Protein AF-0000000077146590 (afdb_homodimer)

Nearest PDB structures (foldseek):
  4a82-assembly1_A  TM=8.303E-01  e=2.517E-61  Homo sapiens
  4q4a-assembly1_A  TM=9.094E-01  e=1.118E-42  Thermotoga maritima MSB8
  4q4j-assembly1_A  TM=8.987E-01  e=1.298E-42  Thermotoga maritima MSB8
  6v9z-assembly1_B  TM=9.160E-01  e=1.858E-40  Acetivibrio thermocellus ATCC 27405
  6qv0-assembly1_A  TM=8.362E-01  e=1.477E-41  Thermotoga maritima MSB8

Structure (mmCIF, N/CA/C/O backbone):
data_AF-0000000077146590-model_v1
#
loop_
_entity.id
_entity.type
_entity.pdbx_description
1 polymer 'Multidrug resistance ABC transporter ATP-binding and permease protein'
#
loop_
_atom_site.group_PDB
_atom_site.id
_atom_site.type_symbol
_atom_site.label_atom_id
_atom_site.label_alt_id
_atom_site.label_comp_id
_atom_site.label_asym_id
_atom_site.label_entity_id
_atom_site.label_seq_id
_atom_site.pdbx_PDB_ins_code
_atom_site.Cartn_x
_atom_site.Cartn_y
_atom_site.Cartn_z
_atom_site.occupancy
_atom_site.B_iso_or_equiv
_atom_site.auth_seq_id
_atom_site.auth_comp_id
_atom_site.auth_asym_id
_atom_site.auth_atom_id
_atom_site.pdbx_PDB_model_num
ATOM 1 N N . MET A 1 1 ? -17.828 12.453 -12.055 1 59.44 1 MET A N 1
ATOM 2 C CA . MET A 1 1 ? -19.016 13.078 -11.492 1 59.44 1 MET A CA 1
ATOM 3 C C . MET A 1 1 ? -20.062 12.031 -11.117 1 59.44 1 MET A C 1
ATOM 5 O O . MET A 1 1 ? -20.703 12.125 -10.07 1 59.44 1 MET A O 1
ATOM 9 N N . GLN A 1 2 ? -20.047 11.016 -11.898 1 72.81 2 GLN A N 1
ATOM 10 C CA . GLN A 1 2 ? -21.062 9.992 -11.625 1 72.81 2 GLN A CA 1
ATOM 11 C C . GLN A 1 2 ? -20.719 9.219 -10.359 1 72.81 2 GLN A C 1
ATOM 13 O O . GLN A 1 2 ? -21.609 8.867 -9.578 1 72.81 2 GLN A O 1
ATOM 18 N N . GLY A 1 3 ? -19.438 9.242 -10.055 1 78.38 3 GLY A N 1
ATOM 19 C CA . GLY A 1 3 ? -19 8.539 -8.859 1 78.38 3 GLY A CA 1
ATOM 20 C C . GLY A 1 3 ? -19.406 9.227 -7.57 1 78.38 3 GLY A C 1
ATOM 21 O O . GLY A 1 3 ? -19.797 8.562 -6.605 1 78.38 3 GLY A O 1
ATOM 22 N N . ILE A 1 4 ? -19.562 10.508 -7.66 1 85.44 4 ILE A N 1
ATOM 23 C CA . ILE A 1 4 ? -19.891 11.297 -6.48 1 85.44 4 ILE A CA 1
ATOM 24 C C . ILE A 1 4 ? -21.375 11.125 -6.148 1 85.44 4 ILE A C 1
ATOM 26 O O . ILE A 1 4 ? -21.734 10.93 -4.984 1 85.44 4 ILE A O 1
ATOM 30 N N . LYS A 1 5 ? -22.234 11.117 -7.133 1 85.31 5 LYS A N 1
ATOM 31 C CA . LYS A 1 5 ? -23.672 10.969 -6.926 1 85.31 5 LYS A CA 1
ATOM 32 C C . LYS A 1 5 ? -24 9.609 -6.324 1 85.31 5 LYS A C 1
ATOM 34 O O . LYS A 1 5 ? -24.859 9.508 -5.438 1 85.31 5 LYS A O 1
ATOM 39 N N . ARG A 1 6 ? -23.344 8.672 -6.738 1 86.81 6 ARG A N 1
ATOM 40 C CA . ARG A 1 6 ? -23.578 7.32 -6.234 1 86.81 6 ARG A CA 1
ATOM 41 C C . ARG A 1 6 ? -23.047 7.172 -4.809 1 86.81 6 ARG A C 1
ATOM 43 O O . ARG A 1 6 ? -23.672 6.492 -3.984 1 86.81 6 ARG A O 1
ATOM 50 N N . TYR A 1 7 ? -21.938 7.766 -4.656 1 90.25 7 TYR A N 1
ATOM 51 C CA . TYR A 1 7 ? -21.375 7.727 -3.309 1 90.25 7 TYR A CA 1
ATOM 52 C C . TYR A 1 7 ? -22.297 8.406 -2.311 1 90.25 7 TYR A C 1
ATOM 54 O O . TYR A 1 7 ? -22.438 7.945 -1.172 1 90.25 7 TYR A O 1
ATOM 62 N N . LEU A 1 8 ? -22.984 9.422 -2.713 1 90 8 LEU A N 1
ATOM 63 C CA . LEU A 1 8 ? -23.875 10.188 -1.851 1 90 8 LEU A CA 1
ATOM 64 C C . LEU A 1 8 ? -25.094 9.359 -1.466 1 90 8 LEU A C 1
ATOM 66 O O . LEU A 1 8 ? -25.766 9.656 -0.477 1 90 8 LEU A O 1
ATOM 70 N N . GLN A 1 9 ? -25.328 8.281 -2.191 1 89.12 9 GLN A N 1
ATOM 71 C CA . GLN A 1 9 ? -26.406 7.371 -1.816 1 89.12 9 GLN A CA 1
ATOM 72 C C . GLN A 1 9 ? -26.062 6.617 -0.535 1 89.12 9 GLN A C 1
ATOM 74 O O . GLN A 1 9 ? -26.953 6.285 0.25 1 89.12 9 GLN A O 1
ATOM 79 N N . PHE A 1 10 ? -24.812 6.379 -0.316 1 89.44 10 PHE A N 1
ATOM 80 C CA . PHE A 1 10 ? -24.344 5.703 0.895 1 89.44 10 PHE A CA 1
ATOM 81 C C . PHE A 1 10 ? -24.297 6.676 2.068 1 89.44 10 PHE A C 1
ATOM 83 O O . PHE A 1 10 ? -24.328 6.258 3.229 1 89.44 10 PHE A O 1
ATOM 90 N N . VAL A 1 11 ? -24.281 7.961 1.723 1 91.69 11 VAL A N 1
ATOM 91 C CA . VAL A 1 11 ? -24.203 9 2.746 1 91.69 11 VAL A CA 1
ATOM 92 C C . VAL A 1 11 ? -25.609 9.43 3.156 1 91.69 11 VAL A C 1
ATOM 94 O O . VAL A 1 11 ? -25.812 9.93 4.266 1 91.69 11 VAL A O 1
ATOM 97 N N . LYS A 1 12 ? -26.625 9.164 2.379 1 91 12 LYS A N 1
ATOM 98 C CA . LYS A 1 12 ? -27.984 9.664 2.527 1 91 12 LYS A CA 1
ATOM 99 C C . LYS A 1 12 ? -28.578 9.234 3.865 1 91 12 LYS A C 1
ATOM 101 O O . LYS A 1 12 ? -29.219 10.039 4.555 1 91 12 LYS A O 1
ATOM 106 N N . PRO A 1 13 ? -28.281 8.039 4.266 1 90.5 13 PRO A N 1
ATOM 107 C CA . PRO A 1 13 ? -28.875 7.637 5.547 1 90.5 13 PRO A CA 1
ATOM 108 C C . PRO A 1 13 ? -28.312 8.422 6.73 1 90.5 13 PRO A C 1
ATOM 110 O O . PRO A 1 13 ? -28.969 8.531 7.77 1 90.5 13 PRO A O 1
ATOM 113 N N . TYR A 1 14 ? -27.203 8.977 6.566 1 92.31 14 TYR A N 1
ATOM 114 C CA . TYR A 1 14 ? -26.547 9.672 7.66 1 92.31 14 TYR A CA 1
ATOM 115 C C . TYR A 1 14 ? -26.625 11.188 7.465 1 92.31 14 TYR A C 1
ATOM 117 O O . TYR A 1 14 ? -25.828 11.93 8.055 1 92.31 14 TYR A O 1
ATOM 125 N N . ARG A 1 15 ? -27.516 11.727 6.684 1 90.81 15 ARG A N 1
ATOM 126 C CA . ARG A 1 15 ? -27.609 13.141 6.344 1 90.81 15 ARG A CA 1
ATOM 127 C C . ARG A 1 15 ? -27.922 13.984 7.578 1 90.81 15 ARG A C 1
ATOM 129 O O . ARG A 1 15 ? -27.391 15.078 7.742 1 90.81 15 ARG A O 1
ATOM 136 N N . TRP A 1 16 ? -28.734 13.406 8.461 1 90.94 16 TRP A N 1
ATOM 137 C CA . TRP A 1 16 ? -29.109 14.156 9.656 1 90.94 16 TRP A CA 1
ATOM 138 C C . TRP A 1 16 ? -27.953 14.234 10.633 1 90.94 16 TRP A C 1
ATOM 140 O O . TRP A 1 16 ? -27.719 15.273 11.258 1 90.94 16 TRP A O 1
ATOM 150 N N . LEU A 1 17 ? -27.234 13.18 10.703 1 91.75 17 LEU A N 1
ATOM 151 C CA . LEU A 1 17 ? -26.062 13.188 11.57 1 91.75 17 LEU A CA 1
ATOM 152 C C . LEU A 1 17 ? -24.984 14.125 11.031 1 91.75 17 LEU A C 1
ATOM 154 O O . LEU A 1 17 ? -24.266 14.758 11.805 1 91.75 17 LEU A O 1
ATOM 158 N N . ILE A 1 18 ? -24.938 14.164 9.766 1 92.38 18 ILE A N 1
ATOM 159 C CA . ILE A 1 18 ? -23.984 15.078 9.141 1 92.38 18 ILE A CA 1
ATOM 160 C C . ILE A 1 18 ? -24.391 16.516 9.406 1 92.38 18 ILE A C 1
ATOM 162 O O . ILE A 1 18 ? -23.547 17.359 9.766 1 92.38 18 ILE A O 1
ATOM 166 N N . ALA A 1 19 ? -25.656 16.859 9.359 1 92.31 19 ALA A N 1
ATOM 167 C CA . ALA A 1 19 ? -26.172 18.203 9.617 1 92.31 19 ALA A CA 1
ATOM 168 C C . ALA A 1 19 ? -25.906 18.609 11.062 1 92.31 19 ALA A C 1
ATOM 170 O O . ALA A 1 19 ? -25.453 19.734 11.32 1 92.31 19 ALA A O 1
ATOM 171 N N . ILE A 1 20 ? -26.094 17.656 11.914 1 92.75 20 ILE A N 1
ATOM 172 C CA . ILE A 1 20 ? -25.844 17.938 13.328 1 92.75 20 ILE A CA 1
ATOM 173 C C . ILE A 1 20 ? -24.359 18.188 13.562 1 92.75 20 ILE A C 1
ATOM 175 O O . ILE A 1 20 ? -23.984 19.078 14.328 1 92.75 20 ILE A O 1
ATOM 179 N N . THR A 1 21 ? -23.578 17.406 12.906 1 92.25 21 THR A N 1
ATOM 180 C CA . THR A 1 21 ? -22.141 17.531 13.047 1 92.25 21 THR A CA 1
ATOM 181 C C . THR A 1 21 ? -21.672 18.875 12.492 1 92.25 21 THR A C 1
ATOM 183 O O . THR A 1 21 ? -20.766 19.5 13.055 1 92.25 21 THR A O 1
ATOM 186 N N . ILE A 1 22 ? -22.25 19.359 11.461 1 92.31 22 ILE A N 1
ATOM 187 C CA . ILE A 1 22 ? -21.891 20.641 10.875 1 92.31 22 ILE A CA 1
ATOM 188 C C . ILE A 1 22 ? -22.297 21.766 11.82 1 92.31 22 ILE A C 1
ATOM 190 O O . ILE A 1 22 ? -21.547 22.719 12.016 1 92.31 22 ILE A O 1
ATOM 194 N N . ILE A 1 23 ? -23.422 21.656 12.461 1 93.19 23 ILE A N 1
ATOM 195 C CA . ILE A 1 23 ? -23.891 22.672 13.391 1 93.19 23 ILE A CA 1
ATOM 196 C C . ILE A 1 23 ? -22.984 22.734 14.609 1 93.19 23 ILE A C 1
ATOM 198 O O . ILE A 1 23 ? -22.594 23.828 15.047 1 93.19 23 ILE A O 1
ATOM 202 N N . ILE A 1 24 ? -22.609 21.594 15.062 1 93.56 24 ILE A N 1
ATOM 203 C CA . ILE A 1 24 ? -21.672 21.547 16.188 1 93.56 24 ILE A CA 1
ATOM 204 C C . ILE A 1 24 ? -20.312 22.109 15.766 1 93.56 24 ILE A C 1
ATOM 206 O O . ILE A 1 24 ? -19.656 22.781 16.547 1 93.56 24 ILE A O 1
ATOM 210 N N . GLY A 1 25 ? -20 21.844 14.555 1 91.25 25 GLY A N 1
ATOM 211 C CA . GLY A 1 25 ? -18.75 22.359 14.031 1 91.25 25 GLY A CA 1
ATOM 212 C C . GLY A 1 25 ? -18.734 23.875 13.906 1 91.25 25 GLY A C 1
ATOM 213 O O . GLY A 1 25 ? -17.703 24.516 14.164 1 91.25 25 GLY A O 1
ATOM 214 N N . LEU A 1 26 ? -19.859 24.453 13.578 1 91.62 26 LEU A N 1
ATOM 215 C CA . LEU A 1 26 ? -19.953 25.906 13.484 1 91.62 26 LEU A CA 1
ATOM 216 C C . LEU A 1 26 ? -19.734 26.562 14.844 1 91.62 26 LEU A C 1
ATOM 218 O O . LEU A 1 26 ? -19.109 27.609 14.938 1 91.62 26 LEU A O 1
ATOM 222 N N . VAL A 1 27 ? -20.188 25.906 15.812 1 90.94 27 VAL A N 1
ATOM 223 C CA . VAL A 1 27 ? -19.984 26.406 17.172 1 90.94 27 VAL A CA 1
ATOM 224 C C . VAL A 1 27 ? -18.531 26.234 17.578 1 90.94 27 VAL A C 1
ATOM 226 O O . VAL A 1 27 ? -17.938 27.141 18.188 1 90.94 27 VAL A O 1
ATOM 229 N N . LYS A 1 28 ? -17.969 25.172 17.172 1 87.81 28 LYS A N 1
ATOM 230 C CA . LYS A 1 28 ? -16.578 24.891 17.5 1 87.81 28 LYS A CA 1
ATOM 231 C C . LYS A 1 28 ? -15.648 25.922 16.875 1 87.81 28 LYS A C 1
ATOM 233 O O . LYS A 1 28 ? -14.703 26.391 17.531 1 87.81 28 LYS A O 1
ATOM 238 N N . PHE A 1 29 ? -15.961 26.297 15.719 1 84.19 29 PHE A N 1
ATOM 239 C CA . PHE A 1 29 ? -15.078 27.219 15.016 1 84.19 29 PHE A CA 1
ATOM 240 C C . PHE A 1 29 ? -15.445 28.672 15.344 1 84.19 29 PHE A C 1
ATOM 242 O O . PHE A 1 29 ? -14.648 29.578 15.125 1 84.19 29 PHE A O 1
ATOM 249 N N . GLY A 1 30 ? -16.609 28.875 15.961 1 86.19 30 GLY A N 1
ATOM 250 C CA . GLY A 1 30 ? -17.031 30.203 16.359 1 86.19 30 GLY A CA 1
ATOM 251 C C . GLY A 1 30 ? -16.453 30.641 17.703 1 86.19 30 GLY A C 1
ATOM 252 O O . GLY A 1 30 ? -16.219 31.828 17.922 1 86.19 30 GLY A O 1
ATOM 253 N N . ILE A 1 31 ? -16.109 29.688 18.5 1 87.38 31 ILE A N 1
ATOM 254 C CA . ILE A 1 31 ? -15.672 29.969 19.875 1 87.38 31 ILE A CA 1
ATOM 255 C C . ILE A 1 31 ? -14.312 30.672 19.844 1 87.38 31 ILE A C 1
ATOM 257 O O . ILE A 1 31 ? -14.125 31.688 20.516 1 87.38 31 ILE A O 1
ATOM 261 N N . PRO A 1 32 ? -13.438 30.172 18.938 1 85.44 32 PRO A N 1
ATOM 262 C CA . PRO A 1 32 ? -12.125 30.828 18.938 1 85.44 32 PRO A CA 1
ATOM 263 C C . PRO A 1 32 ? -12.195 32.281 18.438 1 85.44 32 PRO A C 1
ATOM 265 O O . PRO A 1 32 ? -11.289 33.062 18.719 1 85.44 32 PRO A O 1
ATOM 268 N N . LEU A 1 33 ? -13.195 32.688 17.812 1 87.38 33 LEU A N 1
ATOM 269 C CA . LEU A 1 33 ? -13.359 34.031 17.312 1 87.38 33 LEU A CA 1
ATOM 270 C C . LEU A 1 33 ? -13.648 35 18.469 1 87.38 33 LEU A C 1
ATOM 272 O O . LEU A 1 33 ? -13.547 36.219 18.297 1 87.38 33 LEU A O 1
ATOM 276 N N . ILE A 1 34 ? -13.898 34.438 19.594 1 89.25 34 ILE A N 1
ATOM 277 C CA . ILE A 1 34 ? -14.195 35.25 20.766 1 89.25 34 ILE A CA 1
ATOM 278 C C . ILE A 1 34 ? -12.906 35.812 21.344 1 89.25 34 ILE A C 1
ATOM 280 O O . ILE A 1 34 ? -12.914 36.875 21.953 1 89.25 34 ILE A O 1
ATOM 284 N N . MET A 1 35 ? -11.812 35.188 20.969 1 89.19 35 MET A N 1
ATOM 285 C CA . MET A 1 35 ? -10.547 35.562 21.594 1 89.19 35 MET A CA 1
ATOM 286 C C . MET A 1 35 ? -10.117 36.969 21.156 1 89.19 35 MET A C 1
ATOM 288 O O . MET A 1 35 ? -9.836 37.844 22 1 89.19 35 MET A O 1
ATOM 292 N N . PRO A 1 36 ? -10.07 37.25 19.906 1 89.25 36 PRO A N 1
ATOM 293 C CA . PRO A 1 36 ? -9.711 38.594 19.516 1 89.25 36 PRO A CA 1
ATOM 294 C C . PRO A 1 36 ? -10.711 39.656 20 1 89.25 36 PRO A C 1
ATOM 296 O O . PRO A 1 36 ? -10.328 40.75 20.344 1 89.25 36 PRO A O 1
ATOM 299 N N . TRP A 1 37 ? -11.945 39.25 20.047 1 90.75 37 TRP A N 1
ATOM 300 C CA . TRP A 1 37 ? -12.977 40.156 20.547 1 90.75 37 TRP A CA 1
ATOM 301 C C . TRP A 1 37 ? -12.773 40.469 22.016 1 90.75 37 TRP A C 1
ATOM 303 O O . TRP A 1 37 ? -12.992 41.594 22.469 1 90.75 37 TRP A O 1
ATOM 313 N N . LEU A 1 38 ? -12.438 39.438 22.734 1 92.12 38 LEU A N 1
ATOM 314 C CA . LEU A 1 38 ? -12.148 39.594 24.172 1 92.12 38 LEU A CA 1
ATOM 315 C C . LEU A 1 38 ? -10.992 40.562 24.391 1 92.12 38 LEU A C 1
ATOM 317 O O . LEU A 1 38 ? -11.039 41.406 25.281 1 92.12 38 LEU A O 1
ATOM 321 N N . LEU A 1 39 ? -9.992 40.469 23.609 1 92.31 39 LEU A N 1
ATOM 322 C CA . LEU A 1 39 ? -8.844 41.344 23.734 1 92.31 39 LEU A CA 1
ATOM 323 C C . LEU A 1 39 ? -9.242 42.781 23.438 1 92.31 39 LEU A C 1
ATOM 325 O O . LEU A 1 39 ? -8.758 43.719 24.094 1 92.31 39 LEU A O 1
ATOM 329 N N . LYS A 1 40 ? -10.055 42.969 22.516 1 93.38 40 LYS A N 1
ATOM 330 C CA . LYS A 1 40 ? -10.555 44.312 22.203 1 93.38 40 LYS A CA 1
ATOM 331 C C . LYS A 1 40 ? -11.32 44.906 23.375 1 93.38 40 LYS A C 1
ATOM 333 O O . LYS A 1 40 ? -11.07 46.031 23.781 1 93.38 40 LYS A O 1
ATOM 338 N N . TYR A 1 41 ? -12.18 44.094 23.922 1 92.75 41 TYR A N 1
ATOM 339 C CA . TYR A 1 41 ? -12.992 44.531 25.047 1 92.75 41 TYR A CA 1
ATOM 340 C C . TYR A 1 41 ? -12.117 44.906 26.25 1 92.75 41 TYR A C 1
ATOM 342 O O . TYR A 1 41 ? -12.336 45.906 26.906 1 92.75 41 TYR A O 1
ATOM 350 N N . ILE A 1 42 ? -11.141 44.125 26.5 1 93.38 42 ILE A N 1
ATOM 351 C CA . ILE A 1 42 ? -10.273 44.344 27.656 1 93.38 42 ILE A CA 1
ATOM 352 C C . ILE A 1 42 ? -9.445 45.594 27.453 1 93.38 42 ILE A C 1
ATOM 354 O O . ILE A 1 42 ? -9.289 46.406 28.375 1 93.38 42 ILE A O 1
ATOM 358 N N . ILE A 1 43 ? -8.992 45.875 26.25 1 92.5 43 ILE A N 1
ATOM 359 C CA . ILE A 1 43 ? -8.125 47 25.969 1 92.5 43 ILE A CA 1
ATOM 360 C C . ILE A 1 43 ? -8.953 48.281 25.922 1 92.5 43 ILE A C 1
ATOM 362 O O . ILE A 1 43 ? -8.641 49.25 26.609 1 92.5 43 ILE A O 1
ATOM 366 N N . ASP A 1 44 ? -10.039 48.281 25.219 1 92.38 44 ASP A N 1
ATOM 367 C CA . ASP A 1 44 ? -10.805 49.5 24.969 1 92.38 44 ASP A CA 1
ATOM 368 C C . ASP A 1 44 ? -11.727 49.812 26.141 1 92.38 44 ASP A C 1
ATOM 370 O O . ASP A 1 44 ? -11.867 51 26.516 1 92.38 44 ASP A O 1
ATOM 374 N N . ASP A 1 45 ? -12.32 48.781 26.734 1 91.12 45 ASP A N 1
ATOM 375 C CA . ASP A 1 45 ? -13.398 49.062 27.688 1 91.12 45 ASP A CA 1
ATOM 376 C C . ASP A 1 45 ? -12.906 48.875 29.125 1 91.12 45 ASP A C 1
ATOM 378 O O . ASP A 1 45 ? -13.43 49.5 30.047 1 91.12 45 ASP A O 1
ATOM 382 N N . VAL A 1 46 ? -11.977 48.094 29.344 1 91.81 46 VAL A N 1
ATOM 383 C CA . VAL A 1 46 ? -11.547 47.812 30.719 1 91.81 46 VAL A CA 1
ATOM 384 C C . VAL A 1 46 ? -10.312 48.656 31.031 1 91.81 46 VAL A C 1
ATOM 386 O O . VAL A 1 46 ? -10.367 49.562 31.891 1 91.81 46 VAL A O 1
ATOM 389 N N . ILE A 1 47 ? -9.242 48.5 30.266 1 89 47 ILE A N 1
ATOM 390 C CA . ILE A 1 47 ? -7.977 49.156 30.562 1 89 47 ILE A CA 1
ATOM 391 C C . ILE A 1 47 ? -8.094 50.656 30.266 1 89 47 ILE A C 1
ATOM 393 O O . ILE A 1 47 ? -7.715 51.5 31.094 1 89 47 ILE A O 1
ATOM 397 N N . GLN A 1 48 ? -8.594 51 29.062 1 86 48 GLN A N 1
ATOM 398 C CA . GLN A 1 48 ? -8.688 52.406 28.656 1 86 48 GLN A CA 1
ATOM 399 C C . GLN A 1 48 ? -10.031 53 29.078 1 86 48 GLN A C 1
ATOM 401 O O . GLN A 1 48 ? -10.352 54.125 28.719 1 86 48 GLN A O 1
ATOM 406 N N . GLY A 1 49 ? -10.773 52.25 29.812 1 82.88 49 GLY A N 1
ATOM 407 C CA . GLY A 1 49 ? -12.078 52.75 30.234 1 82.88 49 GLY A CA 1
ATOM 408 C C . GLY A 1 49 ? -11.992 53.75 31.375 1 82.88 49 GLY A C 1
ATOM 409 O O . GLY A 1 49 ? -10.922 53.938 31.969 1 82.88 49 GLY A O 1
ATOM 410 N N . ALA A 1 50 ? -13 54.625 31.75 1 83.69 50 ALA A N 1
ATOM 411 C CA . ALA A 1 50 ? -13.047 55.75 32.688 1 83.69 50 ALA A CA 1
ATOM 412 C C . ALA A 1 50 ? -13.305 55.25 34.094 1 83.69 50 ALA A C 1
ATOM 414 O O . ALA A 1 50 ? -13.219 56.031 35.062 1 83.69 50 ALA A O 1
ATOM 415 N N . GLY A 1 51 ? -13.273 53.938 34.344 1 80.88 51 GLY A N 1
ATOM 416 C CA . GLY A 1 51 ? -13.672 53.5 35.656 1 80.88 51 GLY A CA 1
ATOM 417 C C . GLY A 1 51 ? -12.523 53.469 36.656 1 80.88 51 GLY A C 1
ATOM 418 O O . GLY A 1 51 ? -11.375 53.688 36.281 1 80.88 51 GLY A O 1
ATOM 419 N N . SER A 1 52 ? -12.891 53.312 37.969 1 88.5 52 SER A N 1
ATOM 420 C CA . SER A 1 52 ? -11.898 53.188 39.031 1 88.5 52 SER A CA 1
ATOM 421 C C . SER A 1 52 ? -11.102 51.906 38.906 1 88.5 52 SER A C 1
ATOM 423 O O . SER A 1 52 ? -11.461 51.031 38.125 1 88.5 52 SER A O 1
ATOM 425 N N . LEU A 1 53 ? -9.992 51.844 39.562 1 89.25 53 LEU A N 1
ATOM 426 C CA . LEU A 1 53 ? -9.141 50.656 39.562 1 89.25 53 LEU A CA 1
ATOM 427 C C . LEU A 1 53 ? -9.922 49.438 39.969 1 89.25 53 LEU A C 1
ATOM 429 O O . LEU A 1 53 ? -9.734 48.344 39.438 1 89.25 53 LEU A O 1
ATOM 433 N N . GLN A 1 54 ? -10.742 49.625 41.031 1 89.88 54 GLN A N 1
ATOM 434 C CA . GLN A 1 54 ? -11.539 48.5 41.531 1 89.88 54 GLN A CA 1
ATOM 435 C C . GLN A 1 54 ? -12.578 48.062 40.5 1 89.88 54 GLN A C 1
ATOM 437 O O . GLN A 1 54 ? -12.828 46.875 40.344 1 89.88 54 GLN A O 1
ATOM 442 N N . ASP A 1 55 ? -13.164 49 39.812 1 90.69 55 ASP A N 1
ATOM 443 C CA . ASP A 1 55 ? -14.148 48.688 38.781 1 90.69 55 ASP A CA 1
ATOM 444 C C . ASP A 1 55 ? -13.508 48 37.594 1 90.69 55 ASP A C 1
ATOM 446 O O . ASP A 1 55 ? -14.086 47.031 37.031 1 90.69 55 ASP A O 1
ATOM 450 N N . LYS A 1 56 ? -12.375 48.438 37.25 1 92.5 56 LYS A N 1
ATOM 451 C CA . LYS A 1 56 ? -11.641 47.812 36.125 1 92.5 56 LYS A CA 1
ATOM 452 C C . LYS A 1 56 ? -11.258 46.375 36.469 1 92.5 56 LYS A C 1
ATOM 454 O O . LYS A 1 56 ? -11.367 45.5 35.594 1 92.5 56 LYS A O 1
ATOM 459 N N . THR A 1 57 ? -10.859 46.188 37.719 1 92.31 57 THR A N 1
ATOM 460 C CA . THR A 1 57 ? -10.445 44.875 38.094 1 92.31 57 THR A CA 1
ATOM 461 C C . THR A 1 57 ? -11.641 43.906 38.156 1 92.31 57 THR A C 1
ATOM 463 O O . THR A 1 57 ? -11.539 42.75 37.781 1 92.31 57 THR A O 1
ATOM 466 N N . SER A 1 58 ? -12.711 44.406 38.625 1 92.25 58 SER A N 1
ATOM 467 C CA . SER A 1 58 ? -13.914 43.594 38.688 1 92.25 58 SER A CA 1
ATOM 468 C C . SER A 1 58 ? -14.43 43.25 37.312 1 92.25 58 SER A C 1
ATOM 470 O O . SER A 1 58 ? -14.875 42.125 37.062 1 92.25 58 SER A O 1
ATOM 472 N N . GLN A 1 59 ? -14.375 44.125 36.344 1 92.5 59 GLN A N 1
ATOM 473 C CA . GLN A 1 59 ? -14.781 43.906 34.969 1 92.5 59 GLN A CA 1
ATOM 474 C C . GLN A 1 59 ? -13.859 42.906 34.281 1 92.5 59 GLN A C 1
ATOM 476 O O . GLN A 1 59 ? -14.312 42.062 33.5 1 92.5 59 GLN A O 1
ATOM 481 N N . LEU A 1 60 ? -12.633 43.062 34.625 1 93.62 60 LEU A N 1
ATOM 482 C CA . LEU A 1 60 ? -11.648 42.156 34.062 1 93.62 60 LEU A CA 1
ATOM 483 C C . LEU A 1 60 ? -11.898 40.719 34.531 1 93.62 60 LEU A C 1
ATOM 485 O O . LEU A 1 60 ? -11.914 39.781 33.75 1 93.62 60 LEU A O 1
ATOM 489 N N . ILE A 1 61 ? -12.133 40.562 35.781 1 94.12 61 ILE A N 1
ATOM 490 C CA . ILE A 1 61 ? -12.336 39.219 36.375 1 94.12 61 ILE A CA 1
ATOM 491 C C . ILE A 1 61 ? -13.609 38.625 35.812 1 94.12 61 ILE A C 1
ATOM 493 O O . ILE A 1 61 ? -13.656 37.406 35.531 1 94.12 61 ILE A O 1
ATOM 497 N N . THR A 1 62 ? -14.586 39.438 35.625 1 93.94 62 THR A N 1
ATOM 498 C CA . THR A 1 62 ? -15.836 38.938 35.062 1 93.94 62 THR A CA 1
ATOM 499 C C . THR A 1 62 ? -15.656 38.5 33.625 1 93.94 62 THR A C 1
ATOM 501 O O . THR A 1 62 ? -16.141 37.469 33.219 1 93.94 62 THR A O 1
ATOM 504 N N . ALA A 1 63 ? -14.984 39.312 32.844 1 93.94 63 ALA A N 1
ATOM 505 C CA . ALA A 1 63 ? -14.758 39 31.438 1 93.94 63 ALA A CA 1
ATOM 506 C C . ALA A 1 63 ? -13.922 37.719 31.297 1 93.94 63 ALA A C 1
ATOM 508 O O . ALA A 1 63 ? -14.25 36.844 30.5 1 93.94 63 ALA A O 1
ATOM 509 N N . ILE A 1 64 ? -12.852 37.625 32 1 93.81 64 ILE A N 1
ATOM 510 C CA . ILE A 1 64 ? -11.969 36.469 31.953 1 93.81 64 ILE A CA 1
ATOM 511 C C . ILE A 1 64 ? -12.695 35.219 32.5 1 93.81 64 ILE A C 1
ATOM 513 O O . ILE A 1 64 ? -12.508 34.125 32 1 93.81 64 ILE A O 1
ATOM 517 N N . GLY A 1 65 ? -13.453 35.469 33.594 1 93.88 65 GLY A N 1
ATOM 518 C CA . GLY A 1 65 ? -14.234 34.375 34.156 1 93.88 65 GLY A CA 1
ATOM 519 C C . GLY A 1 65 ? -15.211 33.781 33.156 1 93.88 65 GLY A C 1
ATOM 520 O O . GLY A 1 65 ? -15.328 32.562 33.031 1 93.88 65 GLY A O 1
ATOM 521 N N . ILE A 1 66 ? -15.867 34.594 32.375 1 94.5 66 ILE A N 1
ATOM 522 C CA . ILE A 1 66 ? -16.812 34.156 31.359 1 94.5 66 ILE A CA 1
ATOM 523 C C . ILE A 1 66 ? -16.062 33.438 30.234 1 94.5 66 ILE A C 1
ATOM 525 O O . ILE A 1 66 ? -16.5 32.375 29.766 1 94.5 66 ILE A O 1
ATOM 529 N N . ALA A 1 67 ? -14.977 34.062 29.828 1 93.94 67 ALA A N 1
ATOM 530 C CA . ALA A 1 67 ? -14.18 33.438 28.766 1 93.94 67 ALA A CA 1
ATOM 531 C C . ALA A 1 67 ? -13.648 32.094 29.203 1 93.94 67 ALA A C 1
ATOM 533 O O . ALA A 1 67 ? -13.656 31.125 28.422 1 93.94 67 ALA A O 1
ATOM 534 N N . PHE A 1 68 ? -13.195 32 30.391 1 92.88 68 PHE A N 1
ATOM 535 C CA . PHE A 1 68 ? -12.68 30.734 30.938 1 92.88 68 PHE A CA 1
ATOM 536 C C . PHE A 1 68 ? -13.773 29.672 30.953 1 92.88 68 PHE A C 1
ATOM 538 O O . PHE A 1 68 ? -13.516 28.5 30.672 1 92.88 68 PHE A O 1
ATOM 545 N N . PHE A 1 69 ? -14.938 30.078 31.297 1 93.44 69 PHE A N 1
ATOM 546 C CA . PHE A 1 69 ? -16.062 29.141 31.328 1 93.44 69 PHE A CA 1
ATOM 547 C C . PHE A 1 69 ? -16.375 28.641 29.922 1 93.44 69 PHE A C 1
ATOM 549 O O . PHE A 1 69 ? -16.594 27.438 29.719 1 93.44 69 PHE A O 1
ATOM 556 N N . ILE A 1 70 ? -16.328 29.484 28.969 1 93.81 70 ILE A N 1
ATOM 557 C CA . ILE A 1 70 ? -16.656 29.109 27.594 1 93.81 70 ILE A CA 1
ATOM 558 C C . ILE A 1 70 ? -15.57 28.188 27.047 1 93.81 70 ILE A C 1
ATOM 560 O O . ILE A 1 70 ? -15.883 27.125 26.484 1 93.81 70 ILE A O 1
ATOM 564 N N . PHE A 1 71 ? -14.344 28.516 27.297 1 91.5 71 PHE A N 1
ATOM 565 C CA . PHE A 1 71 ? -13.242 27.781 26.672 1 91.5 71 PHE A CA 1
ATOM 566 C C . PHE A 1 71 ? -12.922 26.516 27.469 1 91.5 71 PHE A C 1
ATOM 568 O O . PHE A 1 71 ? -12.469 25.516 26.906 1 91.5 71 PHE A O 1
ATOM 575 N N . ALA A 1 72 ? -13.141 26.469 28.734 1 90.19 72 ALA A N 1
ATOM 576 C CA . ALA A 1 72 ? -12.758 25.344 29.578 1 90.19 72 ALA A CA 1
ATOM 577 C C . ALA A 1 72 ? -13.922 24.359 29.734 1 90.19 72 ALA A C 1
ATOM 579 O O . ALA A 1 72 ? -13.719 23.156 29.906 1 90.19 72 ALA A O 1
ATOM 580 N N . VAL A 1 73 ? -15.148 24.844 29.672 1 92.06 73 VAL A N 1
ATOM 581 C CA . VAL A 1 73 ? -16.297 24 30 1 92.06 73 VAL A CA 1
ATOM 582 C C . VAL A 1 73 ? -17.109 23.734 28.734 1 92.06 73 VAL A C 1
ATOM 584 O O . VAL A 1 73 ? -17.453 22.594 28.438 1 92.06 73 VAL A O 1
ATOM 587 N N . LEU A 1 74 ? -17.359 24.734 27.969 1 92.38 74 LEU A N 1
ATOM 588 C CA . LEU A 1 74 ? -18.266 24.594 26.828 1 92.38 74 LEU A CA 1
ATOM 589 C C . LEU A 1 74 ? -17.531 24.047 25.625 1 92.38 74 LEU A C 1
ATOM 591 O O . LEU A 1 74 ? -18.078 23.234 24.859 1 92.38 74 LEU A O 1
ATOM 595 N N . ARG A 1 75 ? -16.344 24.422 25.422 1 91.25 75 ARG A N 1
ATOM 596 C CA . ARG A 1 75 ? -15.617 24.094 24.203 1 91.25 75 ARG A CA 1
ATOM 597 C C . ARG A 1 75 ? -15.227 22.609 24.188 1 91.25 75 ARG A C 1
ATOM 599 O O . ARG A 1 75 ? -15.352 21.953 23.156 1 91.25 75 ARG A O 1
ATOM 606 N N . PRO A 1 76 ? -14.789 22.031 25.328 1 91.94 76 PRO A N 1
ATOM 607 C CA . PRO A 1 76 ? -14.297 20.656 25.266 1 91.94 76 PRO A CA 1
ATOM 608 C C . PRO A 1 76 ? -15.367 19.672 24.812 1 91.94 76 PRO A C 1
ATOM 610 O O . PRO A 1 76 ? -15.141 18.875 23.891 1 91.94 76 PRO A O 1
ATOM 613 N N . PRO A 1 77 ? -16.547 19.703 25.344 1 93.44 77 PRO A N 1
ATOM 614 C CA . PRO A 1 77 ? -17.562 18.766 24.844 1 93.44 77 PRO A CA 1
ATOM 615 C C . PRO A 1 77 ? -17.938 19 23.391 1 93.44 77 PRO A C 1
ATOM 617 O O . PRO A 1 77 ? -18.219 18.047 22.656 1 93.44 77 PRO A O 1
ATOM 620 N N . ILE A 1 78 ? -17.984 20.172 22.984 1 93.75 78 ILE A N 1
ATOM 621 C CA . ILE A 1 78 ? -18.312 20.5 21.594 1 93.75 78 ILE A CA 1
ATOM 622 C C . ILE A 1 78 ? -17.234 19.938 20.672 1 93.75 78 ILE A C 1
ATOM 624 O O . ILE A 1 78 ? -17.547 19.359 19.625 1 93.75 78 ILE A O 1
ATOM 628 N N . GLU A 1 79 ? -16.047 20.125 21.078 1 91.12 79 GLU A N 1
ATOM 629 C CA . GLU A 1 79 ? -14.93 19.594 20.297 1 91.12 79 GLU A CA 1
ATOM 630 C C . GLU A 1 79 ? -14.977 18.062 20.234 1 91.12 79 GLU A C 1
ATOM 632 O O . GLU A 1 79 ? -14.75 17.469 19.188 1 91.12 79 GLU A O 1
ATOM 637 N N . TYR A 1 80 ? -15.266 17.484 21.328 1 92.88 80 TYR A N 1
ATOM 638 C CA . TYR A 1 80 ? -15.352 16.031 21.406 1 92.88 80 TYR A CA 1
ATOM 639 C C . TYR A 1 80 ? -16.438 15.492 20.484 1 92.88 80 TYR A C 1
ATOM 641 O O . TYR A 1 80 ? -16.188 14.617 19.656 1 92.88 80 TYR A O 1
ATOM 649 N N . TYR A 1 81 ? -17.578 16.031 20.672 1 93.88 81 TYR A N 1
ATOM 650 C CA . TYR A 1 81 ? -18.719 15.5 19.922 1 93.88 81 TYR A CA 1
ATOM 651 C C . TYR A 1 81 ? -18.562 15.766 18.438 1 93.88 81 TYR A C 1
ATOM 653 O O . TYR A 1 81 ? -18.969 14.945 17.594 1 93.88 81 TYR A O 1
ATOM 661 N N . ARG A 1 82 ? -18.016 16.812 18.141 1 91.06 82 ARG A N 1
ATOM 662 C CA . ARG A 1 82 ? -17.781 17.094 16.719 1 91.06 82 ARG A CA 1
ATOM 663 C C . ARG A 1 82 ? -16.812 16.094 16.109 1 91.06 82 ARG A C 1
ATOM 665 O O . ARG A 1 82 ? -17.078 15.555 15.031 1 91.06 82 ARG A O 1
ATOM 672 N N . GLN A 1 83 ? -15.75 15.883 16.781 1 90.06 83 GLN A N 1
ATOM 673 C CA . GLN A 1 83 ? -14.742 14.953 16.266 1 90.06 83 GLN A CA 1
ATOM 674 C C . GLN A 1 83 ? -15.273 13.523 16.25 1 90.06 83 GLN A C 1
ATOM 676 O O . GLN A 1 83 ? -15.078 12.805 15.258 1 90.06 83 GLN A O 1
ATOM 681 N N . TYR A 1 84 ? -15.969 13.188 17.266 1 92.31 84 TYR A N 1
ATOM 682 C CA . TYR A 1 84 ? -16.484 11.828 17.375 1 92.31 84 TYR A CA 1
ATOM 683 C C . TYR A 1 84 ? -17.531 11.555 16.297 1 92.31 84 TYR A C 1
ATOM 685 O O . TYR A 1 84 ? -17.453 10.539 15.594 1 92.31 84 TYR A O 1
ATOM 693 N N . PHE A 1 85 ? -18.406 12.438 16.219 1 93.38 85 PHE A N 1
ATOM 694 C CA . PHE A 1 85 ? -19.469 12.219 15.242 1 93.38 85 PHE A CA 1
ATOM 695 C C . PHE A 1 85 ? -18.922 12.219 13.82 1 93.38 85 PHE A C 1
ATOM 697 O O . PHE A 1 85 ? -19.359 11.438 12.977 1 93.38 85 PHE A O 1
ATOM 704 N N . ALA A 1 86 ? -18.016 13.062 13.562 1 91.75 86 ALA A N 1
ATOM 705 C CA . ALA A 1 86 ? -17.422 13.109 12.227 1 91.75 86 ALA A CA 1
ATOM 706 C C . ALA A 1 86 ? -16.766 11.781 11.875 1 91.75 86 ALA A C 1
ATOM 708 O O . ALA A 1 86 ? -17.016 11.227 10.797 1 91.75 86 ALA A O 1
ATOM 709 N N . GLN A 1 87 ? -16.031 11.281 12.766 1 91.94 87 GLN A N 1
ATOM 710 C CA . GLN A 1 87 ? -15.297 10.047 12.508 1 91.94 87 GLN A CA 1
ATOM 711 C C . GLN A 1 87 ? -16.234 8.836 12.531 1 91.94 87 GLN A C 1
ATOM 713 O O . GLN A 1 87 ? -16.016 7.871 11.797 1 91.94 87 GLN A O 1
ATOM 718 N N . ARG A 1 88 ? -17.172 8.906 13.414 1 92.88 88 ARG A N 1
ATOM 719 C CA . ARG A 1 88 ? -18.156 7.824 13.469 1 92.88 88 ARG A CA 1
ATOM 720 C C . ARG A 1 88 ? -18.891 7.68 12.141 1 92.88 88 ARG A C 1
ATOM 722 O O . ARG A 1 88 ? -19.047 6.57 11.633 1 92.88 88 ARG A O 1
ATOM 729 N N . ILE A 1 89 ? -19.281 8.781 11.641 1 94 89 ILE A N 1
ATOM 730 C CA . ILE A 1 89 ? -20 8.773 10.367 1 94 89 ILE A CA 1
ATOM 731 C C . ILE A 1 89 ? -19.094 8.203 9.281 1 94 89 ILE A C 1
ATOM 733 O O . ILE A 1 89 ? -19.516 7.332 8.508 1 94 89 ILE A O 1
ATOM 737 N N . ALA A 1 90 ? -17.875 8.672 9.234 1 93.69 90 ALA A N 1
ATOM 738 C CA . ALA A 1 90 ? -16.938 8.227 8.211 1 93.69 90 ALA A CA 1
ATOM 739 C C . ALA A 1 90 ? -16.703 6.723 8.305 1 93.69 90 ALA A C 1
ATOM 741 O O . ALA A 1 90 ? -16.734 6.02 7.297 1 93.69 90 ALA A O 1
ATOM 742 N N . ASN A 1 91 ? -16.547 6.25 9.523 1 94.06 91 ASN A N 1
ATOM 743 C CA . ASN A 1 91 ? -16.25 4.836 9.719 1 94.06 91 ASN A CA 1
ATOM 744 C C . ASN A 1 91 ? -17.469 3.965 9.398 1 94.06 91 ASN A C 1
ATOM 746 O O . ASN A 1 91 ? -17.312 2.857 8.875 1 94.06 91 ASN A O 1
ATOM 750 N N . THR A 1 92 ? -18.609 4.387 9.719 1 94.12 92 THR A N 1
ATOM 751 C CA . THR A 1 92 ? -19.812 3.615 9.453 1 94.12 92 THR A CA 1
ATOM 752 C C . THR A 1 92 ? -20.094 3.541 7.953 1 94.12 92 THR A C 1
ATOM 754 O O . THR A 1 92 ? -20.547 2.516 7.453 1 94.12 92 THR A O 1
ATOM 757 N N . ILE A 1 93 ? -19.875 4.613 7.32 1 93.38 93 ILE A N 1
ATOM 758 C CA . ILE A 1 93 ? -20.047 4.613 5.871 1 93.38 93 ILE A CA 1
ATOM 759 C C . ILE A 1 93 ? -19.078 3.619 5.238 1 93.38 93 ILE A C 1
ATOM 761 O O . ILE A 1 93 ? -19.438 2.896 4.305 1 93.38 93 ILE A O 1
ATOM 765 N N . LEU A 1 94 ? -17.828 3.633 5.73 1 93.69 94 LEU A N 1
ATOM 766 C CA . LEU A 1 94 ? -16.844 2.68 5.238 1 93.69 94 LEU A CA 1
ATOM 767 C C . LEU A 1 94 ? -17.312 1.246 5.453 1 93.69 94 LEU A C 1
ATOM 769 O O . LEU A 1 94 ? -17.109 0.385 4.598 1 93.69 94 LEU A O 1
ATOM 773 N N . TYR A 1 95 ? -17.891 1.039 6.582 1 93.62 95 TYR A N 1
ATOM 774 C CA . TYR A 1 95 ? -18.438 -0.271 6.914 1 93.62 95 TYR A CA 1
ATOM 775 C C . TYR A 1 95 ? -19.5 -0.691 5.902 1 93.62 95 TYR A C 1
ATOM 777 O O . TYR A 1 95 ? -19.453 -1.811 5.387 1 93.62 95 TYR A O 1
ATOM 785 N N . ASP A 1 96 ? -20.359 0.183 5.637 1 93.44 96 ASP A N 1
ATOM 786 C CA . ASP A 1 96 ? -21.453 -0.1 4.707 1 93.44 96 ASP A CA 1
ATOM 787 C C . ASP A 1 96 ? -20.922 -0.327 3.293 1 93.44 96 ASP A C 1
ATOM 789 O O . ASP A 1 96 ? -21.406 -1.213 2.58 1 93.44 96 ASP A O 1
ATOM 793 N N . LEU A 1 97 ? -20 0.452 2.957 1 93.75 97 LEU A N 1
ATOM 794 C CA . LEU A 1 97 ? -19.422 0.341 1.62 1 93.75 97 LEU A CA 1
ATOM 795 C C . LEU A 1 97 ? -18.703 -0.994 1.443 1 93.75 97 LEU A C 1
ATOM 797 O O . LEU A 1 97 ? -18.875 -1.662 0.42 1 93.75 97 LEU A O 1
ATOM 801 N N . ARG A 1 98 ? -17.938 -1.331 2.391 1 93.62 98 ARG A N 1
ATOM 802 C CA . ARG A 1 98 ? -17.203 -2.59 2.312 1 93.62 98 ARG A CA 1
ATOM 803 C C . ARG A 1 98 ? -18.172 -3.779 2.293 1 93.62 98 ARG A C 1
ATOM 805 O O . ARG A 1 98 ? -17.953 -4.746 1.56 1 93.62 98 ARG A O 1
ATOM 812 N N . LYS A 1 99 ? -19.156 -3.695 3.102 1 92.81 99 LYS A N 1
ATOM 813 C CA . LYS A 1 99 ? -20.172 -4.742 3.113 1 92.81 99 LYS A CA 1
ATOM 814 C C . LYS A 1 99 ? -20.828 -4.887 1.741 1 92.81 99 LYS A C 1
ATOM 816 O O . LYS A 1 99 ? -20.984 -6.004 1.241 1 92.81 99 LYS A O 1
ATOM 821 N N . HIS A 1 100 ? -21.125 -3.801 1.168 1 93.06 100 HIS A N 1
ATOM 822 C CA . HIS A 1 100 ? -21.766 -3.801 -0.145 1 93.06 100 HIS A CA 1
ATOM 823 C C . HIS A 1 100 ? -20.812 -4.328 -1.217 1 93.06 100 HIS A C 1
ATOM 825 O O . HIS A 1 100 ? -21.234 -5.086 -2.1 1 93.06 100 HIS A O 1
ATOM 831 N N . ILE A 1 101 ? -19.562 -3.902 -1.146 1 93.94 101 ILE A N 1
ATOM 832 C CA . ILE A 1 101 ? -18.578 -4.32 -2.137 1 93.94 101 ILE A CA 1
ATOM 833 C C . ILE A 1 101 ? -18.344 -5.828 -2.029 1 93.94 101 ILE A C 1
ATOM 835 O O . ILE A 1 101 ? -18.281 -6.523 -3.045 1 93.94 101 ILE A O 1
ATOM 839 N N . PHE A 1 102 ? -18.25 -6.281 -0.847 1 92.31 102 PHE A N 1
ATOM 840 C CA . PHE A 1 102 ? -18.031 -7.711 -0.665 1 92.31 102 PHE A CA 1
ATOM 841 C C . PHE A 1 102 ? -19.219 -8.516 -1.189 1 92.31 102 PHE A C 1
ATOM 843 O O . PHE A 1 102 ? -19.031 -9.562 -1.812 1 92.31 102 PHE A O 1
ATOM 850 N N . GLY A 1 103 ? -20.391 -8.055 -0.92 1 90.81 103 GLY A N 1
ATOM 851 C CA . GLY A 1 103 ? -21.578 -8.688 -1.481 1 90.81 103 GLY A CA 1
ATOM 852 C C . GLY A 1 103 ? -21.578 -8.711 -2.998 1 90.81 103 GLY A C 1
ATOM 853 O O . GLY A 1 103 ? -21.969 -9.711 -3.609 1 90.81 103 GLY A O 1
ATOM 854 N N . HIS A 1 104 ? -21.125 -7.621 -3.508 1 91.5 104 HIS A N 1
ATOM 855 C CA . HIS A 1 104 ? -21.031 -7.52 -4.961 1 91.5 104 HIS A CA 1
ATOM 856 C C . HIS A 1 104 ? -19.969 -8.477 -5.508 1 91.5 104 HIS A C 1
ATOM 858 O O . HIS A 1 104 ? -20.203 -9.133 -6.531 1 91.5 104 HIS A O 1
ATOM 864 N N . LEU A 1 105 ? -18.859 -8.594 -4.852 1 91 105 LEU A N 1
ATOM 865 C CA . LEU A 1 105 ? -17.766 -9.469 -5.27 1 91 105 LEU A CA 1
ATOM 866 C C . LEU A 1 105 ? -18.219 -10.93 -5.281 1 91 105 LEU A C 1
ATOM 868 O O . LEU A 1 105 ? -17.797 -11.703 -6.145 1 91 105 LEU A O 1
ATOM 872 N N . GLN A 1 106 ? -19.062 -11.227 -4.391 1 87.69 106 GLN A N 1
ATOM 873 C CA . GLN A 1 106 ? -19.531 -12.602 -4.293 1 87.69 106 GLN A CA 1
ATOM 874 C C . GLN A 1 106 ? -20.453 -12.953 -5.469 1 87.69 106 GLN A C 1
ATOM 876 O O . GLN A 1 106 ? -20.641 -14.133 -5.785 1 87.69 106 GLN A O 1
ATOM 881 N N . LYS A 1 107 ? -20.938 -11.977 -6.121 1 87.12 107 LYS A N 1
ATOM 882 C CA . LYS A 1 107 ? -21.891 -12.211 -7.199 1 87.12 107 LYS A CA 1
ATOM 883 C C . LYS A 1 107 ? -21.219 -12.141 -8.562 1 87.12 107 LYS A C 1
ATOM 885 O O . LYS A 1 107 ? -21.828 -12.469 -9.586 1 87.12 107 LYS A O 1
ATOM 890 N N . LEU A 1 108 ? -19.984 -11.773 -8.531 1 87.81 108 LEU A N 1
ATOM 891 C CA . LEU A 1 108 ? -19.266 -11.656 -9.797 1 87.81 108 LEU A CA 1
ATOM 892 C C . LEU A 1 108 ? -18.875 -13.039 -10.328 1 87.81 108 LEU A C 1
ATOM 894 O O . LEU A 1 108 ? -18.75 -13.992 -9.555 1 87.81 108 LEU A O 1
ATOM 898 N N . SER A 1 109 ? -18.688 -13.094 -11.602 1 84.94 109 SER A N 1
ATOM 899 C CA . SER A 1 109 ? -18.344 -14.352 -12.258 1 84.94 109 SER A CA 1
ATOM 900 C C . SER A 1 109 ? -16.891 -14.727 -12.016 1 84.94 109 SER A C 1
ATOM 902 O O . SER A 1 109 ? -16.078 -13.867 -11.68 1 84.94 109 SER A O 1
ATOM 904 N N . LEU A 1 110 ? -16.688 -15.969 -12.125 1 81.5 110 LEU A N 1
ATOM 905 C CA . LEU A 1 110 ? -15.328 -16.453 -11.984 1 81.5 110 LEU A CA 1
ATOM 906 C C . LEU A 1 110 ? -14.438 -15.898 -13.094 1 81.5 110 LEU A C 1
ATOM 908 O O . LEU A 1 110 ? -13.219 -15.789 -12.914 1 81.5 110 LEU A O 1
ATOM 912 N N . ARG A 1 111 ? -15.062 -15.57 -14.156 1 77.44 111 ARG A N 1
ATOM 913 C CA . ARG A 1 111 ? -14.344 -14.938 -15.258 1 77.44 111 ARG A CA 1
ATOM 914 C C . ARG A 1 111 ? -13.656 -13.656 -14.797 1 77.44 111 ARG A C 1
ATOM 916 O O . ARG A 1 111 ? -12.531 -13.375 -15.211 1 77.44 111 ARG A O 1
ATOM 923 N N . TYR A 1 112 ? -14.336 -12.984 -14 1 81.06 112 TYR A N 1
ATOM 924 C CA . TYR A 1 112 ? -13.781 -11.734 -13.492 1 81.06 112 TYR A CA 1
ATOM 925 C C . TYR A 1 112 ? -12.508 -11.992 -12.695 1 81.06 112 TYR A C 1
ATOM 927 O O . TYR A 1 112 ? -11.508 -11.281 -12.859 1 81.06 112 TYR A O 1
ATOM 935 N N . TYR A 1 113 ? -12.547 -12.969 -11.867 1 78.62 113 TYR A N 1
ATOM 936 C CA . TYR A 1 113 ? -11.43 -13.258 -10.977 1 78.62 113 TYR A CA 1
ATOM 937 C C . TYR A 1 113 ? -10.242 -13.812 -11.758 1 78.62 113 TYR A C 1
ATOM 939 O O . TYR A 1 113 ? -9.094 -13.672 -11.336 1 78.62 113 TYR A O 1
ATOM 947 N N . SER A 1 114 ? -10.562 -14.477 -12.805 1 72.12 114 SER A N 1
ATOM 948 C CA . SER A 1 114 ? -9.492 -14.992 -13.664 1 72.12 114 SER A CA 1
ATOM 949 C C . SER A 1 114 ? -8.805 -13.867 -14.43 1 72.12 114 SER A C 1
ATOM 951 O O . SER A 1 114 ? -7.637 -13.984 -14.797 1 72.12 114 SER A O 1
ATOM 953 N N . ASN A 1 115 ? -9.516 -12.766 -14.594 1 69.5 115 ASN A N 1
ATOM 954 C CA . ASN A 1 115 ? -9.008 -11.664 -15.406 1 69.5 115 ASN A CA 1
ATOM 955 C C . ASN A 1 115 ? -8.43 -10.547 -14.547 1 69.5 115 ASN A C 1
ATOM 957 O O . ASN A 1 115 ? -7.785 -9.633 -15.062 1 69.5 115 ASN A O 1
ATOM 961 N N . THR A 1 116 ? -8.766 -10.617 -13.328 1 74.88 116 THR A N 1
ATOM 962 C CA . THR A 1 116 ? -8.336 -9.539 -12.453 1 74.88 116 THR A CA 1
ATOM 963 C C . THR A 1 116 ? -7.387 -10.055 -11.375 1 74.88 116 THR A C 1
ATOM 965 O O . THR A 1 116 ? -7.637 -11.094 -10.773 1 74.88 116 THR A O 1
ATOM 968 N N . LYS A 1 117 ? -6.363 -9.312 -11.164 1 73.12 117 LYS A N 1
ATOM 969 C CA . LYS A 1 117 ? -5.414 -9.68 -10.117 1 73.12 117 LYS A CA 1
ATOM 970 C C . LYS A 1 117 ? -6.031 -9.523 -8.734 1 73.12 117 LYS A C 1
ATOM 972 O O . LYS A 1 117 ? -6.75 -8.555 -8.477 1 73.12 117 LYS A O 1
ATOM 977 N N . THR A 1 118 ? -5.734 -10.523 -7.891 1 77.5 118 THR A N 1
ATOM 978 C CA . THR A 1 118 ? -6.277 -10.531 -6.539 1 77.5 118 THR A CA 1
ATOM 979 C C . THR A 1 118 ? -5.863 -9.273 -5.777 1 77.5 118 THR A C 1
ATOM 981 O O . THR A 1 118 ? -6.676 -8.672 -5.07 1 77.5 118 THR A O 1
ATOM 984 N N . GLY A 1 119 ? -4.648 -8.836 -5.988 1 72.75 119 GLY A N 1
ATOM 985 C CA . GLY A 1 119 ? -4.148 -7.648 -5.312 1 72.75 119 GLY A CA 1
ATOM 986 C C . GLY A 1 119 ? -4.926 -6.391 -5.668 1 72.75 119 GLY A C 1
ATOM 987 O O . GLY A 1 119 ? -5.133 -5.523 -4.816 1 72.75 119 GLY A O 1
ATOM 988 N N . GLU A 1 120 ? -5.309 -6.332 -6.883 1 79.31 120 GLU A N 1
ATOM 989 C CA . GLU A 1 120 ? -6.07 -5.168 -7.336 1 79.31 120 GLU A CA 1
ATOM 990 C C . GLU A 1 120 ? -7.438 -5.109 -6.66 1 79.31 120 GLU A C 1
ATOM 992 O O . GLU A 1 120 ? -7.898 -4.035 -6.27 1 79.31 120 GLU A O 1
ATOM 997 N N . ILE A 1 121 ? -8.023 -6.234 -6.535 1 87.56 121 ILE A N 1
ATOM 998 C CA . ILE A 1 121 ? -9.336 -6.301 -5.895 1 87.56 121 ILE A CA 1
ATOM 999 C C . ILE A 1 121 ? -9.211 -5.891 -4.426 1 87.56 121 ILE A C 1
ATOM 1001 O O . ILE A 1 121 ? -10.016 -5.094 -3.932 1 87.56 121 ILE A O 1
ATOM 1005 N N . ILE A 1 122 ? -8.242 -6.383 -3.869 1 85.56 122 ILE A N 1
ATOM 1006 C CA . ILE A 1 122 ? -8.023 -6.086 -2.457 1 85.56 122 ILE A CA 1
ATOM 1007 C C . ILE A 1 122 ? -7.734 -4.598 -2.281 1 85.56 122 ILE A C 1
ATOM 1009 O O . ILE A 1 122 ? -8.25 -3.965 -1.354 1 85.56 122 ILE A O 1
ATOM 1013 N N . SER A 1 123 ? -6.875 -4.02 -3.145 1 81.31 123 SER A N 1
ATOM 1014 C CA . SER A 1 123 ? -6.547 -2.6 -3.078 1 81.31 123 SER A CA 1
ATOM 1015 C C . SER A 1 123 ? -7.801 -1.738 -3.209 1 81.31 123 SER A C 1
ATOM 1017 O O . SER A 1 123 ? -7.934 -0.719 -2.527 1 81.31 123 SER A O 1
ATOM 1019 N N . ARG A 1 124 ? -8.719 -2.109 -3.971 1 86.94 124 ARG A N 1
ATOM 1020 C CA . ARG A 1 124 ? -9.953 -1.361 -4.164 1 86.94 124 ARG A CA 1
ATOM 1021 C C . ARG A 1 124 ? -10.836 -1.438 -2.922 1 86.94 124 ARG A C 1
ATOM 1023 O O . ARG A 1 124 ? -11.422 -0.436 -2.506 1 86.94 124 ARG A O 1
ATOM 1030 N N . VAL A 1 125 ? -10.828 -2.611 -2.326 1 90.62 125 VAL A N 1
ATOM 1031 C CA . VAL A 1 125 ? -11.742 -2.852 -1.218 1 90.62 125 VAL A CA 1
ATOM 1032 C C . VAL A 1 125 ? -11.188 -2.229 0.061 1 90.62 125 VAL A C 1
ATOM 1034 O O . VAL A 1 125 ? -11.945 -1.76 0.912 1 90.62 125 VAL A O 1
ATOM 1037 N N . ILE A 1 126 ? -9.922 -2.18 0.158 1 89 126 ILE A N 1
ATOM 1038 C CA . ILE A 1 126 ? -9.32 -1.745 1.416 1 89 126 ILE A CA 1
ATOM 1039 C C . ILE A 1 126 ? -8.812 -0.312 1.277 1 89 126 ILE A C 1
ATOM 1041 O O . ILE A 1 126 ? -9.344 0.605 1.912 1 89 126 ILE A O 1
ATOM 1045 N N . HIS A 1 127 ? -7.918 -0.081 0.321 1 82.88 127 HIS A N 1
ATOM 1046 C CA . HIS A 1 127 ? -7.223 1.197 0.235 1 82.88 127 HIS A CA 1
ATOM 1047 C C . HIS A 1 127 ? -8.117 2.273 -0.367 1 82.88 127 HIS A C 1
ATOM 1049 O O . HIS A 1 127 ? -8.234 3.373 0.182 1 82.88 127 HIS A O 1
ATOM 1055 N N . ASP A 1 128 ? -8.664 1.993 -1.474 1 88.06 128 ASP A N 1
ATOM 1056 C CA . ASP A 1 128 ? -9.484 2.99 -2.15 1 88.06 128 ASP A CA 1
ATOM 1057 C C . ASP A 1 128 ? -10.711 3.348 -1.315 1 88.06 128 ASP A C 1
ATOM 1059 O O . ASP A 1 128 ? -11.094 4.516 -1.236 1 88.06 128 ASP A O 1
ATOM 1063 N N . VAL A 1 129 ? -11.25 2.297 -0.719 1 91.56 129 VAL A N 1
ATOM 1064 C CA . VAL A 1 129 ? -12.414 2.549 0.127 1 91.56 129 VAL A CA 1
ATOM 1065 C C . VAL A 1 129 ? -12.008 3.428 1.309 1 91.56 129 VAL A C 1
ATOM 1067 O O . VAL A 1 129 ? -12.75 4.34 1.689 1 91.56 129 VAL A O 1
ATOM 1070 N N . GLU A 1 130 ? -10.867 3.193 1.817 1 90.88 130 GLU A N 1
ATOM 1071 C CA . GLU A 1 130 ? -10.375 4.008 2.924 1 90.88 130 GLU A CA 1
ATOM 1072 C C . GLU A 1 130 ? -10.156 5.453 2.49 1 90.88 130 GLU A C 1
ATOM 1074 O O . GLU A 1 130 ? -10.445 6.383 3.248 1 90.88 130 GLU A O 1
ATOM 1079 N N . GLN A 1 131 ? -9.734 5.641 1.335 1 87.94 131 GLN A N 1
ATOM 1080 C CA . GLN A 1 131 ? -9.461 6.977 0.817 1 87.94 131 GLN A CA 1
ATOM 1081 C C . GLN A 1 131 ? -10.75 7.766 0.625 1 87.94 131 GLN A C 1
ATOM 1083 O O . GLN A 1 131 ? -10.75 9 0.708 1 87.94 131 GLN A O 1
ATOM 1088 N N . THR A 1 132 ? -11.828 7.074 0.437 1 90.5 132 THR A N 1
ATOM 1089 C CA . THR A 1 132 ? -13.102 7.762 0.259 1 90.5 132 THR A CA 1
ATOM 1090 C C . THR A 1 132 ? -13.547 8.422 1.559 1 90.5 132 THR A C 1
ATOM 1092 O O . THR A 1 132 ? -14.383 9.328 1.546 1 90.5 132 THR A O 1
ATOM 1095 N N . LYS A 1 133 ? -12.938 7.969 2.611 1 90.88 133 LYS A N 1
ATOM 1096 C CA . LYS A 1 133 ? -13.211 8.586 3.908 1 90.88 133 LYS A CA 1
ATOM 1097 C C . LYS A 1 133 ? -12.875 10.07 3.891 1 90.88 133 LYS A C 1
ATOM 1099 O O . LYS A 1 133 ? -13.562 10.875 4.52 1 90.88 133 LYS A O 1
ATOM 1104 N N . ASP A 1 134 ? -11.93 10.43 3.189 1 90.12 134 ASP A N 1
ATOM 1105 C CA . ASP A 1 134 ? -11.477 11.812 3.107 1 90.12 134 ASP A CA 1
ATOM 1106 C C . ASP A 1 134 ? -12.523 12.695 2.441 1 90.12 134 ASP A C 1
ATOM 1108 O O . ASP A 1 134 ? -12.633 13.883 2.758 1 90.12 134 ASP A O 1
ATOM 1112 N N . PHE A 1 135 ? -13.312 12.078 1.617 1 89.44 135 PHE A N 1
ATOM 1113 C CA . PHE A 1 135 ? -14.391 12.844 1.005 1 89.44 135 PHE A CA 1
ATOM 1114 C C . PHE A 1 135 ? -15.445 13.219 2.041 1 89.44 135 PHE A C 1
ATOM 1116 O O . PHE A 1 135 ? -15.961 14.336 2.033 1 89.44 135 PHE A O 1
ATOM 1123 N N . VAL A 1 136 ? -15.672 12.328 2.896 1 89.69 136 VAL A N 1
ATOM 1124 C CA . VAL A 1 136 ? -16.688 12.57 3.918 1 89.69 136 VAL A CA 1
ATOM 1125 C C . VAL A 1 136 ? -16.172 13.609 4.914 1 89.69 136 VAL A C 1
ATOM 1127 O O . VAL A 1 136 ? -16.859 14.594 5.191 1 89.69 136 VAL A O 1
ATOM 1130 N N . ILE A 1 137 ? -14.984 13.445 5.348 1 90.5 137 ILE A N 1
ATOM 1131 C CA . ILE A 1 137 ? -14.43 14.289 6.398 1 90.5 137 ILE A CA 1
ATOM 1132 C C . ILE A 1 137 ? -14.062 15.656 5.82 1 90.5 137 ILE A C 1
ATOM 1134 O O . ILE A 1 137 ? -14.484 16.688 6.344 1 90.5 137 ILE A O 1
ATOM 1138 N N . THR A 1 138 ? -13.375 15.68 4.754 1 88.94 138 THR A N 1
ATOM 1139 C CA . THR A 1 138 ? -12.883 16.938 4.184 1 88.94 138 THR A CA 1
ATOM 1140 C C . THR A 1 138 ? -13.93 17.562 3.266 1 88.94 138 THR A C 1
ATOM 1142 O O . THR A 1 138 ? -14.273 18.734 3.42 1 88.94 138 THR A O 1
ATOM 1145 N N . GLY A 1 139 ? -14.516 16.812 2.396 1 84.56 139 GLY A N 1
ATOM 1146 C CA . GLY A 1 139 ? -15.406 17.328 1.366 1 84.56 139 GLY A CA 1
ATOM 1147 C C . GLY A 1 139 ? -16.781 17.688 1.891 1 84.56 139 GLY A C 1
ATOM 1148 O O . GLY A 1 139 ? -17.328 18.734 1.562 1 84.56 139 GLY A O 1
ATOM 1149 N N . LEU A 1 140 ? -17.25 16.891 2.756 1 86 140 LEU A N 1
ATOM 1150 C CA . LEU A 1 140 ? -18.625 17.094 3.189 1 86 140 LEU A CA 1
ATOM 1151 C C . LEU A 1 140 ? -18.672 17.891 4.492 1 86 140 LEU A C 1
ATOM 1153 O O . LEU A 1 140 ? -19.703 18.5 4.812 1 86 140 LEU A O 1
ATOM 1157 N N . MET A 1 141 ? -17.547 17.906 5.133 1 88.94 141 MET A N 1
ATOM 1158 C CA . MET A 1 141 ? -17.641 18.547 6.445 1 88.94 141 MET A CA 1
ATOM 1159 C C . MET A 1 141 ? -16.656 19.703 6.57 1 88.94 141 MET A C 1
ATOM 1161 O O . MET A 1 141 ? -17.062 20.859 6.707 1 88.94 141 MET A O 1
ATOM 1165 N N . ASN A 1 142 ? -15.32 19.484 6.402 1 89.5 142 ASN A N 1
ATOM 1166 C CA . ASN A 1 142 ? -14.305 20.469 6.723 1 89.5 142 ASN A CA 1
ATOM 1167 C C . ASN A 1 142 ? -14.352 21.656 5.762 1 89.5 142 ASN A C 1
ATOM 1169 O O . ASN A 1 142 ? -14.18 22.812 6.176 1 89.5 142 ASN A O 1
ATOM 1173 N N . VAL A 1 143 ? -14.648 21.438 4.531 1 89.62 143 VAL A N 1
ATOM 1174 C CA . VAL A 1 143 ? -14.68 22.516 3.537 1 89.62 143 VAL A CA 1
ATOM 1175 C C . VAL A 1 143 ? -15.789 23.5 3.873 1 89.62 143 VAL A C 1
ATOM 1177 O O . VAL A 1 143 ? -15.594 24.719 3.807 1 89.62 143 VAL A O 1
ATOM 1180 N N . TRP A 1 144 ? -16.828 23.047 4.32 1 87.88 144 TRP A N 1
ATOM 1181 C CA . TRP A 1 144 ? -17.969 23.891 4.652 1 87.88 144 TRP A CA 1
ATOM 1182 C C . TRP A 1 144 ? -17.719 24.672 5.941 1 87.88 144 TRP A C 1
ATOM 1184 O O . TRP A 1 144 ? -18.109 25.828 6.051 1 87.88 144 TRP A O 1
ATOM 1194 N N . LEU A 1 145 ? -17.125 24.031 6.785 1 90.06 145 LEU A N 1
ATOM 1195 C CA . LEU A 1 145 ? -16.812 24.688 8.047 1 90.06 145 LEU A CA 1
ATOM 1196 C C . LEU A 1 145 ? -15.773 25.797 7.844 1 90.06 145 LEU A C 1
ATOM 1198 O O . LEU A 1 145 ? -15.898 26.875 8.406 1 90.06 145 LEU A O 1
ATOM 1202 N N . ASP A 1 146 ? -14.789 25.469 7.082 1 90.5 146 ASP A N 1
ATOM 1203 C CA . ASP A 1 146 ? -13.758 26.469 6.793 1 90.5 146 ASP A CA 1
ATOM 1204 C C . ASP A 1 146 ? -14.344 27.656 6.035 1 90.5 146 ASP A C 1
ATOM 1206 O O . ASP A 1 146 ? -14.023 28.812 6.332 1 90.5 146 ASP A O 1
ATOM 1210 N N . THR A 1 147 ? -15.242 27.438 5.109 1 90.38 147 THR A N 1
ATOM 1211 C CA . THR A 1 147 ? -15.906 28.5 4.367 1 90.38 147 THR A CA 1
ATOM 1212 C C . THR A 1 147 ? -16.781 29.328 5.293 1 90.38 147 THR A C 1
ATOM 1214 O O . THR A 1 147 ? -16.797 30.562 5.215 1 90.38 147 THR A O 1
ATOM 1217 N N . ALA A 1 148 ? -17.422 28.656 6.148 1 91 148 ALA A N 1
ATOM 1218 C CA . ALA A 1 148 ? -18.266 29.344 7.109 1 91 148 ALA A CA 1
ATOM 1219 C C . ALA A 1 148 ? -17.438 30.188 8.062 1 91 148 ALA A C 1
ATOM 1221 O O . ALA A 1 148 ? -17.828 31.312 8.414 1 91 148 ALA A O 1
ATOM 1222 N N . THR A 1 149 ? -16.344 29.641 8.492 1 89.19 149 THR A N 1
ATOM 1223 C CA . THR A 1 149 ? -15.461 30.359 9.398 1 89.19 149 THR A CA 1
ATOM 1224 C C . THR A 1 149 ? -14.953 31.641 8.75 1 89.19 149 THR A C 1
ATOM 1226 O O . THR A 1 149 ? -14.898 32.688 9.398 1 89.19 149 THR A O 1
ATOM 1229 N N . ILE A 1 150 ? -14.562 31.562 7.535 1 90 150 ILE A N 1
ATOM 1230 C CA . ILE A 1 150 ? -14.102 32.719 6.797 1 90 150 ILE A CA 1
ATOM 1231 C C . ILE A 1 150 ? -15.227 33.75 6.691 1 90 150 ILE A C 1
ATOM 1233 O O . ILE A 1 150 ? -15.016 34.938 6.945 1 90 150 ILE A O 1
ATOM 1237 N N . ALA A 1 151 ? -16.422 33.312 6.414 1 92.06 151 ALA A N 1
ATOM 1238 C CA . ALA A 1 151 ? -17.578 34.219 6.289 1 92.06 151 ALA A CA 1
ATOM 1239 C C . ALA A 1 151 ? -17.891 34.906 7.617 1 92.06 151 ALA A C 1
ATOM 1241 O O . ALA A 1 151 ? -18.109 36.094 7.656 1 92.06 151 ALA A O 1
ATOM 1242 N N . ILE A 1 152 ? -17.828 34.125 8.672 1 91.12 152 ILE A N 1
ATOM 1243 C CA . ILE A 1 152 ? -18.125 34.688 9.992 1 91.12 152 ILE A CA 1
ATOM 1244 C C . ILE A 1 152 ? -17.047 35.688 10.375 1 91.12 152 ILE A C 1
ATOM 1246 O O . ILE A 1 152 ? -17.359 36.781 10.891 1 91.12 152 ILE A O 1
ATOM 1250 N N . ALA A 1 153 ? -15.812 35.344 10.125 1 91.25 153 ALA A N 1
ATOM 1251 C CA . ALA A 1 153 ? -14.711 36.25 10.43 1 91.25 153 ALA A CA 1
ATOM 1252 C C . ALA A 1 153 ? -14.859 37.562 9.648 1 91.25 153 ALA A C 1
ATOM 1254 O O . ALA A 1 153 ? -14.672 38.625 10.211 1 91.25 153 ALA A O 1
ATOM 1255 N N . ILE A 1 154 ? -15.266 37.5 8.43 1 92.56 154 ILE A N 1
ATOM 1256 C CA . ILE A 1 154 ? -15.445 38.656 7.586 1 92.56 154 ILE A CA 1
ATOM 1257 C C . ILE A 1 154 ? -16.609 39.5 8.109 1 92.56 154 ILE A C 1
ATOM 1259 O O . ILE A 1 154 ? -16.5 40.719 8.195 1 92.56 154 ILE A O 1
ATOM 1263 N N . ILE A 1 155 ? -17.656 38.875 8.508 1 93.62 155 ILE A N 1
ATOM 1264 C CA . ILE A 1 155 ? -18.844 39.562 9.023 1 93.62 155 ILE A CA 1
ATOM 1265 C C . ILE A 1 155 ? -18.484 40.281 10.32 1 93.62 155 ILE A C 1
ATOM 1267 O O . ILE A 1 155 ? -18.844 41.469 10.508 1 93.62 155 ILE A O 1
ATOM 1271 N N . VAL A 1 156 ? -17.75 39.625 11.164 1 92.12 156 VAL A N 1
ATOM 1272 C CA . VAL A 1 156 ? -17.344 40.25 12.43 1 92.12 156 VAL A CA 1
ATOM 1273 C C . VAL A 1 156 ? -16.406 41.406 12.172 1 92.12 156 VAL A C 1
ATOM 1275 O O . VAL A 1 156 ? -16.516 42.469 12.812 1 92.12 156 VAL A O 1
ATOM 1278 N N . MET A 1 157 ? -15.531 41.281 11.25 1 92.88 157 MET A N 1
ATOM 1279 C CA . MET A 1 157 ? -14.578 42.312 10.93 1 92.88 157 MET A CA 1
ATOM 1280 C C . MET A 1 157 ? -15.289 43.531 10.312 1 92.88 157 MET A C 1
ATOM 1282 O O . MET A 1 157 ? -14.969 44.688 10.633 1 92.88 157 MET A O 1
ATOM 1286 N N . PHE A 1 158 ? -16.297 43.312 9.516 1 94.44 158 PHE A N 1
ATOM 1287 C CA . PHE A 1 158 ? -17.078 44.406 8.922 1 94.44 158 PHE A CA 1
ATOM 1288 C C . PHE A 1 158 ? -17.859 45.156 9.984 1 94.44 158 PHE A C 1
ATOM 1290 O O . PHE A 1 158 ? -18.078 46.344 9.867 1 94.44 158 PHE A O 1
ATOM 1297 N N . SER A 1 159 ? -18.297 44.406 10.977 1 93.19 159 SER A N 1
ATOM 1298 C CA . SER A 1 159 ? -19.062 45.031 12.047 1 93.19 159 SER A CA 1
ATOM 1299 C C . SER A 1 159 ? -18.188 45.938 12.906 1 93.19 159 SER A C 1
ATOM 1301 O O . SER A 1 159 ? -18.672 46.844 13.57 1 93.19 159 SER A O 1
ATOM 1303 N N . MET A 1 160 ? -16.938 45.688 12.906 1 91.12 160 MET A N 1
ATOM 1304 C CA . MET A 1 160 ? -16.016 46.469 13.703 1 91.12 160 MET A CA 1
ATOM 1305 C C . MET A 1 160 ? -15.539 47.688 12.93 1 91.12 160 MET A C 1
ATOM 1307 O O . MET A 1 160 ? -15.648 48.812 13.422 1 91.12 160 MET A O 1
ATOM 1311 N N . ASN A 1 161 ? -14.984 47.5 11.703 1 94.44 161 ASN A N 1
ATOM 1312 C CA . ASN A 1 161 ? -14.523 48.594 10.867 1 94.44 161 ASN A CA 1
ATOM 1313 C C . ASN A 1 161 ? -14.523 48.219 9.391 1 94.44 161 ASN A C 1
ATOM 1315 O O . ASN A 1 161 ? -13.797 47.312 8.984 1 94.44 161 ASN A O 1
ATOM 1319 N N . ILE A 1 162 ? -15.148 48.844 8.578 1 93.75 162 ILE A N 1
ATOM 1320 C CA . ILE A 1 162 ? -15.352 48.531 7.164 1 93.75 162 ILE A CA 1
ATOM 1321 C C . ILE A 1 162 ? -14.078 48.812 6.383 1 93.75 162 ILE A C 1
ATOM 1323 O O . ILE A 1 162 ? -13.641 48 5.574 1 93.75 162 ILE A O 1
ATOM 1327 N N . LYS A 1 163 ? -13.438 50 6.652 1 92.94 163 LYS A N 1
ATOM 1328 C CA . LYS A 1 163 ? -12.242 50.375 5.918 1 92.94 163 LYS A CA 1
ATOM 1329 C C . LYS A 1 163 ? -11.109 49.406 6.145 1 92.94 163 LYS A C 1
ATOM 1331 O O . LYS A 1 163 ? -10.453 48.969 5.191 1 92.94 163 LYS A O 1
ATOM 1336 N N . LEU A 1 164 ? -10.961 49 7.383 1 93.44 164 LEU A N 1
ATOM 1337 C CA . LEU A 1 164 ? -9.883 48.062 7.727 1 93.44 164 LEU A CA 1
ATOM 1338 C C . LEU A 1 164 ? -10.172 46.688 7.168 1 93.44 164 LEU A C 1
ATOM 1340 O O . LEU A 1 164 ? -9.242 45.938 6.852 1 93.44 164 LEU A O 1
ATOM 1344 N N . THR A 1 165 ? -11.406 46.312 7.102 1 94.56 165 THR A N 1
ATOM 1345 C CA . THR A 1 165 ? -11.773 45.031 6.566 1 94.56 165 THR A CA 1
ATOM 1346 C C . THR A 1 165 ? -11.438 44.906 5.082 1 94.56 165 THR A C 1
ATOM 1348 O O . THR A 1 165 ? -10.969 43.875 4.613 1 94.56 165 THR A O 1
ATOM 1351 N N . PHE A 1 166 ? -11.633 45.938 4.355 1 93.81 166 PHE A N 1
ATOM 1352 C CA . PHE A 1 166 ? -11.281 45.938 2.939 1 93.81 166 PHE A CA 1
ATOM 1353 C C . PHE A 1 166 ? -9.773 45.781 2.756 1 93.81 166 PHE A C 1
ATOM 1355 O O . PHE A 1 166 ? -9.32 45.125 1.819 1 93.81 166 PHE A O 1
ATOM 1362 N N . VAL A 1 167 ? -9 46.375 3.65 1 91.62 167 VAL A N 1
ATOM 1363 C CA . VAL A 1 167 ? -7.547 46.25 3.59 1 91.62 167 VAL A CA 1
ATOM 1364 C C . VAL A 1 167 ? -7.145 44.812 3.846 1 91.62 167 VAL A C 1
ATOM 1366 O O . VAL A 1 167 ? -6.254 44.281 3.178 1 91.62 167 VAL A O 1
ATOM 1369 N N . ALA A 1 168 ? -7.82 44.219 4.812 1 91.06 168 ALA A N 1
ATOM 1370 C CA . ALA A 1 168 ? -7.539 42.812 5.137 1 91.06 168 ALA A CA 1
ATOM 1371 C C . ALA A 1 168 ? -7.898 41.906 3.973 1 91.06 168 ALA A C 1
ATOM 1373 O O . ALA A 1 168 ? -7.223 40.875 3.736 1 91.06 168 ALA A O 1
ATOM 1374 N N . LEU A 1 169 ? -8.906 42.219 3.178 1 91.31 169 LEU A N 1
ATOM 1375 C CA . LEU A 1 169 ? -9.414 41.375 2.102 1 91.31 169 LEU A CA 1
ATOM 1376 C C . LEU A 1 169 ? -8.609 41.594 0.823 1 91.31 169 LEU A C 1
ATOM 1378 O O . LEU A 1 169 ? -8.672 40.781 -0.096 1 91.31 169 LEU A O 1
ATOM 1382 N N . LEU A 1 170 ? -7.82 42.562 0.766 1 89.06 170 LEU A N 1
ATOM 1383 C CA . LEU A 1 170 ? -7.043 42.906 -0.424 1 89.06 170 LEU A CA 1
ATOM 1384 C C . LEU A 1 170 ? -6.047 41.781 -0.743 1 89.06 170 LEU A C 1
ATOM 1386 O O . LEU A 1 170 ? -5.711 41.562 -1.908 1 89.06 170 LEU A O 1
ATOM 1390 N N . ILE A 1 171 ? -5.629 41.094 0.231 1 85.5 171 ILE A N 1
ATOM 1391 C CA . ILE A 1 171 ? -4.609 40.062 0.048 1 85.5 171 ILE A CA 1
ATOM 1392 C C . ILE A 1 171 ? -5.258 38.781 -0.457 1 85.5 171 ILE A C 1
ATOM 1394 O O . ILE A 1 171 ? -4.59 37.906 -1.037 1 85.5 171 ILE A O 1
ATOM 1398 N N . LEU A 1 172 ? -6.559 38.656 -0.306 1 85 172 LEU A N 1
ATOM 1399 C CA . LEU A 1 172 ? -7.254 37.406 -0.598 1 85 172 LEU A CA 1
ATOM 1400 C C . LEU A 1 172 ? -7.223 37.094 -2.092 1 85 172 LEU A C 1
ATOM 1402 O O . LEU A 1 172 ? -6.879 36 -2.494 1 85 172 LEU A O 1
ATOM 1406 N N . PRO A 1 173 ? -7.539 38.062 -2.998 1 86.25 173 PRO A N 1
ATOM 1407 C CA . PRO A 1 173 ? -7.457 37.75 -4.43 1 86.25 173 PRO A CA 1
ATOM 1408 C C . PRO A 1 173 ? -6.047 37.406 -4.887 1 86.25 173 PRO A C 1
ATOM 1410 O O . PRO A 1 173 ? -5.875 36.531 -5.754 1 86.25 173 PRO A O 1
ATOM 1413 N N . ILE A 1 174 ? -5.02 38 -4.32 1 87.75 174 ILE A N 1
ATOM 1414 C CA . ILE A 1 174 ? -3.635 37.688 -4.66 1 87.75 174 ILE A CA 1
ATOM 1415 C C . ILE A 1 174 ? -3.295 36.25 -4.207 1 87.75 174 ILE A C 1
ATOM 1417 O O . ILE A 1 174 ? -2.619 35.531 -4.926 1 87.75 174 ILE A O 1
ATOM 1421 N N . TYR A 1 175 ? -3.857 35.969 -3.104 1 85.88 175 TYR A N 1
ATOM 1422 C CA . TYR A 1 175 ? -3.656 34.625 -2.562 1 85.88 175 TYR A CA 1
ATOM 1423 C C . TYR A 1 175 ? -4.285 33.562 -3.469 1 85.88 175 TYR A C 1
ATOM 1425 O O . TYR A 1 175 ? -3.652 32.562 -3.783 1 85.88 175 TYR A O 1
ATOM 1433 N N . VAL A 1 176 ? -5.438 33.812 -4.008 1 83.56 176 VAL A N 1
ATOM 1434 C CA . VAL A 1 176 ? -6.172 32.875 -4.836 1 83.56 176 VAL A CA 1
ATOM 1435 C C . VAL A 1 176 ? -5.449 32.688 -6.164 1 83.56 176 VAL A C 1
ATOM 1437 O O . VAL A 1 176 ? -5.324 31.547 -6.652 1 83.56 176 VAL A O 1
ATOM 1440 N N . ILE A 1 177 ? -4.957 33.688 -6.688 1 87.38 177 ILE A N 1
ATOM 1441 C CA . ILE A 1 177 ? -4.246 33.625 -7.961 1 87.38 177 ILE A CA 1
ATOM 1442 C C . ILE A 1 177 ? -2.932 32.875 -7.785 1 87.38 177 ILE A C 1
ATOM 1444 O O . ILE A 1 177 ? -2.57 32.062 -8.625 1 87.38 177 ILE A O 1
ATOM 1448 N N . ALA A 1 178 ? -2.25 33.188 -6.664 1 86.88 178 ALA A N 1
ATOM 1449 C CA . ALA A 1 178 ? -0.988 32.5 -6.387 1 86.88 178 ALA A CA 1
ATOM 1450 C C . ALA A 1 178 ? -1.204 31 -6.188 1 86.88 178 ALA A C 1
ATOM 1452 O O . ALA A 1 178 ? -0.453 30.188 -6.719 1 86.88 178 ALA A O 1
ATOM 1453 N N . VAL A 1 179 ? -2.207 30.719 -5.504 1 83.06 179 VAL A N 1
ATOM 1454 C CA . VAL A 1 179 ? -2.508 29.312 -5.215 1 83.06 179 VAL A CA 1
ATOM 1455 C C . VAL A 1 179 ? -2.857 28.594 -6.512 1 83.06 179 VAL A C 1
ATOM 1457 O O . VAL A 1 179 ? -2.377 27.484 -6.758 1 83.06 179 VAL A O 1
ATOM 1460 N N . LYS A 1 180 ? -3.67 29.203 -7.34 1 83.5 180 LYS A N 1
ATOM 1461 C CA . LYS A 1 180 ? -4.074 28.562 -8.594 1 83.5 180 LYS A CA 1
ATOM 1462 C C . LYS A 1 180 ? -2.875 28.328 -9.5 1 83.5 180 LYS A C 1
ATOM 1464 O O . LYS A 1 180 ? -2.764 27.266 -10.117 1 83.5 180 LYS A O 1
ATOM 1469 N N . TYR A 1 181 ? -2 29.219 -9.492 1 87.44 181 TYR A N 1
ATOM 1470 C CA . TYR A 1 181 ? -0.837 29.125 -10.367 1 87.44 181 TYR A CA 1
ATOM 1471 C C . TYR A 1 181 ? 0.157 28.094 -9.836 1 87.44 181 TYR A C 1
ATOM 1473 O O . TYR A 1 181 ? 0.566 27.188 -10.57 1 87.44 181 TYR A O 1
ATOM 1481 N N . PHE A 1 182 ? 0.576 28.188 -8.664 1 87.19 182 PHE A N 1
ATOM 1482 C CA . PHE A 1 182 ? 1.631 27.344 -8.109 1 87.19 182 PHE A CA 1
ATOM 1483 C C . PHE A 1 182 ? 1.124 25.922 -7.871 1 87.19 182 PHE A C 1
ATOM 1485 O O . PHE A 1 182 ? 1.827 24.953 -8.156 1 87.19 182 PHE A O 1
ATOM 1492 N N . PHE A 1 183 ? -0.068 25.844 -7.5 1 80.38 183 PHE A N 1
ATOM 1493 C CA . PHE A 1 183 ? -0.579 24.516 -7.191 1 80.38 183 PHE A CA 1
ATOM 1494 C C . PHE A 1 183 ? -0.964 23.781 -8.469 1 80.38 183 PHE A C 1
ATOM 1496 O O . PHE A 1 183 ? -0.91 22.547 -8.516 1 80.38 183 PHE A O 1
ATOM 1503 N N . GLY A 1 184 ? -1.375 24.469 -9.484 1 81.75 184 GLY A N 1
ATOM 1504 C CA . GLY A 1 184 ? -1.633 23.828 -10.766 1 81.75 184 GLY A CA 1
ATOM 1505 C C . GLY A 1 184 ? -0.419 23.125 -11.336 1 81.75 184 GLY A C 1
ATOM 1506 O O . GLY A 1 184 ? -0.504 21.953 -11.734 1 81.75 184 GLY A O 1
ATOM 1507 N N . ARG A 1 185 ? 0.669 23.688 -11.289 1 86.62 185 ARG A N 1
ATOM 1508 C CA . ARG A 1 185 ? 1.908 23.094 -11.781 1 86.62 185 ARG A CA 1
ATOM 1509 C C . ARG A 1 185 ? 2.402 22 -10.836 1 86.62 185 ARG A C 1
ATOM 1511 O O . ARG A 1 185 ? 2.982 21 -11.281 1 86.62 185 ARG A O 1
ATOM 1518 N N . LEU A 1 186 ? 2.164 22.25 -9.625 1 85.88 186 LEU A N 1
ATOM 1519 C CA . LEU A 1 186 ? 2.57 21.25 -8.641 1 85.88 186 LEU A CA 1
ATOM 1520 C C . LEU A 1 186 ? 1.824 19.938 -8.859 1 85.88 186 LEU A C 1
ATOM 1522 O O . LEU A 1 186 ? 2.402 18.859 -8.711 1 85.88 186 LEU A O 1
ATOM 1526 N N . ARG A 1 187 ? 0.647 20.078 -9.273 1 81.06 187 ARG A N 1
ATOM 1527 C CA . ARG A 1 187 ? -0.16 18.891 -9.539 1 81.06 187 ARG A CA 1
ATOM 1528 C C . ARG A 1 187 ? 0.421 18.078 -10.695 1 81.06 187 ARG A C 1
ATOM 1530 O O . ARG A 1 187 ? 0.482 16.859 -10.633 1 81.06 187 ARG A O 1
ATOM 1537 N N . LYS A 1 188 ? 0.808 18.688 -11.648 1 85.56 188 LYS A N 1
ATOM 1538 C CA . LYS A 1 188 ? 1.418 18.016 -12.797 1 85.56 188 LYS A CA 1
ATOM 1539 C C . LYS A 1 188 ? 2.729 17.344 -12.406 1 85.56 188 LYS A C 1
ATOM 1541 O O . LYS A 1 188 ? 2.98 16.203 -12.789 1 85.56 188 LYS A O 1
ATOM 1546 N N . LEU A 1 189 ? 3.496 18.031 -11.641 1 90 189 LEU A N 1
ATOM 1547 C CA . LEU A 1 189 ? 4.789 17.5 -11.227 1 90 189 LEU A CA 1
ATOM 1548 C C . LEU A 1 189 ? 4.613 16.328 -10.258 1 90 189 LEU A C 1
ATOM 1550 O O . LEU A 1 189 ? 5.43 15.406 -10.242 1 90 189 LEU A O 1
ATOM 1554 N N . THR A 1 190 ? 3.564 16.391 -9.508 1 85.31 190 THR A N 1
ATOM 1555 C CA . THR A 1 190 ? 3.246 15.281 -8.625 1 85.31 190 THR A CA 1
ATOM 1556 C C . THR A 1 190 ? 2.922 14.023 -9.438 1 85.31 190 THR A C 1
ATOM 1558 O O . THR A 1 190 ? 3.373 12.93 -9.102 1 85.31 190 THR A O 1
ATOM 1561 N N . LYS A 1 191 ? 2.188 14.227 -10.469 1 83.06 191 LYS A N 1
ATOM 1562 C CA . LYS A 1 191 ? 1.843 13.109 -11.344 1 83.06 191 LYS A CA 1
ATOM 1563 C C . LYS A 1 191 ? 3.09 12.516 -11.992 1 83.06 191 LYS A C 1
ATOM 1565 O O . LYS A 1 191 ? 3.227 11.297 -12.086 1 83.06 191 LYS A O 1
ATOM 1570 N N . GLU A 1 192 ? 3.949 13.344 -12.375 1 90.06 192 GLU A N 1
ATOM 1571 C CA . GLU A 1 192 ? 5.188 12.891 -13 1 90.06 192 GLU A CA 1
ATOM 1572 C C . GLU A 1 192 ? 6.055 12.117 -12.008 1 90.06 192 GLU A C 1
ATOM 1574 O O . GLU A 1 192 ? 6.652 11.094 -12.367 1 90.06 192 GLU A O 1
ATOM 1579 N N . ARG A 1 193 ? 6.137 12.656 -10.867 1 90.12 193 ARG A N 1
ATOM 1580 C CA . ARG A 1 193 ? 6.895 11.977 -9.82 1 90.12 193 ARG A CA 1
ATOM 1581 C C . ARG A 1 193 ? 6.289 10.617 -9.5 1 90.12 193 ARG A C 1
ATOM 1583 O O . ARG A 1 193 ? 7.008 9.625 -9.383 1 90.12 193 ARG A O 1
ATOM 1590 N N . SER A 1 194 ? 5.012 10.531 -9.406 1 85.12 194 SER A N 1
ATOM 1591 C CA . SER A 1 194 ? 4.312 9.289 -9.094 1 85.12 194 SER A CA 1
ATOM 1592 C C . SER A 1 194 ? 4.488 8.266 -10.211 1 85.12 194 SER A C 1
ATOM 1594 O O . SER A 1 194 ? 4.625 7.07 -9.945 1 85.12 194 SER A O 1
ATOM 1596 N N . GLN A 1 195 ? 4.508 8.734 -11.391 1 84.44 195 GLN A N 1
ATOM 1597 C CA . GLN A 1 195 ? 4.719 7.848 -12.531 1 84.44 195 GLN A CA 1
ATOM 1598 C C . GLN A 1 195 ? 6.133 7.27 -12.523 1 84.44 195 GLN A C 1
ATOM 1600 O O . GLN A 1 195 ? 6.328 6.09 -12.82 1 84.44 195 GLN A O 1
ATOM 1605 N N . ALA A 1 196 ? 7.07 8.102 -12.227 1 90.88 196 ALA A N 1
ATOM 1606 C CA . ALA A 1 196 ? 8.445 7.625 -12.141 1 90.88 196 ALA A CA 1
ATOM 1607 C C . ALA A 1 196 ? 8.594 6.582 -11.031 1 90.88 196 ALA A C 1
ATOM 1609 O O . ALA A 1 196 ? 9.328 5.605 -11.188 1 90.88 196 ALA A O 1
ATOM 1610 N N . LEU A 1 197 ? 7.926 6.801 -9.984 1 88.44 197 LEU A N 1
ATOM 1611 C CA . LEU A 1 197 ? 7.934 5.832 -8.898 1 88.44 197 LEU A CA 1
ATOM 1612 C C . LEU A 1 197 ? 7.301 4.516 -9.336 1 88.44 197 LEU A C 1
ATOM 1614 O O . LEU A 1 197 ? 7.824 3.439 -9.039 1 88.44 197 LEU A O 1
ATOM 1618 N N . ALA A 1 198 ? 6.254 4.613 -10.031 1 80.56 198 ALA A N 1
ATOM 1619 C CA . ALA A 1 198 ? 5.559 3.428 -10.523 1 80.56 198 ALA A CA 1
ATOM 1620 C C . ALA A 1 198 ? 6.441 2.627 -11.477 1 80.56 198 ALA A C 1
ATOM 1622 O O . ALA A 1 198 ? 6.469 1.396 -11.422 1 80.56 198 ALA A O 1
ATOM 1623 N N . THR A 1 199 ? 7.078 3.314 -12.281 1 86.75 199 THR A N 1
ATOM 1624 C CA . THR A 1 199 ? 7.984 2.666 -13.219 1 86.75 199 THR A CA 1
ATOM 1625 C C . THR A 1 199 ? 9.094 1.931 -12.484 1 86.75 199 THR A C 1
ATOM 1627 O O . THR A 1 199 ? 9.438 0.796 -12.828 1 86.75 199 THR A O 1
ATOM 1630 N N . MET A 1 200 ? 9.633 2.592 -11.539 1 90.5 200 MET A N 1
ATOM 1631 C CA . MET A 1 200 ? 10.68 1.965 -10.734 1 90.5 200 MET A CA 1
ATOM 1632 C C . MET A 1 200 ? 10.141 0.755 -9.984 1 90.5 200 MET A C 1
ATOM 1634 O O . MET A 1 200 ? 10.805 -0.282 -9.914 1 90.5 200 MET A O 1
ATOM 1638 N N . GLN A 1 201 ? 9.008 0.908 -9.445 1 87.06 201 GLN A N 1
ATOM 1639 C CA . GLN A 1 201 ? 8.367 -0.185 -8.719 1 87.06 201 GLN A CA 1
ATOM 1640 C C . GLN A 1 201 ? 8.086 -1.368 -9.641 1 87.06 201 GLN A C 1
ATOM 1642 O O . GLN A 1 201 ? 8.297 -2.521 -9.258 1 87.06 201 GLN A O 1
ATOM 1647 N N . GLY A 1 202 ? 7.578 -1.077 -10.797 1 84.06 202 GLY A N 1
ATOM 1648 C CA . GLY A 1 202 ? 7.348 -2.125 -11.781 1 84.06 202 GLY A CA 1
ATOM 1649 C C . GLY A 1 202 ? 8.617 -2.854 -12.18 1 84.06 202 GLY A C 1
ATOM 1650 O O . GLY A 1 202 ? 8.625 -4.082 -12.289 1 84.06 202 GLY A O 1
ATOM 1651 N N . TYR A 1 203 ? 9.641 -2.096 -12.367 1 88.38 203 TYR A N 1
ATOM 1652 C CA . TYR A 1 203 ? 10.93 -2.682 -12.711 1 88.38 203 TYR A CA 1
ATOM 1653 C C . TYR A 1 203 ? 11.422 -3.6 -11.602 1 88.38 203 TYR A C 1
ATOM 1655 O O . TYR A 1 203 ? 11.867 -4.723 -11.867 1 88.38 203 TYR A O 1
ATOM 1663 N N . LEU A 1 204 ? 11.359 -3.115 -10.414 1 88.62 204 LEU A N 1
ATOM 1664 C CA . LEU A 1 204 ? 11.812 -3.898 -9.266 1 88.62 204 LEU A CA 1
ATOM 1665 C C . LEU A 1 204 ? 11 -5.184 -9.141 1 88.62 204 LEU A C 1
ATOM 1667 O O . LEU A 1 204 ? 11.562 -6.25 -8.875 1 88.62 204 LEU A O 1
ATOM 1671 N N . HIS A 1 205 ? 9.766 -5.066 -9.312 1 84.69 205 HIS A N 1
ATOM 1672 C CA . HIS A 1 205 ? 8.875 -6.219 -9.211 1 84.69 205 HIS A CA 1
ATOM 1673 C C . HIS A 1 205 ? 9.25 -7.289 -10.227 1 84.69 205 HIS A C 1
ATOM 1675 O O . HIS A 1 205 ? 9.375 -8.469 -9.883 1 84.69 205 HIS A O 1
ATOM 1681 N N . GLU A 1 206 ? 9.461 -6.91 -11.359 1 85.19 206 GLU A N 1
ATOM 1682 C CA . GLU A 1 206 ? 9.805 -7.84 -12.43 1 85.19 206 GLU A CA 1
ATOM 1683 C C . GLU A 1 206 ? 11.172 -8.477 -12.195 1 85.19 206 GLU A C 1
ATOM 1685 O O . GLU A 1 206 ? 11.352 -9.672 -12.422 1 85.19 206 GLU A O 1
ATOM 1690 N N . ARG A 1 207 ? 12.055 -7.652 -11.812 1 88.31 207 ARG A N 1
ATOM 1691 C CA . ARG A 1 207 ? 13.422 -8.148 -11.672 1 88.31 207 ARG A CA 1
ATOM 1692 C C . ARG A 1 207 ? 13.547 -9.062 -10.453 1 88.31 207 ARG A C 1
ATOM 1694 O O . ARG A 1 207 ? 14.336 -10.008 -10.461 1 88.31 207 ARG A O 1
ATOM 1701 N N . ILE A 1 208 ? 12.797 -8.82 -9.523 1 86.94 208 ILE A N 1
ATOM 1702 C CA . ILE A 1 208 ? 12.805 -9.695 -8.352 1 86.94 208 ILE A CA 1
ATOM 1703 C C . ILE A 1 208 ? 12.164 -11.031 -8.703 1 86.94 208 ILE A C 1
ATOM 1705 O O . ILE A 1 208 ? 12.656 -12.086 -8.297 1 86.94 208 ILE A O 1
ATOM 1709 N N . GLN A 1 209 ? 11.148 -10.984 -9.469 1 82.06 209 GLN A N 1
ATOM 1710 C CA . GLN A 1 209 ? 10.508 -12.219 -9.93 1 82.06 209 GLN A CA 1
ATOM 1711 C C . GLN A 1 209 ? 11.438 -13.008 -10.844 1 82.06 209 GLN A C 1
ATOM 1713 O O . GLN A 1 209 ? 11.391 -14.234 -10.875 1 82.06 209 GLN A O 1
ATOM 1718 N N . GLY A 1 210 ? 12.219 -12.266 -11.578 1 85.88 210 GLY A N 1
ATOM 1719 C CA . GLY A 1 210 ? 13.141 -12.891 -12.508 1 85.88 210 GLY A CA 1
ATOM 1720 C C . GLY A 1 210 ? 14.547 -13.008 -11.969 1 85.88 210 GLY A C 1
ATOM 1721 O O . GLY A 1 210 ? 15.508 -13.086 -12.742 1 85.88 210 GLY A O 1
ATOM 1722 N N . MET A 1 211 ? 14.695 -13.039 -10.703 1 87.31 211 MET A N 1
ATOM 1723 C CA . MET A 1 211 ? 16.031 -13.047 -10.102 1 87.31 211 MET A CA 1
ATOM 1724 C C . MET A 1 211 ? 16.812 -14.289 -10.531 1 87.31 211 MET A C 1
ATOM 1726 O O . MET A 1 211 ? 18.031 -14.219 -10.719 1 87.31 211 MET A O 1
ATOM 1730 N N . GLN A 1 212 ? 16.094 -15.391 -10.68 1 84.69 212 GLN A N 1
ATOM 1731 C CA . GLN A 1 212 ? 16.75 -16.625 -11.109 1 84.69 212 GLN A CA 1
ATOM 1732 C C . GLN A 1 212 ? 17.359 -16.453 -12.5 1 84.69 212 GLN A C 1
ATOM 1734 O O . GLN A 1 212 ? 18.453 -16.969 -12.758 1 84.69 212 GLN A O 1
ATOM 1739 N N . VAL A 1 213 ? 16.688 -15.766 -13.328 1 87.75 213 VAL A N 1
ATOM 1740 C CA . VAL A 1 213 ? 17.203 -15.516 -14.672 1 87.75 213 VAL A CA 1
ATOM 1741 C C . VAL A 1 213 ? 18.438 -14.617 -14.594 1 87.75 213 VAL A C 1
ATOM 1743 O O . VAL A 1 213 ? 19.453 -14.883 -15.242 1 87.75 213 VAL A O 1
ATOM 1746 N N . THR A 1 214 ? 18.375 -13.586 -13.828 1 89.69 214 THR A N 1
ATOM 1747 C CA . THR A 1 214 ? 19.484 -12.648 -13.695 1 89.69 214 THR A CA 1
ATOM 1748 C C . THR A 1 214 ? 20.719 -13.359 -13.164 1 89.69 214 THR A C 1
ATOM 1750 O O . THR A 1 214 ? 21.828 -13.125 -13.648 1 89.69 214 THR A O 1
ATOM 1753 N N . ARG A 1 215 ? 20.516 -14.242 -12.305 1 87.06 215 ARG A N 1
ATOM 1754 C CA . ARG A 1 215 ? 21.625 -14.969 -11.711 1 87.06 215 ARG A CA 1
ATOM 1755 C C . ARG A 1 215 ? 22.188 -16 -12.68 1 87.06 215 ARG A C 1
ATOM 1757 O O . ARG A 1 215 ? 23.406 -16.219 -12.734 1 87.06 215 ARG A O 1
ATOM 1764 N N . SER A 1 216 ? 21.281 -16.625 -13.344 1 87.5 216 SER A N 1
ATOM 1765 C CA . SER A 1 216 ? 21.703 -17.656 -14.273 1 87.5 216 SER A CA 1
ATOM 1766 C C . SER A 1 216 ? 22.562 -17.078 -15.398 1 87.5 216 SER A C 1
ATOM 1768 O O . SER A 1 216 ? 23.422 -17.766 -15.945 1 87.5 216 SER A O 1
ATOM 1770 N N . PHE A 1 217 ? 22.391 -15.812 -15.633 1 89.19 217 PHE A N 1
ATOM 1771 C CA . PHE A 1 217 ? 23.156 -15.18 -16.703 1 89.19 217 PHE A CA 1
ATOM 1772 C C . PHE A 1 217 ? 24.234 -14.273 -16.141 1 89.19 217 PHE A C 1
ATOM 1774 O O . PHE A 1 217 ? 24.938 -13.586 -16.891 1 89.19 217 PHE A O 1
ATOM 1781 N N . ALA A 1 218 ? 24.391 -14.195 -14.883 1 87.12 218 ALA A N 1
ATOM 1782 C CA . ALA A 1 218 ? 25.406 -13.414 -14.195 1 87.12 218 ALA A CA 1
ATOM 1783 C C . ALA A 1 218 ? 25.344 -11.953 -14.609 1 87.12 218 ALA A C 1
ATOM 1785 O O . ALA A 1 218 ? 26.375 -11.367 -14.992 1 87.12 218 ALA A O 1
ATOM 1786 N N . LEU A 1 219 ? 24.172 -11.414 -14.578 1 89.44 219 LEU A N 1
ATOM 1787 C CA . LEU A 1 219 ? 23.984 -10.055 -15.055 1 89.44 219 LEU A CA 1
ATOM 1788 C C . LEU A 1 219 ? 23.688 -9.102 -13.898 1 89.44 219 LEU A C 1
ATOM 1790 O O . LEU A 1 219 ? 22.969 -8.109 -14.062 1 89.44 219 LEU A O 1
ATOM 1794 N N . GLU A 1 220 ? 24.219 -9.367 -12.781 1 88.69 220 GLU A N 1
ATOM 1795 C CA . GLU A 1 220 ? 23.953 -8.555 -11.594 1 88.69 220 GLU A CA 1
ATOM 1796 C C . GLU A 1 220 ? 24.438 -7.125 -11.789 1 88.69 220 GLU A C 1
ATOM 1798 O O . GLU A 1 220 ? 23.75 -6.168 -11.438 1 88.69 220 GLU A O 1
ATOM 1803 N N . GLU A 1 221 ? 25.578 -6.934 -12.391 1 88.62 221 GLU A N 1
ATOM 1804 C CA . GLU A 1 221 ? 26.141 -5.602 -12.602 1 88.62 221 GLU A CA 1
ATOM 1805 C C . GLU A 1 221 ? 25.312 -4.812 -13.617 1 88.62 221 GLU A C 1
ATOM 1807 O O . GLU A 1 221 ? 25.062 -3.619 -13.43 1 88.62 221 GLU A O 1
ATOM 1812 N N . TYR A 1 222 ? 24.969 -5.539 -14.602 1 89.81 222 TYR A N 1
ATOM 1813 C CA . TYR A 1 222 ? 24.125 -4.898 -15.609 1 89.81 222 TYR A CA 1
ATOM 1814 C C . TYR A 1 222 ? 22.812 -4.434 -15 1 89.81 222 TYR A C 1
ATOM 1816 O O . TYR A 1 222 ? 22.375 -3.301 -15.227 1 89.81 222 TYR A O 1
ATOM 1824 N N . GLU A 1 223 ? 22.219 -5.277 -14.266 1 91.19 223 GLU A N 1
ATOM 1825 C CA . GLU A 1 223 ? 20.938 -4.957 -13.641 1 91.19 223 GLU A CA 1
ATOM 1826 C C . GLU A 1 223 ? 21.094 -3.844 -12.609 1 91.19 223 GLU A C 1
ATOM 1828 O O . GLU A 1 223 ? 20.188 -3.031 -12.422 1 91.19 223 GLU A O 1
ATOM 1833 N N . GLY A 1 224 ? 22.234 -3.844 -11.977 1 91.88 224 GLY A N 1
ATOM 1834 C CA . GLY A 1 224 ? 22.516 -2.76 -11.055 1 91.88 224 GLY A CA 1
ATOM 1835 C C . GLY A 1 224 ? 22.531 -1.396 -11.711 1 91.88 224 GLY A C 1
ATOM 1836 O O . GLY A 1 224 ? 21.953 -0.439 -11.188 1 91.88 224 GLY A O 1
ATOM 1837 N N . LYS A 1 225 ? 23.094 -1.33 -12.859 1 92.56 225 LYS A N 1
ATOM 1838 C CA . LYS A 1 225 ? 23.172 -0.077 -13.602 1 92.56 225 LYS A CA 1
ATOM 1839 C C . LYS A 1 225 ? 21.812 0.326 -14.148 1 92.56 225 LYS A C 1
ATOM 1841 O O . LYS A 1 225 ? 21.469 1.511 -14.172 1 92.56 225 LYS A O 1
ATOM 1846 N N . GLN A 1 226 ? 21.062 -0.664 -14.555 1 91.69 226 GLN A N 1
ATOM 1847 C CA . GLN A 1 226 ? 19.734 -0.379 -15.062 1 91.69 226 GLN A CA 1
ATOM 1848 C C . GLN A 1 226 ? 18.812 0.153 -13.961 1 91.69 226 GLN A C 1
ATOM 1850 O O . GLN A 1 226 ? 18.031 1.071 -14.195 1 91.69 226 GLN A O 1
ATOM 1855 N N . PHE A 1 227 ? 18.953 -0.404 -12.859 1 92.94 227 PHE A N 1
ATOM 1856 C CA . PHE A 1 227 ? 18.156 0.069 -11.734 1 92.94 227 PHE A CA 1
ATOM 1857 C C . PHE A 1 227 ? 18.578 1.479 -11.328 1 92.94 227 PHE A C 1
ATOM 1859 O O . PHE A 1 227 ? 17.719 2.309 -10.984 1 92.94 227 PHE A O 1
ATOM 1866 N N . GLU A 1 228 ? 19.844 1.663 -11.359 1 93.88 228 GLU A N 1
ATOM 1867 C CA . GLU A 1 228 ? 20.359 2.98 -11.008 1 93.88 228 GLU A CA 1
ATOM 1868 C C . GLU A 1 228 ? 19.812 4.059 -11.938 1 93.88 228 GLU A C 1
ATOM 1870 O O . GLU A 1 228 ? 19.531 5.18 -11.508 1 93.88 228 GLU A O 1
ATOM 1875 N N . LYS A 1 229 ? 19.688 3.695 -13.133 1 94.12 229 LYS A N 1
ATOM 1876 C CA . LYS A 1 229 ? 19.141 4.641 -14.094 1 94.12 229 LYS A CA 1
ATOM 1877 C C . LYS A 1 229 ? 17.703 5.004 -13.75 1 94.12 229 LYS A C 1
ATOM 1879 O O . LYS A 1 229 ? 17.328 6.18 -13.781 1 94.12 229 LYS A O 1
ATOM 1884 N N . ARG A 1 230 ? 16.922 4.043 -13.422 1 92.75 230 ARG A N 1
ATOM 1885 C CA . ARG A 1 230 ? 15.523 4.281 -13.062 1 92.75 230 ARG A CA 1
ATOM 1886 C C . ARG A 1 230 ? 15.414 5.012 -11.727 1 92.75 230 ARG A C 1
ATOM 1888 O O . ARG A 1 230 ? 14.57 5.895 -11.562 1 92.75 230 ARG A O 1
ATOM 1895 N N . ASN A 1 231 ? 16.266 4.602 -10.852 1 94.25 231 ASN A N 1
ATOM 1896 C CA . ASN A 1 231 ? 16.328 5.277 -9.562 1 94.25 231 ASN A CA 1
ATOM 1897 C C . ASN A 1 231 ? 16.734 6.742 -9.711 1 94.25 231 ASN A C 1
ATOM 1899 O O . ASN A 1 231 ? 16.234 7.605 -9 1 94.25 231 ASN A O 1
ATOM 1903 N N . ASN A 1 232 ? 17.641 7.004 -10.641 1 95.25 232 ASN A N 1
ATOM 1904 C CA . ASN A 1 232 ? 18.062 8.375 -10.922 1 95.25 232 ASN A CA 1
ATOM 1905 C C . ASN A 1 232 ? 16.953 9.188 -11.57 1 95.25 232 ASN A C 1
ATOM 1907 O O . ASN A 1 232 ? 16.812 10.383 -11.305 1 95.25 232 ASN A O 1
ATOM 1911 N N . GLU A 1 233 ? 16.266 8.594 -12.398 1 95 233 GLU A N 1
ATOM 1912 C CA . GLU A 1 233 ? 15.125 9.266 -13.008 1 95 233 GLU A CA 1
ATOM 1913 C C . GLU A 1 233 ? 14.094 9.664 -11.953 1 95 233 GLU A C 1
ATOM 1915 O O . GLU A 1 233 ? 13.547 10.773 -12 1 95 233 GLU A O 1
ATOM 1920 N N . PHE A 1 234 ? 13.797 8.805 -11.07 1 92.81 234 PHE A N 1
ATOM 1921 C CA . PHE A 1 234 ? 12.891 9.125 -9.977 1 92.81 234 PHE A CA 1
ATOM 1922 C C . PHE A 1 234 ? 13.43 10.281 -9.133 1 92.81 234 PHE A C 1
ATOM 1924 O O . PHE A 1 234 ? 12.688 11.188 -8.773 1 92.81 234 PHE A O 1
ATOM 1931 N N . LEU A 1 235 ? 14.742 10.227 -8.859 1 94.5 235 LEU A N 1
ATOM 1932 C CA . LEU A 1 235 ? 15.352 11.289 -8.07 1 94.5 235 LEU A CA 1
ATOM 1933 C C . LEU A 1 235 ? 15.219 12.633 -8.773 1 94.5 235 LEU A C 1
ATOM 1935 O O . LEU A 1 235 ? 14.891 13.641 -8.133 1 94.5 235 LEU A O 1
ATOM 1939 N N . THR A 1 236 ? 15.445 12.641 -10.016 1 95.62 236 THR A N 1
ATOM 1940 C CA . THR A 1 236 ? 15.375 13.883 -10.781 1 95.62 236 THR A CA 1
ATOM 1941 C C . THR A 1 236 ? 13.961 14.453 -10.742 1 95.62 236 THR A C 1
ATOM 1943 O O . THR A 1 236 ? 13.773 15.656 -10.523 1 95.62 236 THR A O 1
ATOM 1946 N N . LYS A 1 237 ? 12.984 13.602 -10.945 1 94.31 237 LYS A N 1
ATOM 1947 C CA . LYS A 1 237 ? 11.586 14.039 -10.883 1 94.31 237 LYS A CA 1
ATOM 1948 C C . LYS A 1 237 ? 11.211 14.461 -9.461 1 94.31 237 LYS A C 1
ATOM 1950 O O . LYS A 1 237 ? 10.461 15.422 -9.273 1 94.31 237 LYS A O 1
ATOM 1955 N N . ALA A 1 238 ? 11.734 13.75 -8.5 1 93.06 238 ALA A N 1
ATOM 1956 C CA . ALA A 1 238 ? 11.477 14.078 -7.098 1 93.06 238 ALA A CA 1
ATOM 1957 C C . ALA A 1 238 ? 12.07 15.43 -6.73 1 93.06 238 ALA A C 1
ATOM 1959 O O . ALA A 1 238 ? 11.445 16.219 -6.012 1 93.06 238 ALA A O 1
ATOM 1960 N N . LEU A 1 239 ? 13.25 15.766 -7.223 1 94.81 239 LEU A N 1
ATOM 1961 C CA . LEU A 1 239 ? 13.914 17.031 -6.914 1 94.81 239 LEU A CA 1
ATOM 1962 C C . LEU A 1 239 ? 13.211 18.188 -7.613 1 94.81 239 LEU A C 1
ATOM 1964 O O . LEU A 1 239 ? 13.102 19.297 -7.055 1 94.81 239 LEU A O 1
ATOM 1968 N N . THR A 1 240 ? 12.727 17.953 -8.789 1 94.75 240 THR A N 1
ATOM 1969 C CA . THR A 1 240 ? 11.953 18.984 -9.477 1 94.75 240 THR A CA 1
ATOM 1970 C C . THR A 1 240 ? 10.656 19.266 -8.734 1 94.75 240 THR A C 1
ATOM 1972 O O . THR A 1 240 ? 10.266 20.422 -8.57 1 94.75 240 THR A O 1
ATOM 1975 N N . HIS A 1 241 ? 10.039 18.188 -8.32 1 92.06 241 HIS A N 1
ATOM 1976 C CA . HIS A 1 241 ? 8.836 18.297 -7.508 1 92.06 241 HIS A CA 1
ATOM 1977 C C . HIS A 1 241 ? 9.117 19.047 -6.207 1 92.06 241 HIS A C 1
ATOM 1979 O O . HIS A 1 241 ? 8.336 19.906 -5.793 1 92.06 241 HIS A O 1
ATOM 1985 N N . THR A 1 242 ? 10.266 18.766 -5.637 1 91.56 242 THR A N 1
ATOM 1986 C CA . THR A 1 242 ? 10.68 19.375 -4.379 1 91.56 242 THR A CA 1
ATOM 1987 C C . THR A 1 242 ? 10.938 20.859 -4.562 1 91.56 242 THR A C 1
ATOM 1989 O O . THR A 1 242 ? 10.555 21.672 -3.719 1 91.56 242 THR A O 1
ATOM 1992 N N . SER A 1 243 ? 11.516 21.234 -5.602 1 93.75 243 SER A N 1
ATOM 1993 C CA . SER A 1 243 ? 11.805 22.641 -5.887 1 93.75 243 SER A CA 1
ATOM 1994 C C . SER A 1 243 ? 10.516 23.453 -6.047 1 93.75 243 SER A C 1
ATOM 1996 O O . SER A 1 243 ? 10.383 24.547 -5.496 1 93.75 243 SER A O 1
ATOM 1998 N N . TRP A 1 244 ? 9.609 22.859 -6.684 1 90.62 244 TRP A N 1
ATOM 1999 C CA . TRP A 1 244 ? 8.344 23.562 -6.906 1 90.62 244 TRP A CA 1
ATOM 2000 C C . TRP A 1 244 ? 7.496 23.578 -5.637 1 90.62 244 TRP A C 1
ATOM 2002 O O . TRP A 1 244 ? 6.766 24.531 -5.383 1 90.62 244 TRP A O 1
ATOM 2012 N N . THR A 1 245 ? 7.582 22.547 -4.883 1 88.69 245 THR A N 1
ATOM 2013 C CA . THR A 1 245 ? 6.922 22.531 -3.582 1 88.69 245 THR A CA 1
ATOM 2014 C C . THR A 1 245 ? 7.453 23.656 -2.695 1 88.69 245 THR A C 1
ATOM 2016 O O . THR A 1 245 ? 6.68 24.375 -2.057 1 88.69 245 THR A O 1
ATOM 2019 N N . ALA A 1 246 ? 8.758 23.797 -2.725 1 90.81 246 ALA A N 1
ATOM 2020 C CA . ALA A 1 246 ? 9.391 24.844 -1.938 1 90.81 246 ALA A CA 1
ATOM 2021 C C . ALA A 1 246 ? 8.953 26.234 -2.414 1 90.81 246 ALA A C 1
ATOM 2023 O O . ALA A 1 246 ? 8.672 27.109 -1.603 1 90.81 246 ALA A O 1
ATOM 2024 N N . ARG A 1 247 ? 8.805 26.391 -3.674 1 90.94 247 ARG A N 1
ATOM 2025 C CA . ARG A 1 247 ? 8.352 27.656 -4.238 1 90.94 247 ARG A CA 1
ATOM 2026 C C . ARG A 1 247 ? 6.902 27.938 -3.857 1 90.94 247 ARG A C 1
ATOM 2028 O O . ARG A 1 247 ? 6.551 29.078 -3.531 1 90.94 247 ARG A O 1
ATOM 2035 N N . THR A 1 248 ? 6.141 26.984 -3.939 1 86.94 248 THR A N 1
ATOM 2036 C CA . THR A 1 248 ? 4.723 27.125 -3.631 1 86.94 248 THR A CA 1
ATOM 2037 C C . THR A 1 248 ? 4.523 27.516 -2.166 1 86.94 248 THR A C 1
ATOM 2039 O O . THR A 1 248 ? 3.799 28.469 -1.86 1 86.94 248 THR A O 1
ATOM 2042 N N . PHE A 1 249 ? 5.219 26.844 -1.279 1 82.31 249 PHE A N 1
ATOM 2043 C CA . PHE A 1 249 ? 5.082 27.125 0.146 1 82.31 249 PHE A CA 1
ATOM 2044 C C . PHE A 1 249 ? 5.652 28.484 0.49 1 82.31 249 PHE A C 1
ATOM 2046 O O . PHE A 1 249 ? 5.09 29.219 1.313 1 82.31 249 PHE A O 1
ATOM 2053 N N . SER A 1 250 ? 6.727 28.781 -0.149 1 88.12 250 SER A N 1
ATOM 2054 C CA . SER A 1 250 ? 7.328 30.094 0.059 1 88.12 250 SER A CA 1
ATOM 2055 C C . SER A 1 250 ? 6.383 31.203 -0.377 1 88.12 250 SER A C 1
ATOM 2057 O O . SER A 1 250 ? 6.191 32.188 0.348 1 88.12 250 SER A O 1
ATOM 2059 N N . ALA A 1 251 ? 5.746 31.016 -1.478 1 87.31 251 ALA A N 1
ATOM 2060 C CA . ALA A 1 251 ? 4.836 32.031 -2.002 1 87.31 251 ALA A CA 1
ATOM 2061 C C . ALA A 1 251 ? 3.596 32.156 -1.123 1 87.31 251 ALA A C 1
ATOM 2063 O O . ALA A 1 251 ? 3.186 33.25 -0.774 1 87.31 251 ALA A O 1
ATOM 2064 N N . VAL A 1 252 ? 3.068 31.094 -0.75 1 83.31 252 VAL A N 1
ATOM 2065 C CA . VAL A 1 252 ? 1.84 31.078 0.037 1 83.31 252 VAL A CA 1
ATOM 2066 C C . VAL A 1 252 ? 2.107 31.656 1.425 1 83.31 252 VAL A C 1
ATOM 2068 O O . VAL A 1 252 ? 1.345 32.5 1.915 1 83.31 252 VAL A O 1
ATOM 2071 N N . ASN A 1 253 ? 3.215 31.266 2.062 1 84.06 253 ASN A N 1
ATOM 2072 C CA . ASN A 1 253 ? 3.543 31.75 3.402 1 84.06 253 ASN A CA 1
ATOM 2073 C C . ASN A 1 253 ? 3.867 33.25 3.4 1 84.06 253 ASN A C 1
ATOM 2075 O O . ASN A 1 253 ? 3.531 33.969 4.348 1 84.06 253 ASN A O 1
ATOM 2079 N N . THR A 1 254 ? 4.477 33.688 2.316 1 87.12 254 THR A N 1
ATOM 2080 C CA . THR A 1 254 ? 4.801 35.094 2.207 1 87.12 254 THR A CA 1
ATOM 2081 C C . THR A 1 254 ? 3.527 35.938 2.133 1 87.12 254 THR A C 1
ATOM 2083 O O . THR A 1 254 ? 3.416 36.969 2.809 1 87.12 254 THR A O 1
ATOM 2086 N N . LEU A 1 255 ? 2.625 35.469 1.408 1 85.75 255 LEU A N 1
ATOM 2087 C CA . LEU A 1 255 ? 1.38 36.219 1.249 1 85.75 255 LEU A CA 1
ATOM 2088 C C . LEU A 1 255 ? 0.59 36.219 2.553 1 85.75 255 LEU A C 1
ATOM 2090 O O . LEU A 1 255 ? -0.029 37.25 2.891 1 85.75 255 LEU A O 1
ATOM 2094 N N . THR A 1 256 ? 0.672 35.188 3.301 1 81.69 256 THR A N 1
ATOM 2095 C CA . THR A 1 256 ? -0.081 35.125 4.547 1 81.69 256 THR A CA 1
ATOM 2096 C C . THR A 1 256 ? 0.6 35.938 5.641 1 81.69 256 THR A C 1
ATOM 2098 O O . THR A 1 256 ? -0.043 36.344 6.613 1 81.69 256 THR A O 1
ATOM 2101 N N . ASP A 1 257 ? 1.856 36.156 5.496 1 84.75 257 ASP A N 1
ATOM 2102 C CA . ASP A 1 257 ? 2.57 36.969 6.465 1 84.75 257 ASP A CA 1
ATOM 2103 C C . ASP A 1 257 ? 2.43 38.469 6.129 1 84.75 257 ASP A C 1
ATOM 2105 O O . ASP A 1 257 ? 2.463 39.312 7.02 1 84.75 257 ASP A O 1
ATOM 2109 N N . LEU A 1 258 ? 2.238 38.781 4.895 1 88.5 258 LEU A N 1
ATOM 2110 C CA . LEU A 1 258 ? 2.143 40.156 4.465 1 88.5 258 LEU A CA 1
ATOM 2111 C C . LEU A 1 258 ? 0.771 40.75 4.797 1 88.5 258 LEU A C 1
ATOM 2113 O O . LEU A 1 258 ? 0.643 41.938 5.051 1 88.5 258 LEU A O 1
ATOM 2117 N N . GLY A 1 259 ? -0.199 39.938 4.848 1 87.44 259 GLY A N 1
ATOM 2118 C CA . GLY A 1 259 ? -1.541 40.375 5.18 1 87.44 259 GLY A CA 1
ATOM 2119 C C . GLY A 1 259 ? -1.621 41.062 6.523 1 87.44 259 GLY A C 1
ATOM 2120 O O . GLY A 1 259 ? -1.984 42.25 6.598 1 87.44 259 GLY A O 1
ATOM 2121 N N . PRO A 1 260 ? -1.184 40.375 7.551 1 88.31 260 PRO A N 1
ATOM 2122 C CA . PRO A 1 260 ? -1.212 41 8.883 1 88.31 260 PRO A CA 1
ATOM 2123 C C . PRO A 1 260 ? -0.374 42.25 8.953 1 88.31 260 PRO A C 1
ATOM 2125 O O . PRO A 1 260 ? -0.742 43.219 9.656 1 88.31 260 PRO A O 1
ATOM 2128 N N . LEU A 1 261 ? 0.705 42.312 8.234 1 90.69 261 LEU A N 1
ATOM 2129 C CA . LEU A 1 261 ? 1.557 43.5 8.258 1 90.69 261 LEU A CA 1
ATOM 2130 C C . LEU A 1 261 ? 0.832 44.688 7.656 1 90.69 261 LEU A C 1
ATOM 2132 O O . LEU A 1 261 ? 0.95 45.812 8.164 1 90.69 261 LEU A O 1
ATOM 2136 N N . LEU A 1 262 ? 0.161 44.469 6.625 1 92 262 LEU A N 1
ATOM 2137 C CA . LEU A 1 262 ? -0.613 45.531 5.992 1 92 262 LEU A CA 1
ATOM 2138 C C . LEU A 1 262 ? -1.71 46.031 6.926 1 92 262 LEU A C 1
ATOM 2140 O O . LEU A 1 262 ? -1.932 47.25 7.039 1 92 262 LEU A O 1
ATOM 2144 N N . VAL A 1 263 ? -2.324 45.125 7.574 1 92 263 VAL A N 1
ATOM 2145 C CA . VAL A 1 263 ? -3.41 45.5 8.484 1 92 263 VAL A CA 1
ATOM 2146 C C . VAL A 1 263 ? -2.854 46.25 9.688 1 92 263 VAL A C 1
ATOM 2148 O O . VAL A 1 263 ? -3.436 47.25 10.125 1 92 263 VAL A O 1
ATOM 2151 N N . ILE A 1 264 ? -1.755 45.781 10.203 1 92.44 264 ILE A N 1
ATOM 2152 C CA . ILE A 1 264 ? -1.123 46.438 11.344 1 92.44 264 ILE A CA 1
ATOM 2153 C C . ILE A 1 264 ? -0.724 47.875 10.969 1 92.44 264 ILE A C 1
ATOM 2155 O O . ILE A 1 264 ? -0.984 48.812 11.719 1 92.44 264 ILE A O 1
ATOM 2159 N N . GLY A 1 265 ? -0.098 48.031 9.805 1 93.25 265 GLY A N 1
ATOM 2160 C CA . GLY A 1 265 ? 0.32 49.344 9.352 1 93.25 265 GLY A CA 1
ATOM 2161 C C . GLY A 1 265 ? -0.836 50.312 9.188 1 93.25 265 GLY A C 1
ATOM 2162 O O . GLY A 1 265 ? -0.8 51.438 9.719 1 93.25 265 GLY A O 1
ATOM 2163 N N . PHE A 1 266 ? -1.821 49.906 8.578 1 93.88 266 PHE A N 1
ATOM 2164 C CA . PHE A 1 266 ? -2.975 50.75 8.328 1 93.88 266 PHE A CA 1
ATOM 2165 C C . PHE A 1 266 ? -3.746 51 9.617 1 93.88 266 PHE A C 1
ATOM 2167 O O . PHE A 1 266 ? -4.211 52.125 9.852 1 93.88 266 PHE A O 1
ATOM 2174 N N . ALA A 1 267 ? -3.934 50 10.367 1 94.69 267 ALA A N 1
ATOM 2175 C CA . ALA A 1 267 ? -4.664 50.156 11.625 1 94.69 267 ALA A CA 1
ATOM 2176 C C . ALA A 1 267 ? -3.928 51.094 12.578 1 94.69 267 ALA A C 1
ATOM 2178 O O . ALA A 1 267 ? -4.547 51.938 13.227 1 94.69 267 ALA A O 1
ATOM 2179 N N . ALA A 1 268 ? -2.658 50.938 12.672 1 94.81 268 ALA A N 1
ATOM 2180 C CA . ALA A 1 268 ? -1.862 51.812 13.539 1 94.81 268 ALA A CA 1
ATOM 2181 C C . ALA A 1 268 ? -1.942 53.25 13.094 1 94.81 268 ALA A C 1
ATOM 2183 O O . ALA A 1 268 ? -2.006 54.156 13.922 1 94.81 268 ALA A O 1
ATOM 2184 N N . TYR A 1 269 ? -1.914 53.438 11.844 1 93.81 269 TYR A N 1
ATOM 2185 C CA . TYR A 1 269 ? -2.039 54.781 11.297 1 93.81 269 TYR A CA 1
ATOM 2186 C C . TYR A 1 269 ? -3.377 55.406 11.688 1 93.81 269 TYR A C 1
ATOM 2188 O O . TYR A 1 269 ? -3.434 56.562 12.086 1 93.81 269 TYR A O 1
ATOM 2196 N N . GLU A 1 270 ? -4.391 54.688 11.617 1 93.69 270 GLU A N 1
ATOM 2197 C CA . GLU A 1 270 ? -5.727 55.188 11.961 1 93.69 270 GLU A CA 1
ATOM 2198 C C . GLU A 1 270 ? -5.859 55.406 13.461 1 93.69 270 GLU A C 1
ATOM 2200 O O . GLU A 1 270 ? -6.59 56.312 13.891 1 93.69 270 GLU A O 1
ATOM 2205 N N . VAL A 1 271 ? -5.207 54.625 14.211 1 92.94 271 VAL A N 1
ATOM 2206 C CA . VAL A 1 271 ? -5.234 54.812 15.656 1 92.94 271 VAL A CA 1
ATOM 2207 C C . VAL A 1 271 ? -4.508 56.125 16.031 1 92.94 271 VAL A C 1
ATOM 2209 O O . VAL A 1 271 ? -4.965 56.875 16.891 1 92.94 271 VAL A O 1
ATOM 2212 N N . ILE A 1 272 ? -3.359 56.375 15.422 1 92.06 272 ILE A N 1
ATOM 2213 C CA . ILE A 1 272 ? -2.578 57.562 15.672 1 92.06 272 ILE A CA 1
ATOM 2214 C C . ILE A 1 272 ? -3.404 58.812 15.32 1 92.06 272 ILE A C 1
ATOM 2216 O O . ILE A 1 272 ? -3.344 59.812 16.016 1 92.06 272 ILE A O 1
ATOM 2220 N N . GLN A 1 273 ? -4.207 58.688 14.258 1 91 273 GLN A N 1
ATOM 2221 C CA . GLN A 1 273 ? -5.039 59.812 13.82 1 91 273 GLN A CA 1
ATOM 2222 C C . GLN A 1 273 ? -6.312 59.906 14.656 1 91 273 GLN A C 1
ATOM 2224 O O . GLN A 1 273 ? -7.094 60.844 14.508 1 91 273 GLN A O 1
ATOM 2229 N N . GLY A 1 274 ? -6.629 58.969 15.469 1 88.75 274 GLY A N 1
ATOM 2230 C CA . GLY A 1 274 ? -7.762 59 16.375 1 88.75 274 GLY A CA 1
ATOM 2231 C C . GLY A 1 274 ? -9.039 58.469 15.766 1 88.75 274 GLY A C 1
ATOM 2232 O O . GLY A 1 274 ? -10.125 58.688 16.297 1 88.75 274 GLY A O 1
ATOM 2233 N N . GLN A 1 275 ? -8.914 57.75 14.719 1 91.06 275 GLN A N 1
ATOM 2234 C CA . GLN A 1 275 ? -10.102 57.281 14.016 1 91.06 275 GLN A CA 1
ATOM 2235 C C . GLN A 1 275 ? -10.422 55.844 14.383 1 91.06 275 GLN A C 1
ATOM 2237 O O . GLN A 1 275 ? -11.508 55.344 14.07 1 91.06 275 GLN A O 1
ATOM 2242 N N . LEU A 1 276 ? -9.461 55.188 15.031 1 93.12 276 LEU A N 1
ATOM 2243 C CA . LEU A 1 276 ? -9.609 53.781 15.406 1 93.12 276 LEU A CA 1
ATOM 2244 C C . LEU A 1 276 ? -9.117 53.531 16.828 1 93.12 276 LEU A C 1
ATOM 2246 O O . LEU A 1 276 ? -8.195 54.219 17.297 1 93.12 276 LEU A O 1
ATOM 2250 N N . THR A 1 277 ? -9.789 52.656 17.453 1 93.12 277 THR A N 1
ATOM 2251 C CA . THR A 1 277 ? -9.352 52.344 18.812 1 93.12 277 THR A CA 1
ATOM 2252 C C . THR A 1 277 ? -8.227 51.312 18.797 1 93.12 277 THR A C 1
ATOM 2254 O O . THR A 1 277 ? -8.086 50.562 17.844 1 93.12 277 THR A O 1
ATOM 2257 N N . LEU A 1 278 ? -7.453 51.312 19.844 1 92.56 278 LEU A N 1
ATOM 2258 C CA . LEU A 1 278 ? -6.34 50.406 19.984 1 92.56 278 LEU A CA 1
ATOM 2259 C C . LEU A 1 278 ? -6.848 48.969 20.047 1 92.56 278 LEU A C 1
ATOM 2261 O O . LEU A 1 278 ? -6.234 48.031 19.484 1 92.56 278 LEU A O 1
ATOM 2265 N N . GLY A 1 279 ? -7.898 48.75 20.734 1 92.5 279 GLY A N 1
ATOM 2266 C CA . GLY A 1 279 ? -8.484 47.438 20.844 1 92.5 279 GLY A CA 1
ATOM 2267 C C . GLY A 1 279 ? -8.922 46.875 19.5 1 92.5 279 GLY A C 1
ATOM 2268 O O . GLY A 1 279 ? -8.75 45.688 19.234 1 92.5 279 GLY A O 1
ATOM 2269 N N . THR A 1 280 ? -9.453 47.75 18.672 1 93.81 280 THR A N 1
ATOM 2270 C CA . THR A 1 280 ? -9.875 47.312 17.344 1 93.81 280 THR A CA 1
ATOM 2271 C C . THR A 1 280 ? -8.672 46.906 16.5 1 93.81 280 THR A C 1
ATOM 2273 O O . THR A 1 280 ? -8.742 45.938 15.75 1 93.81 280 THR A O 1
ATOM 2276 N N . MET A 1 281 ? -7.637 47.594 16.641 1 92.88 281 MET A N 1
ATOM 2277 C CA . MET A 1 281 ? -6.422 47.25 15.898 1 92.88 281 MET A CA 1
ATOM 2278 C C . MET A 1 281 ? -5.922 45.875 16.297 1 92.88 281 MET A C 1
ATOM 2280 O O . MET A 1 281 ? -5.652 45.031 15.438 1 92.88 281 MET A O 1
ATOM 2284 N N . VAL A 1 282 ? -5.875 45.594 17.594 1 92.12 282 VAL A N 1
ATOM 2285 C CA . VAL A 1 282 ? -5.355 44.344 18.094 1 92.12 282 VAL A CA 1
ATOM 2286 C C . VAL A 1 282 ? -6.297 43.188 17.703 1 92.12 282 VAL A C 1
ATOM 2288 O O . VAL A 1 282 ? -5.848 42.094 17.344 1 92.12 282 VAL A O 1
ATOM 2291 N N . ALA A 1 283 ? -7.527 43.469 17.766 1 92.88 283 ALA A N 1
ATOM 2292 C CA . ALA A 1 283 ? -8.508 42.469 17.391 1 92.88 283 ALA A CA 1
ATOM 2293 C C . ALA A 1 283 ? -8.367 42.094 15.914 1 92.88 283 ALA A C 1
ATOM 2295 O O . ALA A 1 283 ? -8.484 40.906 15.555 1 92.88 283 ALA A O 1
ATOM 2296 N N . PHE A 1 284 ? -8.164 43.062 15.047 1 92.56 284 PHE A N 1
ATOM 2297 C CA . PHE A 1 284 ? -8.031 42.781 13.617 1 92.56 284 PHE A CA 1
ATOM 2298 C C . PHE A 1 284 ? -6.812 41.906 13.336 1 92.56 284 PHE A C 1
ATOM 2300 O O . PHE A 1 284 ? -6.852 41.062 12.461 1 92.56 284 PHE A O 1
ATOM 2307 N N . VAL A 1 285 ? -5.785 42.094 14.062 1 88.69 285 VAL A N 1
ATOM 2308 C CA . VAL A 1 285 ? -4.594 41.281 13.891 1 88.69 285 VAL A CA 1
ATOM 2309 C C . VAL A 1 285 ? -4.906 39.844 14.25 1 88.69 285 VAL A C 1
ATOM 2311 O O . VAL A 1 285 ? -4.477 38.906 13.562 1 88.69 285 VAL A O 1
ATOM 2314 N N . GLY A 1 286 ? -5.633 39.656 15.289 1 87.5 286 GLY A N 1
ATOM 2315 C CA . GLY A 1 286 ? -6.039 38.312 15.688 1 87.5 286 GLY A CA 1
ATOM 2316 C C . GLY A 1 286 ? -6.965 37.656 14.688 1 87.5 286 GLY A C 1
ATOM 2317 O O . GLY A 1 286 ? -6.871 36.438 14.445 1 87.5 286 GLY A O 1
ATOM 2318 N N . TYR A 1 287 ? -7.816 38.406 14.117 1 90.81 287 TYR A N 1
ATOM 2319 C CA . TYR A 1 287 ? -8.789 37.875 13.172 1 90.81 287 TYR A CA 1
ATOM 2320 C C . TYR A 1 287 ? -8.117 37.5 11.852 1 90.81 287 TYR A C 1
ATOM 2322 O O . TYR A 1 287 ? -8.664 36.719 11.07 1 90.81 287 TYR A O 1
ATOM 2330 N N . MET A 1 288 ? -6.965 38.062 11.602 1 87.62 288 MET A N 1
ATOM 2331 C CA . MET A 1 288 ? -6.246 37.688 10.383 1 87.62 288 MET A CA 1
ATOM 2332 C C . MET A 1 288 ? -5.922 36.219 10.359 1 87.62 288 MET A C 1
ATOM 2334 O O . MET A 1 288 ? -6.031 35.562 9.32 1 87.62 288 MET A O 1
ATOM 2338 N N . ASP A 1 289 ? -5.582 35.688 11.492 1 83.75 289 ASP A N 1
ATOM 2339 C CA . ASP A 1 289 ? -5.305 34.281 11.578 1 83.75 289 ASP A CA 1
ATOM 2340 C C . ASP A 1 289 ? -6.562 33.438 11.297 1 83.75 289 ASP A C 1
ATOM 2342 O O . ASP A 1 289 ? -6.484 32.375 10.711 1 83.75 289 ASP A O 1
ATOM 2346 N N . SER A 1 290 ? -7.684 33.938 11.75 1 86.69 290 SER A N 1
ATOM 2347 C CA . SER A 1 290 ? -8.961 33.25 11.539 1 86.69 290 SER A CA 1
ATOM 2348 C C . SER A 1 290 ? -9.375 33.281 10.078 1 86.69 290 SER A C 1
ATOM 2350 O O . SER A 1 290 ? -10.242 32.531 9.648 1 86.69 290 SER A O 1
ATOM 2352 N N . LEU A 1 291 ? -8.742 34.125 9.352 1 86.38 291 LEU A N 1
ATOM 2353 C CA . LEU A 1 291 ? -9.023 34.219 7.926 1 86.38 291 LEU A CA 1
ATOM 2354 C C . LEU A 1 291 ? -8.055 33.344 7.125 1 86.38 291 LEU A C 1
ATOM 2356 O O . LEU A 1 291 ? -8.469 32.594 6.234 1 86.38 291 LEU A O 1
ATOM 2360 N N . TYR A 1 292 ? -6.863 33.375 7.527 1 82.62 292 TYR A N 1
ATOM 2361 C CA . TYR A 1 292 ? -5.836 32.781 6.695 1 82.62 292 TYR A CA 1
ATOM 2362 C C . TYR A 1 292 ? -5.754 31.266 6.949 1 82.62 292 TYR A C 1
ATOM 2364 O O . TYR A 1 292 ? -5.527 30.484 6.023 1 82.62 292 TYR A O 1
ATOM 2372 N N . SER A 1 293 ? -5.887 30.859 8.172 1 83.75 293 SER A N 1
ATOM 2373 C CA . SER A 1 293 ? -5.75 29.438 8.492 1 83.75 293 SER A CA 1
ATOM 2374 C C . SER A 1 293 ? -6.766 28.609 7.727 1 83.75 293 SER A C 1
ATOM 2376 O O . SER A 1 293 ? -6.402 27.625 7.059 1 83.75 293 SER A O 1
ATOM 2378 N N . PRO A 1 294 ? -8.094 28.953 7.738 1 86 294 PRO A N 1
ATOM 2379 C CA . PRO A 1 294 ? -9.07 28.203 6.941 1 86 294 PRO A CA 1
ATOM 2380 C C . PRO A 1 294 ? -8.789 28.281 5.445 1 86 294 PRO A C 1
ATOM 2382 O O . PRO A 1 294 ? -9.047 27.312 4.719 1 86 294 PRO A O 1
ATOM 2385 N N . LEU A 1 295 ? -8.25 29.359 5.047 1 82.81 295 LEU A N 1
ATOM 2386 C CA . LEU A 1 295 ? -7.926 29.5 3.631 1 82.81 295 LEU A CA 1
ATOM 2387 C C . LEU A 1 295 ? -6.832 28.516 3.227 1 82.81 295 LEU A C 1
ATOM 2389 O O . LEU A 1 295 ? -6.891 27.922 2.145 1 82.81 295 LEU A O 1
ATOM 2393 N N . ARG A 1 296 ? -5.887 28.453 4.102 1 79.19 296 ARG A N 1
ATOM 2394 C CA . ARG A 1 296 ? -4.816 27.5 3.85 1 79.19 296 ARG A CA 1
ATOM 2395 C C . ARG A 1 296 ? -5.355 26.078 3.799 1 79.19 296 ARG A C 1
ATOM 2397 O O . ARG A 1 296 ? -4.961 25.281 2.938 1 79.19 296 ARG A O 1
ATOM 2404 N N . ARG A 1 297 ? -6.219 25.75 4.648 1 82.44 297 ARG A N 1
ATOM 2405 C CA . ARG A 1 297 ? -6.805 24.406 4.699 1 82.44 297 ARG A CA 1
ATOM 2406 C C . ARG A 1 297 ? -7.625 24.125 3.447 1 82.44 297 ARG A C 1
ATOM 2408 O O . ARG A 1 297 ? -7.609 23 2.932 1 82.44 297 ARG A O 1
ATOM 2415 N N . LEU A 1 298 ? -8.32 25.125 2.969 1 82.62 298 LEU A N 1
ATOM 2416 C CA . LEU A 1 298 ? -9.133 24.969 1.766 1 82.62 298 LEU A CA 1
ATOM 2417 C C . LEU A 1 298 ? -8.258 24.641 0.56 1 82.62 298 LEU A C 1
ATOM 2419 O O . LEU A 1 298 ? -8.641 23.828 -0.283 1 82.62 298 LEU A O 1
ATOM 2423 N N . VAL A 1 299 ? -7.148 25.25 0.545 1 75.5 299 VAL A N 1
ATOM 2424 C CA . VAL A 1 299 ? -6.223 25 -0.555 1 75.5 299 VAL A CA 1
ATOM 2425 C C . VAL A 1 299 ? -5.719 23.562 -0.489 1 75.5 299 VAL A C 1
ATOM 2427 O O . VAL A 1 299 ? -5.668 22.859 -1.507 1 75.5 299 VAL A O 1
ATOM 2430 N N . ASN A 1 300 ? -5.375 23.078 0.655 1 75.62 300 ASN A N 1
ATOM 2431 C CA . ASN A 1 300 ? -4.871 21.719 0.844 1 75.62 300 ASN A CA 1
ATOM 2432 C C . ASN A 1 300 ? -5.957 20.672 0.597 1 75.62 300 ASN A C 1
ATOM 2434 O O . ASN A 1 300 ? -5.66 19.547 0.196 1 75.62 300 ASN A O 1
ATOM 2438 N N . SER A 1 301 ? -7.18 21.031 0.897 1 84.19 301 SER A N 1
ATOM 2439 C CA . SER A 1 301 ? -8.297 20.125 0.711 1 84.19 301 SER A CA 1
ATOM 2440 C C . SER A 1 301 ? -8.453 19.734 -0.754 1 84.19 301 SER A C 1
ATOM 2442 O O . SER A 1 301 ? -8.906 18.625 -1.062 1 84.19 301 SER A O 1
ATOM 2444 N N . SER A 1 302 ? -8.07 20.578 -1.651 1 77.75 302 SER A N 1
ATOM 2445 C CA . SER A 1 302 ? -8.227 20.312 -3.078 1 77.75 302 SER A CA 1
ATOM 2446 C C . SER A 1 302 ? -7.449 19.062 -3.496 1 77.75 302 SER A C 1
ATOM 2448 O O . SER A 1 302 ? -7.961 18.234 -4.242 1 77.75 302 SER A O 1
ATOM 2450 N N . THR A 1 303 ? -6.301 18.922 -3.035 1 71.44 303 THR A N 1
ATOM 2451 C CA . THR A 1 303 ? -5.477 17.766 -3.373 1 71.44 303 THR A CA 1
ATOM 2452 C C . THR A 1 303 ? -6.062 16.484 -2.771 1 71.44 303 THR A C 1
ATOM 2454 O O . THR A 1 303 ? -6.16 15.469 -3.449 1 71.44 303 THR A O 1
ATOM 2457 N N . THR A 1 304 ? -6.465 16.594 -1.547 1 81.12 304 THR A N 1
ATOM 2458 C CA . THR A 1 304 ? -7.055 15.461 -0.854 1 81.12 304 THR A CA 1
ATOM 2459 C C . THR A 1 304 ? -8.336 15.008 -1.554 1 81.12 304 THR A C 1
ATOM 2461 O O . THR A 1 304 ? -8.562 13.805 -1.726 1 81.12 304 THR A O 1
ATOM 2464 N N . LEU A 1 305 ? -9.086 15.93 -2.014 1 84.56 305 LEU A N 1
ATOM 2465 C CA . LEU A 1 305 ? -10.359 15.602 -2.646 1 84.56 305 LEU A CA 1
ATOM 2466 C C . LEU A 1 305 ? -10.141 14.984 -4.023 1 84.56 305 LEU A C 1
ATOM 2468 O O . LEU A 1 305 ? -10.852 14.055 -4.41 1 84.56 305 LEU A O 1
ATOM 2472 N N . THR A 1 306 ? -9.211 15.492 -4.73 1 78.62 306 THR A N 1
ATOM 2473 C CA . THR A 1 306 ? -8.922 14.922 -6.043 1 78.62 306 THR A CA 1
ATOM 2474 C C . THR A 1 306 ? -8.531 13.453 -5.918 1 78.62 306 THR A C 1
ATOM 2476 O O . THR A 1 306 ? -8.977 12.617 -6.703 1 78.62 306 THR A O 1
ATOM 2479 N N . GLN A 1 307 ? -7.703 13.203 -4.922 1 78.31 307 GLN A N 1
ATOM 2480 C CA . GLN A 1 307 ? -7.297 11.82 -4.695 1 78.31 307 GLN A CA 1
ATOM 2481 C C . GLN A 1 307 ? -8.492 10.953 -4.293 1 78.31 307 GLN A C 1
ATOM 2483 O O . GLN A 1 307 ? -8.609 9.812 -4.73 1 78.31 307 GLN A O 1
ATOM 2488 N N . SER A 1 308 ? -9.367 11.469 -3.438 1 87.12 308 SER A N 1
ATOM 2489 C CA . SER A 1 308 ? -10.555 10.742 -3 1 87.12 308 SER A CA 1
ATOM 2490 C C . SER A 1 308 ? -11.492 10.461 -4.168 1 87.12 308 SER A C 1
ATOM 2492 O O . SER A 1 308 ? -12.102 9.391 -4.238 1 87.12 308 SER A O 1
ATOM 2494 N N . PHE A 1 309 ? -11.578 11.391 -5.086 1 86.5 309 PHE A N 1
ATOM 2495 C CA . PHE A 1 309 ? -12.43 11.211 -6.254 1 86.5 309 PHE A CA 1
ATOM 2496 C C . PHE A 1 309 ? -11.891 10.102 -7.152 1 86.5 309 PHE A C 1
ATOM 2498 O O . PHE A 1 309 ? -12.664 9.289 -7.676 1 86.5 309 PHE A O 1
ATOM 2505 N N . ALA A 1 310 ? -10.633 10.086 -7.301 1 81.25 310 ALA A N 1
ATOM 2506 C CA . ALA A 1 310 ? -10.016 9.031 -8.102 1 81.25 310 ALA A CA 1
ATOM 2507 C C . ALA A 1 310 ? -10.281 7.66 -7.496 1 81.25 310 ALA A C 1
ATOM 2509 O O . ALA A 1 310 ? -10.602 6.707 -8.211 1 81.25 310 ALA A O 1
ATOM 2510 N N . SER A 1 311 ? -10.109 7.59 -6.227 1 86.62 311 SER A N 1
ATOM 2511 C CA . SER A 1 311 ? -10.375 6.332 -5.531 1 86.62 311 SER A CA 1
ATOM 2512 C C . SER A 1 311 ? -11.844 5.938 -5.637 1 86.62 311 SER A C 1
ATOM 2514 O O . SER A 1 311 ? -12.164 4.758 -5.801 1 86.62 311 SER A O 1
ATOM 2516 N N . MET A 1 312 ? -12.695 6.922 -5.57 1 89.69 312 MET A N 1
ATOM 2517 C CA . MET A 1 312 ? -14.125 6.664 -5.699 1 89.69 312 MET A CA 1
ATOM 2518 C C . MET A 1 312 ? -14.453 6.105 -7.082 1 89.69 312 MET A C 1
ATOM 2520 O O . MET A 1 312 ? -15.258 5.18 -7.211 1 89.69 312 MET A O 1
ATOM 2524 N N . ASP A 1 313 ? -13.844 6.641 -7.988 1 87.5 313 ASP A N 1
ATOM 2525 C CA . ASP A 1 313 ? -14.07 6.176 -9.352 1 87.5 313 ASP A CA 1
ATOM 2526 C C . ASP A 1 313 ? -13.656 4.715 -9.508 1 87.5 313 ASP A C 1
ATOM 2528 O O . ASP A 1 313 ? -14.352 3.934 -10.164 1 87.5 313 ASP A O 1
ATOM 2532 N N . ARG A 1 314 ? -12.586 4.414 -8.898 1 85.38 314 ARG A N 1
ATOM 2533 C CA . ARG A 1 314 ? -12.117 3.035 -8.977 1 85.38 314 ARG A CA 1
ATOM 2534 C C . ARG A 1 314 ? -13.047 2.09 -8.234 1 85.38 314 ARG A C 1
ATOM 2536 O O . ARG A 1 314 ? -13.312 0.977 -8.695 1 85.38 314 ARG A O 1
ATOM 2543 N N . VAL A 1 315 ? -13.453 2.482 -7.148 1 90.94 315 VAL A N 1
ATOM 2544 C CA . VAL A 1 315 ? -14.383 1.672 -6.363 1 90.94 315 VAL A CA 1
ATOM 2545 C C . VAL A 1 315 ? -15.664 1.439 -7.156 1 90.94 315 VAL A C 1
ATOM 2547 O O . VAL A 1 315 ? -16.172 0.315 -7.223 1 90.94 315 VAL A O 1
ATOM 2550 N N . PHE A 1 316 ? -16.172 2.41 -7.809 1 91.12 316 PHE A N 1
ATOM 2551 C CA . PHE A 1 316 ? -17.438 2.277 -8.516 1 91.12 316 PHE A CA 1
ATOM 2552 C C . PHE A 1 316 ? -17.234 1.572 -9.852 1 91.12 316 PHE A C 1
ATOM 2554 O O . PHE A 1 316 ? -18.172 0.948 -10.375 1 91.12 316 PHE A O 1
ATOM 2561 N N . GLU A 1 317 ? -16.031 1.68 -10.359 1 88.94 317 GLU A N 1
ATOM 2562 C CA . GLU A 1 317 ? -15.719 0.834 -11.508 1 88.94 317 GLU A CA 1
ATOM 2563 C C . GLU A 1 317 ? -15.875 -0.644 -11.164 1 88.94 317 GLU A C 1
ATOM 2565 O O . GLU A 1 317 ? -16.391 -1.422 -11.969 1 88.94 317 GLU A O 1
ATOM 2570 N N . LEU A 1 318 ? -15.438 -0.944 -10.023 1 90.19 318 LEU A N 1
ATOM 2571 C CA . LEU A 1 318 ? -15.602 -2.312 -9.539 1 90.19 318 LEU A CA 1
ATOM 2572 C C . LEU A 1 318 ? -17.078 -2.645 -9.336 1 90.19 318 LEU A C 1
ATOM 2574 O O . LEU A 1 318 ? -17.531 -3.723 -9.719 1 90.19 318 LEU A O 1
ATOM 2578 N N . LEU A 1 319 ? -17.859 -1.763 -8.812 1 91.94 319 LEU A N 1
ATOM 2579 C CA . LEU A 1 319 ? -19.266 -1.987 -8.516 1 91.94 319 LEU A CA 1
ATOM 2580 C C . LEU A 1 319 ? -20.094 -1.999 -9.789 1 91.94 319 LEU A C 1
ATOM 2582 O O . LEU A 1 319 ? -21.219 -2.533 -9.805 1 91.94 319 LEU A O 1
ATOM 2586 N N . ASP A 1 320 ? -19.5 -1.441 -10.797 1 90.31 320 ASP A N 1
ATOM 2587 C CA . ASP A 1 320 ? -20.234 -1.377 -12.062 1 90.31 320 ASP A CA 1
ATOM 2588 C C . ASP A 1 320 ? -20.016 -2.643 -12.891 1 90.31 320 ASP A C 1
ATOM 2590 O O . ASP A 1 320 ? -20.688 -2.857 -13.898 1 90.31 320 ASP A O 1
ATOM 2594 N N . GLU A 1 321 ? -19.062 -3.414 -12.414 1 88.12 321 GLU A N 1
ATOM 2595 C CA . GLU A 1 321 ? -18.891 -4.691 -13.109 1 88.12 321 GLU A CA 1
ATOM 2596 C C . GLU A 1 321 ? -20.188 -5.488 -13.109 1 88.12 321 GLU A C 1
ATOM 2598 O O . GLU A 1 321 ? -20.812 -5.676 -12.062 1 88.12 321 GLU A O 1
ATOM 2603 N N . LYS A 1 322 ? -20.594 -5.895 -14.273 1 85.75 322 LYS A N 1
ATOM 2604 C CA . LYS A 1 322 ? -21.875 -6.578 -14.43 1 85.75 322 LYS A CA 1
ATOM 2605 C C . LYS A 1 322 ? -21.766 -8.055 -14.055 1 85.75 322 LYS A C 1
ATOM 2607 O O . LYS A 1 322 ? -20.672 -8.625 -14.102 1 85.75 322 LYS A O 1
ATOM 2612 N N . TYR A 1 323 ? -22.922 -8.484 -13.68 1 85.75 323 TYR A N 1
ATOM 2613 C CA . TYR A 1 323 ? -23.031 -9.906 -13.398 1 85.75 323 TYR A CA 1
ATOM 2614 C C . TYR A 1 323 ? -23.219 -10.703 -14.68 1 85.75 323 TYR A C 1
ATOM 2616 O O . TYR A 1 323 ? -24.141 -10.445 -15.453 1 85.75 323 TYR A O 1
ATOM 2624 N N . ASP A 1 324 ? -22.312 -11.594 -14.883 1 80.19 324 ASP A N 1
ATOM 2625 C CA . ASP A 1 324 ? -22.406 -12.406 -16.094 1 80.19 324 ASP A CA 1
ATOM 2626 C C . ASP A 1 324 ? -23.547 -13.422 -15.969 1 80.19 324 ASP A C 1
ATOM 2628 O O . ASP A 1 324 ? -24.234 -13.711 -16.938 1 80.19 324 ASP A O 1
ATOM 2632 N N . ILE A 1 325 ? -23.734 -13.898 -14.797 1 84.88 325 ILE A N 1
ATOM 2633 C CA . ILE A 1 325 ? -24.703 -14.969 -14.562 1 84.88 325 ILE A CA 1
ATOM 2634 C C . ILE A 1 325 ? -25.734 -14.523 -13.531 1 84.88 325 ILE A C 1
ATOM 2636 O O . ILE A 1 325 ? -25.375 -14.195 -12.398 1 84.88 325 ILE A O 1
ATOM 2640 N N . VAL A 1 326 ? -27 -14.484 -13.992 1 87.31 326 VAL A N 1
ATOM 2641 C CA . VAL A 1 326 ? -28.094 -14.078 -13.109 1 87.31 326 VAL A CA 1
ATOM 2642 C C . VAL A 1 326 ? -29.234 -15.078 -13.203 1 87.31 326 VAL A C 1
ATOM 2644 O O . VAL A 1 326 ? -29.438 -15.695 -14.25 1 87.31 326 VAL A O 1
ATOM 2647 N N . ASN A 1 327 ? -29.828 -15.219 -12.102 1 89 327 ASN A N 1
ATOM 2648 C CA . ASN A 1 327 ? -31 -16.094 -12.078 1 89 327 ASN A CA 1
ATOM 2649 C C . ASN A 1 327 ? -32.156 -15.523 -12.906 1 89 327 ASN A C 1
ATOM 2651 O O . ASN A 1 327 ? -32.375 -14.312 -12.906 1 89 327 ASN A O 1
ATOM 2655 N N . VAL A 1 328 ? -32.812 -16.375 -13.656 1 89.19 328 VAL A N 1
ATOM 2656 C CA . VAL A 1 328 ? -34.031 -15.977 -14.328 1 89.19 328 VAL A CA 1
ATOM 2657 C C . VAL A 1 328 ? -35.156 -15.875 -13.312 1 89.19 328 VAL A C 1
ATOM 2659 O O . VAL A 1 328 ? -35.094 -16.469 -12.242 1 89.19 328 VAL A O 1
ATOM 2662 N N . PRO A 1 329 ? -36.094 -14.969 -13.773 1 89.44 329 PRO A N 1
ATOM 2663 C CA . PRO A 1 329 ? -37.25 -14.914 -12.867 1 89.44 329 PRO A CA 1
ATOM 2664 C C . PRO A 1 329 ? -37.938 -16.266 -12.703 1 89.44 329 PRO A C 1
ATOM 2666 O O . PRO A 1 329 ? -38.094 -17 -13.68 1 89.44 329 PRO A O 1
ATOM 2669 N N . ASN A 1 330 ? -38.219 -16.719 -11.625 1 90.81 330 ASN A N 1
ATOM 2670 C CA . ASN A 1 330 ? -38.875 -17.984 -11.305 1 90.81 330 ASN A CA 1
ATOM 2671 C C . ASN A 1 330 ? -37.969 -19.172 -11.609 1 90.81 330 ASN A C 1
ATOM 2673 O O . ASN A 1 330 ? -38.375 -20.125 -12.258 1 90.81 330 ASN A O 1
ATOM 2677 N N . ALA A 1 331 ? -36.781 -19.078 -11.234 1 92.31 331 ALA A N 1
ATOM 2678 C CA . ALA A 1 331 ? -35.812 -20.141 -11.438 1 92.31 331 ALA A CA 1
ATOM 2679 C C . ALA A 1 331 ? -36.25 -21.438 -10.742 1 92.31 331 ALA A C 1
ATOM 2681 O O . ALA A 1 331 ? -36.844 -21.391 -9.664 1 92.31 331 ALA A O 1
ATOM 2682 N N . VAL A 1 332 ? -35.938 -22.516 -11.32 1 94.19 332 VAL A N 1
ATOM 2683 C CA . VAL A 1 332 ? -36.344 -23.828 -10.844 1 94.19 332 VAL A CA 1
ATOM 2684 C C . VAL A 1 332 ? -35.469 -24.234 -9.664 1 94.19 332 VAL A C 1
ATOM 2686 O O . VAL A 1 332 ? -34.25 -24.016 -9.672 1 94.19 332 VAL A O 1
ATOM 2689 N N . GLN A 1 333 ? -36.094 -24.703 -8.609 1 94.06 333 GLN A N 1
ATOM 2690 C CA . GLN A 1 333 ? -35.406 -25.266 -7.457 1 94.06 333 GLN A CA 1
ATOM 2691 C C . GLN A 1 333 ? -35.75 -26.734 -7.27 1 94.06 333 GLN A C 1
ATOM 2693 O O . GLN A 1 333 ? -36.906 -27.141 -7.461 1 94.06 333 GLN A O 1
ATOM 2698 N N . THR A 1 334 ? -34.844 -27.438 -7.086 1 92.12 334 THR A N 1
ATOM 2699 C CA . THR A 1 334 ? -35.062 -28.859 -6.902 1 92.12 334 THR A CA 1
ATOM 2700 C C . THR A 1 334 ? -34.5 -29.344 -5.57 1 92.12 334 THR A C 1
ATOM 2702 O O . THR A 1 334 ? -33.594 -28.719 -5.02 1 92.12 334 THR A O 1
ATOM 2705 N N . LYS A 1 335 ? -35.062 -30.359 -4.996 1 90.69 335 LYS A N 1
ATOM 2706 C CA . LYS A 1 335 ? -34.594 -30.906 -3.732 1 90.69 335 LYS A CA 1
ATOM 2707 C C . LYS A 1 335 ? -33.469 -31.906 -3.965 1 90.69 335 LYS A C 1
ATOM 2709 O O . LYS A 1 335 ? -32.594 -32.062 -3.121 1 90.69 335 LYS A O 1
ATOM 2714 N N . LYS A 1 336 ? -33.594 -32.594 -5.098 1 90.12 336 LYS A N 1
ATOM 2715 C CA . LYS A 1 336 ? -32.562 -33.594 -5.449 1 90.12 336 LYS A CA 1
ATOM 2716 C C . LYS A 1 336 ? -32.406 -33.688 -6.961 1 90.12 336 LYS A C 1
ATOM 2718 O O . LYS A 1 336 ? -33.375 -33.5 -7.711 1 90.12 336 LYS A O 1
ATOM 2723 N N . LEU A 1 337 ? -31.219 -33.969 -7.371 1 93.06 337 LEU A N 1
ATOM 2724 C CA . LEU A 1 337 ? -30.953 -34.219 -8.781 1 93.06 337 LEU A CA 1
ATOM 2725 C C . LEU A 1 337 ? -30.781 -35.688 -9.055 1 93.06 337 LEU A C 1
ATOM 2727 O O . LEU A 1 337 ? -30.172 -36.406 -8.258 1 93.06 337 LEU A O 1
ATOM 2731 N N . ASN A 1 338 ? -31.344 -36.156 -10.133 1 92.5 338 ASN A N 1
ATOM 2732 C CA . ASN A 1 338 ? -31.141 -37.531 -10.562 1 92.5 338 ASN A CA 1
ATOM 2733 C C . ASN A 1 338 ? -29.734 -37.719 -11.125 1 92.5 338 ASN A C 1
ATOM 2735 O O . ASN A 1 338 ? -29.156 -38.812 -10.977 1 92.5 338 ASN A O 1
ATOM 2739 N N . GLY A 1 339 ? -29.234 -36.719 -11.727 1 94.12 339 GLY A N 1
ATOM 2740 C CA . GLY A 1 339 ? -27.844 -36.781 -12.156 1 94.12 339 GLY A CA 1
ATOM 2741 C C . GLY A 1 339 ? -27.688 -36.969 -13.648 1 94.12 339 GLY A C 1
ATOM 2742 O O . GLY A 1 339 ? -26.594 -37.344 -14.125 1 94.12 339 GLY A O 1
ATOM 2743 N N . GLU A 1 340 ? -28.734 -36.875 -14.445 1 96.12 340 GLU A N 1
ATOM 2744 C CA . GLU A 1 340 ? -28.625 -36.906 -15.898 1 96.12 340 GLU A CA 1
ATOM 2745 C C . GLU A 1 340 ? -28.047 -35.625 -16.453 1 96.12 340 GLU A C 1
ATOM 2747 O O . GLU A 1 340 ? -28.516 -34.531 -16.109 1 96.12 340 GLU A O 1
ATOM 2752 N N . ILE A 1 341 ? -27.031 -35.688 -17.25 1 97.12 341 ILE A N 1
ATOM 2753 C CA . ILE A 1 341 ? -26.406 -34.531 -17.844 1 97.12 341 ILE A CA 1
ATOM 2754 C C . ILE A 1 341 ? -26.359 -34.688 -19.359 1 97.12 341 ILE A C 1
ATOM 2756 O O . ILE A 1 341 ? -25.875 -35.688 -19.875 1 97.12 341 ILE A O 1
ATOM 2760 N N . VAL A 1 342 ? -26.828 -33.656 -20.062 1 97.19 342 VAL A N 1
ATOM 2761 C CA . VAL A 1 342 ? -26.859 -33.719 -21.531 1 97.19 342 VAL A CA 1
ATOM 2762 C C . VAL A 1 342 ? -26.234 -32.438 -22.094 1 97.19 342 VAL A C 1
ATOM 2764 O O . VAL A 1 342 ? -26.656 -31.344 -21.766 1 97.19 342 VAL A O 1
ATOM 2767 N N . PHE A 1 343 ? -25.219 -32.625 -22.812 1 96.88 343 PHE A N 1
ATOM 2768 C CA . PHE A 1 343 ? -24.672 -31.547 -23.625 1 96.88 343 PHE A CA 1
ATOM 2769 C C . PHE A 1 343 ? -25.234 -31.609 -25.047 1 96.88 343 PHE A C 1
ATOM 2771 O O . PHE A 1 343 ? -25.047 -32.594 -25.75 1 96.88 343 PHE A O 1
ATOM 2778 N N . ASP A 1 344 ? -25.922 -30.547 -25.422 1 96.56 344 ASP A N 1
ATOM 2779 C CA . ASP A 1 344 ? -26.547 -30.516 -26.734 1 96.56 344 ASP A CA 1
ATOM 2780 C C . ASP A 1 344 ? -25.891 -29.469 -27.625 1 96.56 344 ASP A C 1
ATOM 2782 O O . ASP A 1 344 ? -26.25 -28.281 -27.578 1 96.56 344 ASP A O 1
ATOM 2786 N N . ASN A 1 345 ? -24.953 -29.906 -28.562 1 95.88 345 ASN A N 1
ATOM 2787 C CA . ASN A 1 345 ? -24.25 -29.062 -29.516 1 95.88 345 ASN A CA 1
ATOM 2788 C C . ASN A 1 345 ? -23.641 -27.828 -28.844 1 95.88 345 ASN A C 1
ATOM 2790 O O . ASN A 1 345 ? -23.906 -26.703 -29.25 1 95.88 345 ASN A O 1
ATOM 2794 N N . VAL A 1 346 ? -22.891 -28.109 -27.891 1 95.75 346 VAL A N 1
ATOM 2795 C CA . VAL A 1 346 ? -22.375 -27.047 -27.016 1 95.75 346 VAL A CA 1
ATOM 2796 C C . VAL A 1 346 ? -21.078 -26.484 -27.609 1 95.75 346 VAL A C 1
ATOM 2798 O O . VAL A 1 346 ? -20.172 -27.219 -27.953 1 95.75 346 VAL A O 1
ATOM 2801 N N . SER A 1 347 ? -21.016 -25.172 -27.781 1 95.81 347 SER A N 1
ATOM 2802 C CA . SER A 1 347 ? -19.812 -24.391 -28.078 1 95.81 347 SER A CA 1
ATOM 2803 C C . SER A 1 347 ? -19.516 -23.375 -26.984 1 95.81 347 SER A C 1
ATOM 2805 O O . SER A 1 347 ? -20.438 -22.844 -26.359 1 95.81 347 SER A O 1
ATOM 2807 N N . PHE A 1 348 ? -18.25 -23.188 -26.688 1 93.25 348 PHE A N 1
ATOM 2808 C CA . PHE A 1 348 ? -17.922 -22.344 -25.547 1 93.25 348 PHE A CA 1
ATOM 2809 C C . PHE A 1 348 ? -16.625 -21.578 -25.797 1 93.25 348 PHE A C 1
ATOM 2811 O O . PHE A 1 348 ? -15.664 -22.125 -26.344 1 93.25 348 PHE A O 1
ATOM 2818 N N . ARG A 1 349 ? -16.641 -20.391 -25.484 1 89.56 349 ARG A N 1
ATOM 2819 C CA . ARG A 1 349 ? -15.477 -19.516 -25.438 1 89.56 349 ARG A CA 1
ATOM 2820 C C . ARG A 1 349 ? -15.477 -18.672 -24.156 1 89.56 349 ARG A C 1
ATOM 2822 O O . ARG A 1 349 ? -16.547 -18.266 -23.688 1 89.56 349 ARG A O 1
ATOM 2829 N N . TYR A 1 350 ? -14.398 -18.5 -23.547 1 79.44 350 TYR A N 1
ATOM 2830 C CA . TYR A 1 350 ? -14.312 -17.75 -22.297 1 79.44 350 TYR A CA 1
ATOM 2831 C C . TYR A 1 350 ? -14.688 -16.281 -22.516 1 79.44 350 TYR A C 1
ATOM 2833 O O . TYR A 1 350 ? -15.453 -15.719 -21.734 1 79.44 350 TYR A O 1
ATOM 2841 N N . ASN A 1 351 ? -14.039 -15.711 -23.484 1 78.25 351 ASN A N 1
ATOM 2842 C CA . ASN A 1 351 ? -14.344 -14.328 -23.844 1 78.25 351 ASN A CA 1
ATOM 2843 C C . ASN A 1 351 ? -14.734 -14.203 -25.312 1 78.25 351 ASN A C 1
ATOM 2845 O O . ASN A 1 351 ? -14.367 -15.047 -26.125 1 78.25 351 ASN A O 1
ATOM 2849 N N . VAL A 1 352 ? -15.445 -13.156 -25.562 1 75.94 352 VAL A N 1
ATOM 2850 C CA . VAL A 1 352 ? -15.984 -12.961 -26.906 1 75.94 352 VAL A CA 1
ATOM 2851 C C . VAL A 1 352 ? -14.836 -12.812 -27.906 1 75.94 352 VAL A C 1
ATOM 2853 O O . VAL A 1 352 ? -14.93 -13.281 -29.047 1 75.94 352 VAL A O 1
ATOM 2856 N N . ASP A 1 353 ? -13.75 -12.289 -27.391 1 69.88 353 ASP A N 1
ATOM 2857 C CA . ASP A 1 353 ? -12.641 -11.992 -28.297 1 69.88 353 ASP A CA 1
ATOM 2858 C C . ASP A 1 353 ? -11.625 -13.133 -28.312 1 69.88 353 ASP A C 1
ATOM 2860 O O . ASP A 1 353 ? -10.617 -13.062 -29.016 1 69.88 353 ASP A O 1
ATOM 2864 N N . GLU A 1 354 ? -11.984 -14.227 -27.625 1 74.19 354 GLU A N 1
ATOM 2865 C CA . GLU A 1 354 ? -11.047 -15.344 -27.547 1 74.19 354 GLU A CA 1
ATOM 2866 C C . GLU A 1 354 ? -11.5 -16.5 -28.422 1 74.19 354 GLU A C 1
ATOM 2868 O O . GLU A 1 354 ? -12.625 -16.5 -28.922 1 74.19 354 GLU A O 1
ATOM 2873 N N . LYS A 1 355 ? -10.562 -17.359 -28.656 1 77.88 355 LYS A N 1
ATOM 2874 C CA . LYS A 1 355 ? -10.852 -18.547 -29.469 1 77.88 355 LYS A CA 1
ATOM 2875 C C . LYS A 1 355 ? -11.828 -19.469 -28.75 1 77.88 355 LYS A C 1
ATOM 2877 O O . LYS A 1 355 ? -11.828 -19.547 -27.531 1 77.88 355 LYS A O 1
ATOM 2882 N N . GLU A 1 356 ? -12.562 -20.094 -29.594 1 87.69 356 GLU A N 1
ATOM 2883 C CA . GLU A 1 356 ? -13.492 -21.078 -29.078 1 87.69 356 GLU A CA 1
ATOM 2884 C C . GLU A 1 356 ? -12.758 -22.312 -28.531 1 87.69 356 GLU A C 1
ATOM 2886 O O . GLU A 1 356 ? -11.828 -22.812 -29.172 1 87.69 356 GLU A O 1
ATOM 2891 N N . ILE A 1 357 ? -13.102 -22.688 -27.375 1 86.69 357 ILE A N 1
ATOM 2892 C CA . ILE A 1 357 ? -12.43 -23.797 -26.719 1 86.69 357 ILE A CA 1
ATOM 2893 C C . ILE A 1 357 ? -13.172 -25.109 -27.016 1 86.69 357 ILE A C 1
ATOM 2895 O O . ILE A 1 357 ? -12.547 -26.156 -27.219 1 86.69 357 ILE A O 1
ATOM 2899 N N . LEU A 1 358 ? -14.492 -25.062 -26.938 1 92.69 358 LEU A N 1
ATOM 2900 C CA . LEU A 1 358 ? -15.336 -26.219 -27.266 1 92.69 358 LEU A CA 1
ATOM 2901 C C . LEU A 1 358 ? -16.109 -25.953 -28.562 1 92.69 358 LEU A C 1
ATOM 2903 O O . LEU A 1 358 ? -16.594 -24.844 -28.797 1 92.69 358 LEU A O 1
ATOM 2907 N N . HIS A 1 359 ? -16.188 -27.047 -29.359 1 94.25 359 HIS A N 1
ATOM 2908 C CA . HIS A 1 359 ? -16.812 -26.906 -30.672 1 94.25 359 HIS A CA 1
ATOM 2909 C C . HIS A 1 359 ? -17.953 -27.922 -30.844 1 94.25 359 HIS A C 1
ATOM 2911 O O . HIS A 1 359 ? -17.703 -29.094 -31.141 1 94.25 359 HIS A O 1
ATOM 2917 N N . ASN A 1 360 ? -19.125 -27.422 -30.859 1 93.31 360 ASN A N 1
ATOM 2918 C CA . ASN A 1 360 ? -20.344 -28.188 -31.156 1 93.31 360 ASN A CA 1
ATOM 2919 C C . ASN A 1 360 ? -20.281 -29.578 -30.547 1 93.31 360 ASN A C 1
ATOM 2921 O O . ASN A 1 360 ? -20.469 -30.578 -31.25 1 93.31 360 ASN A O 1
ATOM 2925 N N . LEU A 1 361 ? -20.078 -29.609 -29.297 1 93.62 361 LEU A N 1
ATOM 2926 C CA . LEU A 1 361 ? -19.891 -30.875 -28.578 1 93.62 361 LEU A CA 1
ATOM 2927 C C . LEU A 1 361 ? -21.219 -31.391 -28.031 1 93.62 361 LEU A C 1
ATOM 2929 O O . LEU A 1 361 ? -21.984 -30.625 -27.438 1 93.62 361 LEU A O 1
ATOM 2933 N N . SER A 1 362 ? -21.516 -32.688 -28.328 1 94.56 362 SER A N 1
ATOM 2934 C CA . SER A 1 362 ? -22.703 -33.344 -27.781 1 94.56 362 SER A CA 1
ATOM 2935 C C . SER A 1 362 ? -22.344 -34.594 -27.016 1 94.56 362 SER A C 1
ATOM 2937 O O . SER A 1 362 ? -21.547 -35.406 -27.484 1 94.56 362 SER A O 1
ATOM 2939 N N . LEU A 1 363 ? -22.891 -34.625 -25.797 1 93.94 363 LEU A N 1
ATOM 2940 C CA . LEU A 1 363 ? -22.625 -35.781 -24.922 1 93.94 363 LEU A CA 1
ATOM 2941 C C . LEU A 1 363 ? -23.75 -35.969 -23.922 1 93.94 363 LEU A C 1
ATOM 2943 O O . LEU A 1 363 ? -24.375 -35.031 -23.469 1 93.94 363 LEU A O 1
ATOM 2947 N N . THR A 1 364 ? -24.031 -37.312 -23.641 1 94.56 364 THR A N 1
ATOM 2948 C CA . THR A 1 364 ? -25.062 -37.625 -22.656 1 94.56 364 THR A CA 1
ATOM 2949 C C . THR A 1 364 ? -24.484 -38.531 -21.562 1 94.56 364 THR A C 1
ATOM 2951 O O . THR A 1 364 ? -23.828 -39.531 -21.875 1 94.56 364 THR A O 1
ATOM 2954 N N . MET A 1 365 ? -24.734 -38.156 -20.375 1 94.69 365 MET A N 1
ATOM 2955 C CA . MET A 1 365 ? -24.391 -38.969 -19.219 1 94.69 365 MET A CA 1
ATOM 2956 C C . MET A 1 365 ? -25.641 -39.406 -18.469 1 94.69 365 MET A C 1
ATOM 2958 O O . MET A 1 365 ? -26.469 -38.594 -18.078 1 94.69 365 MET A O 1
ATOM 2962 N N . GLN A 1 366 ? -25.672 -40.719 -18.25 1 94.44 366 GLN A N 1
ATOM 2963 C CA . GLN A 1 366 ? -26.828 -41.281 -17.531 1 94.44 366 GLN A CA 1
ATOM 2964 C C . GLN A 1 366 ? -26.641 -41.188 -16.031 1 94.44 366 GLN A C 1
ATOM 2966 O O . GLN A 1 366 ? -25.516 -41.062 -15.539 1 94.44 366 GLN A O 1
ATOM 2971 N N . PRO A 1 367 ? -27.812 -41.219 -15.297 1 95.06 367 PRO A N 1
ATOM 2972 C CA . PRO A 1 367 ? -27.719 -41.156 -13.836 1 95.06 367 PRO A CA 1
ATOM 2973 C C . PRO A 1 367 ? -26.859 -42.281 -13.266 1 95.06 367 PRO A C 1
ATOM 2975 O O . PRO A 1 367 ? -27.047 -43.438 -13.617 1 95.06 367 PRO A O 1
ATOM 2978 N N . GLY A 1 368 ? -25.891 -41.906 -12.422 1 92.38 368 GLY A N 1
ATOM 2979 C CA . GLY A 1 368 ? -25.047 -42.875 -11.75 1 92.38 368 GLY A CA 1
ATOM 2980 C C . GLY A 1 368 ? -23.844 -43.312 -12.578 1 92.38 368 GLY A C 1
ATOM 2981 O O . GLY A 1 368 ? -23 -44.062 -12.109 1 92.38 368 GLY A O 1
ATOM 2982 N N . GLU A 1 369 ? -23.766 -42.781 -13.781 1 92.88 369 GLU A N 1
ATOM 2983 C CA . GLU A 1 369 ? -22.688 -43.156 -14.68 1 92.88 369 GLU A CA 1
ATOM 2984 C C . GLU A 1 369 ? -21.391 -42.438 -14.312 1 92.88 369 GLU A C 1
ATOM 2986 O O . GLU A 1 369 ? -21.406 -41.281 -13.914 1 92.88 369 GLU A O 1
ATOM 2991 N N . LYS A 1 370 ? -20.328 -43.188 -14.367 1 92.75 370 LYS A N 1
ATOM 2992 C CA . LYS A 1 370 ? -19 -42.594 -14.172 1 92.75 370 LYS A CA 1
ATOM 2993 C C . LYS A 1 370 ? -18.281 -42.375 -15.508 1 92.75 370 LYS A C 1
ATOM 2995 O O . LYS A 1 370 ? -17.953 -43.344 -16.203 1 92.75 370 LYS A O 1
ATOM 3000 N N . VAL A 1 371 ? -18.078 -41.125 -15.852 1 90.94 371 VAL A N 1
ATOM 3001 C CA . VAL A 1 371 ? -17.5 -40.75 -17.141 1 90.94 371 VAL A CA 1
ATOM 3002 C C . VAL A 1 371 ? -16.125 -40.125 -16.938 1 90.94 371 VAL A C 1
ATOM 3004 O O . VAL A 1 371 ? -15.977 -39.219 -16.109 1 90.94 371 VAL A O 1
ATOM 3007 N N . ALA A 1 372 ? -15.133 -40.562 -17.656 1 88.69 372 ALA A N 1
ATOM 3008 C CA . ALA A 1 372 ? -13.797 -39.969 -17.609 1 88.69 372 ALA A CA 1
ATOM 3009 C C . ALA A 1 372 ? -13.508 -39.156 -18.859 1 88.69 372 ALA A C 1
ATOM 3011 O O . ALA A 1 372 ? -13.734 -39.625 -19.984 1 88.69 372 ALA A O 1
ATOM 3012 N N . LEU A 1 373 ? -13.156 -37.969 -18.609 1 87.62 373 LEU A N 1
ATOM 3013 C CA . LEU A 1 373 ? -12.688 -37.094 -19.703 1 87.62 373 LEU A CA 1
ATOM 3014 C C . LEU A 1 373 ? -11.172 -37.125 -19.797 1 87.62 373 LEU A C 1
ATOM 3016 O O . LEU A 1 373 ? -10.469 -36.75 -18.859 1 87.62 373 LEU A O 1
ATOM 3020 N N . VAL A 1 374 ? -10.711 -37.594 -20.953 1 80.06 374 VAL A N 1
ATOM 3021 C CA . VAL A 1 374 ? -9.266 -37.719 -21.156 1 80.06 374 VAL A CA 1
ATOM 3022 C C . VAL A 1 374 ? -8.852 -36.906 -22.391 1 80.06 374 VAL A C 1
ATOM 3024 O O . VAL A 1 374 ? -9.625 -36.781 -23.328 1 80.06 374 VAL A O 1
ATOM 3027 N N . GLY A 1 375 ? -7.773 -36.344 -22.312 1 72.62 375 GLY A N 1
ATOM 3028 C CA . GLY A 1 375 ? -7.242 -35.531 -23.422 1 72.62 375 GLY A CA 1
ATOM 3029 C C . GLY A 1 375 ? -6.066 -34.656 -23 1 72.62 375 GLY A C 1
ATOM 3030 O O . GLY A 1 375 ? -5.699 -34.625 -21.828 1 72.62 375 GLY A O 1
ATOM 3031 N N . ALA A 1 376 ? -5.562 -34.031 -23.984 1 63.69 376 ALA A N 1
ATOM 3032 C CA . ALA A 1 376 ? -4.402 -33.188 -23.75 1 63.69 376 ALA A CA 1
ATOM 3033 C C . ALA A 1 376 ? -4.797 -31.953 -22.938 1 63.69 376 ALA A C 1
ATOM 3035 O O . ALA A 1 376 ? -5.973 -31.594 -22.875 1 63.69 376 ALA A O 1
ATOM 3036 N N . SER A 1 377 ? -3.838 -31.406 -22.172 1 65.19 377 SER A N 1
ATOM 3037 C CA . SER A 1 377 ? -4.082 -30.156 -21.469 1 65.19 377 SER A CA 1
ATOM 3038 C C . SER A 1 377 ? -4.543 -29.047 -22.406 1 65.19 377 SER A C 1
ATOM 3040 O O . SER A 1 377 ? -4.02 -28.922 -23.516 1 65.19 377 SER A O 1
ATOM 3042 N N . GLY A 1 378 ? -5.543 -28.359 -22.047 1 66.62 378 GLY A N 1
ATOM 3043 C CA . GLY A 1 378 ? -6.086 -27.297 -22.875 1 66.62 378 GLY A CA 1
ATOM 3044 C C . GLY A 1 378 ? -7.129 -27.781 -23.859 1 66.62 378 GLY A C 1
ATOM 3045 O O . GLY A 1 378 ? -7.625 -27 -24.672 1 66.62 378 GLY A O 1
ATOM 3046 N N . GLY A 1 379 ? -7.371 -29.047 -23.75 1 70.56 379 GLY A N 1
ATOM 3047 C CA . GLY A 1 379 ? -8.32 -29.609 -24.703 1 70.56 379 GLY A CA 1
ATOM 3048 C C . GLY A 1 379 ? -9.758 -29.234 -24.406 1 70.56 379 GLY A C 1
ATOM 3049 O O . GLY A 1 379 ? -10.656 -29.5 -25.203 1 70.56 379 GLY A O 1
ATOM 3050 N N . GLY A 1 380 ? -9.984 -28.609 -23.281 1 81.62 380 GLY A N 1
ATOM 3051 C CA . GLY A 1 380 ? -11.336 -28.156 -22.984 1 81.62 380 GLY A CA 1
ATOM 3052 C C . GLY A 1 380 ? -12.023 -28.969 -21.922 1 81.62 380 GLY A C 1
ATOM 3053 O O . GLY A 1 380 ? -13.203 -28.766 -21.625 1 81.62 380 GLY A O 1
ATOM 3054 N N . LYS A 1 381 ? -11.359 -29.922 -21.344 1 85.44 381 LYS A N 1
ATOM 3055 C CA . LYS A 1 381 ? -11.945 -30.828 -20.359 1 85.44 381 LYS A CA 1
ATOM 3056 C C . LYS A 1 381 ? -12.508 -30.062 -19.172 1 85.44 381 LYS A C 1
ATOM 3058 O O . LYS A 1 381 ? -13.68 -30.219 -18.812 1 85.44 381 LYS A O 1
ATOM 3063 N N . SER A 1 382 ? -11.656 -29.156 -18.609 1 84.75 382 SER A N 1
ATOM 3064 C CA . SER A 1 382 ? -12.078 -28.391 -17.438 1 84.75 382 SER A CA 1
ATOM 3065 C C . SER A 1 382 ? -13.18 -27.406 -17.812 1 84.75 382 SER A C 1
ATOM 3067 O O . SER A 1 382 ? -14.086 -27.141 -17.016 1 84.75 382 SER A O 1
ATOM 3069 N N . SER A 1 383 ? -13.133 -26.859 -18.969 1 88.25 383 SER A N 1
ATOM 3070 C CA . SER A 1 383 ? -14.172 -25.953 -19.438 1 88.25 383 SER A CA 1
ATOM 3071 C C . SER A 1 383 ? -15.523 -26.641 -19.531 1 88.25 383 SER A C 1
ATOM 3073 O O . SER A 1 383 ? -16.547 -26.078 -19.141 1 88.25 383 SER A O 1
ATOM 3075 N N . LEU A 1 384 ? -15.414 -27.859 -20.031 1 91.5 384 LEU A N 1
ATOM 3076 C CA . LEU A 1 384 ? -16.641 -28.625 -20.156 1 91.5 384 LEU A CA 1
ATOM 3077 C C . LEU A 1 384 ? -17.25 -28.906 -18.797 1 91.5 384 LEU A C 1
ATOM 3079 O O . LEU A 1 384 ? -18.469 -28.734 -18.594 1 91.5 384 LEU A O 1
ATOM 3083 N N . ALA A 1 385 ? -16.469 -29.266 -17.891 1 90.69 385 ALA A N 1
ATOM 3084 C CA . ALA A 1 385 ? -16.938 -29.578 -16.531 1 90.69 385 ALA A CA 1
ATOM 3085 C C . ALA A 1 385 ? -17.5 -28.344 -15.844 1 90.69 385 ALA A C 1
ATOM 3087 O O . ALA A 1 385 ? -18.422 -28.438 -15.031 1 90.69 385 ALA A O 1
ATOM 3088 N N . SER A 1 386 ? -17.016 -27.188 -16.125 1 91 386 SER A N 1
ATOM 3089 C CA . SER A 1 386 ? -17.406 -25.953 -15.445 1 91 386 SER A CA 1
ATOM 3090 C C . SER A 1 386 ? -18.766 -25.469 -15.922 1 91 386 SER A C 1
ATOM 3092 O O . SER A 1 386 ? -19.375 -24.609 -15.281 1 91 386 SER A O 1
ATOM 3094 N N . LEU A 1 387 ? -19.234 -26.016 -17.016 1 93.69 387 LEU A N 1
ATOM 3095 C CA . LEU A 1 387 ? -20.516 -25.609 -17.562 1 93.69 387 LEU A CA 1
ATOM 3096 C C . LEU A 1 387 ? -21.672 -26.266 -16.812 1 93.69 387 LEU A C 1
ATOM 3098 O O . LEU A 1 387 ? -22.797 -25.766 -16.828 1 93.69 387 LEU A O 1
ATOM 3102 N N . ILE A 1 388 ? -21.375 -27.375 -16.172 1 94.62 388 ILE A N 1
ATOM 3103 C CA . ILE A 1 388 ? -22.406 -28.141 -15.477 1 94.62 388 ILE A CA 1
ATOM 3104 C C . ILE A 1 388 ? -22.922 -27.344 -14.289 1 94.62 388 ILE A C 1
ATOM 3106 O O . ILE A 1 388 ? -24.125 -27.094 -14.164 1 94.62 388 ILE A O 1
ATOM 3110 N N . PRO A 1 389 ? -22.031 -26.844 -13.414 1 93.81 389 PRO A N 1
ATOM 3111 C CA . PRO A 1 389 ? -22.5 -25.969 -12.336 1 93.81 389 PRO A CA 1
ATOM 3112 C C . PRO A 1 389 ? -22.781 -24.547 -12.805 1 93.81 389 PRO A C 1
ATOM 3114 O O . PRO A 1 389 ? -23.031 -23.672 -11.984 1 93.81 389 PRO A O 1
ATOM 3117 N N . ARG A 1 390 ? -22.672 -24.281 -14.031 1 93.25 390 ARG A N 1
ATOM 3118 C CA . ARG A 1 390 ? -22.922 -23 -14.68 1 93.25 390 ARG A CA 1
ATOM 3119 C C . ARG A 1 390 ? -22 -21.922 -14.133 1 93.25 390 ARG A C 1
ATOM 3121 O O . ARG A 1 390 ? -22.469 -20.844 -13.734 1 93.25 390 ARG A O 1
ATOM 3128 N N . PHE A 1 391 ? -20.828 -22.234 -14 1 89.38 391 PHE A N 1
ATOM 3129 C CA . PHE A 1 391 ? -19.844 -21.203 -13.719 1 89.38 391 PHE A CA 1
ATOM 3130 C C . PHE A 1 391 ? -19.688 -20.25 -14.898 1 89.38 391 PHE A C 1
ATOM 3132 O O . PHE A 1 391 ? -19.312 -19.094 -14.719 1 89.38 391 PHE A O 1
ATOM 3139 N N . TYR A 1 392 ? -19.984 -20.844 -16.047 1 88.88 392 TYR A N 1
ATOM 3140 C CA . TYR A 1 392 ? -20.031 -20.109 -17.312 1 88.88 392 TYR A CA 1
ATOM 3141 C C . TYR A 1 392 ? -21.266 -20.469 -18.109 1 88.88 392 TYR A C 1
ATOM 3143 O O . TYR A 1 392 ? -21.797 -21.578 -17.969 1 88.88 392 TYR A O 1
ATOM 3151 N N . ASP A 1 393 ? -21.625 -19.531 -18.891 1 91 393 ASP A N 1
ATOM 3152 C CA . ASP A 1 393 ? -22.688 -19.844 -19.828 1 91 393 ASP A CA 1
ATOM 3153 C C . ASP A 1 393 ? -22.141 -20.25 -21.188 1 91 393 ASP A C 1
ATOM 3155 O O . ASP A 1 393 ? -21.078 -19.766 -21.609 1 91 393 ASP A O 1
ATOM 3159 N N . VAL A 1 394 ? -22.812 -21.141 -21.75 1 93.62 394 VAL A N 1
ATOM 3160 C CA . VAL A 1 394 ? -22.391 -21.656 -23.062 1 93.62 394 VAL A CA 1
ATOM 3161 C C . VAL A 1 394 ? -22.547 -20.547 -24.109 1 93.62 394 VAL A C 1
ATOM 3163 O O . VAL A 1 394 ? -23.391 -19.656 -23.969 1 93.62 394 VAL A O 1
ATOM 3166 N N . SER A 1 395 ? -21.719 -20.547 -25.125 1 92.94 395 SER A N 1
ATOM 3167 C CA . SER A 1 395 ? -21.828 -19.625 -26.25 1 92.94 395 SER A CA 1
ATOM 3168 C C . SER A 1 395 ? -22.922 -20.031 -27.203 1 92.94 395 SER A C 1
ATOM 3170 O O . SER A 1 395 ? -23.688 -19.188 -27.703 1 92.94 395 SER A O 1
ATOM 3172 N N . GLU A 1 396 ? -22.953 -21.234 -27.562 1 94.75 396 GLU A N 1
ATOM 3173 C CA . GLU A 1 396 ? -23.984 -21.859 -28.375 1 94.75 396 GLU A CA 1
ATOM 3174 C C . GLU A 1 396 ? -24.359 -23.234 -27.844 1 94.75 396 GLU A C 1
ATOM 3176 O O . GLU A 1 396 ? -23.547 -23.891 -27.172 1 94.75 396 GLU A O 1
ATOM 3181 N N . GLY A 1 397 ? -25.625 -23.562 -28.031 1 95.94 397 GLY A N 1
ATOM 3182 C CA . GLY A 1 397 ? -26.094 -24.844 -27.531 1 95.94 397 GLY A CA 1
ATOM 3183 C C . GLY A 1 397 ? -26.688 -24.766 -26.141 1 95.94 397 GLY A C 1
ATOM 3184 O O . GLY A 1 397 ? -27.109 -23.688 -25.719 1 95.94 397 GLY A O 1
ATOM 3185 N N . THR A 1 398 ? -26.875 -25.984 -25.547 1 96.75 398 THR A N 1
ATOM 3186 C CA . THR A 1 398 ? -27.516 -26 -24.234 1 96.75 398 THR A CA 1
ATOM 3187 C C . THR A 1 398 ? -27 -27.172 -23.391 1 96.75 398 THR A C 1
ATOM 3189 O O . THR A 1 398 ? -26.672 -28.219 -23.938 1 96.75 398 THR A O 1
ATOM 3192 N N . VAL A 1 399 ? -26.875 -26.922 -22.156 1 96.88 399 VAL A N 1
ATOM 3193 C CA . VAL A 1 399 ? -26.547 -27.969 -21.188 1 96.88 399 VAL A CA 1
ATOM 3194 C C . VAL A 1 399 ? -27.766 -28.266 -20.312 1 96.88 399 VAL A C 1
ATOM 3196 O O . VAL A 1 399 ? -28.328 -27.344 -19.703 1 96.88 399 VAL A O 1
ATOM 3199 N N . TYR A 1 400 ? -28.125 -29.547 -20.312 1 97.06 400 TYR A N 1
ATOM 3200 C CA . TYR A 1 400 ? -29.266 -29.953 -19.516 1 97.06 400 TYR A CA 1
ATOM 3201 C C . TYR A 1 400 ? -28.828 -30.812 -18.328 1 97.06 400 TYR A C 1
ATOM 3203 O O . TYR A 1 400 ? -27.938 -31.656 -18.469 1 97.06 400 TYR A O 1
ATOM 3211 N N . VAL A 1 401 ? -29.5 -30.547 -17.234 1 96.44 401 VAL A N 1
ATOM 3212 C CA . VAL A 1 401 ? -29.391 -31.422 -16.078 1 96.44 401 VAL A CA 1
ATOM 3213 C C . VAL A 1 401 ? -30.781 -31.922 -15.68 1 96.44 401 VAL A C 1
ATOM 3215 O O . VAL A 1 401 ? -31.656 -31.125 -15.328 1 96.44 401 VAL A O 1
ATOM 3218 N N . ASP A 1 402 ? -30.984 -33.156 -15.766 1 96.31 402 ASP A N 1
ATOM 3219 C CA . ASP A 1 402 ? -32.281 -33.812 -15.516 1 96.31 402 ASP A CA 1
ATOM 3220 C C . ASP A 1 402 ? -33.375 -33.188 -16.391 1 96.31 402 ASP A C 1
ATOM 3222 O O . ASP A 1 402 ? -34.438 -32.844 -15.898 1 96.31 402 ASP A O 1
ATOM 3226 N N . GLY A 1 403 ? -33 -32.906 -17.578 1 94.44 403 GLY A N 1
ATOM 3227 C CA . GLY A 1 403 ? -33.969 -32.469 -18.578 1 94.44 403 GLY A CA 1
ATOM 3228 C C . GLY A 1 403 ? -34.219 -30.984 -18.562 1 94.44 403 GLY A C 1
ATOM 3229 O O . GLY A 1 403 ? -34.938 -30.453 -19.422 1 94.44 403 GLY A O 1
ATOM 3230 N N . ILE A 1 404 ? -33.656 -30.297 -17.656 1 95.75 404 ILE A N 1
ATOM 3231 C CA . ILE A 1 404 ? -33.875 -28.859 -17.547 1 95.75 404 ILE A CA 1
ATOM 3232 C C . ILE A 1 404 ? -32.594 -28.125 -17.891 1 95.75 404 ILE A C 1
ATOM 3234 O O . ILE A 1 404 ? -31.516 -28.5 -17.453 1 95.75 404 ILE A O 1
ATOM 3238 N N . ASP A 1 405 ? -32.781 -27.047 -18.625 1 96 405 ASP A N 1
ATOM 3239 C CA . ASP A 1 405 ? -31.656 -26.188 -18.969 1 96 405 ASP A CA 1
ATOM 3240 C C . ASP A 1 405 ? -31.016 -25.594 -17.719 1 96 405 ASP A C 1
ATOM 3242 O O . ASP A 1 405 ? -31.703 -25.078 -16.844 1 96 405 ASP A O 1
ATOM 3246 N N . VAL A 1 406 ? -29.734 -25.656 -17.672 1 95.19 406 VAL A N 1
ATOM 3247 C CA . VAL A 1 406 ? -29.016 -25.172 -16.5 1 95.19 406 VAL A CA 1
ATOM 3248 C C . VAL A 1 406 ? -29.297 -23.688 -16.297 1 95.19 406 VAL A C 1
ATOM 3250 O O . VAL A 1 406 ? -29.125 -23.156 -15.188 1 95.19 406 VAL A O 1
ATOM 3253 N N . ARG A 1 407 ? -29.719 -22.875 -17.297 1 94 407 ARG A N 1
ATOM 3254 C CA . ARG A 1 407 ? -29.984 -21.453 -17.234 1 94 407 ARG A CA 1
ATOM 3255 C C . ARG A 1 407 ? -31.312 -21.172 -16.531 1 94 407 ARG A C 1
ATOM 3257 O O . ARG A 1 407 ? -31.562 -20.062 -16.094 1 94 407 ARG A O 1
ATOM 3264 N N . LYS A 1 408 ? -31.984 -22.234 -16.375 1 95.12 408 LYS A N 1
ATOM 3265 C CA . LYS A 1 408 ? -33.312 -22.078 -15.75 1 95.12 408 LYS A CA 1
ATOM 3266 C C . LYS A 1 408 ? -33.25 -22.484 -14.281 1 95.12 408 LYS A C 1
ATOM 3268 O O . LYS A 1 408 ? -34.188 -22.188 -13.531 1 95.12 408 LYS A O 1
ATOM 3273 N N . TYR A 1 409 ? -32.25 -23.078 -13.812 1 94.12 409 TYR A N 1
ATOM 3274 C CA . TYR A 1 409 ? -32.094 -23.453 -12.414 1 94.12 409 TYR A CA 1
ATOM 3275 C C . TYR A 1 409 ? -31.656 -22.25 -11.57 1 94.12 409 TYR A C 1
ATOM 3277 O O . TYR A 1 409 ? -31.016 -21.328 -12.07 1 94.12 409 TYR A O 1
ATOM 3285 N N . ASN A 1 410 ? -32.125 -22.312 -10.367 1 93.94 410 ASN A N 1
ATOM 3286 C CA . ASN A 1 410 ? -31.5 -21.422 -9.398 1 93.94 410 ASN A CA 1
ATOM 3287 C C . ASN A 1 410 ? -30.031 -21.797 -9.172 1 93.94 410 ASN A C 1
ATOM 3289 O O . ASN A 1 410 ? -29.734 -22.938 -8.852 1 93.94 410 ASN A O 1
ATOM 3293 N N . MET A 1 411 ? -29.219 -20.844 -9.281 1 90.44 411 MET A N 1
ATOM 3294 C CA . MET A 1 411 ? -27.781 -21.094 -9.281 1 90.44 411 MET A CA 1
ATOM 3295 C C . MET A 1 411 ? -27.344 -21.75 -7.973 1 90.44 411 MET A C 1
ATOM 3297 O O . MET A 1 411 ? -26.594 -22.719 -7.98 1 90.44 411 MET A O 1
ATOM 3301 N N . ARG A 1 412 ? -27.766 -21.234 -6.926 1 89.69 412 ARG A N 1
ATOM 3302 C CA . ARG A 1 412 ? -27.391 -21.766 -5.621 1 89.69 412 ARG A CA 1
ATOM 3303 C C . ARG A 1 412 ? -27.922 -23.188 -5.43 1 89.69 412 ARG A C 1
ATOM 3305 O O . ARG A 1 412 ? -27.219 -24.047 -4.906 1 89.69 412 ARG A O 1
ATOM 3312 N N . ASN A 1 413 ? -29.078 -23.328 -5.879 1 92.56 413 ASN A N 1
ATOM 3313 C CA . ASN A 1 413 ? -29.703 -24.641 -5.762 1 92.56 413 ASN A CA 1
ATOM 3314 C C . ASN A 1 413 ? -28.984 -25.688 -6.613 1 92.56 413 ASN A C 1
ATOM 3316 O O . ASN A 1 413 ? -28.672 -26.781 -6.133 1 92.56 413 ASN A O 1
ATOM 3320 N N . LEU A 1 414 ? -28.734 -25.328 -7.762 1 94 414 LEU A N 1
ATOM 3321 C CA . LEU A 1 414 ? -28.031 -26.234 -8.664 1 94 414 LEU A CA 1
ATOM 3322 C C . LEU A 1 414 ? -26.656 -26.594 -8.109 1 94 414 LEU A C 1
ATOM 3324 O O . LEU A 1 414 ? -26.312 -27.781 -8.031 1 94 414 LEU A O 1
ATOM 3328 N N . ARG A 1 415 ? -25.953 -25.641 -7.668 1 92.56 415 ARG A N 1
ATOM 3329 C CA . ARG A 1 415 ? -24.578 -25.844 -7.199 1 92.56 415 ARG A CA 1
ATOM 3330 C C . ARG A 1 415 ? -24.562 -26.594 -5.875 1 92.56 415 ARG A C 1
ATOM 3332 O O . ARG A 1 415 ? -23.594 -27.297 -5.566 1 92.56 415 ARG A O 1
ATOM 3339 N N . SER A 1 416 ? -25.641 -26.484 -5.145 1 91.75 416 SER A N 1
ATOM 3340 C CA . SER A 1 416 ? -25.719 -27.203 -3.875 1 91.75 416 SER A CA 1
ATOM 3341 C C . SER A 1 416 ? -25.797 -28.703 -4.094 1 91.75 416 SER A C 1
ATOM 3343 O O . SER A 1 416 ? -25.438 -29.484 -3.207 1 91.75 416 SER A O 1
ATOM 3345 N N . HIS A 1 417 ? -26.125 -29.094 -5.289 1 94.06 417 HIS A N 1
ATOM 3346 C CA . HIS A 1 417 ? -26.266 -30.531 -5.582 1 94.06 417 HIS A CA 1
ATOM 3347 C C . HIS A 1 417 ? -25.078 -31.047 -6.363 1 94.06 417 HIS A C 1
ATOM 3349 O O . HIS A 1 417 ? -25.016 -32.219 -6.715 1 94.06 417 HIS A O 1
ATOM 3355 N N . ILE A 1 418 ? -24.219 -30.172 -6.582 1 94.56 418 ILE A N 1
ATOM 3356 C CA . ILE A 1 418 ? -23.031 -30.562 -7.34 1 94.56 418 ILE A CA 1
ATOM 3357 C C . ILE A 1 418 ? -21.781 -30.422 -6.465 1 94.56 418 ILE A C 1
ATOM 3359 O O . ILE A 1 418 ? -21.594 -29.391 -5.816 1 94.56 418 ILE A O 1
ATOM 3363 N N . GLY A 1 419 ? -21.016 -31.469 -6.336 1 93.19 419 GLY A N 1
ATOM 3364 C CA . GLY A 1 419 ? -19.734 -31.438 -5.641 1 93.19 419 GLY A CA 1
ATOM 3365 C C . GLY A 1 419 ? -18.547 -31.406 -6.582 1 93.19 419 GLY A C 1
ATOM 3366 O O . GLY A 1 419 ? -18.531 -32.094 -7.605 1 93.19 419 GLY A O 1
ATOM 3367 N N . ILE A 1 420 ? -17.641 -30.516 -6.277 1 91.06 420 ILE A N 1
ATOM 3368 C CA . ILE A 1 420 ? -16.484 -30.375 -7.152 1 91.06 420 ILE A CA 1
ATOM 3369 C C . ILE A 1 420 ? -15.203 -30.516 -6.336 1 91.06 420 ILE A C 1
ATOM 3371 O O . ILE A 1 420 ? -15.047 -29.875 -5.293 1 91.06 420 ILE A O 1
ATOM 3375 N N . VAL A 1 421 ? -14.375 -31.391 -6.746 1 87.75 421 VAL A N 1
ATOM 3376 C CA . VAL A 1 421 ? -13.016 -31.469 -6.234 1 87.75 421 VAL A CA 1
ATOM 3377 C C . VAL A 1 421 ? -12.047 -30.828 -7.234 1 87.75 421 VAL A C 1
ATOM 3379 O O . VAL A 1 421 ? -11.836 -31.375 -8.328 1 87.75 421 VAL A O 1
ATOM 3382 N N . LEU A 1 422 ? -11.516 -29.781 -6.887 1 82.56 422 LEU A N 1
ATOM 3383 C CA . LEU A 1 422 ? -10.68 -28.984 -7.789 1 82.56 422 LEU A CA 1
ATOM 3384 C C . LEU A 1 422 ? -9.25 -29.516 -7.812 1 82.56 422 LEU A C 1
ATOM 3386 O O . LEU A 1 422 ? -8.844 -30.25 -6.91 1 82.56 422 LEU A O 1
ATOM 3390 N N . GLN A 1 423 ? -8.625 -29.016 -8.906 1 71.19 423 GLN A N 1
ATOM 3391 C CA . GLN A 1 423 ? -7.219 -29.375 -9.047 1 71.19 423 GLN A CA 1
ATOM 3392 C C . GLN A 1 423 ? -6.375 -28.719 -7.953 1 71.19 423 GLN A C 1
ATOM 3394 O O . GLN A 1 423 ? -5.535 -29.391 -7.336 1 71.19 423 GLN A O 1
ATOM 3399 N N . ASP A 1 424 ? -6.703 -27.438 -7.832 1 72.5 424 ASP A N 1
ATOM 3400 C CA . ASP A 1 424 ? -6.012 -26.703 -6.773 1 72.5 424 ASP A CA 1
ATOM 3401 C C . ASP A 1 424 ? -6.75 -26.844 -5.441 1 72.5 424 ASP A C 1
ATOM 3403 O O . ASP A 1 424 ? -7.906 -26.438 -5.328 1 72.5 424 ASP A O 1
ATOM 3407 N N . ASN A 1 425 ? -6.281 -27.734 -4.566 1 76.12 425 ASN A N 1
ATOM 3408 C CA . ASN A 1 425 ? -6.934 -27.984 -3.283 1 76.12 425 ASN A CA 1
ATOM 3409 C C . ASN A 1 425 ? -6.645 -26.859 -2.291 1 76.12 425 ASN A C 1
ATOM 3411 O O . ASN A 1 425 ? -5.977 -27.078 -1.279 1 76.12 425 ASN A O 1
ATOM 3415 N N . LEU A 1 426 ? -7.34 -25.781 -2.564 1 81.31 426 LEU A N 1
ATOM 3416 C CA . LEU A 1 426 ? -7.125 -24.625 -1.694 1 81.31 426 LEU A CA 1
ATOM 3417 C C . LEU A 1 426 ? -7.816 -24.828 -0.349 1 81.31 426 LEU A C 1
ATOM 3419 O O . LEU A 1 426 ? -8.984 -25.219 -0.298 1 81.31 426 LEU A O 1
ATOM 3423 N N . LEU A 1 427 ? -7.039 -24.766 0.681 1 86.06 427 LEU A N 1
ATOM 3424 C CA . LEU A 1 427 ? -7.57 -24.734 2.039 1 86.06 427 LEU A CA 1
ATOM 3425 C C . LEU A 1 427 ? -7.43 -23.344 2.645 1 86.06 427 LEU A C 1
ATOM 3427 O O . LEU A 1 427 ? -6.465 -22.641 2.361 1 86.06 427 LEU A O 1
ATOM 3431 N N . PHE A 1 428 ? -8.398 -22.984 3.373 1 87.31 428 PHE A N 1
ATOM 3432 C CA . PHE A 1 428 ? -8.367 -21.672 4.012 1 87.31 428 PHE A CA 1
ATOM 3433 C C . PHE A 1 428 ? -7.543 -21.719 5.293 1 87.31 428 PHE A C 1
ATOM 3435 O O . PHE A 1 428 ? -7.359 -22.781 5.887 1 87.31 428 PHE A O 1
ATOM 3442 N N . SER A 1 429 ? -7.059 -20.531 5.668 1 84.25 429 SER A N 1
ATOM 3443 C CA . SER A 1 429 ? -6.293 -20.406 6.902 1 84.25 429 SER A CA 1
ATOM 3444 C C . SER A 1 429 ? -7.199 -20.516 8.125 1 84.25 429 SER A C 1
ATOM 3446 O O . SER A 1 429 ? -7.539 -19.516 8.75 1 84.25 429 SER A O 1
ATOM 3448 N N . ASP A 1 430 ? -7.559 -21.656 8.414 1 87.56 430 ASP A N 1
ATOM 3449 C CA . ASP A 1 430 ? -8.438 -22.016 9.516 1 87.56 430 ASP A CA 1
ATOM 3450 C C . ASP A 1 430 ? -8.156 -23.438 10.008 1 87.56 430 ASP A C 1
ATOM 3452 O O . ASP A 1 430 ? -7.18 -24.062 9.586 1 87.56 430 ASP A O 1
ATOM 3456 N N . THR A 1 431 ? -8.891 -23.922 10.938 1 90.88 431 THR A N 1
ATOM 3457 C CA . THR A 1 431 ? -8.695 -25.266 11.461 1 90.88 431 THR A CA 1
ATOM 3458 C C . THR A 1 431 ? -9.086 -26.312 10.414 1 90.88 431 THR A C 1
ATOM 3460 O O . THR A 1 431 ? -9.828 -26.016 9.477 1 90.88 431 THR A O 1
ATOM 3463 N N . ILE A 1 432 ? -8.547 -27.531 10.586 1 93.19 432 ILE A N 1
ATOM 3464 C CA . ILE A 1 432 ? -8.906 -28.641 9.695 1 93.19 432 ILE A CA 1
ATOM 3465 C C . ILE A 1 432 ? -10.406 -28.891 9.773 1 93.19 432 ILE A C 1
ATOM 3467 O O . ILE A 1 432 ? -11.062 -29.078 8.742 1 93.19 432 ILE A O 1
ATOM 3471 N N . GLY A 1 433 ? -10.898 -28.781 11 1 93.88 433 GLY A N 1
ATOM 3472 C CA . GLY A 1 433 ? -12.328 -28.953 11.195 1 93.88 433 GLY A CA 1
ATOM 3473 C C . GLY A 1 433 ? -13.164 -27.922 10.469 1 93.88 433 GLY A C 1
ATOM 3474 O O . GLY A 1 433 ? -14.164 -28.266 9.836 1 93.88 433 GLY A O 1
ATOM 3475 N N . ALA A 1 434 ? -12.797 -26.719 10.508 1 91.62 434 ALA A N 1
ATOM 3476 C CA . ALA A 1 434 ? -13.523 -25.641 9.852 1 91.62 434 ALA A CA 1
ATOM 3477 C C . ALA A 1 434 ? -13.461 -25.781 8.336 1 91.62 434 ALA A C 1
ATOM 3479 O O . ALA A 1 434 ? -14.414 -25.438 7.633 1 91.62 434 ALA A O 1
ATOM 3480 N N . ASN A 1 435 ? -12.328 -26.25 7.863 1 93 435 ASN A N 1
ATOM 3481 C CA . ASN A 1 435 ? -12.188 -26.484 6.426 1 93 435 ASN A CA 1
ATOM 3482 C C . ASN A 1 435 ? -13.125 -27.578 5.938 1 93 435 ASN A C 1
ATOM 3484 O O . ASN A 1 435 ? -13.711 -27.469 4.859 1 93 435 ASN A O 1
ATOM 3488 N N . ILE A 1 436 ? -13.234 -28.594 6.727 1 94.81 436 ILE A N 1
ATOM 3489 C CA . ILE A 1 436 ? -14.156 -29.672 6.359 1 94.81 436 ILE A CA 1
ATOM 3490 C C . ILE A 1 436 ? -15.594 -29.172 6.461 1 94.81 436 ILE A C 1
ATOM 3492 O O . ILE A 1 436 ? -16.422 -29.453 5.586 1 94.81 436 ILE A O 1
ATOM 3496 N N . LEU A 1 437 ? -15.828 -28.391 7.473 1 93.88 437 LEU A N 1
ATOM 3497 C CA . LEU A 1 437 ? -17.156 -27.859 7.73 1 93.88 437 LEU A CA 1
ATOM 3498 C C . LEU A 1 437 ? -17.609 -26.953 6.59 1 93.88 437 LEU A C 1
ATOM 3500 O O . LEU A 1 437 ? -18.812 -26.688 6.434 1 93.88 437 LEU A O 1
ATOM 3504 N N . TYR A 1 438 ? -16.688 -26.547 5.781 1 90.5 438 TYR A N 1
ATOM 3505 C CA . TYR A 1 438 ? -17 -25.688 4.637 1 90.5 438 TYR A CA 1
ATOM 3506 C C . TYR A 1 438 ? -17.891 -26.422 3.639 1 90.5 438 TYR A C 1
ATOM 3508 O O . TYR A 1 438 ? -18.562 -25.797 2.82 1 90.5 438 TYR A O 1
ATOM 3516 N N . GLY A 1 439 ? -17.891 -27.719 3.693 1 92.19 439 GLY A N 1
ATOM 3517 C CA . GLY A 1 439 ? -18.797 -28.5 2.867 1 92.19 439 GLY A CA 1
ATOM 3518 C C . GLY A 1 439 ? -20.266 -28.312 3.248 1 92.19 439 GLY A C 1
ATOM 3519 O O . GLY A 1 439 ? -21.141 -28.297 2.381 1 92.19 439 GLY A O 1
ATOM 3520 N N . ASN A 1 440 ? -20.516 -28.25 4.453 1 93.62 440 ASN A N 1
ATOM 3521 C CA . ASN A 1 440 ? -21.812 -27.969 5.07 1 93.62 440 ASN A CA 1
ATOM 3522 C C . ASN A 1 440 ? -21.656 -27.312 6.434 1 93.62 440 ASN A C 1
ATOM 3524 O O . ASN A 1 440 ? -21.547 -28 7.453 1 93.62 440 ASN A O 1
ATOM 3528 N N . PRO A 1 441 ? -21.844 -26 6.469 1 92.12 441 PRO A N 1
ATOM 3529 C CA . PRO A 1 441 ? -21.578 -25.25 7.703 1 92.12 441 PRO A CA 1
ATOM 3530 C C . PRO A 1 441 ? -22.516 -25.625 8.844 1 92.12 441 PRO A C 1
ATOM 3532 O O . PRO A 1 441 ? -22.219 -25.344 10.008 1 92.12 441 PRO A O 1
ATOM 3535 N N . LYS A 1 442 ? -23.578 -26.297 8.594 1 91.88 442 LYS A N 1
ATOM 3536 C CA . LYS A 1 442 ? -24.578 -26.656 9.609 1 91.88 442 LYS A CA 1
ATOM 3537 C C . LYS A 1 442 ? -24.359 -28.078 10.102 1 91.88 442 LYS A C 1
ATOM 3539 O O . LYS A 1 442 ? -25.062 -28.547 11 1 91.88 442 LYS A O 1
ATOM 3544 N N . ALA A 1 443 ? -23.344 -28.734 9.562 1 94.38 443 ALA A N 1
ATOM 3545 C CA . ALA A 1 443 ? -23.125 -30.125 9.906 1 94.38 443 ALA A CA 1
ATOM 3546 C C . ALA A 1 443 ? -22.656 -30.281 11.352 1 94.38 443 ALA A C 1
ATOM 3548 O O . ALA A 1 443 ? -22.078 -29.344 11.922 1 94.38 443 ALA A O 1
ATOM 3549 N N . THR A 1 444 ? -22.922 -31.406 11.922 1 95.5 444 THR A N 1
ATOM 3550 C CA . THR A 1 444 ? -22.5 -31.703 13.289 1 95.5 444 THR A CA 1
ATOM 3551 C C . THR A 1 444 ? -21.078 -32.25 13.32 1 95.5 444 THR A C 1
ATOM 3553 O O . THR A 1 444 ? -20.531 -32.625 12.281 1 95.5 444 THR A O 1
ATOM 3556 N N . GLU A 1 445 ? -20.578 -32.281 14.5 1 94.81 445 GLU A N 1
ATOM 3557 C CA . GLU A 1 445 ? -19.219 -32.781 14.68 1 94.81 445 GLU A CA 1
ATOM 3558 C C . GLU A 1 445 ? -19.125 -34.25 14.258 1 94.81 445 GLU A C 1
ATOM 3560 O O . GLU A 1 445 ? -18.109 -34.688 13.711 1 94.81 445 GLU A O 1
ATOM 3565 N N . LYS A 1 446 ? -20.172 -34.906 14.516 1 95.81 446 LYS A N 1
ATOM 3566 C CA . LYS A 1 446 ? -20.203 -36.344 14.148 1 95.81 446 LYS A CA 1
ATOM 3567 C C . LYS A 1 446 ? -20.141 -36.5 12.633 1 95.81 446 LYS A C 1
ATOM 3569 O O . LYS A 1 446 ? -19.469 -37.406 12.133 1 95.81 446 LYS A O 1
ATOM 3574 N N . GLU A 1 447 ? -20.812 -35.656 11.961 1 96.38 447 GLU A N 1
ATOM 3575 C CA . GLU A 1 447 ? -20.828 -35.719 10.5 1 96.38 447 GLU A CA 1
ATOM 3576 C C . GLU A 1 447 ? -19.469 -35.344 9.922 1 96.38 447 GLU A C 1
ATOM 3578 O O . GLU A 1 447 ? -19.031 -35.906 8.914 1 96.38 447 GLU A O 1
ATOM 3583 N N . VAL A 1 448 ? -18.828 -34.438 10.578 1 96.69 448 VAL A N 1
ATOM 3584 C CA . VAL A 1 448 ? -17.5 -34 10.148 1 96.69 448 VAL A CA 1
ATOM 3585 C C . VAL A 1 448 ? -16.516 -35.156 10.297 1 96.69 448 VAL A C 1
ATOM 3587 O O . VAL A 1 448 ? -15.703 -35.406 9.398 1 96.69 448 VAL A O 1
ATOM 3590 N N . ILE A 1 449 ? -16.625 -35.812 11.406 1 96.88 449 ILE A N 1
ATOM 3591 C CA . ILE A 1 449 ? -15.734 -36.938 11.664 1 96.88 449 ILE A CA 1
ATOM 3592 C C . ILE A 1 449 ? -16.016 -38.062 10.664 1 96.88 449 ILE A C 1
ATOM 3594 O O . ILE A 1 449 ? -15.078 -38.688 10.156 1 96.88 449 ILE A O 1
ATOM 3598 N N . ALA A 1 450 ? -17.281 -38.281 10.383 1 96.38 450 ALA A N 1
ATOM 3599 C CA . ALA A 1 450 ? -17.656 -39.312 9.414 1 96.38 450 ALA A CA 1
ATOM 3600 C C . ALA A 1 450 ? -17.094 -39 8.031 1 96.38 450 ALA A C 1
ATOM 3602 O O . ALA A 1 450 ? -16.609 -39.875 7.324 1 96.38 450 ALA A O 1
ATOM 3603 N N . ALA A 1 451 ? -17.188 -37.75 7.648 1 96.38 451 ALA A N 1
ATOM 3604 C CA . ALA A 1 451 ? -16.656 -37.312 6.359 1 96.38 451 ALA A CA 1
ATOM 3605 C C . ALA A 1 451 ? -15.133 -37.469 6.309 1 96.38 451 ALA A C 1
ATOM 3607 O O . ALA A 1 451 ? -14.578 -37.906 5.289 1 96.38 451 ALA A O 1
ATOM 3608 N N . ALA A 1 452 ? -14.484 -37.188 7.426 1 96.81 452 ALA A N 1
ATOM 3609 C CA . ALA A 1 452 ? -13.031 -37.312 7.508 1 96.81 452 ALA A CA 1
ATOM 3610 C C . ALA A 1 452 ? -12.617 -38.781 7.414 1 96.81 452 ALA A C 1
ATOM 3612 O O . ALA A 1 452 ? -11.602 -39.125 6.809 1 96.81 452 ALA A O 1
ATOM 3613 N N . LYS A 1 453 ? -13.367 -39.625 8.016 1 96.5 453 LYS A N 1
ATOM 3614 C CA . LYS A 1 453 ? -13.102 -41.062 7.941 1 96.5 453 LYS A CA 1
ATOM 3615 C C . LYS A 1 453 ? -13.281 -41.594 6.52 1 96.5 453 LYS A C 1
ATOM 3617 O O . LYS A 1 453 ? -12.461 -42.344 6.027 1 96.5 453 LYS A O 1
ATOM 3622 N N . ALA A 1 454 ? -14.305 -41.125 5.922 1 94.75 454 ALA A N 1
ATOM 3623 C CA . ALA A 1 454 ? -14.578 -41.531 4.547 1 94.75 454 ALA A CA 1
ATOM 3624 C C . ALA A 1 454 ? -13.461 -41.062 3.611 1 94.75 454 ALA A C 1
ATOM 3626 O O . ALA A 1 454 ? -13.133 -41.75 2.645 1 94.75 454 ALA A O 1
ATOM 3627 N N . ALA A 1 455 ? -12.914 -39.938 3.92 1 94.25 455 ALA A N 1
ATOM 3628 C CA . ALA A 1 455 ? -11.836 -39.375 3.098 1 94.25 455 ALA A CA 1
ATOM 3629 C C . ALA A 1 455 ? -10.484 -39.938 3.529 1 94.25 455 ALA A C 1
ATOM 3631 O O . ALA A 1 455 ? -9.445 -39.5 3.029 1 94.25 455 ALA A O 1
ATOM 3632 N N . GLN A 1 456 ? -10.477 -40.781 4.496 1 92.94 456 GLN A N 1
ATOM 3633 C CA . GLN A 1 456 ? -9.281 -41.5 4.977 1 92.94 456 GLN A CA 1
ATOM 3634 C C . GLN A 1 456 ? -8.266 -40.5 5.551 1 92.94 456 GLN A C 1
ATOM 3636 O O . GLN A 1 456 ? -7.07 -40.625 5.293 1 92.94 456 GLN A O 1
ATOM 3641 N N . ILE A 1 457 ? -8.734 -39.5 6.184 1 92.75 457 ILE A N 1
ATOM 3642 C CA . ILE A 1 457 ? -7.809 -38.5 6.719 1 92.75 457 ILE A CA 1
ATOM 3643 C C . ILE A 1 457 ? -7.992 -38.375 8.227 1 92.75 457 ILE A C 1
ATOM 3645 O O . ILE A 1 457 ? -7.184 -37.75 8.914 1 92.75 457 ILE A O 1
ATOM 3649 N N . HIS A 1 458 ? -8.984 -39.062 8.805 1 95.19 458 HIS A N 1
ATOM 3650 C CA . HIS A 1 458 ? -9.328 -38.969 10.219 1 95.19 458 HIS A CA 1
ATOM 3651 C C . HIS A 1 458 ? -8.141 -39.344 11.094 1 95.19 458 HIS A C 1
ATOM 3653 O O . HIS A 1 458 ? -7.816 -38.625 12.055 1 95.19 458 HIS A O 1
ATOM 3659 N N . ASP A 1 459 ? -7.543 -40.438 10.789 1 91.88 459 ASP A N 1
ATOM 3660 C CA . ASP A 1 459 ? -6.445 -40.938 11.609 1 91.88 459 ASP A CA 1
ATOM 3661 C C . ASP A 1 459 ? -5.285 -39.938 11.648 1 91.88 459 ASP A C 1
ATOM 3663 O O . ASP A 1 459 ? -4.66 -39.75 12.695 1 91.88 459 ASP A O 1
ATOM 3667 N N . PHE A 1 460 ? -5.043 -39.375 10.578 1 89.25 460 PHE A N 1
ATOM 3668 C CA . PHE A 1 460 ? -3.98 -38.375 10.523 1 89.25 460 PHE A CA 1
ATOM 3669 C C . PHE A 1 460 ? -4.32 -37.188 11.398 1 89.25 460 PHE A C 1
ATOM 3671 O O . PHE A 1 460 ? -3.457 -36.656 12.109 1 89.25 460 PHE A O 1
ATOM 3678 N N . ILE A 1 461 ? -5.594 -36.75 11.344 1 93.75 461 ILE A N 1
ATOM 3679 C CA . ILE A 1 461 ? -6.039 -35.562 12.055 1 93.75 461 ILE A CA 1
ATOM 3680 C C . ILE A 1 461 ? -5.926 -35.781 13.562 1 93.75 461 ILE A C 1
ATOM 3682 O O . ILE A 1 461 ? -5.453 -34.906 14.289 1 93.75 461 ILE A O 1
ATOM 3686 N N . ILE A 1 462 ? -6.289 -36.938 13.969 1 92.56 462 ILE A N 1
ATOM 3687 C CA . ILE A 1 462 ? -6.297 -37.219 15.391 1 92.56 462 ILE A CA 1
ATOM 3688 C C . ILE A 1 462 ? -4.863 -37.344 15.906 1 92.56 462 ILE A C 1
ATOM 3690 O O . ILE A 1 462 ? -4.602 -37.062 17.094 1 92.56 462 ILE A O 1
ATOM 3694 N N . ASP A 1 463 ? -3.947 -37.656 15.047 1 88.88 463 ASP A N 1
ATOM 3695 C CA . ASP A 1 463 ? -2.543 -37.781 15.422 1 88.88 463 ASP A CA 1
ATOM 3696 C C . ASP A 1 463 ? -1.885 -36.438 15.586 1 88.88 463 ASP A C 1
ATOM 3698 O O . ASP A 1 463 ? -0.807 -36.312 16.172 1 88.88 463 ASP A O 1
ATOM 3702 N N . LEU A 1 464 ? -2.52 -35.469 15.086 1 89.25 464 LEU A N 1
ATOM 3703 C CA . LEU A 1 464 ? -1.994 -34.125 15.266 1 89.25 464 LEU A CA 1
ATOM 3704 C C . LEU A 1 464 ? -2.227 -33.625 16.688 1 89.25 464 LEU A C 1
ATOM 3706 O O . LEU A 1 464 ? -3.23 -34 17.312 1 89.25 464 LEU A O 1
ATOM 3710 N N . PRO A 1 465 ? -1.4 -32.781 17.25 1 86.94 465 PRO A N 1
ATOM 3711 C CA . PRO A 1 465 ? -1.52 -32.312 18.625 1 86.94 465 PRO A CA 1
ATOM 3712 C C . PRO A 1 465 ? -2.863 -31.641 18.906 1 86.94 465 PRO A C 1
ATOM 3714 O O . PRO A 1 465 ? -3.447 -31.844 19.984 1 86.94 465 PRO A O 1
ATOM 3717 N N . ASP A 1 466 ? -3.432 -30.938 18 1 91.06 466 ASP A N 1
ATOM 3718 C CA . ASP A 1 466 ? -4.68 -30.203 18.219 1 91.06 466 ASP A CA 1
ATOM 3719 C C . ASP A 1 466 ? -5.836 -30.859 17.469 1 91.06 466 ASP A C 1
ATOM 3721 O O . ASP A 1 466 ? -6.914 -30.281 17.344 1 91.06 466 ASP A O 1
ATOM 3725 N N . GLY A 1 467 ? -5.543 -31.969 16.859 1 92.44 467 GLY A N 1
ATOM 3726 C CA . GLY A 1 467 ? -6.59 -32.688 16.156 1 92.44 467 GLY A CA 1
ATOM 3727 C C . GLY A 1 467 ? -7.285 -31.859 15.102 1 92.44 467 GLY A C 1
ATOM 3728 O O . GLY A 1 467 ? -6.625 -31.234 14.266 1 92.44 467 GLY A O 1
ATOM 3729 N N . TYR A 1 468 ? -8.617 -31.812 15.281 1 94.06 468 TYR A N 1
ATOM 3730 C CA . TYR A 1 468 ? -9.43 -31.078 14.305 1 94.06 468 TYR A CA 1
ATOM 3731 C C . TYR A 1 468 ? -9.266 -29.578 14.469 1 94.06 468 TYR A C 1
ATOM 3733 O O . TYR A 1 468 ? -9.609 -28.812 13.57 1 94.06 468 TYR A O 1
ATOM 3741 N N . ASN A 1 469 ? -8.688 -29.203 15.508 1 91.5 469 ASN A N 1
ATOM 3742 C CA . ASN A 1 469 ? -8.508 -27.781 15.781 1 91.5 469 ASN A CA 1
ATOM 3743 C C . ASN A 1 469 ? -7.145 -27.297 15.305 1 91.5 469 ASN A C 1
ATOM 3745 O O . ASN A 1 469 ? -6.801 -26.125 15.492 1 91.5 469 ASN A O 1
ATOM 3749 N N . THR A 1 470 ? -6.469 -28.172 14.641 1 89.75 470 THR A N 1
ATOM 3750 C CA . THR A 1 470 ? -5.172 -27.766 14.109 1 89.75 470 THR A CA 1
ATOM 3751 C C . THR A 1 470 ? -5.332 -26.703 13.031 1 89.75 470 THR A C 1
ATOM 3753 O O . THR A 1 470 ? -6.125 -26.875 12.102 1 89.75 470 THR A O 1
ATOM 3756 N N . VAL A 1 471 ? -4.656 -25.641 13.133 1 85.81 471 VAL A N 1
ATOM 3757 C CA . VAL A 1 471 ? -4.766 -24.531 12.195 1 85.81 471 VAL A CA 1
ATOM 3758 C C . VAL A 1 471 ? -3.887 -24.781 10.977 1 85.81 471 VAL A C 1
ATOM 3760 O O . VAL A 1 471 ? -2.697 -25.078 11.109 1 85.81 471 VAL A O 1
ATOM 3763 N N . VAL A 1 472 ? -4.512 -24.719 9.836 1 81.12 472 VAL A N 1
ATOM 3764 C CA . VAL A 1 472 ? -3.801 -24.844 8.57 1 81.12 472 VAL A CA 1
ATOM 3765 C C . VAL A 1 472 ? -3.305 -23.469 8.117 1 81.12 472 VAL A C 1
ATOM 3767 O O . VAL A 1 472 ? -4.02 -22.469 8.242 1 81.12 472 VAL A O 1
ATOM 3770 N N . GLY A 1 473 ? -2.051 -23.156 8.195 1 64.38 473 GLY A N 1
ATOM 3771 C CA . GLY A 1 473 ? -1.492 -21.875 7.805 1 64.38 473 GLY A CA 1
ATOM 3772 C C . GLY A 1 473 ? -1.927 -21.438 6.422 1 64.38 473 GLY A C 1
ATOM 3773 O O . GLY A 1 473 ? -2.768 -22.078 5.793 1 64.38 473 GLY A O 1
ATOM 3774 N N . GLU A 1 474 ? -1.352 -20.297 5.945 1 57.44 474 GLU A N 1
ATOM 3775 C CA . GLU A 1 474 ? -1.698 -19.75 4.633 1 57.44 474 GLU A CA 1
ATOM 3776 C C . GLU A 1 474 ? -1.45 -20.781 3.531 1 57.44 474 GLU A C 1
ATOM 3778 O O . GLU A 1 474 ? -0.391 -21.406 3.49 1 57.44 474 GLU A O 1
ATOM 3783 N N . ARG A 1 475 ? -2.416 -21.141 2.629 1 51.78 475 ARG A N 1
ATOM 3784 C CA . ARG A 1 475 ? -2.512 -22.047 1.49 1 51.78 475 ARG A CA 1
ATOM 3785 C C . ARG A 1 475 ? -2.213 -23.484 1.908 1 51.78 475 ARG A C 1
ATOM 3787 O O . ARG A 1 475 ? -1.751 -24.281 1.098 1 51.78 475 ARG A O 1
ATOM 3794 N N . GLY A 1 476 ? -2.469 -23.859 3.23 1 50.38 476 GLY A N 1
ATOM 3795 C CA . GLY A 1 476 ? -2.342 -25.219 3.701 1 50.38 476 GLY A CA 1
ATOM 3796 C C . GLY A 1 476 ? -0.903 -25.703 3.781 1 50.38 476 GLY A C 1
ATOM 3797 O O . GLY A 1 476 ? -0.62 -26.875 3.559 1 50.38 476 GLY A O 1
ATOM 3798 N N . VAL A 1 477 ? 0.069 -24.75 4 1 53.31 477 VAL A N 1
ATOM 3799 C CA . VAL A 1 477 ? 1.497 -25.016 3.85 1 53.31 477 VAL A CA 1
ATOM 3800 C C . VAL A 1 477 ? 1.951 -26.031 4.898 1 53.31 477 VAL A C 1
ATOM 3802 O O . VAL A 1 477 ? 2.91 -26.766 4.68 1 53.31 477 VAL A O 1
ATOM 3805 N N . LYS A 1 478 ? 1.033 -26.375 5.859 1 63.09 478 LYS A N 1
ATOM 3806 C CA . LYS A 1 478 ? 1.459 -27.297 6.902 1 63.09 478 LYS A CA 1
ATOM 3807 C C . LYS A 1 478 ? 1.106 -28.734 6.539 1 63.09 478 LYS A C 1
ATOM 3809 O O . LYS A 1 478 ? 1.566 -29.672 7.188 1 63.09 478 LYS A O 1
ATOM 3814 N N . LEU A 1 479 ? 0.212 -28.891 5.535 1 73.75 479 LEU A N 1
ATOM 3815 C CA . LEU A 1 479 ? -0.227 -30.203 5.102 1 73.75 479 LEU A CA 1
ATOM 3816 C C . LEU A 1 479 ? 0.439 -30.594 3.787 1 73.75 479 LEU A C 1
ATOM 3818 O O . LEU A 1 479 ? 0.773 -29.734 2.975 1 73.75 479 LEU A O 1
ATOM 3822 N N . SER A 1 480 ? 0.711 -31.812 3.705 1 71.25 480 SER A N 1
ATOM 3823 C CA . SER A 1 480 ? 1.213 -32.281 2.42 1 71.25 480 SER A CA 1
ATOM 3824 C C . SER A 1 480 ? 0.15 -32.188 1.333 1 71.25 480 SER A C 1
ATOM 3826 O O . SER A 1 480 ? -1.023 -31.938 1.628 1 71.25 480 SER A O 1
ATOM 3828 N N . GLY A 1 481 ? 0.528 -32.156 0.096 1 74.81 481 GLY A N 1
ATOM 3829 C CA . GLY A 1 481 ? -0.397 -32.062 -1.023 1 74.81 481 GLY A CA 1
ATOM 3830 C C . GLY A 1 481 ? -1.51 -33.094 -0.95 1 74.81 481 GLY A C 1
ATOM 3831 O O . GLY A 1 481 ? -2.68 -32.781 -1.162 1 74.81 481 GLY A O 1
ATOM 3832 N N . GLY A 1 482 ? -1.106 -34.344 -0.584 1 78.44 482 GLY A N 1
ATOM 3833 C CA . GLY A 1 482 ? -2.09 -35.406 -0.478 1 78.44 482 GLY A CA 1
ATOM 3834 C C . GLY A 1 482 ? -3.061 -35.219 0.671 1 78.44 482 GLY A C 1
ATOM 3835 O O . GLY A 1 482 ? -4.246 -35.531 0.549 1 78.44 482 GLY A O 1
ATOM 3836 N N . GLN A 1 483 ? -2.516 -34.75 1.783 1 82.69 483 GLN A N 1
ATOM 3837 C CA . GLN A 1 483 ? -3.363 -34.469 2.941 1 82.69 483 GLN A CA 1
ATOM 3838 C C . GLN A 1 483 ? -4.355 -33.344 2.652 1 82.69 483 GLN A C 1
ATOM 3840 O O . GLN A 1 483 ? -5.523 -33.438 3.029 1 82.69 483 GLN A O 1
ATOM 3845 N N . ARG A 1 484 ? -3.947 -32.344 1.947 1 86.88 484 ARG A N 1
ATOM 3846 C CA . ARG A 1 484 ? -4.824 -31.234 1.565 1 86.88 484 ARG A CA 1
ATOM 3847 C C . ARG A 1 484 ? -5.957 -31.719 0.667 1 86.88 484 ARG A C 1
ATOM 3849 O O . ARG A 1 484 ? -7.098 -31.266 0.808 1 86.88 484 ARG A O 1
ATOM 3856 N N . GLN A 1 485 ? -5.551 -32.562 -0.186 1 87.06 485 GLN A N 1
ATOM 3857 C CA . GLN A 1 485 ? -6.547 -33.094 -1.105 1 87.06 485 GLN A CA 1
ATOM 3858 C C . GLN A 1 485 ? -7.59 -33.906 -0.362 1 87.06 485 GLN A C 1
ATOM 3860 O O . GLN A 1 485 ? -8.781 -33.844 -0.671 1 87.06 485 GLN A O 1
ATOM 3865 N N . ARG A 1 486 ? -7.137 -34.688 0.583 1 89.75 486 ARG A N 1
ATOM 3866 C CA . ARG A 1 486 ? -8.062 -35.531 1.345 1 89.75 486 ARG A CA 1
ATOM 3867 C C . ARG A 1 486 ? -9 -34.656 2.188 1 89.75 486 ARG A C 1
ATOM 3869 O O . ARG A 1 486 ? -10.172 -35 2.371 1 89.75 486 ARG A O 1
ATOM 3876 N N . VAL A 1 487 ? -8.531 -33.594 2.674 1 91.44 487 VAL A N 1
ATOM 3877 C CA . VAL A 1 487 ? -9.391 -32.656 3.393 1 91.44 487 VAL A CA 1
ATOM 3878 C C . VAL A 1 487 ? -10.414 -32.062 2.434 1 91.44 487 VAL A C 1
ATOM 3880 O O . VAL A 1 487 ? -11.586 -31.906 2.789 1 91.44 487 VAL A O 1
ATOM 3883 N N . ALA A 1 488 ? -9.961 -31.734 1.26 1 91.38 488 ALA A N 1
ATOM 3884 C CA . ALA A 1 488 ? -10.867 -31.203 0.246 1 91.38 488 ALA A CA 1
ATOM 3885 C C . ALA A 1 488 ? -11.945 -32.219 -0.117 1 91.38 488 ALA A C 1
ATOM 3887 O O . ALA A 1 488 ? -13.102 -31.859 -0.328 1 91.38 488 ALA A O 1
ATOM 3888 N N . ILE A 1 489 ? -11.477 -33.438 -0.16 1 92 489 ILE A N 1
ATOM 3889 C CA . ILE A 1 489 ? -12.414 -34.531 -0.47 1 92 489 ILE A CA 1
ATOM 3890 C C . ILE A 1 489 ? -13.422 -34.656 0.667 1 92 489 ILE A C 1
ATOM 3892 O O . ILE A 1 489 ? -14.617 -34.906 0.427 1 92 489 ILE A O 1
ATOM 3896 N N . ALA A 1 490 ? -12.969 -34.531 1.889 1 94.75 490 ALA A N 1
ATOM 3897 C CA . ALA A 1 490 ? -13.852 -34.625 3.047 1 94.75 490 ALA A CA 1
ATOM 3898 C C . ALA A 1 490 ? -14.945 -33.562 2.965 1 94.75 490 ALA A C 1
ATOM 3900 O O . ALA A 1 490 ? -16.094 -33.812 3.357 1 94.75 490 ALA A O 1
ATOM 3901 N N . ARG A 1 491 ? -14.664 -32.469 2.445 1 94.25 491 ARG A N 1
ATOM 3902 C CA . ARG A 1 491 ? -15.641 -31.391 2.232 1 94.25 491 ARG A CA 1
ATOM 3903 C C . ARG A 1 491 ? -16.781 -31.875 1.339 1 94.25 491 ARG A C 1
ATOM 3905 O O . ARG A 1 491 ? -17.953 -31.578 1.607 1 94.25 491 ARG A O 1
ATOM 3912 N N . VAL A 1 492 ? -16.344 -32.5 0.363 1 93.56 492 VAL A N 1
ATOM 3913 C CA . VAL A 1 492 ? -17.328 -32.938 -0.625 1 93.56 492 VAL A CA 1
ATOM 3914 C C . VAL A 1 492 ? -18.188 -34.031 -0.042 1 93.56 492 VAL A C 1
ATOM 3916 O O . VAL A 1 492 ? -19.375 -34.125 -0.328 1 93.56 492 VAL A O 1
ATOM 3919 N N . PHE A 1 493 ? -17.578 -34.938 0.775 1 94.94 493 PHE A N 1
ATOM 3920 C CA . PHE A 1 493 ? -18.344 -35.969 1.47 1 94.94 493 PHE A CA 1
ATOM 3921 C C . PHE A 1 493 ? -19.438 -35.344 2.328 1 94.94 493 PHE A C 1
ATOM 3923 O O . PHE A 1 493 ? -20.562 -35.844 2.369 1 94.94 493 PHE A O 1
ATOM 3930 N N . LEU A 1 494 ? -18.984 -34.312 3.01 1 94.94 494 LEU A N 1
ATOM 3931 C CA . LEU A 1 494 ? -19.906 -33.656 3.932 1 94.94 494 LEU A CA 1
ATOM 3932 C C . LEU A 1 494 ? -21.062 -33 3.176 1 94.94 494 LEU A C 1
ATOM 3934 O O . LEU A 1 494 ? -22.188 -32.969 3.672 1 94.94 494 LEU A O 1
ATOM 3938 N N . LYS A 1 495 ? -20.828 -32.469 2.031 1 93.44 495 LYS A N 1
ATOM 3939 C CA . LYS A 1 495 ? -21.844 -31.828 1.189 1 93.44 495 LYS A CA 1
ATOM 3940 C C . LYS A 1 495 ? -22.844 -32.844 0.668 1 93.44 495 LYS A C 1
ATOM 3942 O O . LYS A 1 495 ? -24.031 -32.531 0.519 1 93.44 495 LYS A O 1
ATOM 3947 N N . ASN A 1 496 ? -22.391 -34.062 0.433 1 90.94 496 ASN A N 1
ATOM 3948 C CA . ASN A 1 496 ? -23.219 -35.156 -0.062 1 90.94 496 ASN A CA 1
ATOM 3949 C C . ASN A 1 496 ? -23.984 -34.781 -1.323 1 90.94 496 ASN A C 1
ATOM 3951 O O . ASN A 1 496 ? -25.203 -34.812 -1.352 1 90.94 496 ASN A O 1
ATOM 3955 N N . PRO A 1 497 ? -23.328 -34.438 -2.43 1 94.06 497 PRO A N 1
ATOM 3956 C CA . PRO A 1 497 ? -23.953 -34 -3.682 1 94.06 497 PRO A CA 1
ATOM 3957 C C . PRO A 1 497 ? -24.5 -35.188 -4.504 1 94.06 497 PRO A C 1
ATOM 3959 O O . PRO A 1 497 ? -24.188 -36.344 -4.234 1 94.06 497 PRO A O 1
ATOM 3962 N N . SER A 1 498 ? -25.328 -34.875 -5.48 1 94.06 498 SER A N 1
ATOM 3963 C CA . SER A 1 498 ? -25.891 -35.844 -6.395 1 94.06 498 SER A CA 1
ATOM 3964 C C . SER A 1 498 ? -24.984 -36.094 -7.594 1 94.06 498 SER A C 1
ATOM 3966 O O . SER A 1 498 ? -24.969 -37.156 -8.18 1 94.06 498 SER A O 1
ATOM 3968 N N . VAL A 1 499 ? -24.297 -35.062 -7.918 1 95.25 499 VAL A N 1
ATOM 3969 C CA . VAL A 1 499 ? -23.391 -35.094 -9.055 1 95.25 499 VAL A CA 1
ATOM 3970 C C . VAL A 1 499 ? -21.984 -34.719 -8.594 1 95.25 499 VAL A C 1
ATOM 3972 O O . VAL A 1 499 ? -21.812 -33.844 -7.754 1 95.25 499 VAL A O 1
ATOM 3975 N N . LEU A 1 500 ? -21.016 -35.469 -9.078 1 94.38 500 LEU A N 1
ATOM 3976 C CA . LEU A 1 500 ? -19.641 -35.25 -8.641 1 94.38 500 LEU A CA 1
ATOM 3977 C C . LEU A 1 500 ? -18.734 -34.938 -9.828 1 94.38 500 LEU A C 1
ATOM 3979 O O . LEU A 1 500 ? -18.812 -35.594 -10.867 1 94.38 500 LEU A O 1
ATOM 3983 N N . ILE A 1 501 ? -17.969 -33.875 -9.688 1 93.31 501 ILE A N 1
ATOM 3984 C CA . ILE A 1 501 ? -16.953 -33.5 -10.672 1 93.31 501 ILE A CA 1
ATOM 3985 C C . ILE A 1 501 ? -15.57 -33.594 -10.031 1 93.31 501 ILE A C 1
ATOM 3987 O O . ILE A 1 501 ? -15.289 -32.875 -9.062 1 93.31 501 ILE A O 1
ATOM 3991 N N . LEU A 1 502 ? -14.719 -34.438 -10.562 1 89.44 502 LEU A N 1
ATOM 3992 C CA . LEU A 1 502 ? -13.352 -34.594 -10.07 1 89.44 502 LEU A CA 1
ATOM 3993 C C . LEU A 1 502 ? -12.344 -34.031 -11.07 1 89.44 502 LEU A C 1
ATOM 3995 O O . LEU A 1 502 ? -12.078 -34.688 -12.102 1 89.44 502 LEU A O 1
ATOM 3999 N N . ASP A 1 503 ? -11.742 -32.875 -10.773 1 83.25 503 ASP A N 1
ATOM 4000 C CA . ASP A 1 503 ? -10.789 -32.25 -11.672 1 83.25 503 ASP A CA 1
ATOM 4001 C C . ASP A 1 503 ? -9.352 -32.562 -11.289 1 83.25 503 ASP A C 1
ATOM 4003 O O . ASP A 1 503 ? -8.758 -31.891 -10.453 1 83.25 503 ASP A O 1
ATOM 4007 N N . GLU A 1 504 ? -8.68 -33.406 -12.039 1 67.88 504 GLU A N 1
ATOM 4008 C CA . GLU A 1 504 ? -7.309 -33.875 -11.867 1 67.88 504 GLU A CA 1
ATOM 4009 C C . GLU A 1 504 ? -6.992 -34.156 -10.398 1 67.88 504 GLU A C 1
ATOM 4011 O O . GLU A 1 504 ? -5.961 -33.688 -9.891 1 67.88 504 GLU A O 1
ATOM 4016 N N . ALA A 1 505 ? -7.664 -34.812 -9.688 1 56.34 505 ALA A N 1
ATOM 4017 C CA . ALA A 1 505 ? -7.602 -34.969 -8.234 1 56.34 505 ALA A CA 1
ATOM 4018 C C . ALA A 1 505 ? -6.438 -35.844 -7.82 1 56.34 505 ALA A C 1
ATOM 4020 O O . ALA A 1 505 ? -6.207 -36.062 -6.625 1 56.34 505 ALA A O 1
ATOM 4021 N N . THR A 1 506 ? -5.555 -36.406 -8.789 1 53.5 506 THR A N 1
ATOM 4022 C CA . THR A 1 506 ? -4.543 -37.344 -8.352 1 53.5 506 THR A CA 1
ATOM 4023 C C . THR A 1 506 ? -3.152 -36.906 -8.789 1 53.5 506 THR A C 1
ATOM 4025 O O . THR A 1 506 ? -2.186 -37.656 -8.68 1 53.5 506 THR A O 1
ATOM 4028 N N . SER A 1 507 ? -2.883 -35.75 -9.383 1 48.31 507 SER A N 1
ATOM 4029 C CA . SER A 1 507 ? -1.615 -35.469 -10.055 1 48.31 507 SER A CA 1
ATOM 4030 C C . SER A 1 507 ? -0.459 -35.469 -9.062 1 48.31 507 SER A C 1
ATOM 4032 O O . SER A 1 507 ? 0.663 -35.844 -9.398 1 48.31 507 SER A O 1
ATOM 4034 N N . ALA A 1 508 ? -0.462 -34.719 -8.031 1 47.44 508 ALA A N 1
ATOM 4035 C CA . ALA A 1 508 ? 0.734 -34.406 -7.258 1 47.44 508 ALA A CA 1
ATOM 4036 C C . ALA A 1 508 ? 0.939 -35.406 -6.117 1 47.44 508 ALA A C 1
ATOM 4038 O O . ALA A 1 508 ? 1.573 -35.062 -5.109 1 47.44 508 ALA A O 1
ATOM 4039 N N . LEU A 1 509 ? 0.513 -36.688 -6.254 1 50.53 509 LEU A N 1
ATOM 4040 C CA . LEU A 1 509 ? 0.379 -37.344 -4.945 1 50.53 509 LEU A CA 1
ATOM 4041 C C . LEU A 1 509 ? 1.41 -38.438 -4.777 1 50.53 509 LEU A C 1
ATOM 4043 O O . LEU A 1 509 ? 1.857 -39.031 -5.758 1 50.53 509 LEU A O 1
ATOM 4047 N N . ASP A 1 510 ? 2.219 -38.406 -3.771 1 52.72 510 ASP A N 1
ATOM 4048 C CA . ASP A 1 510 ? 2.994 -39.562 -3.35 1 52.72 510 ASP A CA 1
ATOM 4049 C C . ASP A 1 510 ? 2.152 -40.844 -3.41 1 52.72 510 ASP A C 1
ATOM 4051 O O . ASP A 1 510 ? 0.931 -40.781 -3.256 1 52.72 510 ASP A O 1
ATOM 4055 N N . LEU A 1 511 ? 2.803 -41.938 -3.857 1 52.44 511 LEU A N 1
ATOM 4056 C CA . LEU A 1 511 ? 2.158 -43.219 -4.113 1 52.44 511 LEU A CA 1
ATOM 4057 C C . LEU A 1 511 ? 1.255 -43.625 -2.953 1 52.44 511 LEU A C 1
ATOM 4059 O O . LEU A 1 511 ? 0.142 -44.125 -3.164 1 52.44 511 LEU A O 1
ATOM 4063 N N . GLU A 1 512 ? 1.734 -43.5 -1.701 1 56.62 512 GLU A N 1
ATOM 4064 C CA . GLU A 1 512 ? 0.926 -43.906 -0.551 1 56.62 512 GLU A CA 1
ATOM 4065 C C . GLU A 1 512 ? -0.341 -43.062 -0.451 1 56.62 512 GLU A C 1
ATOM 4067 O O . GLU A 1 512 ? -1.433 -43.594 -0.238 1 56.62 512 GLU A O 1
ATOM 4072 N N . ASN A 1 513 ? -0.178 -41.875 -0.558 1 72.25 513 ASN A N 1
ATOM 4073 C CA . ASN A 1 513 ? -1.331 -40.969 -0.49 1 72.25 513 ASN A CA 1
ATOM 4074 C C . ASN A 1 513 ? -2.275 -41.188 -1.67 1 72.25 513 ASN A C 1
ATOM 4076 O O . ASN A 1 513 ? -3.488 -41 -1.542 1 72.25 513 ASN A O 1
ATOM 4080 N N . GLU A 1 514 ? -1.633 -41.75 -2.648 1 73.19 514 GLU A N 1
ATOM 4081 C CA . GLU A 1 514 ? -2.443 -41.969 -3.842 1 73.19 514 GLU A CA 1
ATOM 4082 C C . GLU A 1 514 ? -3.486 -43.062 -3.598 1 73.19 514 GLU A C 1
ATOM 4084 O O . GLU A 1 514 ? -4.625 -42.938 -4.059 1 73.19 514 GLU A O 1
ATOM 4089 N N . ARG A 1 515 ? -3.064 -44.031 -2.836 1 74.31 515 ARG A N 1
ATOM 4090 C CA . ARG A 1 515 ? -3.994 -45.125 -2.557 1 74.31 515 ARG A CA 1
ATOM 4091 C C . ARG A 1 515 ? -5.164 -44.625 -1.708 1 74.31 515 ARG A C 1
ATOM 4093 O O . ARG A 1 515 ? -6.32 -44.969 -1.994 1 74.31 515 ARG A O 1
ATOM 4100 N N . TYR A 1 516 ? -4.859 -43.906 -0.658 1 81.88 516 TYR A N 1
ATOM 4101 C CA . TYR A 1 516 ? -5.902 -43.375 0.214 1 81.88 516 TYR A CA 1
ATOM 4102 C C . TYR A 1 516 ? -6.859 -42.5 -0.562 1 81.88 516 TYR A C 1
ATOM 4104 O O . TYR A 1 516 ? -8.078 -42.562 -0.371 1 81.88 516 TYR A O 1
ATOM 4112 N N . ILE A 1 517 ? -6.34 -41.75 -1.419 1 84.94 517 ILE A N 1
ATOM 4113 C CA . ILE A 1 517 ? -7.137 -40.812 -2.191 1 84.94 517 ILE A CA 1
ATOM 4114 C C . ILE A 1 517 ? -8.023 -41.562 -3.178 1 84.94 517 ILE A C 1
ATOM 4116 O O . ILE A 1 517 ? -9.203 -41.25 -3.342 1 84.94 517 ILE A O 1
ATOM 4120 N N . GLN A 1 518 ? -7.391 -42.562 -3.766 1 80.31 518 GLN A N 1
ATOM 4121 C CA . GLN A 1 518 ? -8.156 -43.344 -4.719 1 80.31 518 GLN A CA 1
ATOM 4122 C C . GLN A 1 518 ? -9.328 -44.062 -4.031 1 80.31 518 GLN A C 1
ATOM 4124 O O . GLN A 1 518 ? -10.43 -44.094 -4.57 1 80.31 518 GLN A O 1
ATOM 4129 N N . GLU A 1 519 ? -9.102 -44.625 -2.92 1 84 519 GLU A N 1
ATOM 4130 C CA . GLU A 1 519 ? -10.156 -45.281 -2.162 1 84 519 GLU A CA 1
ATOM 4131 C C . GLU A 1 519 ? -11.25 -44.281 -1.765 1 84 519 GLU A C 1
ATOM 4133 O O . GLU A 1 519 ? -12.438 -44.625 -1.853 1 84 519 GLU A O 1
ATOM 4138 N N . ALA A 1 520 ? -10.844 -43.188 -1.284 1 88.31 520 ALA A N 1
ATOM 4139 C CA . ALA A 1 520 ? -11.797 -42.156 -0.888 1 88.31 520 ALA A CA 1
ATOM 4140 C C . ALA A 1 520 ? -12.656 -41.719 -2.072 1 88.31 520 ALA A C 1
ATOM 4142 O O . ALA A 1 520 ? -13.867 -41.562 -1.941 1 88.31 520 ALA A O 1
ATOM 4143 N N . LEU A 1 521 ? -12.047 -41.562 -3.193 1 87.12 521 LEU A N 1
ATOM 4144 C CA . LEU A 1 521 ? -12.758 -41.094 -4.387 1 87.12 521 LEU A CA 1
ATOM 4145 C C . LEU A 1 521 ? -13.734 -42.156 -4.883 1 87.12 521 LEU A C 1
ATOM 4147 O O . LEU A 1 521 ? -14.82 -41.844 -5.367 1 87.12 521 LEU A O 1
ATOM 4151 N N . GLN A 1 522 ? -13.266 -43.375 -4.781 1 85.56 522 GLN A N 1
ATOM 4152 C CA . GLN A 1 522 ? -14.156 -44.469 -5.176 1 85.56 522 GLN A CA 1
ATOM 4153 C C . GLN A 1 522 ? -15.398 -44.5 -4.293 1 85.56 522 GLN A C 1
ATOM 4155 O O . GLN A 1 522 ? -16.516 -44.719 -4.785 1 85.56 522 GLN A O 1
ATOM 4160 N N . THR A 1 523 ? -15.148 -44.344 -3.051 1 88.69 523 THR A N 1
ATOM 4161 C CA . THR A 1 523 ? -16.266 -44.344 -2.115 1 88.69 523 THR A CA 1
ATOM 4162 C C . THR A 1 523 ? -17.188 -43.156 -2.396 1 88.69 523 THR A C 1
ATOM 4164 O O . THR A 1 523 ? -18.406 -43.281 -2.371 1 88.69 523 THR A O 1
ATOM 4167 N N . LEU A 1 524 ? -16.609 -42.031 -2.648 1 89.88 524 LEU A N 1
ATOM 4168 C CA . LEU A 1 524 ? -17.359 -40.812 -2.895 1 89.88 524 LEU A CA 1
ATOM 4169 C C . LEU A 1 524 ? -18.188 -40.906 -4.164 1 89.88 524 LEU A C 1
ATOM 4171 O O . LEU A 1 524 ? -19.297 -40.375 -4.23 1 89.88 524 LEU A O 1
ATOM 4175 N N . ALA A 1 525 ? -17.625 -41.531 -5.098 1 88.94 525 ALA A N 1
ATOM 4176 C CA . ALA A 1 525 ? -18.266 -41.625 -6.41 1 88.94 525 ALA A CA 1
ATOM 4177 C C . ALA A 1 525 ? -19.312 -42.719 -6.441 1 88.94 525 ALA A C 1
ATOM 4179 O O . ALA A 1 525 ? -20.062 -42.844 -7.414 1 88.94 525 ALA A O 1
ATOM 4180 N N . ALA A 1 526 ? -19.328 -43.469 -5.387 1 86.56 526 ALA A N 1
ATOM 4181 C CA . ALA A 1 526 ? -20.25 -44.625 -5.379 1 86.56 526 ALA A CA 1
ATOM 4182 C C . ALA A 1 526 ? -21.688 -44.156 -5.539 1 86.56 526 ALA A C 1
ATOM 4184 O O . ALA A 1 526 ? -22.141 -43.25 -4.832 1 86.56 526 ALA A O 1
ATOM 4185 N N . ASP A 1 527 ? -22.438 -44.594 -6.496 1 83.81 527 ASP A N 1
ATOM 4186 C CA . ASP A 1 527 ? -23.875 -44.438 -6.742 1 83.81 527 ASP A CA 1
ATOM 4187 C C . ASP A 1 527 ? -24.203 -43 -7.168 1 83.81 527 ASP A C 1
ATOM 4189 O O . ASP A 1 527 ? -25.266 -42.469 -6.828 1 83.81 527 ASP A O 1
ATOM 4193 N N . ARG A 1 528 ? -23.219 -42.25 -7.652 1 91.88 528 ARG A N 1
ATOM 4194 C CA . ARG A 1 528 ? -23.422 -40.875 -8.125 1 91.88 528 ARG A CA 1
ATOM 4195 C C . ARG A 1 528 ? -22.906 -40.719 -9.555 1 91.88 528 ARG A C 1
ATOM 4197 O O . ARG A 1 528 ? -22 -41.438 -9.984 1 91.88 528 ARG A O 1
ATOM 4204 N N . THR A 1 529 ? -23.594 -39.844 -10.258 1 94.44 529 THR A N 1
ATOM 4205 C CA . THR A 1 529 ? -23.047 -39.438 -11.539 1 94.44 529 THR A CA 1
ATOM 4206 C C . THR A 1 529 ? -21.719 -38.719 -11.352 1 94.44 529 THR A C 1
ATOM 4208 O O . THR A 1 529 ? -21.656 -37.719 -10.617 1 94.44 529 THR A O 1
ATOM 4211 N N . THR A 1 530 ? -20.688 -39.25 -11.914 1 93.38 530 THR A N 1
ATOM 4212 C CA . THR A 1 530 ? -19.359 -38.688 -11.625 1 93.38 530 THR A CA 1
ATOM 4213 C C . THR A 1 530 ? -18.609 -38.406 -12.922 1 93.38 530 THR A C 1
ATOM 4215 O O . THR A 1 530 ? -18.531 -39.281 -13.805 1 93.38 530 THR A O 1
ATOM 4218 N N . ILE A 1 531 ? -18.172 -37.188 -13.023 1 92.5 531 ILE A N 1
ATOM 4219 C CA . ILE A 1 531 ? -17.297 -36.812 -14.125 1 92.5 531 ILE A CA 1
ATOM 4220 C C . ILE A 1 531 ? -15.859 -36.656 -13.617 1 92.5 531 ILE A C 1
ATOM 4222 O O . ILE A 1 531 ? -15.594 -35.906 -12.688 1 92.5 531 ILE A O 1
ATOM 4226 N N . ILE A 1 532 ? -14.953 -37.375 -14.227 1 88.75 532 ILE A N 1
ATOM 4227 C CA . ILE A 1 532 ? -13.562 -37.375 -13.797 1 88.75 532 ILE A CA 1
ATOM 4228 C C . ILE A 1 532 ? -12.664 -36.844 -14.914 1 88.75 532 ILE A C 1
ATOM 4230 O O . ILE A 1 532 ? -12.68 -37.375 -16.031 1 88.75 532 ILE A O 1
ATOM 4234 N N . ILE A 1 533 ? -12.078 -35.812 -14.594 1 86.31 533 ILE A N 1
ATOM 4235 C CA . ILE A 1 533 ? -11.062 -35.281 -15.508 1 86.31 533 ILE A CA 1
ATOM 4236 C C . ILE A 1 533 ? -9.695 -35.875 -15.141 1 86.31 533 ILE A C 1
ATOM 4238 O O . ILE A 1 533 ? -9.195 -35.656 -14.047 1 86.31 533 ILE A O 1
ATOM 4242 N N . ALA A 1 534 ? -9.125 -36.75 -15.914 1 71 534 ALA A N 1
ATOM 4243 C CA . ALA A 1 534 ? -7.883 -37.438 -15.562 1 71 534 ALA A CA 1
ATOM 4244 C C . ALA A 1 534 ? -6.812 -37.219 -16.625 1 71 534 ALA A C 1
ATOM 4246 O O . ALA A 1 534 ? -7.117 -37.125 -17.812 1 71 534 ALA A O 1
ATOM 4247 N N . HIS A 1 535 ? -5.738 -36.969 -16.109 1 58.81 535 HIS A N 1
ATOM 4248 C CA . HIS A 1 535 ? -4.59 -36.969 -17.016 1 58.81 535 HIS A CA 1
ATOM 4249 C C . HIS A 1 535 ? -3.941 -38.344 -17.094 1 58.81 535 HIS A C 1
ATOM 4251 O O . HIS A 1 535 ? -3.281 -38.656 -18.094 1 58.81 535 HIS A O 1
ATOM 4257 N N . ARG A 1 536 ? -4.199 -39.094 -15.938 1 56.34 536 ARG A N 1
ATOM 4258 C CA . ARG A 1 536 ? -3.562 -40.406 -15.867 1 56.34 536 ARG A CA 1
ATOM 4259 C C . ARG A 1 536 ? -4.602 -41.531 -15.953 1 56.34 536 ARG A C 1
ATOM 4261 O O . ARG A 1 536 ? -5.656 -41.469 -15.32 1 56.34 536 ARG A O 1
ATOM 4268 N N . LEU A 1 537 ? -4.336 -42.531 -16.688 1 51.62 537 LEU A N 1
ATOM 4269 C CA . LEU A 1 537 ? -5.246 -43.656 -16.953 1 51.62 537 LEU A CA 1
ATOM 4270 C C . LEU A 1 537 ? -5.445 -44.5 -15.719 1 51.62 537 LEU A C 1
ATOM 4272 O O . LEU A 1 537 ? -6.508 -45.094 -15.539 1 51.62 537 LEU A O 1
ATOM 4276 N N . ALA A 1 538 ? -4.387 -44.562 -14.898 1 51.38 538 ALA A N 1
ATOM 4277 C CA . ALA A 1 538 ? -4.496 -45.469 -13.758 1 51.38 538 ALA A CA 1
ATOM 4278 C C . ALA A 1 538 ? -5.723 -45.156 -12.914 1 51.38 538 ALA A C 1
ATOM 4280 O O . ALA A 1 538 ? -6.281 -46.031 -12.258 1 51.38 538 ALA A O 1
ATOM 4281 N N . THR A 1 539 ? -6.176 -44 -13 1 56.47 539 THR A N 1
ATOM 4282 C CA . THR A 1 539 ? -7.293 -43.562 -12.164 1 56.47 539 THR A CA 1
ATOM 4283 C C . THR A 1 539 ? -8.625 -43.906 -12.836 1 56.47 539 THR A C 1
ATOM 4285 O O . THR A 1 539 ? -9.68 -43.781 -12.211 1 56.47 539 THR A O 1
ATOM 4288 N N . ILE A 1 540 ? -8.453 -44.375 -14.102 1 60 540 ILE A N 1
ATOM 4289 C CA . ILE A 1 540 ? -9.648 -44.469 -14.93 1 60 540 ILE A CA 1
ATOM 4290 C C . ILE A 1 540 ? -10.109 -45.938 -14.992 1 60 540 ILE A C 1
ATOM 4292 O O . ILE A 1 540 ? -11.062 -46.25 -15.703 1 60 540 ILE A O 1
ATOM 4296 N N . THR A 1 541 ? -9.547 -46.781 -14.242 1 58.34 541 THR A N 1
ATOM 4297 C CA . THR A 1 541 ? -9.852 -48.188 -14.484 1 58.34 541 THR A CA 1
ATOM 4298 C C . THR A 1 541 ? -11.273 -48.5 -14.031 1 58.34 541 THR A C 1
ATOM 4300 O O . THR A 1 541 ? -11.883 -49.438 -14.531 1 58.34 541 THR A O 1
ATOM 4303 N N . HIS A 1 542 ? -11.828 -47.688 -13.211 1 73.31 542 HIS A N 1
ATOM 4304 C CA . HIS A 1 542 ? -13.148 -48.031 -12.711 1 73.31 542 HIS A CA 1
ATOM 4305 C C . HIS A 1 542 ? -14.211 -47.062 -13.195 1 73.31 542 HIS A C 1
ATOM 4307 O O . HIS A 1 542 ? -15.047 -46.594 -12.414 1 73.31 542 HIS A O 1
ATOM 4313 N N . VAL A 1 543 ? -14.109 -46.719 -14.5 1 84.31 543 VAL A N 1
ATOM 4314 C CA . VAL A 1 543 ? -15.109 -45.812 -15.047 1 84.31 543 VAL A CA 1
ATOM 4315 C C . VAL A 1 543 ? -15.969 -46.531 -16.078 1 84.31 543 VAL A C 1
ATOM 4317 O O . VAL A 1 543 ? -15.547 -47.531 -16.656 1 84.31 543 VAL A O 1
ATOM 4320 N N . ASP A 1 544 ? -17.141 -46.094 -16.297 1 87.25 544 ASP A N 1
ATOM 4321 C CA . ASP A 1 544 ? -18.078 -46.719 -17.234 1 87.25 544 ASP A CA 1
ATOM 4322 C C . ASP A 1 544 ? -17.781 -46.312 -18.672 1 87.25 544 ASP A C 1
ATOM 4324 O O . ASP A 1 544 ? -17.859 -47.125 -19.594 1 87.25 544 ASP A O 1
ATOM 4328 N N . THR A 1 545 ? -17.516 -45.062 -18.859 1 89.12 545 THR A N 1
ATOM 4329 C CA . THR A 1 545 ? -17.297 -44.531 -20.188 1 89.12 545 THR A CA 1
ATOM 4330 C C . THR A 1 545 ? -16.094 -43.594 -20.203 1 89.12 545 THR A C 1
ATOM 4332 O O . THR A 1 545 ? -15.914 -42.812 -19.266 1 89.12 545 THR A O 1
ATOM 4335 N N . ILE A 1 546 ? -15.297 -43.719 -21.188 1 86.94 546 ILE A N 1
ATOM 4336 C CA . ILE A 1 546 ? -14.148 -42.844 -21.375 1 86.94 546 ILE A CA 1
ATOM 4337 C C . ILE A 1 546 ? -14.352 -42 -22.625 1 86.94 546 ILE A C 1
ATOM 4339 O O . ILE A 1 546 ? -14.688 -42.5 -23.688 1 86.94 546 ILE A O 1
ATOM 4343 N N . ILE A 1 547 ? -14.234 -40.719 -22.438 1 87.5 547 ILE A N 1
ATOM 4344 C CA . ILE A 1 547 ? -14.383 -39.781 -23.547 1 87.5 547 ILE A CA 1
ATOM 4345 C C . ILE A 1 547 ? -13.055 -39.094 -23.812 1 87.5 547 ILE A C 1
ATOM 4347 O O . ILE A 1 547 ? -12.516 -38.406 -22.938 1 87.5 547 ILE A O 1
ATOM 4351 N N . TYR A 1 548 ? -12.57 -39.25 -24.969 1 84.69 548 TYR A N 1
ATOM 4352 C CA . TYR A 1 548 ? -11.336 -38.594 -25.391 1 84.69 548 TYR A CA 1
ATOM 4353 C C . TYR A 1 548 ? -11.633 -37.312 -26.109 1 84.69 548 TYR A C 1
ATOM 4355 O O . TYR A 1 548 ? -12.281 -37.281 -27.156 1 84.69 548 TYR A O 1
ATOM 4363 N N . ILE A 1 549 ? -11.172 -36.219 -25.469 1 84.25 549 ILE A N 1
ATOM 4364 C CA . ILE A 1 549 ? -11.414 -34.906 -26.031 1 84.25 549 ILE A CA 1
ATOM 4365 C C . ILE A 1 549 ? -10.102 -34.312 -26.562 1 84.25 549 ILE A C 1
ATOM 4367 O O . ILE A 1 549 ? -9.086 -34.312 -25.875 1 84.25 549 ILE A O 1
ATOM 4371 N N . GLU A 1 550 ? -10.109 -33.844 -27.797 1 82.12 550 GLU A N 1
ATOM 4372 C CA . GLU A 1 550 ? -8.969 -33.188 -28.438 1 82.12 550 GLU A CA 1
ATOM 4373 C C . GLU A 1 550 ? -9.391 -31.922 -29.156 1 82.12 550 GLU A C 1
ATOM 4375 O O . GLU A 1 550 ? -10.305 -31.953 -29.984 1 82.12 550 GLU A O 1
ATOM 4380 N N . ASP A 1 551 ? -8.758 -30.859 -28.875 1 81.25 551 ASP A N 1
ATOM 4381 C CA . ASP A 1 551 ? -8.984 -29.562 -29.516 1 81.25 551 ASP A CA 1
ATOM 4382 C C . ASP A 1 551 ? -10.461 -29.172 -29.453 1 81.25 551 ASP A C 1
ATOM 4384 O O . ASP A 1 551 ? -11.031 -28.719 -30.453 1 81.25 551 ASP A O 1
ATOM 4388 N N . GLY A 1 552 ? -11.117 -29.531 -28.438 1 87.5 552 GLY A N 1
ATOM 4389 C CA . GLY A 1 552 ? -12.477 -29.078 -28.188 1 87.5 552 GLY A CA 1
ATOM 4390 C C . GLY A 1 552 ? -13.531 -29.969 -28.797 1 87.5 552 GLY A C 1
ATOM 4391 O O . GLY A 1 552 ? -14.719 -29.641 -28.781 1 87.5 552 GLY A O 1
ATOM 4392 N N . GLU A 1 553 ? -13.07 -31.109 -29.359 1 90.94 553 GLU A N 1
ATOM 4393 C CA . GLU A 1 553 ? -14.008 -32.031 -29.969 1 90.94 553 GLU A CA 1
ATOM 4394 C C . GLU A 1 553 ? -13.844 -33.438 -29.406 1 90.94 553 GLU A C 1
ATOM 4396 O O . GLU A 1 553 ? -12.758 -33.812 -28.969 1 90.94 553 GLU A O 1
ATOM 4401 N N . ILE A 1 554 ? -14.914 -34.188 -29.391 1 89.81 554 ILE A N 1
ATOM 4402 C CA . ILE A 1 554 ? -14.852 -35.562 -28.969 1 89.81 554 ILE A CA 1
ATOM 4403 C C . ILE A 1 554 ? -14.328 -36.438 -30.109 1 89.81 554 ILE A C 1
ATOM 4405 O O . ILE A 1 554 ? -14.93 -36.5 -31.188 1 89.81 554 ILE A O 1
ATOM 4409 N N . LYS A 1 555 ? -13.352 -37.156 -29.859 1 85.56 555 LYS A N 1
ATOM 4410 C CA . LYS A 1 555 ? -12.734 -37.969 -30.891 1 85.56 555 LYS A CA 1
ATOM 4411 C C . LYS A 1 555 ? -13.141 -39.438 -30.766 1 85.56 555 LYS A C 1
ATOM 4413 O O . LYS A 1 555 ? -13.297 -40.125 -31.766 1 85.56 555 LYS A O 1
ATOM 4418 N N . GLU A 1 556 ? -13.062 -39.875 -29.516 1 84.25 556 GLU A N 1
ATOM 4419 C CA . GLU A 1 556 ? -13.406 -41.281 -29.25 1 84.25 556 GLU A CA 1
ATOM 4420 C C . GLU A 1 556 ? -14.195 -41.406 -27.953 1 84.25 556 GLU A C 1
ATOM 4422 O O . GLU A 1 556 ? -14 -40.625 -27.016 1 84.25 556 GLU A O 1
ATOM 4427 N N . THR A 1 557 ? -15.141 -42.312 -27.953 1 88 557 THR A N 1
ATOM 4428 C CA . THR A 1 557 ? -15.906 -42.656 -26.766 1 88 557 THR A CA 1
ATOM 4429 C C . THR A 1 557 ? -16.047 -44.188 -26.609 1 88 557 THR A C 1
ATOM 4431 O O . THR A 1 557 ? -16.234 -44.875 -27.609 1 88 557 THR A O 1
ATOM 4434 N N . GLY A 1 558 ? -15.844 -44.656 -25.438 1 84 558 GLY A N 1
ATOM 4435 C CA . GLY A 1 558 ? -16.016 -46.094 -25.203 1 84 558 GLY A CA 1
ATOM 4436 C C . GLY A 1 558 ? -15.547 -46.531 -23.812 1 84 558 GLY A C 1
ATOM 4437 O O . GLY A 1 558 ? -15.164 -45.688 -23 1 84 558 GLY A O 1
ATOM 4438 N N . SER A 1 559 ? -15.75 -47.75 -23.516 1 82.19 559 SER A N 1
ATOM 4439 C CA . SER A 1 559 ? -15.234 -48.344 -22.266 1 82.19 559 SER A CA 1
ATOM 4440 C C . SER A 1 559 ? -13.727 -48.562 -22.359 1 82.19 559 SER A C 1
ATOM 4442 O O . SER A 1 559 ? -13.141 -48.469 -23.438 1 82.19 559 SER A O 1
ATOM 4444 N N . HIS A 1 560 ? -13.172 -48.75 -21.203 1 76.06 560 HIS A N 1
ATOM 4445 C CA . HIS A 1 560 ? -11.734 -49 -21.156 1 76.06 560 HIS A CA 1
ATOM 4446 C C . HIS A 1 560 ? -11.359 -50.156 -22.062 1 76.06 560 HIS A C 1
ATOM 4448 O O . HIS A 1 560 ? -10.406 -50.062 -22.844 1 76.06 560 HIS A O 1
ATOM 4454 N N . GLU A 1 561 ? -12.148 -51.188 -22 1 72.44 561 GLU A N 1
ATOM 4455 C CA . GLU A 1 561 ? -11.875 -52.375 -22.766 1 72.44 561 GLU A CA 1
ATOM 4456 C C . GLU A 1 561 ? -12.031 -52.125 -24.266 1 72.44 561 GLU A C 1
ATOM 4458 O O . GLU A 1 561 ? -11.219 -52.594 -25.062 1 72.44 561 GLU A O 1
ATOM 4463 N N . GLU A 1 562 ? -13.031 -51.375 -24.547 1 77.88 562 GLU A N 1
ATOM 4464 C CA . GLU A 1 562 ? -13.312 -51.094 -25.938 1 77.88 562 GLU A CA 1
ATOM 4465 C C . GLU A 1 562 ? -12.227 -50.219 -26.547 1 77.88 562 GLU A C 1
ATOM 4467 O O . GLU A 1 562 ? -11.805 -50.438 -27.688 1 77.88 562 GLU A O 1
ATOM 4472 N N . LEU A 1 563 ? -11.781 -49.344 -25.828 1 75.56 563 LEU A N 1
ATOM 4473 C CA . LEU A 1 563 ? -10.82 -48.375 -26.359 1 75.56 563 LEU A CA 1
ATOM 4474 C C . LEU A 1 563 ? -9.43 -48.969 -26.453 1 75.56 563 LEU A C 1
ATOM 4476 O O . LEU A 1 563 ? -8.648 -48.625 -27.328 1 75.56 563 LEU A O 1
ATOM 4480 N N . MET A 1 564 ? -9.141 -49.906 -25.562 1 68.62 564 MET A N 1
ATOM 4481 C CA . MET A 1 564 ? -7.844 -50.594 -25.594 1 68.62 564 MET A CA 1
ATOM 4482 C C . MET A 1 564 ? -7.734 -51.5 -26.812 1 68.62 564 MET A C 1
ATOM 4484 O O . MET A 1 564 ? -6.629 -51.812 -27.25 1 68.62 564 MET A O 1
ATOM 4488 N N . GLN A 1 565 ? -8.797 -51.844 -27.266 1 65.69 565 GLN A N 1
ATOM 4489 C CA . GLN A 1 565 ? -8.797 -52.719 -28.438 1 65.69 565 GLN A CA 1
ATOM 4490 C C . GLN A 1 565 ? -8.625 -51.906 -29.719 1 65.69 565 GLN A C 1
ATOM 4492 O O . GLN A 1 565 ? -8.25 -52.438 -30.766 1 65.69 565 GLN A O 1
ATOM 4497 N N . LYS A 1 566 ? -8.883 -50.688 -29.5 1 68.06 566 LYS A N 1
ATOM 4498 C CA . LYS A 1 566 ? -8.758 -49.844 -30.688 1 68.06 566 LYS A CA 1
ATOM 4499 C C . LYS A 1 566 ? -7.328 -49.344 -30.859 1 68.06 566 LYS A C 1
ATOM 4501 O O . LYS A 1 566 ? -6.727 -48.812 -29.922 1 68.06 566 LYS A O 1
ATOM 4506 N N . GLU A 1 567 ? -6.508 -49.781 -31.875 1 56.28 567 GLU A N 1
ATOM 4507 C CA . GLU A 1 567 ? -5.098 -49.5 -32.156 1 56.28 567 GLU A CA 1
ATOM 4508 C C . GLU A 1 567 ? -4.781 -48.031 -32.031 1 56.28 567 GLU A C 1
ATOM 4510 O O . GLU A 1 567 ? -3.74 -47.656 -31.469 1 56.28 567 GLU A O 1
ATOM 4515 N N . ASP A 1 568 ? -5.617 -47.25 -32.594 1 54.72 568 ASP A N 1
ATOM 4516 C CA . ASP A 1 568 ? -5.34 -45.812 -32.656 1 54.72 568 ASP A CA 1
ATOM 4517 C C . ASP A 1 568 ? -5.34 -45.219 -31.266 1 54.72 568 ASP A C 1
ATOM 4519 O O . ASP A 1 568 ? -4.531 -44.312 -30.969 1 54.72 568 ASP A O 1
ATOM 4523 N N . PHE A 1 569 ? -6.121 -45.656 -30.484 1 53.44 569 PHE A N 1
ATOM 4524 C CA . PHE A 1 569 ? -6.25 -45.094 -29.141 1 53.44 569 PHE A CA 1
ATOM 4525 C C . PHE A 1 569 ? -5.047 -45.469 -28.281 1 53.44 569 PHE A C 1
ATOM 4527 O O . PHE A 1 569 ? -4.555 -44.656 -27.5 1 53.44 569 PHE A O 1
ATOM 4534 N N . ILE A 1 570 ? -4.668 -46.688 -28.438 1 49.66 570 ILE A N 1
ATOM 4535 C CA . ILE A 1 570 ? -3.498 -47.156 -27.703 1 49.66 570 ILE A CA 1
ATOM 4536 C C . ILE A 1 570 ? -2.291 -46.281 -28.031 1 49.66 570 ILE A C 1
ATOM 4538 O O . ILE A 1 570 ? -1.512 -45.938 -27.141 1 49.66 570 ILE A O 1
ATOM 4542 N N . THR A 1 571 ? -2.234 -46.062 -29.266 1 49.47 571 THR A N 1
ATOM 4543 C CA . THR A 1 571 ? -1.119 -45.219 -29.688 1 49.47 571 THR A CA 1
ATOM 4544 C C . THR A 1 571 ? -1.21 -43.844 -29.078 1 49.47 571 THR A C 1
ATOM 4546 O O . THR A 1 571 ? -0.203 -43.281 -28.625 1 49.47 571 THR A O 1
ATOM 4549 N N . ILE A 1 572 ? -2.346 -43.344 -29.188 1 51.88 572 ILE A N 1
ATOM 4550 C CA . ILE A 1 572 ? -2.572 -42.031 -28.641 1 51.88 572 ILE A CA 1
ATOM 4551 C C . ILE A 1 572 ? -2.291 -42.031 -27.141 1 51.88 572 ILE A C 1
ATOM 4553 O O . ILE A 1 572 ? -1.667 -41.125 -26.609 1 51.88 572 ILE A O 1
ATOM 4557 N N . TYR A 1 573 ? -2.814 -43.125 -26.703 1 51.22 573 TYR A N 1
ATOM 4558 C CA . TYR A 1 573 ? -2.68 -43.312 -25.266 1 51.22 573 TYR A CA 1
ATOM 4559 C C . TYR A 1 573 ? -1.215 -43.438 -24.875 1 51.22 573 TYR A C 1
ATOM 4561 O O . TYR A 1 573 ? -0.789 -42.906 -23.859 1 51.22 573 TYR A O 1
ATOM 4569 N N . ILE A 1 574 ? -0.592 -44.25 -25.656 1 45.38 574 ILE A N 1
ATOM 4570 C CA . ILE A 1 574 ? 0.848 -44.406 -25.469 1 45.38 574 ILE A CA 1
ATOM 4571 C C . ILE A 1 574 ? 1.536 -43.062 -25.672 1 45.38 574 ILE A C 1
ATOM 4573 O O . ILE A 1 574 ? 2.434 -42.688 -24.906 1 45.38 574 ILE A O 1
ATOM 4577 N N . ASN A 1 575 ? 1.088 -42.406 -26.641 1 44.25 575 ASN A N 1
ATOM 4578 C CA . ASN A 1 575 ? 1.716 -41.125 -26.953 1 44.25 575 ASN A CA 1
ATOM 4579 C C . ASN A 1 575 ? 1.428 -40.094 -25.891 1 44.25 575 ASN A C 1
ATOM 4581 O O . ASN A 1 575 ? 2.258 -39.219 -25.641 1 44.25 575 ASN A O 1
ATOM 4585 N N . PHE A 1 576 ? 0.244 -39.969 -25.469 1 43.97 576 PHE A N 1
ATOM 4586 C CA . PHE A 1 576 ? -0.125 -39.062 -24.375 1 43.97 576 PHE A CA 1
ATOM 4587 C C . PHE A 1 576 ? 0.639 -39.406 -23.109 1 43.97 576 PHE A C 1
ATOM 4589 O O . PHE A 1 576 ? 0.93 -38.531 -22.297 1 43.97 576 PHE A O 1
ATOM 4596 N N . ASN A 1 577 ? 0.818 -40.75 -22.938 1 40.34 577 ASN A N 1
ATOM 4597 C CA . ASN A 1 577 ? 1.538 -41.188 -21.75 1 40.34 577 ASN A CA 1
ATOM 4598 C C . ASN A 1 577 ? 3.033 -41.312 -22.016 1 40.34 577 ASN A C 1
ATOM 4600 O O . ASN A 1 577 ? 3.801 -41.688 -21.109 1 40.34 577 ASN A O 1
ATOM 4604 N N . ILE A 1 578 ? 3.42 -41.344 -23.312 1 33.25 578 ILE A N 1
ATOM 4605 C CA . ILE A 1 578 ? 4.844 -41.344 -23.625 1 33.25 578 ILE A CA 1
ATOM 4606 C C . ILE A 1 578 ? 5.316 -39.875 -23.812 1 33.25 578 ILE A C 1
ATOM 4608 O O . ILE A 1 578 ? 4.715 -39.125 -24.578 1 33.25 578 ILE A O 1
ATOM 4612 N N . MET B 1 1 ? 17.266 0.31 18.328 1 59.03 1 MET B N 1
ATOM 4613 C CA . MET B 1 1 ? 18.328 1.287 18.5 1 59.03 1 MET B CA 1
ATOM 4614 C C . MET B 1 1 ? 19.469 1.04 17.516 1 59.03 1 MET B C 1
ATOM 4616 O O . MET B 1 1 ? 20.031 1.985 16.969 1 59.03 1 MET B O 1
ATOM 4620 N N . GLN B 1 2 ? 19.609 -0.188 17.219 1 72.69 2 GLN B N 1
ATOM 4621 C CA . GLN B 1 2 ? 20.719 -0.501 16.312 1 72.69 2 GLN B CA 1
ATOM 4622 C C . GLN B 1 2 ? 20.391 -0.042 14.883 1 72.69 2 GLN B C 1
ATOM 4624 O O . GLN B 1 2 ? 21.281 0.444 14.172 1 72.69 2 GLN B O 1
ATOM 4629 N N . GLY B 1 3 ? 19.109 0.073 14.641 1 78.25 3 GLY B N 1
ATOM 4630 C CA . GLY B 1 3 ? 18.688 0.508 13.32 1 78.25 3 GLY B CA 1
ATOM 4631 C C . GLY B 1 3 ? 18.953 1.98 13.062 1 78.25 3 GLY B C 1
ATOM 4632 O O . GLY B 1 3 ? 19.359 2.363 11.961 1 78.25 3 GLY B O 1
ATOM 4633 N N . ILE B 1 4 ? 18.969 2.723 14.133 1 85.31 4 ILE B N 1
ATOM 4634 C CA . ILE B 1 4 ? 19.156 4.164 14.023 1 85.31 4 ILE B CA 1
ATOM 4635 C C . ILE B 1 4 ? 20.625 4.477 13.75 1 85.31 4 ILE B C 1
ATOM 4637 O O . ILE B 1 4 ? 20.938 5.301 12.891 1 85.31 4 ILE B O 1
ATOM 4641 N N . LYS B 1 5 ? 21.531 3.811 14.406 1 85.25 5 LYS B N 1
ATOM 4642 C CA . LYS B 1 5 ? 22.969 4.039 14.234 1 85.25 5 LYS B CA 1
ATOM 4643 C C . LYS B 1 5 ? 23.406 3.697 12.82 1 85.25 5 LYS B C 1
ATOM 4645 O O . LYS B 1 5 ? 24.219 4.418 12.227 1 85.25 5 LYS B O 1
ATOM 4650 N N . ARG B 1 6 ? 22.906 2.719 12.32 1 86.56 6 ARG B N 1
ATOM 4651 C CA . ARG B 1 6 ? 23.25 2.297 10.969 1 86.56 6 ARG B CA 1
ATOM 4652 C C . ARG B 1 6 ? 22.672 3.246 9.93 1 86.56 6 ARG B C 1
ATOM 4654 O O . ARG B 1 6 ? 23.312 3.533 8.914 1 86.56 6 ARG B O 1
ATOM 4661 N N . TYR B 1 7 ? 21.469 3.617 10.234 1 90.12 7 TYR B N 1
ATOM 4662 C CA . TYR B 1 7 ? 20.844 4.574 9.328 1 90.12 7 TYR B CA 1
ATOM 4663 C C . TYR B 1 7 ? 21.641 5.871 9.273 1 90.12 7 TYR B C 1
ATOM 4665 O O . TYR B 1 7 ? 21.766 6.488 8.211 1 90.12 7 TYR B O 1
ATOM 4673 N N . LEU B 1 8 ? 22.234 6.27 10.359 1 90 8 LEU B N 1
ATOM 4674 C CA . LEU B 1 8 ? 22.984 7.512 10.453 1 90 8 LEU B CA 1
ATOM 4675 C C . LEU B 1 8 ? 24.266 7.434 9.633 1 90 8 LEU B C 1
ATOM 4677 O O . LEU B 1 8 ? 24.844 8.461 9.273 1 90 8 LEU B O 1
ATOM 4681 N N . GLN B 1 9 ? 24.656 6.23 9.266 1 88.81 9 GLN B N 1
ATOM 4682 C CA . GLN B 1 9 ? 25.812 6.074 8.383 1 88.81 9 GLN B CA 1
ATOM 4683 C C . GLN B 1 9 ? 25.484 6.562 6.973 1 88.81 9 GLN B C 1
ATOM 4685 O O . GLN B 1 9 ? 26.375 7.066 6.273 1 88.81 9 GLN B O 1
ATOM 4690 N N . PHE B 1 10 ? 24.25 6.441 6.586 1 89.06 10 PHE B N 1
ATOM 4691 C CA . PHE B 1 10 ? 23.812 6.91 5.277 1 89.06 10 PHE B CA 1
ATOM 4692 C C . PHE B 1 10 ? 23.594 8.422 5.285 1 89.06 10 PHE B C 1
ATOM 4694 O O . PHE B 1 10 ? 23.609 9.062 4.234 1 89.06 10 PHE B O 1
ATOM 4701 N N . VAL B 1 11 ? 23.438 8.945 6.492 1 91.44 11 VAL B N 1
ATOM 4702 C CA . VAL B 1 11 ? 23.188 10.367 6.648 1 91.44 11 VAL B CA 1
ATOM 4703 C C . VAL B 1 11 ? 24.5 11.117 6.805 1 91.44 11 VAL B C 1
ATOM 4705 O O . VAL B 1 11 ? 24.594 12.312 6.508 1 91.44 11 VAL B O 1
ATOM 4708 N N . LYS B 1 12 ? 25.578 10.469 7.152 1 90.75 12 LYS B N 1
ATOM 4709 C CA . LYS B 1 12 ? 26.875 11.047 7.52 1 90.75 12 LYS B CA 1
ATOM 4710 C C . LYS B 1 12 ? 27.438 11.891 6.379 1 90.75 12 LYS B C 1
ATOM 4712 O O . LYS B 1 12 ? 27.953 12.992 6.605 1 90.75 12 LYS B O 1
ATOM 4717 N N . PRO B 1 13 ? 27.266 11.414 5.188 1 90.38 13 PRO B N 1
ATOM 4718 C CA . PRO B 1 13 ? 27.828 12.219 4.102 1 90.38 13 PRO B CA 1
ATOM 4719 C C . PRO B 1 13 ? 27.125 13.562 3.938 1 90.38 13 PRO B C 1
ATOM 4721 O O . PRO B 1 13 ? 27.703 14.516 3.404 1 90.38 13 PRO B O 1
ATOM 4724 N N . TYR B 1 14 ? 25.969 13.664 4.41 1 92.25 14 TYR B N 1
ATOM 4725 C CA . TYR B 1 14 ? 25.188 14.875 4.23 1 92.25 14 TYR B CA 1
ATOM 4726 C C . TYR B 1 14 ? 25.094 15.664 5.527 1 92.25 14 TYR B C 1
ATOM 4728 O O . TYR B 1 14 ? 24.203 16.5 5.695 1 92.25 14 TYR B O 1
ATOM 4736 N N . ARG B 1 15 ? 25.969 15.492 6.48 1 90.75 15 ARG B N 1
ATOM 4737 C CA . ARG B 1 15 ? 25.922 16.109 7.797 1 90.75 15 ARG B CA 1
ATOM 4738 C C . ARG B 1 15 ? 26.062 17.625 7.695 1 90.75 15 ARG B C 1
ATOM 4740 O O . ARG B 1 15 ? 25.406 18.375 8.414 1 90.75 15 ARG B O 1
ATOM 4747 N N . TRP B 1 16 ? 26.891 18.047 6.734 1 90.94 16 TRP B N 1
ATOM 4748 C CA . TRP B 1 16 ? 27.109 19.484 6.586 1 90.94 16 TRP B CA 1
ATOM 4749 C C . TRP B 1 16 ? 25.891 20.172 5.977 1 90.94 16 TRP B C 1
ATOM 4751 O O . TRP B 1 16 ? 25.531 21.266 6.375 1 90.94 16 TRP B O 1
ATOM 4761 N N . LEU B 1 17 ? 25.297 19.484 5.074 1 91.69 17 LEU B N 1
ATOM 4762 C CA . LEU B 1 17 ? 24.094 20.031 4.469 1 91.69 17 LEU B CA 1
ATOM 4763 C C . LEU B 1 17 ? 22.953 20.078 5.48 1 91.69 17 LEU B C 1
ATOM 4765 O O . LEU B 1 17 ? 22.125 20.984 5.449 1 91.69 17 LEU B O 1
ATOM 4769 N N . ILE B 1 18 ? 22.969 19.109 6.309 1 92.38 18 ILE B N 1
ATOM 4770 C CA . ILE B 1 18 ? 21.953 19.078 7.359 1 92.38 18 ILE B CA 1
ATOM 4771 C C . ILE B 1 18 ? 22.188 20.234 8.336 1 92.38 18 ILE B C 1
ATOM 4773 O O . ILE B 1 18 ? 21.25 20.938 8.719 1 92.38 18 ILE B O 1
ATOM 4777 N N . ALA B 1 19 ? 23.406 20.547 8.695 1 92.38 19 ALA B N 1
ATOM 4778 C CA . ALA B 1 19 ? 23.75 21.641 9.602 1 92.38 19 ALA B CA 1
ATOM 4779 C C . ALA B 1 19 ? 23.359 22.984 9.008 1 92.38 19 ALA B C 1
ATOM 4781 O O . ALA B 1 19 ? 22.781 23.828 9.695 1 92.38 19 ALA B O 1
ATOM 4782 N N . ILE B 1 20 ? 23.609 23.078 7.738 1 92.81 20 ILE B N 1
ATOM 4783 C CA . ILE B 1 20 ? 23.266 24.328 7.055 1 92.81 20 ILE B CA 1
ATOM 4784 C C . ILE B 1 20 ? 21.734 24.484 7.023 1 92.81 20 ILE B C 1
ATOM 4786 O O . ILE B 1 20 ? 21.234 25.594 7.215 1 92.81 20 ILE B O 1
ATOM 4790 N N . THR B 1 21 ? 21.094 23.406 6.781 1 92.25 21 THR B N 1
ATOM 4791 C CA . THR B 1 21 ? 19.625 23.438 6.723 1 92.25 21 THR B CA 1
ATOM 4792 C C . THR B 1 21 ? 19.047 23.781 8.086 1 92.25 21 THR B C 1
ATOM 4794 O O . THR B 1 21 ? 18.047 24.5 8.18 1 92.25 21 THR B O 1
ATOM 4797 N N . ILE B 1 22 ? 19.625 23.344 9.141 1 92.44 22 ILE B N 1
ATOM 4798 C CA . ILE B 1 22 ? 19.172 23.641 10.492 1 92.44 22 ILE B CA 1
ATOM 4799 C C . ILE B 1 22 ? 19.391 25.125 10.797 1 92.44 22 ILE B C 1
ATOM 4801 O O . ILE B 1 22 ? 18.531 25.781 11.375 1 92.44 22 ILE B O 1
ATOM 4805 N N . ILE B 1 23 ? 20.484 25.688 10.359 1 93.25 23 ILE B N 1
ATOM 4806 C CA . ILE B 1 23 ? 20.797 27.094 10.594 1 93.25 23 ILE B CA 1
ATOM 4807 C C . ILE B 1 23 ? 19.812 27.969 9.836 1 93.25 23 ILE B C 1
ATOM 4809 O O . ILE B 1 23 ? 19.281 28.938 10.383 1 93.25 23 ILE B O 1
ATOM 4813 N N . ILE B 1 24 ? 19.531 27.578 8.641 1 93.56 24 ILE B N 1
ATOM 4814 C CA . ILE B 1 24 ? 18.562 28.297 7.844 1 93.56 24 ILE B CA 1
ATOM 4815 C C . ILE B 1 24 ? 17.172 28.172 8.477 1 93.56 24 ILE B C 1
ATOM 4817 O O . ILE B 1 24 ? 16.391 29.125 8.477 1 93.56 24 ILE B O 1
ATOM 4821 N N . GLY B 1 25 ? 16.953 27.047 9.016 1 91.25 25 GLY B N 1
ATOM 4822 C CA . GLY B 1 25 ? 15.688 26.812 9.688 1 91.25 25 GLY B CA 1
ATOM 4823 C C . GLY B 1 25 ? 15.508 27.656 10.938 1 91.25 25 GLY B C 1
ATOM 4824 O O . GLY B 1 25 ? 14.406 28.141 11.219 1 91.25 25 GLY 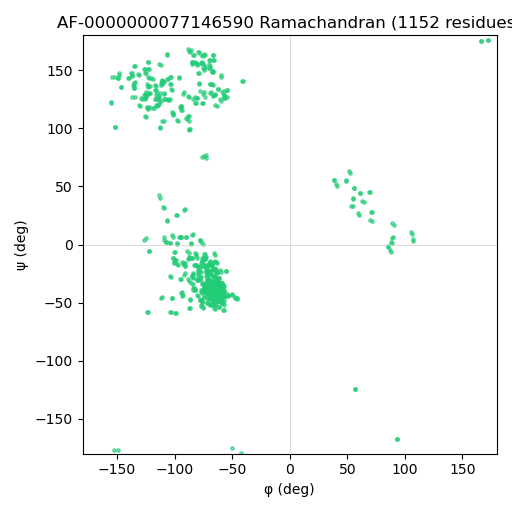B O 1
ATOM 4825 N N . LEU B 1 26 ? 16.578 27.875 11.641 1 91.81 26 LEU B N 1
ATOM 4826 C CA . LEU B 1 26 ? 16.516 28.703 12.836 1 91.81 26 LEU B CA 1
ATOM 4827 C C . LEU B 1 26 ? 16.156 30.141 12.477 1 91.81 26 LEU B C 1
ATOM 4829 O O . LEU B 1 26 ? 15.406 30.797 13.211 1 91.81 26 LEU B O 1
ATOM 4833 N N . VAL B 1 27 ? 16.625 30.547 11.391 1 91.06 27 VAL B N 1
ATOM 4834 C CA . VAL B 1 27 ? 16.297 31.891 10.922 1 91.06 27 VAL B CA 1
ATOM 4835 C C . VAL B 1 27 ? 14.844 31.938 10.461 1 91.06 27 VAL B C 1
ATOM 4837 O O . VAL B 1 27 ? 14.133 32.906 10.742 1 91.06 27 VAL B O 1
ATOM 4840 N N . LYS B 1 28 ? 14.438 30.906 9.852 1 87.88 28 LYS B N 1
ATOM 4841 C CA . LYS B 1 28 ? 13.062 30.828 9.352 1 87.88 28 LYS B CA 1
ATOM 4842 C C . LYS B 1 28 ? 12.062 30.891 10.5 1 87.88 28 LYS B C 1
ATOM 4844 O O . LYS B 1 28 ? 11.039 31.578 10.406 1 87.88 28 LYS B O 1
ATOM 4849 N N . PHE B 1 29 ? 12.391 30.25 11.531 1 84.25 29 PHE B N 1
ATOM 4850 C CA . PHE B 1 29 ? 11.453 30.188 12.648 1 84.25 29 PHE B CA 1
ATOM 4851 C C . PHE B 1 29 ? 11.641 31.375 13.578 1 84.25 29 PHE B C 1
ATOM 4853 O O . PHE B 1 29 ? 10.75 31.672 14.383 1 84.25 29 PHE B O 1
ATOM 4860 N N . GLY B 1 30 ? 12.719 32.125 13.414 1 86.31 30 GLY B N 1
ATOM 4861 C CA . GLY B 1 30 ? 12.969 33.312 14.219 1 86.31 30 GLY B CA 1
ATOM 4862 C C . GLY B 1 30 ? 12.273 34.531 13.688 1 86.31 30 GLY B C 1
ATOM 4863 O O . GLY B 1 30 ? 11.891 35.438 14.453 1 86.31 30 GLY B O 1
ATOM 4864 N N . ILE B 1 31 ? 12 34.531 12.43 1 87.62 31 ILE B N 1
ATOM 4865 C CA . ILE B 1 31 ? 11.461 35.719 11.766 1 87.62 31 ILE B CA 1
ATOM 4866 C C . ILE B 1 31 ? 10.031 35.969 12.25 1 87.62 31 ILE B C 1
ATOM 4868 O O . ILE B 1 31 ? 9.688 37.094 12.602 1 87.62 31 ILE B O 1
ATOM 4872 N N . PRO B 1 32 ? 9.266 34.875 12.391 1 85.56 32 PRO B N 1
ATOM 4873 C CA . PRO B 1 32 ? 7.891 35.125 12.836 1 85.56 32 PRO B CA 1
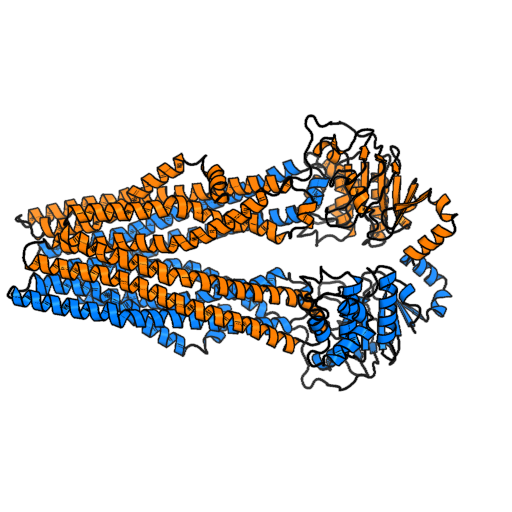ATOM 4874 C C . PRO B 1 32 ? 7.824 35.656 14.266 1 85.56 32 PRO B C 1
ATOM 4876 O O . PRO B 1 32 ? 6.824 36.25 14.656 1 85.56 32 PRO B O 1
ATOM 4879 N N . LEU B 1 33 ? 8.812 35.531 15.031 1 87.56 33 LEU B N 1
ATOM 4880 C CA . LEU B 1 33 ? 8.852 36 16.406 1 87.56 33 LEU B CA 1
ATOM 4881 C C . LEU B 1 33 ? 8.961 37.531 16.453 1 87.56 33 LEU B C 1
ATOM 4883 O O . LEU B 1 33 ? 8.727 38.125 17.5 1 87.56 33 LEU B O 1
ATOM 4887 N N . ILE B 1 34 ? 9.219 38.062 15.305 1 89.38 34 ILE B N 1
ATOM 4888 C CA . ILE B 1 34 ? 9.359 39.531 15.211 1 89.38 34 ILE B CA 1
ATOM 4889 C C . ILE B 1 34 ? 7.98 40.188 15.227 1 89.38 34 ILE B C 1
ATOM 4891 O O . ILE B 1 34 ? 7.832 41.312 15.672 1 89.38 34 ILE B O 1
ATOM 4895 N N . MET B 1 35 ? 6.977 39.375 14.922 1 89.19 35 MET B N 1
ATOM 4896 C CA . MET B 1 35 ? 5.645 39.969 14.758 1 89.19 35 MET B CA 1
ATOM 4897 C C . MET B 1 35 ? 5.086 40.438 16.094 1 89.19 35 MET B C 1
ATOM 4899 O O . MET B 1 35 ? 4.664 41.594 16.219 1 89.19 35 MET B O 1
ATOM 4903 N N . PRO B 1 36 ? 5.078 39.625 17.094 1 89.25 36 PRO B N 1
ATOM 4904 C CA . PRO B 1 36 ? 4.586 40.125 18.375 1 89.25 36 PRO B CA 1
ATOM 4905 C C . PRO B 1 36 ? 5.445 41.25 18.938 1 89.25 36 PRO B C 1
ATOM 4907 O O . PRO B 1 36 ? 4.918 42.188 19.562 1 89.25 36 PRO B O 1
ATOM 4910 N N . TRP B 1 37 ? 6.707 41.188 18.672 1 90.69 37 TRP B N 1
ATOM 4911 C CA . TRP B 1 37 ? 7.602 42.25 19.125 1 90.69 37 TRP B CA 1
ATOM 4912 C C . TRP B 1 37 ? 7.289 43.562 18.406 1 90.69 37 TRP B C 1
ATOM 4914 O O . TRP B 1 37 ? 7.363 44.656 19 1 90.69 37 TRP B O 1
ATOM 4924 N N . LEU B 1 38 ? 7.031 43.469 17.156 1 92.12 38 LEU B N 1
ATOM 4925 C CA . LEU B 1 38 ? 6.656 44.625 16.359 1 92.12 38 LEU B CA 1
ATOM 4926 C C . LEU B 1 38 ? 5.383 45.281 16.906 1 92.12 38 LEU B C 1
ATOM 4928 O O . LEU B 1 38 ? 5.293 46.5 17.016 1 92.12 38 LEU B O 1
ATOM 4932 N N . LEU B 1 39 ? 4.441 44.5 17.266 1 92.31 39 LEU B N 1
ATOM 4933 C CA . LEU B 1 39 ? 3.195 45 17.828 1 92.31 39 LEU B CA 1
ATOM 4934 C C . LEU B 1 39 ? 3.445 45.719 19.141 1 92.31 39 LEU B C 1
ATOM 4936 O O . LEU B 1 39 ? 2.83 46.75 19.422 1 92.31 39 LEU B O 1
ATOM 4940 N N . LYS B 1 40 ? 4.285 45.219 19.906 1 93.44 40 LYS B N 1
ATOM 4941 C CA . LYS B 1 40 ? 4.645 45.844 21.172 1 93.44 40 LYS B CA 1
ATOM 4942 C C . LYS B 1 40 ? 5.277 47.219 20.938 1 93.44 40 LYS B C 1
ATOM 4944 O O . LYS B 1 40 ? 4.879 48.219 21.547 1 93.44 40 LYS B O 1
ATOM 4949 N N . TYR B 1 41 ? 6.195 47.25 20.016 1 92.75 41 TYR B N 1
ATOM 4950 C CA . TYR B 1 41 ? 6.891 48.5 19.703 1 92.75 41 TYR B CA 1
ATOM 4951 C C . TYR B 1 41 ? 5.918 49.531 19.172 1 92.75 41 TYR B C 1
ATOM 4953 O O . TYR B 1 41 ? 5.988 50.719 19.562 1 92.75 41 TYR B O 1
ATOM 4961 N N . ILE B 1 42 ? 5.02 49.156 18.359 1 93.31 42 ILE B N 1
ATOM 4962 C CA . ILE B 1 42 ? 4.07 50.094 17.766 1 93.31 42 ILE B CA 1
ATOM 4963 C C . ILE B 1 42 ? 3.117 50.625 18.828 1 93.31 42 ILE B C 1
ATOM 4965 O O . ILE B 1 42 ? 2.824 51.812 18.859 1 93.31 42 ILE B O 1
ATOM 4969 N N . ILE B 1 43 ? 2.695 49.781 19.75 1 92.56 43 ILE B N 1
ATOM 4970 C CA . ILE B 1 43 ? 1.721 50.188 20.766 1 92.56 43 ILE B CA 1
ATOM 4971 C C . ILE B 1 43 ? 2.402 51.031 21.844 1 92.56 43 ILE B C 1
ATOM 4973 O O . ILE B 1 43 ? 1.94 52.125 22.156 1 92.56 43 ILE B O 1
ATOM 4977 N N . ASP B 1 44 ? 3.518 50.594 22.344 1 92.38 44 ASP B N 1
ATOM 4978 C CA . ASP B 1 44 ? 4.148 51.25 23.484 1 92.38 44 ASP B CA 1
ATOM 4979 C C . ASP B 1 44 ? 4.961 52.469 23.047 1 92.38 44 ASP B C 1
ATOM 4981 O O . ASP B 1 44 ? 4.945 53.5 23.734 1 92.38 44 ASP B O 1
ATOM 4985 N N . ASP B 1 45 ? 5.648 52.344 21.906 1 91.06 45 ASP B N 1
ATOM 4986 C CA . ASP B 1 45 ? 6.629 53.375 21.578 1 91.06 45 ASP B CA 1
ATOM 4987 C C . ASP B 1 45 ? 6.09 54.312 20.516 1 91.06 45 ASP B C 1
ATOM 4989 O O . ASP B 1 45 ? 6.48 55.5 20.453 1 91.06 45 ASP B O 1
ATOM 4993 N N . VAL B 1 46 ? 5.246 53.906 19.703 1 91.75 46 VAL B N 1
ATOM 4994 C CA . VAL B 1 46 ? 4.777 54.75 18.625 1 91.75 46 VAL B CA 1
ATOM 4995 C C . VAL B 1 46 ? 3.441 55.375 19.016 1 91.75 46 VAL B C 1
ATOM 4997 O O . VAL B 1 46 ? 3.35 56.594 19.172 1 91.75 46 VAL B O 1
ATOM 5000 N N . ILE B 1 47 ? 2.438 54.562 19.297 1 88.94 47 ILE B N 1
ATOM 5001 C CA . ILE B 1 47 ? 1.09 55.062 19.562 1 88.94 47 ILE B CA 1
ATOM 5002 C C . ILE B 1 47 ? 1.05 55.781 20.922 1 88.94 47 ILE B C 1
ATOM 5004 O O . ILE B 1 47 ? 0.54 56.875 21.031 1 88.94 47 ILE B O 1
ATOM 5008 N N . GLN B 1 48 ? 1.577 55.094 21.969 1 86 48 GLN B N 1
ATOM 5009 C CA . GLN B 1 48 ? 1.532 55.656 23.312 1 86 48 GLN B CA 1
ATOM 5010 C C . GLN B 1 48 ? 2.771 56.5 23.594 1 86 48 GLN B C 1
ATOM 5012 O O . GLN B 1 48 ? 2.973 56.969 24.719 1 86 48 GLN B O 1
ATOM 5017 N N . GLY B 1 49 ? 3.557 56.688 22.609 1 82.75 49 GLY B N 1
ATOM 5018 C CA . GLY B 1 49 ? 4.77 57.5 22.781 1 82.75 49 GLY B CA 1
ATOM 5019 C C . GLY B 1 49 ? 4.508 58.969 22.844 1 82.75 49 GLY B C 1
ATOM 5020 O O . GLY B 1 49 ? 3.398 59.438 22.562 1 82.75 49 GLY B O 1
ATOM 5021 N N . ALA B 1 50 ? 5.387 59.969 23.344 1 83.56 50 ALA B N 1
ATOM 5022 C CA . ALA B 1 50 ? 5.254 61.375 23.641 1 83.56 50 ALA B CA 1
ATOM 5023 C C . ALA B 1 50 ? 5.484 62.219 22.391 1 83.56 50 ALA B C 1
ATOM 5025 O O . ALA B 1 50 ? 5.25 63.438 22.391 1 83.56 50 ALA B O 1
ATOM 5026 N N . GLY B 1 51 ? 5.59 61.562 21.203 1 80.5 51 GLY B N 1
ATOM 5027 C CA . GLY B 1 51 ? 5.969 62.344 20.031 1 80.5 51 GLY B CA 1
ATOM 5028 C C . GLY B 1 51 ? 4.781 62.969 19.328 1 80.5 51 GLY B C 1
ATOM 5029 O O . GLY B 1 51 ? 3.631 62.688 19.672 1 80.5 51 GLY B O 1
ATOM 5030 N N . SER B 1 52 ? 5.098 63.938 18.406 1 88.5 52 SER B N 1
ATOM 5031 C CA . SER B 1 52 ? 4.074 64.562 17.594 1 88.5 52 SER B CA 1
ATOM 5032 C C . SER B 1 52 ? 3.434 63.594 16.625 1 88.5 52 SER B C 1
ATOM 5034 O O . SER B 1 52 ? 3.93 62.469 16.469 1 88.5 52 SER B O 1
ATOM 5036 N N . LEU B 1 53 ? 2.303 63.969 16.125 1 89.25 53 LEU B N 1
ATOM 5037 C CA . LEU B 1 53 ? 1.589 63.125 15.164 1 89.25 53 LEU B CA 1
ATOM 5038 C C . LEU B 1 53 ? 2.479 62.781 13.977 1 89.25 53 LEU B C 1
ATOM 5040 O O . LEU B 1 53 ? 2.443 61.656 13.469 1 89.25 53 LEU B O 1
ATOM 5044 N N . GLN B 1 54 ? 3.217 63.781 13.516 1 89.94 54 GLN B N 1
ATOM 5045 C CA . GLN B 1 54 ? 4.102 63.562 12.375 1 89.94 54 GLN B CA 1
ATOM 5046 C C . GLN B 1 54 ? 5.238 62.625 12.734 1 89.94 54 GLN B C 1
ATOM 5048 O O . GLN B 1 54 ? 5.633 61.781 11.922 1 89.94 54 GLN B O 1
ATOM 5053 N N . ASP B 1 55 ? 5.746 62.719 13.922 1 90.62 55 ASP B N 1
ATOM 5054 C CA . ASP B 1 55 ? 6.816 61.844 14.391 1 90.62 55 ASP B CA 1
ATOM 5055 C C . ASP B 1 55 ? 6.324 60.406 14.539 1 90.62 55 ASP B C 1
ATOM 5057 O O . ASP B 1 55 ? 7.027 59.469 14.188 1 90.62 55 ASP B O 1
ATOM 5061 N N . LYS B 1 56 ? 5.164 60.312 15.031 1 92.44 56 LYS B N 1
ATOM 5062 C CA . LYS B 1 56 ? 4.566 58.969 15.211 1 92.44 56 LYS B CA 1
ATOM 5063 C C . LYS B 1 56 ? 4.332 58.281 13.875 1 92.44 56 LYS B C 1
ATOM 5065 O O . LYS B 1 56 ? 4.582 57.094 13.727 1 92.44 56 LYS B O 1
ATOM 5070 N N . THR B 1 57 ? 3.895 59.094 12.945 1 92.25 57 THR B N 1
ATOM 5071 C CA . THR B 1 57 ? 3.613 58.531 11.625 1 92.25 57 THR B CA 1
ATOM 5072 C C . THR B 1 57 ? 4.906 58.125 10.922 1 92.25 57 THR B C 1
ATOM 5074 O O . THR B 1 57 ? 4.953 57.094 10.25 1 92.25 57 THR B O 1
ATOM 5077 N N . SER B 1 58 ? 5.883 58.938 11.07 1 92.19 58 SER B N 1
ATOM 5078 C CA . SER B 1 58 ? 7.164 58.594 10.453 1 92.19 58 SER B CA 1
ATOM 5079 C C . SER B 1 58 ? 7.789 57.375 11.094 1 92.19 58 SER B C 1
ATOM 5081 O O . SER B 1 58 ? 8.375 56.531 10.398 1 92.19 58 SER B O 1
ATOM 5083 N N . GLN B 1 59 ? 7.691 57.156 12.359 1 92.56 59 GLN B N 1
ATOM 5084 C CA . GLN B 1 59 ? 8.203 56 13.062 1 92.56 59 GLN B CA 1
ATOM 5085 C C . GLN B 1 59 ? 7.438 54.75 12.664 1 92.56 59 GLN B C 1
ATOM 5087 O O . GLN B 1 59 ? 8.023 53.656 12.547 1 92.56 59 GLN B O 1
ATOM 5092 N N . LEU B 1 60 ? 6.188 54.969 12.539 1 93.62 60 LEU B N 1
ATOM 5093 C CA . LEU B 1 60 ? 5.344 53.844 12.125 1 93.62 60 LEU B CA 1
ATOM 5094 C C . LEU B 1 60 ? 5.727 53.375 10.727 1 93.62 60 LEU B C 1
ATOM 5096 O O . LEU B 1 60 ? 5.895 52.188 10.508 1 93.62 60 LEU B O 1
ATOM 5100 N N . ILE B 1 61 ? 5.898 54.25 9.812 1 94.06 61 ILE B N 1
ATOM 5101 C CA . ILE B 1 61 ? 6.219 53.938 8.43 1 94.06 61 ILE B CA 1
ATOM 5102 C C . ILE B 1 61 ? 7.582 53.25 8.367 1 94.06 61 ILE B C 1
ATOM 5104 O O . ILE B 1 61 ? 7.777 52.281 7.605 1 94.06 61 ILE B O 1
ATOM 5108 N N . THR B 1 62 ? 8.469 53.719 9.18 1 93.88 62 THR B N 1
ATOM 5109 C CA . THR B 1 62 ? 9.797 53.125 9.203 1 93.88 62 THR B CA 1
ATOM 5110 C C . THR B 1 62 ? 9.742 51.719 9.781 1 93.88 62 THR B C 1
ATOM 5112 O O . THR B 1 62 ? 10.359 50.781 9.234 1 93.88 62 THR B O 1
ATOM 5115 N N . ALA B 1 63 ? 9.031 51.531 10.836 1 93.94 63 ALA B N 1
ATOM 5116 C CA . ALA B 1 63 ? 8.922 50.219 11.469 1 93.94 63 ALA B CA 1
ATOM 5117 C C . ALA B 1 63 ? 8.242 49.219 10.531 1 93.94 63 ALA B C 1
ATOM 5119 O O . ALA B 1 63 ? 8.711 48.094 10.367 1 93.94 63 ALA B O 1
ATOM 5120 N N . ILE B 1 64 ? 7.156 49.594 9.945 1 93.88 64 ILE B N 1
ATOM 5121 C CA . ILE B 1 64 ? 6.414 48.719 9.039 1 93.88 64 ILE B CA 1
ATOM 5122 C C . ILE B 1 64 ? 7.234 48.469 7.777 1 93.88 64 ILE B C 1
ATOM 5124 O O . ILE B 1 64 ? 7.207 47.375 7.215 1 93.88 64 ILE B O 1
ATOM 5128 N N . GLY B 1 65 ? 7.895 49.531 7.305 1 93.94 65 GLY B N 1
ATOM 5129 C CA . GLY B 1 65 ? 8.766 49.375 6.152 1 93.94 65 GLY B CA 1
ATOM 5130 C C . GLY B 1 65 ? 9.852 48.344 6.367 1 93.94 65 GLY B C 1
ATOM 5131 O O . GLY B 1 65 ? 10.109 47.5 5.488 1 93.94 65 GLY B O 1
ATOM 5132 N N . ILE B 1 66 ? 10.461 48.312 7.527 1 94.56 66 ILE B N 1
ATOM 5133 C CA . ILE B 1 66 ? 11.508 47.375 7.863 1 94.56 66 ILE B CA 1
ATOM 5134 C C . ILE B 1 66 ? 10.898 45.969 7.977 1 94.56 66 ILE B C 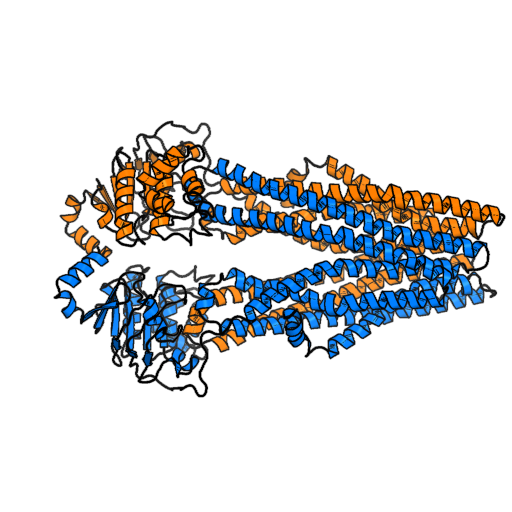1
ATOM 5136 O O . ILE B 1 66 ? 11.477 45 7.48 1 94.56 66 ILE B O 1
ATOM 5140 N N . ALA B 1 67 ? 9.773 45.906 8.664 1 94 67 ALA B N 1
ATOM 5141 C CA . ALA B 1 67 ? 9.109 44.625 8.812 1 94 67 ALA B CA 1
ATOM 5142 C C . ALA B 1 67 ? 8.703 44.062 7.449 1 94 67 ALA B C 1
ATOM 5144 O O . ALA B 1 67 ? 8.859 42.875 7.195 1 94 67 ALA B O 1
ATOM 5145 N N . PHE B 1 68 ? 8.195 44.875 6.609 1 92.88 68 PHE B N 1
ATOM 5146 C CA . PHE B 1 68 ? 7.801 44.469 5.27 1 92.88 68 PHE B CA 1
ATOM 5147 C C . PHE B 1 68 ? 9 43.938 4.488 1 92.88 68 PHE B C 1
ATOM 5149 O O . PHE B 1 68 ? 8.891 42.969 3.742 1 92.88 68 PHE B O 1
ATOM 5156 N N . PHE B 1 69 ? 10.094 44.594 4.629 1 93.5 69 PHE B N 1
ATOM 5157 C CA . PHE B 1 69 ? 11.312 44.156 3.945 1 93.5 69 PHE B CA 1
ATOM 5158 C C . PHE B 1 69 ? 11.75 42.781 4.449 1 93.5 69 PHE B C 1
ATOM 5160 O O . PHE B 1 69 ? 12.109 41.906 3.654 1 93.5 69 PHE B O 1
ATOM 5167 N N . ILE B 1 70 ? 11.672 42.562 5.703 1 93.88 70 ILE B N 1
ATOM 5168 C CA . ILE B 1 70 ? 12.102 41.281 6.297 1 93.88 70 ILE B CA 1
ATOM 5169 C C . ILE B 1 70 ? 11.164 40.188 5.859 1 93.88 70 ILE B C 1
ATOM 5171 O O . ILE B 1 70 ? 11.617 39.125 5.41 1 93.88 70 ILE B O 1
ATOM 5175 N N . PHE B 1 71 ? 9.891 40.438 5.891 1 91.62 71 PHE B N 1
ATOM 5176 C CA . PHE B 1 71 ? 8.914 39.375 5.648 1 91.62 71 PHE B CA 1
ATOM 5177 C C . PHE B 1 71 ? 8.695 39.188 4.152 1 91.62 71 PHE B C 1
ATOM 5179 O O . PHE B 1 71 ? 8.383 38.062 3.709 1 91.62 71 PHE B O 1
ATOM 5186 N N . ALA B 1 72 ? 8.852 40.156 3.342 1 90.31 72 ALA B N 1
ATOM 5187 C CA . ALA B 1 72 ? 8.555 40.062 1.915 1 90.31 72 ALA B CA 1
ATOM 5188 C C . ALA B 1 72 ? 9.812 39.719 1.118 1 90.31 72 ALA B C 1
ATOM 5190 O O . ALA B 1 72 ? 9.727 39.062 0.069 1 90.31 72 ALA B O 1
ATOM 5191 N N . VAL B 1 73 ? 10.977 40.125 1.591 1 92.12 73 VAL B N 1
ATOM 5192 C CA . VAL B 1 73 ? 12.188 39.969 0.79 1 92.12 73 VAL B CA 1
ATOM 5193 C C . VAL B 1 73 ? 13.102 38.906 1.422 1 92.12 73 VAL B C 1
ATOM 5195 O O . VAL B 1 73 ? 13.586 38 0.736 1 92.12 73 VAL B O 1
ATOM 5198 N N . LEU B 1 74 ? 13.281 38.969 2.697 1 92.38 74 LEU B N 1
ATOM 5199 C CA . LEU B 1 74 ? 14.25 38.094 3.354 1 92.38 74 LEU B CA 1
ATOM 5200 C C . LEU B 1 74 ? 13.648 36.719 3.645 1 92.38 74 LEU B C 1
ATOM 5202 O O . LEU B 1 74 ? 14.328 35.688 3.529 1 92.38 74 LEU B O 1
ATOM 5206 N N . ARG B 1 75 ? 12.438 36.688 4.004 1 91.31 75 ARG B N 1
ATOM 5207 C CA . ARG B 1 75 ? 11.828 35.438 4.473 1 91.31 75 ARG B CA 1
ATOM 5208 C C . ARG B 1 75 ? 11.609 34.469 3.32 1 91.31 75 ARG B C 1
ATOM 5210 O O . ARG B 1 75 ? 11.875 33.281 3.457 1 91.31 75 ARG B O 1
ATOM 5217 N N . PRO B 1 76 ? 11.172 34.938 2.119 1 92 76 PRO B N 1
ATOM 5218 C CA . PRO B 1 76 ? 10.836 34 1.066 1 92 76 PRO B CA 1
ATOM 5219 C C . PRO B 1 76 ? 12.031 33.156 0.637 1 92 76 PRO B C 1
ATOM 5221 O O . PRO B 1 76 ? 11.945 31.922 0.589 1 92 76 PRO B O 1
ATOM 5224 N N . PRO B 1 77 ? 13.195 33.719 0.384 1 93.44 77 PRO B N 1
ATOM 5225 C CA . PRO B 1 77 ? 14.328 32.875 0.018 1 93.44 77 PRO B CA 1
ATOM 5226 C C . PRO B 1 77 ? 14.75 31.922 1.145 1 93.44 77 PRO B C 1
ATOM 5228 O O . PRO B 1 77 ? 15.18 30.797 0.885 1 93.44 77 PRO B O 1
ATOM 5231 N N . ILE B 1 78 ? 14.68 32.344 2.312 1 93.75 78 ILE B N 1
ATOM 5232 C CA . ILE B 1 78 ? 15.047 31.5 3.451 1 93.75 78 ILE B CA 1
ATOM 5233 C C . ILE B 1 78 ? 14.094 30.312 3.537 1 93.75 78 ILE B C 1
ATOM 5235 O O . ILE B 1 78 ? 14.531 29.172 3.764 1 93.75 78 ILE B O 1
ATOM 5239 N N . GLU B 1 79 ? 12.867 30.594 3.359 1 91.12 79 GLU B N 1
ATOM 5240 C CA . GLU B 1 79 ? 11.867 29.547 3.379 1 91.12 79 GLU B CA 1
ATOM 5241 C C . GLU B 1 79 ? 12.086 28.547 2.236 1 91.12 79 GLU B C 1
ATOM 5243 O O . GLU B 1 79 ? 11.984 27.344 2.428 1 91.12 79 GLU B O 1
ATOM 5248 N N . TYR B 1 80 ? 12.375 29.078 1.113 1 92.88 80 TYR B N 1
ATOM 5249 C CA . TYR B 1 80 ? 12.617 28.25 -0.057 1 92.88 80 TYR B CA 1
ATOM 5250 C C . TYR B 1 80 ? 13.812 27.328 0.164 1 92.88 80 TYR B C 1
ATOM 5252 O O . TYR B 1 80 ? 13.711 26.109 -0.009 1 92.88 80 TYR B O 1
ATOM 5260 N N . TYR B 1 81 ? 14.867 27.922 0.521 1 93.88 81 TYR B N 1
ATOM 5261 C CA . TYR B 1 81 ? 16.094 27.141 0.638 1 93.88 81 TYR B CA 1
ATOM 5262 C C . TYR B 1 81 ? 15.992 26.125 1.775 1 93.88 81 TYR B C 1
ATOM 5264 O O . TYR B 1 81 ? 16.531 25.031 1.682 1 93.88 81 TYR B O 1
ATOM 5272 N N . ARG B 1 82 ? 15.344 26.484 2.742 1 91.12 82 ARG B N 1
ATOM 5273 C CA . ARG B 1 82 ? 15.164 25.547 3.84 1 91.12 82 ARG B CA 1
ATOM 5274 C C . ARG B 1 82 ? 14.352 24.328 3.393 1 91.12 82 ARG B C 1
ATOM 5276 O O . ARG B 1 82 ? 14.734 23.188 3.66 1 91.12 82 ARG B O 1
ATOM 5283 N N . GLN B 1 83 ? 13.273 24.594 2.768 1 90.06 83 GLN B N 1
ATOM 5284 C CA . GLN B 1 83 ? 12.398 23.516 2.311 1 90.06 83 GLN B CA 1
ATOM 5285 C C . GLN B 1 83 ? 13.094 22.672 1.244 1 90.06 83 GLN B C 1
ATOM 5287 O O . GLN B 1 83 ? 13.031 21.438 1.288 1 90.06 83 GLN B O 1
ATOM 5292 N N . TYR B 1 84 ? 13.766 23.328 0.371 1 92.31 84 TYR B N 1
ATOM 5293 C CA . TYR B 1 84 ? 14.43 22.641 -0.725 1 92.31 84 TYR B CA 1
ATOM 5294 C C . TYR B 1 84 ? 15.547 21.75 -0.204 1 92.31 84 TYR B C 1
ATOM 5296 O O . TYR B 1 84 ? 15.633 20.562 -0.563 1 92.31 84 TYR B O 1
ATOM 5304 N N . PHE B 1 85 ? 16.328 22.328 0.58 1 93.38 85 PHE B N 1
ATOM 5305 C CA . PHE B 1 85 ? 17.453 21.547 1.074 1 93.38 85 PHE B CA 1
ATOM 5306 C C . PHE B 1 85 ? 16.984 20.391 1.936 1 93.38 85 PHE B C 1
ATOM 5308 O O . PHE B 1 85 ? 17.562 19.297 1.886 1 93.38 85 PHE B O 1
ATOM 5315 N N . ALA B 1 86 ? 16 20.609 2.709 1 91.75 86 ALA B N 1
ATOM 5316 C CA . ALA B 1 86 ? 15.477 19.531 3.549 1 91.75 86 ALA B CA 1
ATOM 5317 C C . ALA B 1 86 ? 15 18.359 2.699 1 91.75 86 ALA B C 1
ATOM 5319 O O . ALA B 1 86 ? 15.367 17.219 2.955 1 91.75 86 ALA B O 1
ATOM 5320 N N . GLN B 1 87 ? 14.281 18.672 1.71 1 91.88 87 GLN B N 1
ATOM 5321 C CA . GLN B 1 87 ? 13.711 17.625 0.873 1 91.88 87 GLN B CA 1
ATOM 5322 C C . GLN B 1 87 ? 14.766 16.984 -0.029 1 91.88 87 GLN B C 1
ATOM 5324 O O . GLN B 1 87 ? 14.711 15.797 -0.329 1 91.88 87 GLN B O 1
ATOM 5329 N N . ARG B 1 88 ? 15.656 17.828 -0.482 1 92.81 88 ARG B N 1
ATOM 5330 C CA . ARG B 1 88 ? 16.75 17.297 -1.307 1 92.81 88 ARG B CA 1
ATOM 5331 C C . ARG B 1 88 ? 17.562 16.266 -0.543 1 92.81 88 ARG B C 1
ATOM 5333 O O . ARG B 1 88 ? 17.875 15.203 -1.077 1 92.81 88 ARG B O 1
ATOM 5340 N N . ILE B 1 89 ? 17.859 16.594 0.634 1 93.94 89 ILE B N 1
ATOM 5341 C CA . ILE B 1 89 ? 18.625 15.68 1.468 1 93.94 89 ILE B CA 1
ATOM 5342 C C . ILE B 1 89 ? 17.844 14.383 1.661 1 93.94 89 ILE B C 1
ATOM 5344 O O . ILE B 1 89 ? 18.406 13.289 1.497 1 93.94 89 ILE B O 1
ATOM 5348 N N . ALA B 1 90 ? 16.609 14.516 1.994 1 93.62 90 ALA B N 1
ATOM 5349 C CA . ALA B 1 90 ? 15.773 13.336 2.24 1 93.62 90 ALA B CA 1
ATOM 5350 C C . ALA B 1 90 ? 15.695 12.453 0.998 1 93.62 90 ALA B C 1
ATOM 5352 O O . ALA B 1 90 ? 15.852 11.234 1.086 1 93.62 90 ALA B O 1
ATOM 5353 N N . ASN B 1 91 ? 15.523 13.086 -0.14 1 94 91 ASN B N 1
ATOM 5354 C CA . ASN B 1 91 ? 15.383 12.328 -1.381 1 94 91 ASN B CA 1
ATOM 5355 C C . ASN B 1 91 ? 16.703 11.672 -1.788 1 94 91 ASN B C 1
ATOM 5357 O O . ASN B 1 91 ? 16.703 10.57 -2.332 1 94 91 ASN B O 1
ATOM 5361 N N . THR B 1 92 ? 17.766 12.305 -1.605 1 94 92 THR B N 1
ATOM 5362 C CA . THR B 1 92 ? 19.062 11.758 -1.975 1 94 92 THR B CA 1
ATOM 5363 C C . THR B 1 92 ? 19.438 10.578 -1.075 1 94 92 THR B C 1
ATOM 5365 O O . THR B 1 92 ? 20.031 9.602 -1.532 1 94 92 THR B O 1
ATOM 5368 N N . ILE B 1 93 ? 19.141 10.727 0.139 1 93.25 93 ILE B N 1
ATOM 5369 C CA . ILE B 1 93 ? 19.375 9.625 1.057 1 93.25 93 ILE B CA 1
ATOM 5370 C C . ILE B 1 93 ? 18.562 8.406 0.632 1 93.25 93 ILE B C 1
ATOM 5372 O O . ILE B 1 93 ? 19.047 7.273 0.678 1 93.25 93 ILE B O 1
ATOM 5376 N N . LEU B 1 94 ? 17.297 8.664 0.277 1 93.5 94 LEU B N 1
ATOM 5377 C CA . LEU B 1 94 ? 16.453 7.586 -0.209 1 93.5 94 LEU B CA 1
ATOM 5378 C C . LEU B 1 94 ? 17.062 6.914 -1.433 1 93.5 94 LEU B C 1
ATOM 5380 O O . LEU B 1 94 ? 17 5.691 -1.573 1 93.5 94 LEU B O 1
ATOM 5384 N N . TYR B 1 95 ? 17.594 7.719 -2.275 1 93.5 95 TYR B N 1
ATOM 5385 C CA . TYR B 1 95 ? 18.25 7.227 -3.473 1 93.5 95 TYR B CA 1
ATOM 5386 C C . TYR B 1 95 ? 19.406 6.301 -3.109 1 93.5 95 TYR B C 1
ATOM 5388 O O . TYR B 1 95 ? 19.531 5.199 -3.654 1 93.5 95 TYR B O 1
ATOM 5396 N N . ASP B 1 96 ? 20.203 6.727 -2.217 1 93.31 96 ASP B N 1
ATOM 5397 C CA . ASP B 1 96 ? 21.359 5.949 -1.796 1 93.31 96 ASP B CA 1
ATOM 5398 C C . ASP B 1 96 ? 20.938 4.652 -1.113 1 93.31 96 ASP B C 1
ATOM 5400 O O . ASP B 1 96 ? 21.547 3.604 -1.331 1 93.31 96 ASP B O 1
ATOM 5404 N N . LEU B 1 97 ? 19.953 4.777 -0.353 1 93.69 97 LEU B N 1
ATOM 5405 C CA . LEU B 1 97 ? 19.469 3.605 0.371 1 93.69 97 LEU B CA 1
ATOM 5406 C C . LEU B 1 97 ? 18.922 2.561 -0.592 1 93.69 97 LEU B C 1
ATOM 5408 O O . LEU B 1 97 ? 19.219 1.371 -0.461 1 93.69 97 LEU B O 1
ATOM 5412 N N . ARG B 1 98 ? 18.141 2.994 -1.479 1 93.56 98 ARG B N 1
ATOM 5413 C CA . ARG B 1 98 ? 17.547 2.07 -2.445 1 93.56 98 ARG B CA 1
ATOM 5414 C C . ARG B 1 98 ? 18.641 1.425 -3.307 1 93.56 98 ARG B C 1
ATOM 5416 O O . ARG B 1 98 ? 18.562 0.232 -3.613 1 93.56 98 ARG B O 1
ATOM 5423 N N . LYS B 1 99 ? 19.562 2.221 -3.699 1 92.62 99 LYS B N 1
ATOM 5424 C CA . LYS B 1 99 ? 20.703 1.696 -4.465 1 92.62 99 LYS B CA 1
ATOM 5425 C C . LYS B 1 99 ? 21.438 0.613 -3.686 1 92.62 99 LYS B C 1
ATOM 5427 O O . LYS B 1 99 ? 21.75 -0.449 -4.23 1 92.62 99 LYS B O 1
ATOM 5432 N N . HIS B 1 100 ? 21.641 0.877 -2.467 1 93.06 100 HIS B N 1
ATOM 5433 C CA . HIS B 1 100 ? 22.344 -0.071 -1.612 1 93.06 100 HIS B CA 1
ATOM 5434 C C . HIS B 1 100 ? 21.516 -1.337 -1.398 1 93.06 100 HIS B C 1
ATOM 5436 O O . HIS B 1 100 ? 22.062 -2.443 -1.409 1 93.06 100 HIS B O 1
ATOM 5442 N N . ILE B 1 101 ? 20.219 -1.157 -1.17 1 93.94 101 ILE B N 1
ATOM 5443 C CA . ILE B 1 101 ? 19.344 -2.299 -0.925 1 93.94 101 ILE B CA 1
ATOM 5444 C C . ILE B 1 101 ? 19.281 -3.174 -2.174 1 93.94 101 ILE B C 1
ATOM 5446 O O . ILE B 1 101 ? 19.344 -4.402 -2.08 1 93.94 101 ILE B O 1
ATOM 5450 N N . PHE B 1 102 ? 19.172 -2.557 -3.271 1 92.31 102 PHE B N 1
ATOM 5451 C CA . PHE B 1 102 ? 19.109 -3.326 -4.508 1 92.31 102 PHE B CA 1
ATOM 5452 C C . PHE B 1 102 ? 20.391 -4.102 -4.738 1 92.31 102 PHE B C 1
ATOM 5454 O O . PHE B 1 102 ? 20.375 -5.254 -5.176 1 92.31 102 PHE B O 1
ATOM 5461 N N . GLY B 1 103 ? 21.516 -3.471 -4.496 1 90.75 103 GLY B N 1
ATOM 5462 C CA . GLY B 1 103 ? 22.781 -4.168 -4.578 1 90.75 103 GLY B CA 1
ATOM 5463 C C . GLY B 1 103 ? 22.875 -5.359 -3.641 1 90.75 103 GLY B C 1
ATOM 5464 O O . GLY B 1 103 ? 23.406 -6.406 -4.008 1 90.75 103 GLY B O 1
ATOM 5465 N N . HIS B 1 104 ? 22.312 -5.137 -2.494 1 91.56 104 HIS B N 1
ATOM 5466 C CA . HIS B 1 104 ? 22.297 -6.211 -1.508 1 91.56 104 HIS B CA 1
ATOM 5467 C C . HIS B 1 104 ? 21.391 -7.348 -1.961 1 91.56 104 HIS B C 1
ATOM 5469 O O . HIS B 1 104 ? 21.734 -8.523 -1.812 1 91.56 104 HIS B O 1
ATOM 5475 N N . LEU B 1 105 ? 20.266 -7.027 -2.525 1 91.06 105 LEU B N 1
ATOM 5476 C CA . LEU B 1 105 ? 19.297 -8.016 -2.996 1 91.06 105 LEU B CA 1
ATOM 5477 C C . LEU B 1 105 ? 19.891 -8.883 -4.098 1 91.06 105 LEU B C 1
ATOM 5479 O O . LEU B 1 105 ? 19.609 -10.078 -4.18 1 91.06 105 LEU B O 1
ATOM 5483 N N . GLN B 1 106 ? 20.719 -8.273 -4.852 1 87.75 106 GLN B N 1
ATOM 5484 C CA . GLN B 1 106 ? 21.328 -9 -5.957 1 87.75 106 GLN B CA 1
ATOM 5485 C C . GLN B 1 106 ? 22.344 -10.031 -5.445 1 87.75 106 GLN B C 1
ATOM 5487 O O . GLN B 1 106 ? 22.672 -10.984 -6.148 1 87.75 106 GLN B O 1
ATOM 5492 N N . LYS B 1 107 ? 22.766 -9.875 -4.246 1 87.06 107 LYS B N 1
ATOM 5493 C CA . LYS B 1 107 ? 23.797 -10.75 -3.701 1 87.06 107 LYS B CA 1
ATOM 5494 C C . LYS B 1 107 ? 23.188 -11.844 -2.828 1 87.06 107 LYS B C 1
ATOM 5496 O O . LYS B 1 107 ? 23.875 -12.781 -2.416 1 87.06 107 LYS B O 1
ATOM 5501 N N . LEU B 1 108 ? 21.922 -11.727 -2.613 1 87.81 108 LEU B N 1
ATOM 5502 C CA . LEU B 1 108 ? 21.266 -12.719 -1.771 1 87.81 108 LEU B CA 1
ATOM 5503 C C . LEU B 1 108 ? 21.062 -14.023 -2.529 1 87.81 108 LEU B C 1
ATOM 5505 O O . LEU B 1 108 ? 21 -14.031 -3.76 1 87.81 108 LEU B O 1
ATOM 5509 N N . SER B 1 109 ? 20.938 -15.086 -1.797 1 84.94 109 SER B N 1
ATOM 5510 C CA . SER B 1 109 ? 20.781 -16.406 -2.381 1 84.94 109 SER B CA 1
ATOM 5511 C C . SER B 1 109 ? 19.359 -16.609 -2.9 1 84.94 109 SER B C 1
ATOM 5513 O O . SER B 1 109 ? 18.438 -15.914 -2.484 1 84.94 109 SER B O 1
ATOM 5515 N N . LEU B 1 110 ? 19.312 -17.5 -3.803 1 81.38 110 LEU B N 1
ATOM 5516 C CA . LEU B 1 110 ? 18 -17.844 -4.344 1 81.38 110 LEU B CA 1
ATOM 5517 C C . LEU B 1 110 ? 17.109 -18.453 -3.268 1 81.38 110 LEU B C 1
ATOM 5519 O O . LEU B 1 110 ? 15.883 -18.391 -3.359 1 81.38 110 LEU B O 1
ATOM 5523 N N . ARG B 1 111 ? 17.766 -19 -2.307 1 77.56 111 ARG B N 1
ATOM 5524 C CA . ARG B 1 111 ? 17.031 -19.547 -1.162 1 77.56 111 ARG B CA 1
ATOM 5525 C C . ARG B 1 111 ? 16.188 -18.484 -0.495 1 77.56 111 ARG B C 1
ATOM 5527 O O . ARG B 1 111 ? 15.055 -18.75 -0.075 1 77.56 111 ARG B O 1
ATOM 5534 N N . TYR B 1 112 ? 16.734 -17.375 -0.424 1 81.25 112 TYR B N 1
ATOM 5535 C CA . TYR B 1 112 ? 16.031 -16.266 0.195 1 81.25 112 TYR B CA 1
ATOM 5536 C C . TYR B 1 112 ? 14.75 -15.938 -0.571 1 81.25 112 TYR B C 1
ATOM 5538 O O . TYR B 1 112 ? 13.688 -15.742 0.03 1 81.25 112 TYR B O 1
ATOM 5546 N N . TYR B 1 113 ? 14.844 -15.891 -1.851 1 78.81 113 TYR B N 1
ATOM 5547 C CA . TYR B 1 113 ? 13.719 -15.5 -2.693 1 78.81 113 TYR B CA 1
ATOM 5548 C C . TYR B 1 113 ? 12.648 -16.578 -2.699 1 78.81 113 TYR B C 1
ATOM 5550 O O . TYR B 1 113 ? 11.469 -16.297 -2.916 1 78.81 113 TYR B O 1
ATOM 5558 N N . SER B 1 114 ? 13.094 -17.781 -2.541 1 72.06 114 SER B N 1
ATOM 5559 C CA . SER B 1 114 ? 12.141 -18.875 -2.467 1 72.06 114 SER B CA 1
ATOM 5560 C C . SER B 1 114 ? 11.375 -18.859 -1.148 1 72.06 114 SER B C 1
ATOM 5562 O O . SER B 1 114 ? 10.242 -19.344 -1.073 1 72.06 114 SER B O 1
ATOM 5564 N N . ASN B 1 115 ? 11.969 -18.234 -0.147 1 69.75 115 ASN B N 1
ATOM 5565 C CA . ASN B 1 115 ? 11.383 -18.234 1.191 1 69.75 115 ASN B CA 1
ATOM 5566 C C . ASN B 1 115 ? 10.641 -16.938 1.493 1 69.75 115 ASN B C 1
ATOM 5568 O O . ASN B 1 115 ? 9.922 -16.859 2.49 1 69.75 115 ASN B O 1
ATOM 5572 N N . THR B 1 116 ? 10.914 -16.016 0.696 1 75 116 THR B N 1
ATOM 5573 C CA . THR B 1 116 ? 10.328 -14.711 0.969 1 75 116 THR B CA 1
ATOM 5574 C C . THR B 1 116 ? 9.383 -14.297 -0.158 1 75 116 THR B C 1
ATOM 5576 O O . THR B 1 116 ? 9.711 -14.453 -1.337 1 75 116 THR B O 1
ATOM 5579 N N . LYS B 1 117 ? 8.273 -13.773 0.231 1 73.25 117 LYS B N 1
ATOM 5580 C CA . LYS B 1 117 ? 7.309 -13.297 -0.76 1 73.25 117 LYS B CA 1
ATOM 5581 C C . LYS B 1 117 ? 7.836 -12.055 -1.475 1 73.25 117 LYS B C 1
ATOM 5583 O O . LYS B 1 117 ? 8.43 -11.172 -0.847 1 73.25 117 LYS B O 1
ATOM 5588 N N . THR B 1 118 ? 7.609 -12.055 -2.805 1 77.56 118 THR B N 1
ATOM 5589 C CA . THR B 1 118 ? 8.078 -10.945 -3.633 1 77.56 118 THR B CA 1
ATOM 5590 C C . THR B 1 118 ? 7.48 -9.625 -3.156 1 77.56 118 THR B C 1
ATOM 5592 O O . THR B 1 118 ? 8.18 -8.609 -3.094 1 77.56 118 THR B O 1
ATOM 5595 N N . GLY B 1 119 ? 6.234 -9.641 -2.752 1 72.69 119 GLY B N 1
ATOM 5596 C CA . GLY B 1 119 ? 5.57 -8.438 -2.279 1 72.69 119 GLY B CA 1
ATOM 5597 C C . GLY B 1 119 ? 6.219 -7.848 -1.042 1 72.69 119 GLY B C 1
ATOM 5598 O O . GLY B 1 119 ? 6.285 -6.625 -0.893 1 72.69 119 GLY B O 1
ATOM 5599 N N . GLU B 1 120 ? 6.66 -8.711 -0.207 1 79.44 120 GLU B N 1
ATOM 5600 C CA . GLU B 1 120 ? 7.312 -8.258 1.018 1 79.44 120 GLU B CA 1
ATOM 5601 C C . GLU B 1 120 ? 8.625 -7.543 0.712 1 79.44 120 GLU B C 1
ATOM 5603 O O . GLU B 1 120 ? 8.938 -6.52 1.326 1 79.44 120 GLU B O 1
ATOM 5608 N N . ILE B 1 121 ? 9.328 -8.086 -0.21 1 87.62 121 ILE B N 1
ATOM 5609 C CA . ILE B 1 121 ? 10.594 -7.48 -0.597 1 87.62 121 ILE B CA 1
ATOM 5610 C C . ILE B 1 121 ? 10.352 -6.102 -1.205 1 87.62 121 ILE B C 1
ATOM 5612 O O . ILE B 1 121 ? 11.031 -5.133 -0.857 1 87.62 121 ILE B O 1
ATOM 5616 N N . ILE B 1 122 ? 9.406 -6.078 -1.997 1 85.5 122 ILE B N 1
ATOM 5617 C CA . ILE B 1 122 ? 9.086 -4.82 -2.666 1 85.5 122 ILE B CA 1
ATOM 5618 C C . ILE B 1 122 ? 8.625 -3.793 -1.637 1 85.5 122 ILE B C 1
ATOM 5620 O O . ILE B 1 122 ? 9.008 -2.621 -1.705 1 85.5 122 ILE B O 1
ATOM 5624 N N . SER B 1 123 ? 7.754 -4.199 -0.694 1 81.38 123 SER B N 1
ATOM 5625 C CA . SER B 1 123 ? 7.266 -3.303 0.35 1 81.38 123 SER B CA 1
ATOM 5626 C C . SER B 1 123 ? 8.422 -2.729 1.167 1 81.38 123 SER B C 1
ATOM 5628 O O . SER B 1 123 ? 8.398 -1.552 1.534 1 81.38 123 SER B O 1
ATOM 5630 N N . ARG B 1 124 ? 9.406 -3.445 1.411 1 87 124 ARG B N 1
ATOM 5631 C CA . ARG B 1 124 ? 10.562 -2.994 2.18 1 87 124 ARG B CA 1
ATOM 5632 C C . ARG B 1 124 ? 11.383 -1.98 1.39 1 87 124 ARG B C 1
ATOM 5634 O O . ARG B 1 124 ? 11.828 -0.97 1.938 1 87 124 ARG B O 1
ATOM 5641 N N . VAL B 1 125 ? 11.469 -2.248 0.104 1 90.69 125 VAL B N 1
ATOM 5642 C CA . VAL B 1 125 ? 12.352 -1.435 -0.728 1 90.69 125 VAL B CA 1
ATOM 5643 C C . VAL B 1 125 ? 11.664 -0.119 -1.077 1 90.69 125 VAL B C 1
ATOM 5645 O O . VAL B 1 125 ? 12.312 0.918 -1.204 1 90.69 125 VAL B O 1
ATOM 5648 N N . ILE B 1 126 ? 10.391 -0.159 -1.175 1 88.94 126 ILE B N 1
ATOM 5649 C CA . ILE B 1 126 ? 9.68 1.021 -1.659 1 88.94 126 ILE B CA 1
ATOM 5650 C C . ILE B 1 126 ? 9.023 1.745 -0.488 1 88.94 126 ILE B C 1
ATOM 5652 O O . ILE B 1 126 ? 9.406 2.869 -0.15 1 88.94 126 ILE B O 1
ATOM 5656 N N . HIS B 1 127 ? 8.164 1.052 0.242 1 82.81 127 HIS B N 1
ATOM 5657 C CA . HIS B 1 127 ? 7.34 1.7 1.252 1 82.81 127 HIS B CA 1
ATOM 5658 C C . HIS B 1 127 ? 8.141 2 2.514 1 82.81 127 HIS B C 1
ATOM 5660 O O . HIS B 1 127 ? 8.102 3.121 3.025 1 82.81 127 HIS B O 1
ATOM 5666 N N . ASP B 1 128 ? 8.766 1.023 3.027 1 88.06 128 ASP B N 1
ATOM 5667 C CA . ASP B 1 128 ? 9.508 1.208 4.27 1 88.06 128 ASP B CA 1
ATOM 5668 C C . ASP B 1 128 ? 10.641 2.215 4.09 1 88.06 128 ASP B C 1
ATOM 5670 O O . ASP B 1 128 ? 10.891 3.043 4.969 1 88.06 128 ASP B O 1
ATOM 5674 N N . VAL B 1 129 ? 11.258 2.084 2.93 1 91.5 129 VAL B N 1
ATOM 5675 C CA . VAL B 1 129 ? 12.336 3.025 2.658 1 91.5 129 VAL B CA 1
ATOM 5676 C C . VAL B 1 129 ? 11.781 4.445 2.578 1 91.5 129 VAL B C 1
ATOM 5678 O O . VAL B 1 129 ? 12.398 5.391 3.08 1 91.5 129 VAL B O 1
ATOM 5681 N N . GLU B 1 130 ? 10.648 4.574 2.021 1 90.75 130 GLU B N 1
ATOM 5682 C CA . GLU B 1 130 ? 10.008 5.883 1.933 1 90.75 130 GLU B CA 1
ATOM 5683 C C . GLU B 1 130 ? 9.656 6.418 3.318 1 90.75 130 GLU B C 1
ATOM 5685 O O . GLU B 1 130 ? 9.797 7.617 3.578 1 90.75 130 GLU B O 1
ATOM 5690 N N . GLN B 1 131 ? 9.281 5.594 4.164 1 87.81 131 GLN B N 1
ATOM 5691 C CA . GLN B 1 131 ? 8.891 5.992 5.512 1 87.81 131 GLN B CA 1
ATOM 5692 C C . GLN B 1 131 ? 10.094 6.477 6.312 1 87.81 131 GLN B C 1
ATOM 5694 O O . GLN B 1 131 ? 9.953 7.305 7.219 1 87.81 131 GLN B O 1
ATOM 5699 N N . THR B 1 132 ? 11.258 6.016 5.945 1 90.38 132 THR B N 1
ATOM 5700 C CA . THR B 1 132 ? 12.453 6.441 6.66 1 90.38 132 THR B CA 1
ATOM 5701 C C . THR B 1 132 ? 12.75 7.914 6.387 1 90.38 132 THR B C 1
ATOM 5703 O O . THR B 1 132 ? 13.477 8.562 7.148 1 90.38 132 THR B O 1
ATOM 5706 N N . LYS B 1 133 ? 12.148 8.383 5.34 1 90.81 133 LYS B N 1
ATOM 5707 C CA . LYS B 1 133 ? 12.281 9.805 5.02 1 90.81 133 LYS B CA 1
ATOM 5708 C C . LYS B 1 133 ? 11.773 10.672 6.168 1 90.81 133 LYS B C 1
ATOM 5710 O O . LYS B 1 133 ? 12.328 11.742 6.438 1 90.81 133 LYS B O 1
ATOM 5715 N N . ASP B 1 134 ? 10.836 10.234 6.828 1 90.06 134 ASP B N 1
ATOM 5716 C CA . ASP B 1 134 ? 10.234 10.984 7.93 1 90.06 134 ASP B CA 1
ATOM 5717 C C . ASP B 1 134 ? 11.211 11.133 9.094 1 90.06 134 ASP B C 1
ATOM 5719 O O . ASP B 1 134 ? 11.164 12.125 9.82 1 90.06 134 ASP B O 1
ATOM 5723 N N . PHE B 1 135 ? 12.094 10.203 9.18 1 89.38 135 PHE B N 1
ATOM 5724 C CA . PHE B 1 135 ? 13.109 10.32 10.219 1 89.38 135 PHE B CA 1
ATOM 5725 C C . PHE B 1 135 ? 14.055 11.477 9.922 1 89.38 135 PHE B C 1
ATOM 5727 O O . PHE B 1 135 ? 14.438 12.227 10.82 1 89.38 135 PHE B O 1
ATOM 5734 N N . VAL B 1 136 ? 14.352 11.602 8.703 1 89.69 136 VAL B N 1
ATOM 5735 C CA . VAL B 1 136 ? 15.273 12.664 8.305 1 89.69 136 VAL B CA 1
ATOM 5736 C C . VAL B 1 136 ? 14.594 14.023 8.469 1 89.69 136 VAL B C 1
ATOM 5738 O O . VAL B 1 136 ? 15.156 14.93 9.094 1 89.69 136 VAL B O 1
ATOM 5741 N N . ILE B 1 137 ? 13.406 14.125 7.996 1 90.44 137 ILE B N 1
ATOM 5742 C CA . ILE B 1 137 ? 12.703 15.406 7.961 1 90.44 137 ILE B CA 1
ATOM 5743 C C . ILE B 1 137 ? 12.219 15.766 9.367 1 90.44 137 ILE B C 1
ATOM 5745 O O . ILE B 1 137 ? 12.492 16.859 9.859 1 90.44 137 ILE B O 1
ATOM 5749 N N . THR B 1 138 ? 11.594 14.883 10.016 1 88.88 138 THR B N 1
ATOM 5750 C CA . THR B 1 138 ? 10.992 15.156 11.32 1 88.88 138 THR B CA 1
ATOM 5751 C C . THR B 1 138 ? 12.008 14.953 12.438 1 88.88 138 THR B C 1
ATOM 5753 O O . THR B 1 138 ? 12.211 15.836 13.273 1 88.88 138 THR B O 1
ATOM 5756 N N . GLY B 1 139 ? 12.719 13.875 12.438 1 84.5 139 GLY B N 1
ATOM 5757 C CA . GLY B 1 139 ? 13.602 13.492 13.531 1 84.5 139 GLY B CA 1
ATOM 5758 C C . GLY B 1 139 ? 14.898 14.273 13.555 1 84.5 139 GLY B C 1
ATOM 5759 O O . GLY B 1 139 ? 15.336 14.727 14.609 1 84.5 139 GLY B O 1
ATOM 5760 N N . LEU B 1 140 ? 15.406 14.508 12.422 1 85.88 140 LEU B N 1
ATOM 5761 C CA . LEU B 1 140 ? 16.734 15.125 12.383 1 85.88 140 LEU B CA 1
ATOM 5762 C C . LEU B 1 140 ? 16.625 16.641 12.18 1 85.88 140 LEU B C 1
ATOM 5764 O O . LEU B 1 140 ? 17.547 17.375 12.5 1 85.88 140 LEU B O 1
ATOM 5768 N N . MET B 1 141 ? 15.461 17.016 11.742 1 88.69 141 MET B N 1
ATOM 5769 C CA . MET B 1 141 ? 15.414 18.438 11.414 1 88.69 141 MET B CA 1
ATOM 5770 C C . MET B 1 141 ? 14.305 19.141 12.18 1 88.69 141 MET B C 1
ATOM 5772 O O . MET B 1 141 ? 14.57 20.016 13 1 88.69 141 MET B O 1
ATOM 5776 N N . ASN B 1 142 ? 13.016 18.719 12.047 1 89.38 142 ASN B N 1
ATOM 5777 C CA . ASN B 1 142 ? 11.875 19.469 12.562 1 89.38 142 ASN B CA 1
ATOM 5778 C C . ASN B 1 142 ? 11.836 19.469 14.086 1 89.38 142 ASN B C 1
ATOM 5780 O O . ASN B 1 142 ? 11.516 20.484 14.711 1 89.38 142 ASN B O 1
ATOM 5784 N N . VAL B 1 143 ? 12.219 18.406 14.711 1 89.62 143 VAL B N 1
ATOM 5785 C CA . VAL B 1 143 ? 12.172 18.297 16.172 1 89.62 143 VAL B CA 1
ATOM 5786 C C . VAL B 1 143 ? 13.148 19.297 16.781 1 89.62 143 VAL B C 1
ATOM 5788 O O . VAL B 1 143 ? 12.82 19.984 17.75 1 89.62 143 VAL B O 1
ATOM 5791 N N . TRP B 1 144 ? 14.211 19.484 16.219 1 87.94 144 TRP B N 1
ATOM 5792 C CA . TRP B 1 144 ? 15.234 20.391 16.719 1 87.94 144 TRP B CA 1
ATOM 5793 C C . TRP B 1 144 ? 14.836 21.844 16.5 1 87.94 144 TRP B C 1
ATOM 5795 O O . TRP B 1 144 ? 15.086 22.688 17.359 1 87.94 144 TRP B O 1
ATOM 5805 N N . LEU B 1 145 ? 14.258 22.031 15.438 1 90.06 145 LEU B N 1
ATOM 5806 C CA . LEU B 1 145 ? 13.812 23.391 15.141 1 90.06 145 LEU B CA 1
ATOM 5807 C C . LEU B 1 145 ? 12.672 23.797 16.062 1 90.06 145 LEU B C 1
ATOM 5809 O O . LEU B 1 145 ? 12.641 24.938 16.562 1 90.06 145 LEU B O 1
ATOM 5813 N N . ASP B 1 146 ? 11.766 22.906 16.25 1 90.44 146 ASP B N 1
ATOM 5814 C CA . ASP B 1 146 ? 10.648 23.188 17.141 1 90.44 146 ASP B CA 1
ATOM 5815 C C . ASP B 1 146 ? 11.141 23.406 18.578 1 90.44 146 ASP B C 1
ATOM 5817 O O . ASP B 1 146 ? 10.672 24.328 19.266 1 90.44 146 ASP B O 1
ATOM 5821 N N . THR B 1 147 ? 12.094 22.641 19.031 1 90.38 147 THR B N 1
ATOM 5822 C CA . THR B 1 147 ? 12.672 22.812 20.359 1 90.38 147 THR B CA 1
ATOM 5823 C C . THR B 1 147 ? 13.406 24.141 20.469 1 90.38 147 THR B C 1
ATOM 5825 O O . THR B 1 147 ? 13.281 24.844 21.484 1 90.38 147 THR B O 1
ATOM 5828 N N . ALA B 1 148 ? 14.07 24.438 19.453 1 91.06 148 ALA B N 1
ATOM 5829 C CA . ALA B 1 148 ? 14.789 25.719 19.422 1 91.06 148 ALA B CA 1
ATOM 5830 C C . ALA B 1 148 ? 13.82 26.891 19.438 1 91.06 148 ALA B C 1
ATOM 5832 O O . ALA B 1 148 ? 14.062 27.906 20.109 1 91.06 148 ALA B O 1
ATOM 5833 N N . THR B 1 149 ? 12.766 26.766 18.672 1 89.19 149 THR B N 1
ATOM 5834 C CA . THR B 1 149 ? 11.766 27.812 18.625 1 89.19 149 THR B CA 1
ATOM 5835 C C . THR B 1 149 ? 11.148 28.047 20 1 89.19 149 THR B C 1
ATOM 5837 O O . THR B 1 149 ? 10.945 29.203 20.406 1 89.19 149 THR B O 1
ATOM 5840 N N . ILE B 1 150 ? 10.852 27.016 20.672 1 90.06 150 ILE B N 1
ATOM 5841 C CA . ILE B 1 150 ? 10.297 27.109 22.016 1 90.06 150 ILE B CA 1
ATOM 5842 C C . ILE B 1 150 ? 11.305 27.781 22.953 1 90.06 150 ILE B C 1
ATOM 5844 O O . ILE B 1 150 ? 10.945 28.703 23.688 1 90.06 150 ILE B O 1
ATOM 5848 N N . ALA B 1 151 ? 12.547 27.438 22.859 1 92.19 151 ALA B N 1
ATOM 5849 C CA . ALA B 1 151 ? 13.602 28.016 23.688 1 92.19 151 ALA B CA 1
ATOM 5850 C C . ALA B 1 151 ? 13.758 29.516 23.406 1 92.19 151 ALA B C 1
ATOM 5852 O O . ALA B 1 151 ? 13.844 30.328 24.328 1 92.19 151 ALA B O 1
ATOM 5853 N N . ILE B 1 152 ? 13.75 29.859 22.125 1 91.25 152 ILE B N 1
ATOM 5854 C CA . ILE B 1 152 ? 13.898 31.25 21.75 1 91.25 152 ILE B CA 1
ATOM 5855 C C . ILE B 1 152 ? 12.695 32.062 22.234 1 91.25 152 ILE B C 1
ATOM 5857 O O . ILE B 1 152 ? 12.859 33.156 22.766 1 91.25 152 ILE B O 1
ATOM 5861 N N . ALA B 1 153 ? 11.516 31.5 22.047 1 91.38 153 ALA B N 1
ATOM 5862 C CA . ALA B 1 153 ? 10.312 32.188 22.516 1 91.38 153 ALA B CA 1
ATOM 5863 C C . ALA B 1 153 ? 10.352 32.406 24.016 1 91.38 153 ALA B C 1
ATOM 5865 O O . ALA B 1 153 ? 10.008 33.5 24.5 1 91.38 153 ALA B O 1
ATOM 5866 N N . ILE B 1 154 ? 10.828 31.469 24.766 1 92.56 154 ILE B N 1
ATOM 5867 C CA . ILE B 1 154 ? 10.914 31.562 26.219 1 92.56 154 ILE B CA 1
ATOM 5868 C C . ILE B 1 154 ? 11.945 32.625 26.594 1 92.56 154 ILE B C 1
ATOM 5870 O O . ILE B 1 154 ? 11.695 33.438 27.5 1 92.56 154 ILE B O 1
ATOM 5874 N N . ILE B 1 155 ? 13.047 32.656 25.922 1 93.62 155 ILE B N 1
ATOM 5875 C CA . ILE B 1 155 ? 14.109 33.594 26.203 1 93.62 155 ILE B CA 1
ATOM 5876 C C . ILE B 1 155 ? 13.609 35.031 25.922 1 93.62 155 ILE B C 1
ATOM 5878 O O . ILE B 1 155 ? 13.828 35.938 26.734 1 93.62 155 ILE B O 1
ATOM 5882 N N . VAL B 1 156 ? 12.898 35.188 24.844 1 92.19 156 VAL B N 1
ATOM 5883 C CA . VAL B 1 156 ? 12.367 36.5 24.5 1 92.19 156 VAL B CA 1
ATOM 5884 C C . VAL B 1 156 ? 11.312 36.938 25.516 1 92.19 156 VAL B C 1
ATOM 5886 O O . VAL B 1 156 ? 11.281 38.094 25.938 1 92.19 156 VAL B O 1
ATOM 5889 N N . MET B 1 157 ? 10.516 36.031 25.938 1 92.94 157 MET B N 1
ATOM 5890 C CA . MET B 1 157 ? 9.469 36.344 26.922 1 92.94 157 MET B CA 1
ATOM 5891 C C . MET B 1 157 ? 10.07 36.688 28.281 1 92.94 157 MET B C 1
ATOM 5893 O O . MET B 1 157 ? 9.609 37.594 28.953 1 92.94 157 MET B O 1
ATOM 5897 N N . PHE B 1 158 ? 11.133 36.031 28.656 1 94.5 158 PHE B N 1
ATOM 5898 C CA . PHE B 1 158 ? 11.82 36.312 29.906 1 94.5 158 PHE B CA 1
ATOM 5899 C C . PHE B 1 158 ? 12.469 37.688 29.875 1 94.5 158 PHE B C 1
ATOM 5901 O O . PHE B 1 158 ? 12.547 38.375 30.891 1 94.5 158 PHE B O 1
ATOM 5908 N N . SER B 1 159 ? 12.93 38.062 28.703 1 93.25 159 SER B N 1
ATOM 5909 C CA . SER B 1 159 ? 13.562 39.375 28.562 1 93.25 159 SER B CA 1
ATOM 5910 C C . SER B 1 159 ? 12.539 40.5 28.672 1 93.25 159 SER B C 1
ATOM 5912 O O . SER B 1 159 ? 12.891 41.625 29 1 93.25 159 SER B O 1
ATOM 5914 N N . MET B 1 160 ? 11.336 40.188 28.406 1 91.12 160 MET B N 1
ATOM 5915 C CA . MET B 1 160 ? 10.281 41.188 28.469 1 91.12 160 MET B CA 1
ATOM 5916 C C . MET B 1 160 ? 9.719 41.312 29.875 1 91.12 160 MET B C 1
ATOM 5918 O O . MET B 1 160 ? 9.672 42.406 30.453 1 91.12 160 MET B O 1
ATOM 5922 N N . ASN B 1 161 ? 9.266 40.156 30.438 1 94.38 161 ASN B N 1
ATOM 5923 C CA . ASN B 1 161 ? 8.719 40.156 31.797 1 94.38 161 ASN B CA 1
ATOM 5924 C C . ASN B 1 161 ? 8.844 38.75 32.438 1 94.38 161 ASN B C 1
ATOM 5926 O O . ASN B 1 161 ? 8.242 37.812 31.938 1 94.38 161 ASN B O 1
ATOM 5930 N N . ILE B 1 162 ? 9.438 38.594 33.469 1 93.75 162 ILE B N 1
ATOM 5931 C CA . ILE B 1 162 ? 9.758 37.344 34.125 1 93.75 162 ILE B CA 1
ATOM 5932 C C . ILE B 1 162 ? 8.492 36.75 34.781 1 93.75 162 ILE B C 1
ATOM 5934 O O . ILE B 1 162 ? 8.195 35.562 34.625 1 93.75 162 ILE B O 1
ATOM 5938 N N . LYS B 1 163 ? 7.727 37.625 35.469 1 92.88 163 LYS B N 1
ATOM 5939 C CA . LYS B 1 163 ? 6.535 37.156 36.188 1 92.88 163 LYS B CA 1
ATOM 5940 C C . LYS B 1 163 ? 5.504 36.594 35.219 1 92.88 163 LYS B C 1
ATOM 5942 O O . LYS B 1 163 ? 4.957 35.531 35.438 1 92.88 163 LYS B O 1
ATOM 5947 N N . LEU B 1 164 ? 5.32 37.312 34.125 1 93.44 164 LEU B N 1
ATOM 5948 C CA . LEU B 1 164 ? 4.34 36.875 33.125 1 93.44 164 LEU B CA 1
ATOM 5949 C C . LEU B 1 164 ? 4.809 35.625 32.406 1 93.44 164 LEU B C 1
ATOM 5951 O O . LEU B 1 164 ? 3.984 34.812 31.984 1 93.44 164 LEU B O 1
ATOM 5955 N N . THR B 1 165 ? 6.078 35.469 32.25 1 94.56 165 THR B N 1
ATOM 5956 C CA . THR B 1 165 ? 6.625 34.281 31.594 1 94.56 165 THR B CA 1
ATOM 5957 C C . THR B 1 165 ? 6.379 33.031 32.438 1 94.56 165 THR B C 1
ATOM 5959 O O . THR B 1 165 ? 6.051 31.984 31.891 1 94.56 165 THR B O 1
ATOM 5962 N N . PHE B 1 166 ? 6.496 33.125 33.688 1 93.75 166 PHE B N 1
ATOM 5963 C CA . PHE B 1 166 ? 6.227 32 34.562 1 93.75 166 PHE B CA 1
ATOM 5964 C C . PHE B 1 166 ? 4.758 31.578 34.469 1 93.75 166 PHE B C 1
ATOM 5966 O O . PHE B 1 166 ? 4.434 30.391 34.531 1 93.75 166 PHE B O 1
ATOM 5973 N N . VAL B 1 167 ? 3.873 32.562 34.344 1 91.5 167 VAL B N 1
ATOM 5974 C CA . VAL B 1 167 ? 2.449 32.25 34.188 1 91.5 167 VAL B CA 1
ATOM 5975 C C . VAL B 1 167 ? 2.197 31.516 32.875 1 91.5 167 VAL B C 1
ATOM 5977 O O . VAL B 1 167 ? 1.41 30.562 32.844 1 91.5 167 VAL B O 1
ATOM 5980 N N . ALA B 1 168 ? 2.879 31.969 31.859 1 91.06 168 ALA B N 1
ATOM 5981 C CA . ALA B 1 168 ? 2.736 31.328 30.547 1 91.06 168 ALA B CA 1
ATOM 5982 C C . ALA B 1 168 ? 3.258 29.891 30.594 1 91.06 168 ALA B C 1
ATOM 5984 O O . ALA B 1 168 ? 2.713 29.016 29.922 1 91.06 168 ALA B O 1
ATOM 5985 N N . LEU B 1 169 ? 4.27 29.609 31.391 1 91.25 169 LEU B N 1
ATOM 5986 C CA . LEU B 1 169 ? 4.926 28.297 31.438 1 91.25 169 LEU B CA 1
ATOM 5987 C C . LEU B 1 169 ? 4.172 27.344 32.375 1 91.25 169 LEU B C 1
ATOM 5989 O O . LEU B 1 169 ? 4.371 26.125 32.312 1 91.25 169 LEU B O 1
ATOM 5993 N N . LEU B 1 170 ? 3.283 27.812 33.125 1 89 170 LEU B N 1
ATOM 5994 C CA . LEU B 1 170 ? 2.539 27 34.062 1 89 170 LEU B CA 1
ATOM 5995 C C . LEU B 1 170 ? 1.688 25.969 33.344 1 89 170 LEU B C 1
ATOM 5997 O O . LEU B 1 170 ? 1.44 24.875 33.906 1 89 170 LEU B O 1
ATOM 6001 N N . ILE B 1 171 ? 1.292 26.25 32.188 1 85.5 171 ILE B N 1
ATOM 6002 C CA . ILE B 1 171 ? 0.403 25.359 31.438 1 85.5 171 ILE B CA 1
ATOM 6003 C C . ILE B 1 171 ? 1.216 24.234 30.781 1 85.5 171 ILE B C 1
ATOM 6005 O O . ILE B 1 171 ? 0.674 23.188 30.453 1 85.5 171 ILE B O 1
ATOM 6009 N N . LEU B 1 172 ? 2.508 24.438 30.672 1 85.06 172 LEU B N 1
ATOM 6010 C CA . LEU B 1 172 ? 3.352 23.516 29.922 1 85.06 172 LEU B CA 1
ATOM 6011 C C . LEU B 1 172 ? 3.434 22.156 30.625 1 85.06 172 LEU B C 1
ATOM 6013 O O . LEU B 1 172 ? 3.242 21.125 29.984 1 85.06 172 LEU B O 1
ATOM 6017 N N . PRO B 1 173 ? 3.691 22.078 31.938 1 86.25 173 PRO B N 1
ATOM 6018 C CA . PRO B 1 173 ? 3.723 20.766 32.594 1 86.25 173 PRO B CA 1
ATOM 6019 C C . PRO B 1 173 ? 2.387 20.031 32.531 1 86.25 173 PRO B C 1
ATOM 6021 O O . PRO B 1 173 ? 2.357 18.812 32.406 1 86.25 173 PRO B O 1
ATOM 6024 N N . ILE B 1 174 ? 1.272 20.734 32.562 1 87.81 174 ILE B N 1
ATOM 6025 C CA . ILE B 1 174 ? -0.051 20.125 32.469 1 87.81 174 ILE B CA 1
ATOM 6026 C C . ILE B 1 174 ? -0.252 19.562 31.078 1 87.81 174 ILE B C 1
ATOM 6028 O O . ILE B 1 174 ? -0.802 18.469 30.922 1 87.81 174 ILE B O 1
ATOM 6032 N N . TYR B 1 175 ? 0.273 20.297 30.188 1 85.88 175 TYR B N 1
ATOM 6033 C CA . TYR B 1 175 ? 0.197 19.875 28.797 1 85.88 175 TYR B CA 1
ATOM 6034 C C . TYR B 1 175 ? 0.985 18.578 28.578 1 85.88 175 TYR B C 1
ATOM 6036 O O . TYR B 1 175 ? 0.489 17.641 27.953 1 85.88 175 TYR B O 1
ATOM 6044 N N . VAL B 1 176 ? 2.133 18.438 29.172 1 83.56 176 VAL B N 1
ATOM 6045 C CA . VAL B 1 176 ? 3.01 17.281 29 1 83.56 176 VAL B CA 1
ATOM 6046 C C . VAL B 1 176 ? 2.381 16.062 29.641 1 83.56 176 VAL B C 1
ATOM 6048 O O . VAL B 1 176 ? 2.41 14.961 29.078 1 83.56 176 VAL B O 1
ATOM 6051 N N . ILE B 1 177 ? 1.804 16.234 30.734 1 87.25 177 ILE B N 1
ATOM 6052 C CA . ILE B 1 177 ? 1.173 15.125 31.453 1 87.25 177 ILE B CA 1
ATOM 6053 C C . ILE B 1 177 ? -0.056 14.641 30.688 1 87.25 177 ILE B C 1
ATOM 6055 O O . ILE B 1 177 ? -0.278 13.438 30.547 1 87.25 177 ILE B O 1
ATOM 6059 N N . ALA B 1 178 ? -0.829 15.617 30.188 1 86.81 178 ALA B N 1
ATOM 6060 C CA . ALA B 1 178 ? -2.018 15.266 29.406 1 86.81 178 ALA B CA 1
ATOM 6061 C C . ALA B 1 178 ? -1.645 14.516 28.141 1 86.81 178 ALA B C 1
ATOM 6063 O O . ALA B 1 178 ? -2.27 13.516 27.797 1 86.81 178 ALA B O 1
ATOM 6064 N N . VAL B 1 179 ? -0.647 14.992 27.531 1 82.94 179 VAL B N 1
ATOM 6065 C CA . VAL B 1 179 ? -0.205 14.375 26.281 1 82.94 179 VAL B CA 1
ATOM 6066 C C . VAL B 1 179 ? 0.291 12.961 26.562 1 82.94 179 VAL B C 1
ATOM 6068 O O . VAL B 1 179 ? -0.047 12.023 25.828 1 82.94 179 VAL B O 1
ATOM 6071 N N . LYS B 1 180 ? 1.071 12.781 27.594 1 83.44 180 LYS B N 1
ATOM 6072 C CA . LYS B 1 180 ? 1.611 11.469 27.922 1 83.44 180 LYS B CA 1
ATOM 6073 C C . LYS B 1 180 ? 0.495 10.477 28.234 1 83.44 180 LYS B C 1
ATOM 6075 O O . LYS B 1 180 ? 0.536 9.32 27.797 1 83.44 180 LYS B O 1
ATOM 6080 N N . TYR B 1 181 ? -0.479 10.945 28.875 1 87.38 181 TYR B N 1
ATOM 6081 C CA . TYR B 1 181 ? -1.575 10.078 29.281 1 87.38 181 TYR B CA 1
ATOM 6082 C C . TYR B 1 181 ? -2.475 9.734 28.109 1 87.38 181 TYR B C 1
ATOM 6084 O O . TYR B 1 181 ? -2.744 8.562 27.844 1 87.38 181 TYR B O 1
ATOM 6092 N N . PHE B 1 182 ? -2.957 10.664 27.422 1 87.06 182 PHE B N 1
ATOM 6093 C CA . PHE B 1 182 ? -3.938 10.453 26.359 1 87.06 182 PHE B CA 1
ATOM 6094 C C . PHE B 1 182 ? -3.289 9.812 25.141 1 87.06 182 PHE B C 1
ATOM 6096 O O . PHE B 1 182 ? -3.863 8.914 24.531 1 87.06 182 PHE B O 1
ATOM 6103 N N . PHE B 1 183 ? -2.113 10.18 24.906 1 80.06 183 PHE B N 1
ATOM 6104 C CA . PHE B 1 183 ? -1.475 9.648 23.703 1 80.06 183 PHE B CA 1
ATOM 6105 C C . PHE B 1 183 ? -0.945 8.242 23.953 1 80.06 183 PHE B C 1
ATOM 6107 O O . PHE B 1 183 ? -0.862 7.434 23.031 1 80.06 183 PHE B O 1
ATOM 6114 N N . GLY B 1 184 ? -0.569 7.914 25.156 1 81.69 184 GLY B N 1
ATOM 6115 C CA . GLY B 1 184 ? -0.176 6.551 25.484 1 81.69 184 GLY B CA 1
ATOM 6116 C C . GLY B 1 184 ? -1.271 5.535 25.219 1 81.69 184 GLY B C 1
ATOM 6117 O O . GLY B 1 184 ? -1.032 4.516 24.578 1 81.69 184 GLY B O 1
ATOM 6118 N N . ARG B 1 185 ? -2.42 5.797 25.578 1 86.62 185 ARG B N 1
ATOM 6119 C CA . ARG B 1 185 ? -3.555 4.906 25.344 1 86.62 185 ARG B CA 1
ATOM 6120 C C . ARG B 1 185 ? -3.971 4.91 23.875 1 86.62 185 ARG B C 1
ATOM 6122 O O . ARG B 1 185 ? -4.41 3.889 23.344 1 86.62 185 ARG B O 1
ATOM 6129 N N . LEU B 1 186 ? -3.818 6.047 23.328 1 85.88 186 LEU B N 1
ATOM 6130 C CA . LEU B 1 186 ? -4.16 6.148 21.906 1 85.88 186 LEU B CA 1
ATOM 6131 C C . LEU B 1 186 ? -3.264 5.246 21.062 1 85.88 186 LEU B C 1
ATOM 6133 O O . LEU B 1 186 ? -3.725 4.629 20.109 1 85.88 186 LEU B O 1
ATOM 6137 N N . ARG B 1 187 ? -2.086 5.129 21.5 1 80.94 187 ARG B N 1
ATOM 6138 C CA . ARG B 1 187 ? -1.139 4.273 20.797 1 80.94 187 ARG B CA 1
ATOM 6139 C C . ARG B 1 187 ? -1.566 2.811 20.859 1 80.94 187 ARG B C 1
ATOM 6141 O O . ARG B 1 187 ? -1.496 2.094 19.859 1 80.94 187 ARG B O 1
ATOM 6148 N N . LYS B 1 188 ? -1.973 2.408 21.906 1 85.62 188 LYS B N 1
ATOM 6149 C CA . LYS B 1 188 ? -2.445 1.037 22.078 1 85.62 188 LYS B CA 1
ATOM 6150 C C . LYS B 1 188 ? -3.691 0.777 21.234 1 85.62 188 LYS B C 1
ATOM 6152 O O . LYS B 1 188 ? -3.791 -0.255 20.562 1 85.62 188 LYS B O 1
ATOM 6157 N N . LEU B 1 189 ? -4.578 1.715 21.25 1 90 189 LEU B N 1
ATOM 6158 C CA . LEU B 1 189 ? -5.82 1.558 20.5 1 90 189 LEU B CA 1
ATOM 6159 C C . LEU B 1 189 ? -5.562 1.607 19 1 90 189 LEU B C 1
ATOM 6161 O O . LEU B 1 189 ? -6.262 0.953 18.219 1 90 189 LEU B O 1
ATOM 6165 N N . THR B 1 190 ? -4.566 2.346 18.625 1 85.31 190 THR B N 1
ATOM 6166 C CA . THR B 1 190 ? -4.168 2.373 17.219 1 85.31 190 THR B CA 1
ATOM 6167 C C . THR B 1 190 ? -3.664 1.003 16.781 1 85.31 190 THR B C 1
ATOM 6169 O O . THR B 1 190 ? -4.004 0.533 15.688 1 85.31 190 THR B O 1
ATOM 6172 N N . LYS B 1 191 ? -2.9 0.406 17.625 1 83.25 191 LYS B N 1
ATOM 6173 C CA . LYS B 1 191 ? -2.387 -0.928 17.328 1 83.25 191 LYS B CA 1
ATOM 6174 C C . LYS B 1 191 ? -3.523 -1.939 17.203 1 83.25 191 LYS B C 1
ATOM 6176 O O . LYS B 1 191 ? -3.52 -2.779 16.312 1 83.25 191 LYS B O 1
ATOM 6181 N N . GLU B 1 192 ? -4.457 -1.813 18.047 1 90.25 192 GLU B N 1
ATOM 6182 C CA . GLU B 1 192 ? -5.602 -2.717 18.016 1 90.25 192 GLU B CA 1
ATOM 6183 C C . GLU B 1 192 ? -6.426 -2.521 16.75 1 90.25 192 GLU B C 1
ATOM 6185 O O . GLU B 1 192 ? -6.887 -3.492 16.141 1 90.25 192 GLU B O 1
ATOM 6190 N N . ARG B 1 193 ? -6.633 -1.307 16.438 1 90.25 193 ARG B N 1
ATOM 6191 C CA . ARG B 1 193 ? -7.359 -0.995 15.211 1 90.25 193 ARG B CA 1
ATOM 6192 C C . ARG B 1 193 ? -6.621 -1.526 13.992 1 90.25 193 ARG B C 1
ATOM 6194 O O . ARG B 1 193 ? -7.23 -2.131 13.102 1 90.25 193 ARG B O 1
ATOM 6201 N N . SER B 1 194 ? -5.348 -1.36 13.938 1 85.19 194 SER B N 1
ATOM 6202 C CA . SER B 1 194 ? -4.527 -1.813 12.82 1 85.19 194 SER B CA 1
ATOM 6203 C C . SER B 1 194 ? -4.531 -3.334 12.711 1 85.19 194 SER B C 1
ATOM 6205 O O . SER B 1 194 ? -4.551 -3.885 11.609 1 85.19 194 SER B O 1
ATOM 6207 N N . GLN B 1 195 ? -4.547 -3.967 13.805 1 84.88 195 GLN B N 1
ATOM 6208 C CA . GLN B 1 195 ? -4.598 -5.426 13.82 1 84.88 195 GLN B CA 1
ATOM 6209 C C . GLN B 1 195 ? -5.938 -5.934 13.289 1 84.88 195 GLN B C 1
ATOM 6211 O O . GLN B 1 195 ? -5.984 -6.918 12.547 1 84.88 195 GLN B O 1
ATOM 6216 N N . ALA B 1 196 ? -6.969 -5.285 13.695 1 90.94 196 ALA B N 1
ATOM 6217 C CA . ALA B 1 196 ? -8.281 -5.664 13.195 1 90.94 196 ALA B CA 1
ATOM 6218 C C . ALA B 1 196 ? -8.375 -5.469 11.688 1 90.94 196 ALA B C 1
ATOM 6220 O O . ALA B 1 196 ? -8.984 -6.277 10.984 1 90.94 196 ALA B O 1
ATOM 6221 N N . LEU B 1 197 ? -7.785 -4.441 11.242 1 88.69 197 LEU B N 1
ATOM 6222 C CA . LEU B 1 197 ? -7.742 -4.199 9.805 1 88.69 197 LEU B CA 1
ATOM 6223 C C . LEU B 1 197 ? -6.945 -5.285 9.086 1 88.69 197 LEU B C 1
ATOM 6225 O O . LEU B 1 197 ? -7.359 -5.777 8.039 1 88.69 197 LEU B O 1
ATOM 6229 N N . ALA B 1 198 ? -5.879 -5.652 9.656 1 80.62 198 ALA B N 1
ATOM 6230 C CA . ALA B 1 198 ? -5.027 -6.691 9.086 1 80.62 198 ALA B CA 1
ATOM 6231 C C . ALA B 1 198 ? -5.77 -8.023 9.016 1 80.62 198 ALA B C 1
ATOM 6233 O O . ALA B 1 198 ? -5.668 -8.742 8.016 1 80.62 198 ALA B O 1
ATOM 6234 N N . THR B 1 199 ? -6.441 -8.297 10.016 1 87 199 THR B N 1
ATOM 6235 C C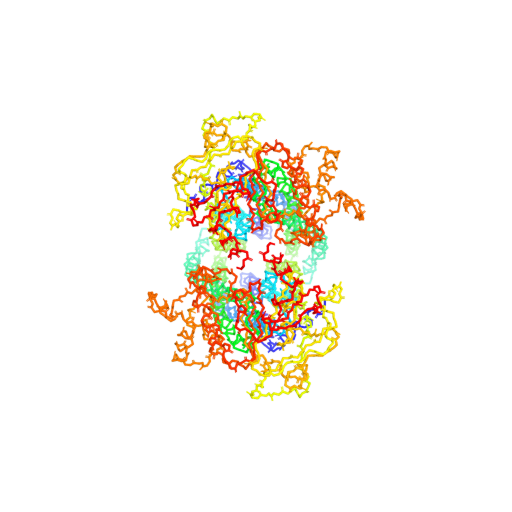A . THR B 1 199 ? -7.219 -9.523 10.047 1 87 199 THR B CA 1
ATOM 6236 C C . THR B 1 199 ? -8.281 -9.531 8.953 1 87 199 THR B C 1
ATOM 6238 O O . THR B 1 199 ? -8.469 -10.539 8.266 1 87 199 THR B O 1
ATOM 6241 N N . MET B 1 200 ? -8.93 -8.453 8.844 1 90.62 200 MET B N 1
ATOM 6242 C CA . MET B 1 200 ? -9.945 -8.336 7.801 1 90.62 200 MET B CA 1
ATOM 6243 C C . MET B 1 200 ? -9.312 -8.438 6.418 1 90.62 200 MET B C 1
ATOM 6245 O O . MET B 1 200 ? -9.859 -9.094 5.527 1 90.62 200 MET B O 1
ATOM 6249 N N . GLN B 1 201 ? -8.234 -7.793 6.258 1 87.31 201 GLN B N 1
ATOM 6250 C CA . GLN B 1 201 ? -7.516 -7.836 4.992 1 87.31 201 GLN B CA 1
ATOM 6251 C C . GLN B 1 201 ? -7.055 -9.258 4.664 1 87.31 201 GLN B C 1
ATOM 6253 O O . GLN B 1 201 ? -7.148 -9.695 3.52 1 87.31 201 GLN B O 1
ATOM 6258 N N . GLY B 1 202 ? -6.523 -9.922 5.645 1 84.31 202 GLY B N 1
ATOM 6259 C CA . GLY B 1 202 ? -6.129 -11.312 5.465 1 84.31 202 GLY B CA 1
ATOM 6260 C C . GLY B 1 202 ? -7.285 -12.211 5.078 1 84.31 202 GLY B C 1
ATOM 6261 O O . GLY B 1 202 ? -7.152 -13.055 4.184 1 84.31 202 GLY B O 1
ATOM 6262 N N . TYR B 1 203 ? -8.367 -12 5.723 1 88.5 203 TYR B N 1
ATOM 6263 C CA . TYR B 1 203 ? -9.57 -12.773 5.414 1 88.5 203 TYR B CA 1
ATOM 6264 C C . TYR B 1 203 ? -10.016 -12.539 3.973 1 88.5 203 TYR B C 1
ATOM 6266 O O . TYR B 1 203 ? -10.312 -13.484 3.246 1 88.5 203 TYR B O 1
ATOM 6274 N N . LEU B 1 204 ? -10.062 -11.305 3.609 1 88.75 204 LEU B N 1
ATOM 6275 C CA . LEU B 1 204 ? -10.477 -10.953 2.256 1 88.75 204 LEU B CA 1
ATOM 6276 C C . LEU B 1 204 ? -9.539 -11.562 1.222 1 88.75 204 LEU B C 1
ATOM 6278 O O . LEU B 1 204 ? -9.984 -12.078 0.195 1 88.75 204 LEU B O 1
ATOM 6282 N N . HIS B 1 205 ? -8.312 -11.492 1.492 1 84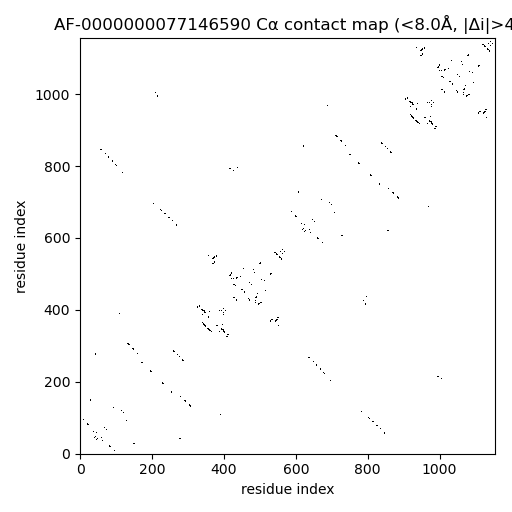.88 205 HIS B N 1
ATOM 6283 C CA . HIS B 1 205 ? -7.309 -12.031 0.584 1 84.88 205 HIS B CA 1
ATOM 6284 C C . HIS B 1 205 ? -7.508 -13.523 0.37 1 84.88 205 HIS B C 1
ATOM 6286 O O . HIS B 1 205 ? -7.516 -14 -0.77 1 84.88 205 HIS B O 1
ATOM 6292 N N . GLU B 1 206 ? -7.699 -14.188 1.365 1 85.38 206 GLU B N 1
ATOM 6293 C CA . GLU B 1 206 ? -7.883 -15.641 1.301 1 85.38 206 GLU B CA 1
ATOM 6294 C C . GLU B 1 206 ? -9.18 -16 0.587 1 85.38 206 GLU B C 1
ATOM 6296 O O . GLU B 1 206 ? -9.219 -16.938 -0.213 1 85.38 206 GLU B O 1
ATOM 6301 N N . ARG B 1 207 ? -10.172 -15.289 0.94 1 88.25 207 ARG B N 1
ATOM 6302 C CA . ARG B 1 207 ? -11.477 -15.633 0.389 1 88.25 207 ARG B CA 1
ATOM 6303 C C . ARG B 1 207 ? -11.555 -15.273 -1.091 1 88.25 207 ARG B C 1
ATOM 6305 O O . ARG B 1 207 ? -12.227 -15.953 -1.865 1 88.25 207 ARG B O 1
ATOM 6312 N N . ILE B 1 208 ? -10.891 -14.312 -1.447 1 86.94 208 ILE B N 1
ATOM 6313 C CA . ILE B 1 208 ? -10.859 -13.953 -2.859 1 86.94 208 ILE B CA 1
ATOM 6314 C C . ILE B 1 208 ? -10.055 -14.984 -3.643 1 86.94 208 ILE B C 1
ATOM 6316 O O . ILE B 1 208 ? -10.445 -15.383 -4.742 1 86.94 208 ILE B O 1
ATOM 6320 N N . GLN B 1 209 ? -9.008 -15.445 -3.064 1 82.12 209 GLN B N 1
ATOM 6321 C CA . GLN B 1 209 ? -8.219 -16.5 -3.695 1 82.12 209 GLN B CA 1
ATOM 6322 C C . GLN B 1 209 ? -9.008 -17.797 -3.789 1 82.12 209 GLN B C 1
ATOM 6324 O O . GLN B 1 209 ? -8.82 -18.578 -4.723 1 82.12 209 GLN B O 1
ATOM 6329 N N . GLY B 1 210 ? -9.828 -17.984 -2.801 1 86.06 210 GLY B N 1
ATOM 6330 C CA . GLY B 1 210 ? -10.625 -19.203 -2.754 1 86.06 210 GLY B CA 1
ATOM 6331 C C . GLY B 1 210 ? -12.039 -19.016 -3.264 1 86.06 210 GLY B C 1
ATOM 6332 O O . GLY B 1 210 ? -12.945 -19.766 -2.893 1 86.06 210 GLY B O 1
ATOM 6333 N N . MET B 1 211 ? -12.25 -18.078 -4.086 1 87.31 211 MET B N 1
ATOM 6334 C CA . MET B 1 211 ? -13.602 -17.75 -4.543 1 87.31 211 MET B CA 1
ATOM 6335 C C . MET B 1 211 ? -14.219 -18.938 -5.273 1 87.31 211 MET B C 1
ATOM 6337 O O . MET B 1 211 ? -15.422 -19.172 -5.168 1 87.31 211 MET B O 1
ATOM 6341 N N . GLN B 1 212 ? -13.375 -19.656 -5.996 1 84.81 212 GLN B N 1
ATOM 6342 C CA . GLN B 1 212 ? -13.859 -20.844 -6.715 1 84.81 212 GLN B CA 1
ATOM 6343 C C . GLN B 1 212 ? -14.43 -21.875 -5.75 1 84.81 212 GLN B C 1
ATOM 6345 O O . GLN B 1 212 ? -15.438 -22.516 -6.043 1 84.81 212 GLN B O 1
ATOM 6350 N N . VAL B 1 213 ? -13.797 -22.031 -4.656 1 87.81 213 VAL B N 1
ATOM 6351 C CA . VAL B 1 213 ? -14.258 -22.969 -3.641 1 87.81 213 VAL B CA 1
ATOM 6352 C C . VAL B 1 213 ? -15.586 -22.484 -3.057 1 87.81 213 VAL B C 1
ATOM 6354 O O . VAL B 1 213 ? -16.531 -23.266 -2.918 1 87.81 213 VAL B O 1
ATOM 6357 N N . THR B 1 214 ? -15.672 -21.25 -2.738 1 89.75 214 THR B N 1
ATOM 6358 C CA . THR B 1 214 ? -16.891 -20.688 -2.156 1 89.75 214 THR B CA 1
ATOM 6359 C C . THR B 1 214 ? -18.062 -20.844 -3.104 1 89.75 214 THR B C 1
ATOM 6361 O O . THR B 1 214 ? -19.172 -21.203 -2.674 1 89.75 214 THR B O 1
ATOM 6364 N N . ARG B 1 215 ? -17.812 -20.703 -4.32 1 87.06 215 ARG B N 1
ATOM 6365 C CA . ARG B 1 215 ? -18.875 -20.812 -5.32 1 87.06 215 ARG B CA 1
ATOM 6366 C C . ARG B 1 215 ? -19.266 -22.281 -5.543 1 87.06 215 ARG B C 1
ATOM 6368 O O . ARG B 1 215 ? -20.438 -22.594 -5.734 1 87.06 215 ARG B O 1
ATOM 6375 N N . SER B 1 216 ? -18.25 -23.062 -5.551 1 87.5 216 SER B N 1
ATOM 6376 C CA . SER B 1 216 ? -18.516 -24.484 -5.797 1 87.5 216 SER B CA 1
ATOM 6377 C C . SER B 1 216 ? -19.359 -25.094 -4.688 1 87.5 216 SER B C 1
ATOM 6379 O O . SER B 1 216 ? -20.109 -26.047 -4.926 1 87.5 216 SER B O 1
ATOM 6381 N N . PHE B 1 217 ? -19.328 -24.469 -3.551 1 89.19 217 PHE B N 1
ATOM 6382 C CA . PHE B 1 217 ? -20.109 -24.984 -2.426 1 89.19 217 PHE B CA 1
ATOM 6383 C C . PHE B 1 217 ? -21.312 -24.109 -2.137 1 89.19 217 PHE B C 1
ATOM 6385 O O . PHE B 1 217 ? -22.031 -24.344 -1.171 1 89.19 217 PHE B O 1
ATOM 6392 N N . ALA B 1 218 ? -21.531 -23.094 -2.879 1 87.19 218 ALA B N 1
ATOM 6393 C CA . ALA B 1 218 ? -22.656 -22.188 -2.76 1 87.19 218 ALA B CA 1
ATOM 6394 C C . ALA B 1 218 ? -22.75 -21.594 -1.355 1 87.19 218 ALA B C 1
ATOM 6396 O O . ALA B 1 218 ? -23.797 -21.641 -0.719 1 87.19 218 ALA B O 1
ATOM 6397 N N . LEU B 1 219 ? -21.625 -21.109 -0.902 1 89.5 219 LEU B N 1
ATOM 6398 C CA . LEU B 1 219 ? -21.562 -20.609 0.467 1 89.5 219 LEU B CA 1
ATOM 6399 C C . LEU B 1 219 ? -21.438 -19.094 0.488 1 89.5 219 LEU B C 1
ATOM 6401 O O . LEU B 1 219 ? -20.828 -18.516 1.396 1 89.5 219 LEU B O 1
ATOM 6405 N N . GLU B 1 220 ? -21.984 -18.438 -0.449 1 88.75 220 GLU B N 1
ATOM 6406 C CA . GLU B 1 220 ? -21.875 -16.984 -0.548 1 88.75 220 GLU B CA 1
ATOM 6407 C C . GLU B 1 220 ? -22.516 -16.297 0.655 1 88.75 220 GLU B C 1
ATOM 6409 O O . GLU B 1 220 ? -21.953 -15.359 1.216 1 88.75 220 GLU B O 1
ATOM 6414 N N . GLU B 1 221 ? -23.641 -16.781 1.127 1 88.5 221 GLU B N 1
ATOM 6415 C CA . GLU B 1 221 ? -24.328 -16.188 2.264 1 88.5 221 GLU B CA 1
ATOM 6416 C C . GLU B 1 221 ? -23.547 -16.391 3.557 1 88.5 221 GLU B C 1
ATOM 6418 O O . GLU B 1 221 ? -23.438 -15.477 4.379 1 88.5 221 GLU B O 1
ATOM 6423 N N . TYR B 1 222 ? -23.078 -17.562 3.631 1 90 222 TYR B N 1
ATOM 6424 C CA . TYR B 1 222 ? -22.25 -17.859 4.801 1 90 222 TYR B CA 1
ATOM 6425 C C . TYR B 1 222 ? -21.031 -16.953 4.855 1 90 222 TYR B C 1
ATOM 6427 O O . TYR B 1 222 ? -20.719 -16.375 5.902 1 90 222 TYR B O 1
ATOM 6435 N N . GLU B 1 223 ? -20.375 -16.844 3.771 1 91.12 223 GLU B N 1
ATOM 6436 C CA . GLU B 1 223 ? -19.188 -16.016 3.695 1 91.12 223 GLU B CA 1
ATOM 6437 C C . GLU B 1 223 ? -19.516 -14.539 3.904 1 91.12 223 GLU B C 1
ATOM 6439 O O . GLU B 1 223 ? -18.719 -13.789 4.473 1 91.12 223 GLU B O 1
ATOM 6444 N N . GLY B 1 224 ? -20.688 -14.172 3.447 1 91.81 224 GLY B N 1
ATOM 6445 C CA . GLY B 1 224 ? -21.125 -12.812 3.693 1 91.81 224 GLY B CA 1
ATOM 6446 C C . GLY B 1 224 ? -21.266 -12.484 5.168 1 91.81 224 GLY B C 1
ATOM 6447 O O . GLY B 1 224 ? -20.828 -11.422 5.617 1 91.81 224 GLY B O 1
ATOM 6448 N N . LYS B 1 225 ? -21.766 -13.398 5.906 1 92.56 225 LYS B N 1
ATOM 6449 C CA . LYS B 1 225 ? -21.953 -13.211 7.344 1 92.56 225 LYS B CA 1
ATOM 6450 C C . LYS B 1 225 ? -20.609 -13.234 8.07 1 92.56 225 LYS B C 1
ATOM 6452 O O . LYS B 1 225 ? -20.406 -12.477 9.023 1 92.56 225 LYS B O 1
ATOM 6457 N N . GLN B 1 226 ? -19.734 -14.078 7.598 1 91.75 226 GLN B N 1
ATOM 6458 C CA . GLN B 1 226 ? -18.422 -14.148 8.211 1 91.75 226 GLN B CA 1
ATOM 6459 C C . GLN B 1 226 ? -17.641 -12.859 7.984 1 91.75 226 GLN B C 1
ATOM 6461 O O . GLN B 1 226 ? -16.938 -12.383 8.883 1 91.75 226 GLN B O 1
ATOM 6466 N N . PHE B 1 227 ? -17.766 -12.352 6.848 1 93.06 227 PHE B N 1
ATOM 6467 C CA . PHE B 1 227 ? -17.094 -11.102 6.551 1 93.06 227 PHE B CA 1
ATOM 6468 C C . PHE B 1 227 ? -17.672 -9.961 7.371 1 93.06 227 PHE B C 1
ATOM 6470 O O . PHE B 1 227 ? -16.953 -9.086 7.852 1 93.06 227 PHE B O 1
ATOM 6477 N N . GLU B 1 228 ? -18.953 -10.008 7.465 1 93.88 228 GLU B N 1
ATOM 6478 C CA . GLU B 1 228 ? -19.641 -8.977 8.242 1 93.88 228 GLU B CA 1
ATOM 6479 C C . GLU B 1 228 ? -19.156 -8.977 9.695 1 93.88 228 GLU B C 1
ATOM 6481 O O . GLU B 1 228 ? -19.031 -7.914 10.305 1 93.88 228 GLU B O 1
ATOM 6486 N N . LYS B 1 229 ? -18.938 -10.109 10.164 1 94.19 229 LYS B N 1
ATOM 6487 C CA . LYS B 1 229 ? -18.453 -10.219 11.531 1 94.19 229 LYS B CA 1
ATOM 6488 C C . LYS B 1 229 ? -17.078 -9.562 11.672 1 94.19 229 LYS B C 1
ATOM 6490 O O . LYS B 1 229 ? -16.844 -8.812 12.625 1 94.19 229 LYS B O 1
ATOM 6495 N N . ARG B 1 230 ? -16.203 -9.812 10.758 1 92.81 230 ARG B N 1
ATOM 6496 C CA . ARG B 1 230 ? -14.867 -9.234 10.797 1 92.81 230 ARG B CA 1
ATOM 6497 C C . ARG B 1 230 ? -14.914 -7.734 10.531 1 92.81 230 ARG B C 1
ATOM 6499 O O . ARG B 1 230 ? -14.188 -6.965 11.164 1 92.81 230 ARG B O 1
ATOM 6506 N N . ASN B 1 231 ? -15.766 -7.398 9.609 1 94.31 231 ASN B N 1
ATOM 6507 C CA . ASN B 1 231 ? -15.969 -5.98 9.32 1 94.31 231 ASN B CA 1
ATOM 6508 C C . ASN B 1 231 ? -16.531 -5.234 10.531 1 94.31 231 ASN B C 1
ATOM 6510 O O . ASN B 1 231 ? -16.172 -4.086 10.781 1 94.31 231 ASN B O 1
ATOM 6514 N N . ASN B 1 232 ? -17.406 -5.895 11.281 1 95.31 232 ASN B N 1
ATOM 6515 C CA . ASN B 1 232 ? -17.969 -5.309 12.492 1 95.31 232 ASN B CA 1
ATOM 6516 C C . ASN B 1 232 ? -16.922 -5.188 13.594 1 95.31 232 ASN B C 1
ATOM 6518 O O . ASN B 1 232 ? -16.922 -4.223 14.359 1 95.31 232 ASN B O 1
ATOM 6522 N N . GLU B 1 233 ? -16.125 -6.125 13.688 1 95.06 233 GLU B N 1
ATOM 6523 C CA . GLU B 1 233 ? -15.039 -6.055 14.656 1 95.06 233 GLU B CA 1
ATOM 6524 C C . GLU B 1 233 ? -14.109 -4.875 14.359 1 95.06 233 GLU B C 1
ATOM 6526 O O . GLU B 1 233 ? -13.688 -4.164 15.273 1 95.06 233 GLU B O 1
ATOM 6531 N N . PHE B 1 234 ? -13.773 -4.688 13.148 1 92.88 234 PHE B N 1
ATOM 6532 C CA . PHE B 1 234 ? -12.961 -3.543 12.75 1 92.88 234 PHE B CA 1
ATOM 6533 C C . PHE B 1 234 ? -13.672 -2.236 13.086 1 92.88 234 PHE B C 1
ATOM 6535 O O . PHE B 1 234 ? -13.055 -1.304 13.602 1 92.88 234 PHE B O 1
ATOM 6542 N N . LEU B 1 235 ? -14.977 -2.195 12.812 1 94.56 235 LEU B N 1
ATOM 6543 C CA . LEU B 1 235 ? -15.75 -0.992 13.109 1 94.56 235 LEU B CA 1
ATOM 6544 C C . LEU B 1 235 ? -15.727 -0.684 14.602 1 94.56 235 LEU B C 1
ATOM 6546 O O . LEU B 1 235 ? -15.547 0.47 15 1 94.56 235 LEU B O 1
ATOM 6550 N N . THR B 1 236 ? -15.891 -1.679 15.383 1 95.62 236 THR B N 1
ATOM 6551 C CA . THR B 1 236 ? -15.914 -1.494 16.828 1 95.62 236 THR B CA 1
ATOM 6552 C C . THR B 1 236 ? -14.578 -0.956 17.328 1 95.62 236 THR B C 1
ATOM 6554 O O . THR B 1 236 ? -14.539 -0.018 18.125 1 95.62 236 THR B O 1
ATOM 6557 N N . LYS B 1 237 ? -13.508 -1.537 16.844 1 94.25 237 LYS B N 1
ATOM 6558 C CA . LYS B 1 237 ? -12.18 -1.062 17.219 1 94.25 237 LYS B CA 1
ATOM 6559 C C . LYS B 1 237 ? -11.922 0.343 16.672 1 94.25 237 LYS B C 1
ATOM 6561 O O . LYS B 1 237 ? -11.289 1.166 17.344 1 94.25 237 LYS B O 1
ATOM 6566 N N . ALA B 1 238 ? -12.414 0.595 15.492 1 93.06 238 ALA B N 1
ATOM 6567 C CA . ALA B 1 238 ? -12.258 1.913 14.883 1 93.06 238 ALA B CA 1
ATOM 6568 C C . ALA B 1 238 ? -13.023 2.975 15.672 1 93.06 238 ALA B C 1
ATOM 6570 O O . ALA B 1 238 ? -12.523 4.086 15.867 1 93.06 238 ALA B O 1
ATOM 6571 N N . LEU B 1 239 ? -14.211 2.664 16.188 1 94.81 239 LEU B N 1
ATOM 6572 C CA . LEU B 1 239 ? -15.023 3.613 16.938 1 94.81 239 LEU B CA 1
ATOM 6573 C C . LEU B 1 239 ? -14.422 3.867 18.312 1 94.81 239 LEU B C 1
ATOM 6575 O O . LEU B 1 239 ? -14.469 4.988 18.828 1 94.81 239 LEU B O 1
ATOM 6579 N N . THR B 1 240 ? -13.844 2.861 18.891 1 94.69 240 THR B N 1
ATOM 6580 C CA . THR B 1 240 ? -13.156 3.051 20.156 1 94.69 240 THR B CA 1
ATOM 6581 C C . THR B 1 240 ? -11.938 3.947 19.984 1 94.69 240 THR B C 1
ATOM 6583 O O . THR B 1 240 ? -11.688 4.832 20.797 1 94.69 240 THR B O 1
ATOM 6586 N N . HIS B 1 241 ? -11.234 3.67 18.906 1 92 241 HIS B N 1
ATOM 6587 C CA . HIS B 1 241 ? -10.094 4.512 18.562 1 92 241 HIS B CA 1
ATOM 6588 C C . HIS B 1 241 ? -10.531 5.949 18.297 1 92 241 HIS B C 1
ATOM 6590 O O . HIS B 1 241 ? -9.875 6.891 18.766 1 92 241 HIS B O 1
ATOM 6596 N N . THR B 1 242 ? -11.656 6.082 17.656 1 91.56 242 THR B N 1
ATOM 6597 C CA . THR B 1 242 ? -12.211 7.391 17.328 1 91.56 242 THR B CA 1
ATOM 6598 C C . THR B 1 242 ? -12.625 8.141 18.578 1 91.56 242 THR B C 1
ATOM 6600 O O . THR B 1 242 ? -12.375 9.344 18.703 1 91.56 242 THR B O 1
ATOM 6603 N N . SER B 1 243 ? -13.188 7.508 19.5 1 93.75 243 SER B N 1
ATOM 6604 C CA . SER B 1 243 ? -13.609 8.125 20.75 1 93.75 243 SER B CA 1
ATOM 6605 C C . SER B 1 243 ? -12.414 8.641 21.547 1 93.75 243 SER B C 1
ATOM 6607 O O . SER B 1 243 ? -12.438 9.766 22.047 1 93.75 243 SER B O 1
ATOM 6609 N N . TRP B 1 244 ? -11.422 7.887 21.547 1 90.5 244 TRP B N 1
ATOM 6610 C CA . TRP B 1 244 ? -10.234 8.289 22.297 1 90.5 244 TRP B CA 1
ATOM 6611 C C . TRP B 1 244 ? -9.461 9.375 21.562 1 90.5 244 TRP B C 1
ATOM 6613 O O . TRP B 1 244 ? -8.859 10.25 22.188 1 90.5 244 TRP B O 1
ATOM 6623 N N . THR B 1 245 ? -9.477 9.312 20.266 1 88.62 245 THR B N 1
ATOM 6624 C CA . THR B 1 245 ? -8.883 10.391 19.484 1 88.62 245 THR B CA 1
ATOM 6625 C C . THR B 1 245 ? -9.586 11.711 19.766 1 88.62 245 THR B C 1
ATOM 6627 O O . THR B 1 245 ? -8.938 12.742 19.969 1 88.62 245 THR B O 1
ATOM 6630 N N . ALA B 1 246 ? -10.898 11.633 19.828 1 90.69 246 ALA B N 1
ATOM 6631 C CA . ALA B 1 246 ? -11.688 12.828 20.109 1 90.69 246 ALA B CA 1
ATOM 6632 C C . ALA B 1 246 ? -11.383 13.367 21.516 1 90.69 246 ALA B C 1
ATOM 6634 O O . ALA B 1 246 ? -11.25 14.578 21.703 1 90.69 246 ALA B O 1
ATOM 6635 N N . ARG B 1 247 ? -11.188 12.5 22.438 1 90.94 247 ARG B N 1
ATOM 6636 C CA . ARG B 1 247 ? -10.852 12.898 23.797 1 90.94 247 ARG B CA 1
ATOM 6637 C C . ARG B 1 247 ? -9.461 13.531 23.859 1 90.94 247 ARG B C 1
ATOM 6639 O O . ARG B 1 247 ? -9.258 14.531 24.547 1 90.94 247 ARG B O 1
ATOM 6646 N N . THR B 1 248 ? -8.594 12.961 23.203 1 86.94 248 THR B N 1
ATOM 6647 C CA . THR B 1 248 ? -7.219 13.445 23.203 1 86.94 248 THR B CA 1
ATOM 6648 C C . THR B 1 248 ? -7.145 14.844 22.594 1 86.94 248 THR B C 1
ATOM 6650 O O . THR B 1 248 ? -6.551 15.75 23.172 1 86.94 248 THR B O 1
ATOM 6653 N N . PHE B 1 249 ? -7.816 15.039 21.469 1 82.06 249 PHE B N 1
ATOM 6654 C CA . PHE B 1 249 ? -7.789 16.328 20.797 1 82.06 249 PHE B CA 1
ATOM 6655 C C . PHE B 1 249 ? -8.531 17.391 21.625 1 82.06 249 PHE B C 1
ATOM 6657 O O . PHE B 1 249 ? -8.094 18.531 21.703 1 82.06 249 PHE B O 1
ATOM 6664 N N . SER B 1 250 ? -9.586 16.953 22.188 1 88 250 SER B N 1
ATOM 6665 C CA . SER B 1 250 ? -10.344 17.859 23.047 1 88 250 SER B CA 1
ATOM 6666 C C . SER B 1 250 ? -9.508 18.328 24.234 1 88 250 SER B C 1
ATOM 6668 O O . SER B 1 250 ? -9.461 19.516 24.547 1 88 250 SER B O 1
ATOM 6670 N N . ALA B 1 251 ? -8.789 17.422 24.812 1 87.31 251 ALA B N 1
ATOM 6671 C CA . ALA B 1 251 ? -7.973 17.734 25.969 1 87.31 251 ALA B CA 1
ATOM 6672 C C . ALA B 1 251 ? -6.801 18.641 25.594 1 87.31 251 ALA B C 1
ATOM 6674 O O . ALA B 1 251 ? -6.539 19.641 26.25 1 87.31 251 ALA B O 1
ATOM 6675 N N . VAL B 1 252 ? -6.18 18.344 24.562 1 83.31 252 VAL B N 1
ATOM 6676 C CA . VAL B 1 252 ? -5 19.078 24.125 1 83.31 252 VAL B CA 1
ATOM 6677 C C . VAL B 1 252 ? -5.406 20.484 23.688 1 83.31 252 VAL B C 1
ATOM 6679 O O . VAL B 1 252 ? -4.77 21.469 24.062 1 83.31 252 VAL B O 1
ATOM 6682 N N . ASN B 1 253 ? -6.5 20.609 22.922 1 83.94 253 ASN B N 1
ATOM 6683 C CA . ASN B 1 253 ? -6.949 21.906 22.438 1 83.94 253 ASN B CA 1
ATOM 6684 C C . ASN B 1 253 ? -7.441 22.797 23.578 1 83.94 253 ASN B C 1
ATOM 6686 O O . ASN B 1 253 ? -7.242 24.016 23.547 1 83.94 253 ASN B O 1
ATOM 6690 N N . THR B 1 254 ? -8.023 22.172 24.578 1 87.06 254 THR B N 1
ATOM 6691 C CA . THR B 1 254 ? -8.5 22.922 25.719 1 87.06 254 THR B CA 1
ATOM 6692 C C . THR B 1 254 ? -7.328 23.531 26.484 1 87.06 254 THR B C 1
ATOM 6694 O O . THR B 1 254 ? -7.371 24.703 26.875 1 87.06 254 THR B O 1
ATOM 6697 N N . LEU B 1 255 ? -6.336 22.766 26.625 1 85.81 255 LEU B N 1
ATOM 6698 C CA . LEU B 1 255 ? -5.176 23.25 27.375 1 85.81 255 LEU B CA 1
ATOM 6699 C C . LEU B 1 255 ? -4.469 24.359 26.609 1 85.81 255 LEU B C 1
ATOM 6701 O O . LEU B 1 255 ? -3.98 25.312 27.219 1 85.81 255 LEU B O 1
ATOM 6705 N N . THR B 1 256 ? -4.48 24.281 25.328 1 81.62 256 THR B N 1
ATOM 6706 C CA . THR B 1 256 ? -3.797 25.297 24.516 1 81.62 256 THR B CA 1
ATOM 6707 C C . THR B 1 256 ? -4.625 26.578 24.438 1 81.62 256 THR B C 1
ATOM 6709 O O . THR B 1 256 ? -4.086 27.656 24.172 1 81.62 256 THR B O 1
ATOM 6712 N N . ASP B 1 257 ? -5.887 26.453 24.641 1 84.75 257 ASP B N 1
ATOM 6713 C CA . ASP B 1 257 ? -6.738 27.641 24.641 1 84.75 257 ASP B CA 1
ATOM 6714 C C . ASP B 1 257 ? -6.746 28.312 26.016 1 84.75 257 ASP B C 1
ATOM 6716 O O . ASP B 1 257 ? -6.918 29.531 26.109 1 84.75 257 ASP B O 1
ATOM 6720 N N . LEU B 1 258 ? -6.52 27.562 27.031 1 88.56 258 LEU B N 1
ATOM 6721 C CA . LEU B 1 258 ? -6.555 28.094 28.391 1 88.56 258 LEU B CA 1
ATOM 6722 C C . LEU B 1 258 ? -5.273 28.859 28.703 1 88.56 258 LEU B C 1
ATOM 6724 O O . LEU B 1 258 ? -5.289 29.812 29.484 1 88.56 258 LEU B O 1
ATOM 6728 N N . GLY B 1 259 ? -4.227 28.5 28.094 1 87.38 259 GLY B N 1
ATOM 6729 C CA . GLY B 1 259 ? -2.959 29.188 28.312 1 87.38 259 GLY B CA 1
ATOM 6730 C C . GLY B 1 259 ? -3.027 30.672 28.016 1 87.38 259 GLY B C 1
ATOM 6731 O O . GLY B 1 259 ? -2.801 31.5 28.891 1 87.38 259 GLY B O 1
ATOM 6732 N N . PRO B 1 260 ? -3.439 30.984 26.797 1 88.31 260 PRO B N 1
ATOM 6733 C CA . PRO B 1 260 ? -3.549 32.406 26.438 1 88.31 260 PRO B CA 1
ATOM 6734 C C . PRO B 1 260 ? -4.527 33.156 27.344 1 88.31 260 PRO B C 1
ATOM 6736 O O . PRO B 1 260 ? -4.305 34.312 27.656 1 88.31 260 PRO B O 1
ATOM 6739 N N . LEU B 1 261 ? -5.562 32.5 27.781 1 90.69 261 LEU B N 1
ATOM 6740 C CA . LEU B 1 261 ? -6.539 33.156 28.656 1 90.69 261 LEU B CA 1
ATOM 6741 C C . LEU B 1 261 ? -5.922 33.531 30 1 90.69 261 LEU B C 1
ATOM 6743 O O . LEU B 1 261 ? -6.191 34.594 30.531 1 90.69 261 LEU B O 1
ATOM 6747 N N . LEU B 1 262 ? -5.172 32.656 30.5 1 92 262 LEU B N 1
ATOM 6748 C CA . LEU B 1 262 ? -4.488 32.938 31.766 1 92 262 LEU B CA 1
ATOM 6749 C C . LEU B 1 262 ? -3.506 34.094 31.625 1 92 262 LEU B C 1
ATOM 6751 O O . LEU B 1 262 ? -3.426 34.938 32.5 1 92 262 LEU B O 1
ATOM 6755 N N . VAL B 1 263 ? -2.834 34.094 30.547 1 92.19 263 VAL B N 1
ATOM 6756 C CA . VAL B 1 263 ? -1.844 35.125 30.297 1 92.19 263 VAL B CA 1
ATOM 6757 C C . VAL B 1 263 ? -2.545 36.469 30.109 1 92.19 263 VAL B C 1
ATOM 6759 O O . VAL B 1 263 ? -2.1 37.5 30.625 1 92.19 263 VAL B O 1
ATOM 6762 N N . ILE B 1 264 ? -3.611 36.469 29.375 1 92.44 264 ILE B N 1
ATOM 6763 C CA . ILE B 1 264 ? -4.371 37.688 29.125 1 92.44 264 ILE B CA 1
ATOM 6764 C C . ILE B 1 264 ? -4.906 38.25 30.453 1 92.44 264 ILE B C 1
ATOM 6766 O O . ILE B 1 264 ? -4.793 39.438 30.719 1 92.44 264 ILE B O 1
ATOM 6770 N N . GLY B 1 265 ? -5.484 37.375 31.281 1 93.19 265 GLY B N 1
ATOM 6771 C CA . GLY B 1 265 ? -6.023 37.781 32.562 1 93.19 265 GLY B CA 1
ATOM 6772 C C . GLY B 1 265 ? -4.977 38.375 33.469 1 93.19 265 GLY B C 1
ATOM 6773 O O . GLY B 1 265 ? -5.164 39.5 34 1 93.19 265 GLY B O 1
ATOM 6774 N N . PHE B 1 266 ? -3.914 37.75 33.594 1 93.94 266 PHE B N 1
ATOM 6775 C CA . PHE B 1 266 ? -2.852 38.219 34.469 1 93.94 266 PHE B CA 1
ATOM 6776 C C . PHE B 1 266 ? -2.186 39.469 33.906 1 93.94 266 PHE B C 1
ATOM 6778 O O . PHE B 1 266 ? -1.861 40.406 34.656 1 93.94 266 PHE B O 1
ATOM 6785 N N . ALA B 1 267 ? -1.924 39.438 32.656 1 94.75 267 ALA B N 1
ATOM 6786 C CA . ALA B 1 267 ? -1.282 40.594 32.031 1 94.75 267 ALA B CA 1
ATOM 6787 C C . ALA B 1 267 ? -2.17 41.844 32.125 1 94.75 267 ALA B C 1
ATOM 6789 O O . ALA B 1 267 ? -1.686 42.938 32.406 1 94.75 267 ALA B O 1
ATOM 6790 N N . ALA B 1 268 ? -3.418 41.688 31.875 1 94.81 268 ALA B N 1
ATOM 6791 C CA . ALA B 1 268 ? -4.352 42.781 31.953 1 94.81 268 ALA B CA 1
ATOM 6792 C C . ALA B 1 268 ? -4.41 43.344 33.375 1 94.81 268 ALA B C 1
ATOM 6794 O O . ALA B 1 268 ? -4.492 44.562 33.562 1 94.81 268 ALA B O 1
ATOM 6795 N N . TYR B 1 269 ? -4.391 42.5 34.281 1 93.81 269 TYR B N 1
ATOM 6796 C CA . TYR B 1 269 ? -4.391 42.938 35.688 1 93.81 269 TYR B CA 1
ATOM 6797 C C . TYR B 1 269 ? -3.154 43.75 36 1 93.81 269 TYR B C 1
ATOM 6799 O O . TYR B 1 269 ? -3.25 44.812 36.656 1 93.81 269 TYR B O 1
ATOM 6807 N N . GLU B 1 270 ? -2.059 43.375 35.531 1 93.69 270 GLU B N 1
ATOM 6808 C CA . GLU B 1 270 ? -0.809 44.094 35.781 1 93.69 270 GLU B CA 1
ATOM 6809 C C . GLU B 1 270 ? -0.785 45.438 35.031 1 93.69 270 GLU B C 1
ATOM 6811 O O . GLU B 1 270 ? -0.185 46.406 35.5 1 93.69 270 GLU B O 1
ATOM 6816 N N . VAL B 1 271 ? -1.39 45.438 33.906 1 93 271 VAL B N 1
ATOM 6817 C CA . VAL B 1 271 ? -1.46 46.688 33.156 1 93 271 VAL B CA 1
ATOM 6818 C C . VAL B 1 271 ? -2.348 47.688 33.875 1 93 271 VAL B C 1
ATOM 6820 O O . VAL B 1 271 ? -2.027 48.875 33.969 1 93 271 VAL B O 1
ATOM 6823 N N . ILE B 1 272 ? -3.482 47.25 34.406 1 92.06 272 ILE B N 1
ATOM 6824 C CA . ILE B 1 272 ? -4.41 48.094 35.125 1 92.06 272 ILE B CA 1
ATOM 6825 C C . ILE B 1 272 ? -3.711 48.688 36.375 1 92.06 272 ILE B C 1
ATOM 6827 O O . ILE B 1 272 ? -3.922 49.844 36.719 1 92.06 272 ILE B O 1
ATOM 6831 N N . GLN B 1 273 ? -2.834 47.875 37 1 91.06 273 GLN B N 1
ATOM 6832 C CA . GLN B 1 273 ? -2.109 48.312 38.188 1 91.06 273 GLN B CA 1
ATOM 6833 C C . GLN B 1 273 ? -0.904 49.188 37.812 1 91.06 273 GLN B C 1
ATOM 6835 O O . GLN B 1 273 ? -0.232 49.719 38.656 1 91.06 273 GLN B O 1
ATOM 6840 N N . GLY B 1 274 ? -0.527 49.25 36.562 1 88.81 274 GLY B N 1
ATOM 6841 C CA . GLY B 1 274 ? 0.543 50.125 36.094 1 88.81 274 GLY B CA 1
ATOM 6842 C C . GLY B 1 274 ? 1.905 49.469 36.125 1 88.81 274 GLY B C 1
ATOM 6843 O O . GLY B 1 274 ? 2.934 50.125 36 1 88.81 274 GLY B O 1
ATOM 6844 N N . GLN B 1 275 ? 1.924 48.188 36.219 1 91.06 275 GLN B N 1
ATOM 6845 C CA . GLN B 1 275 ? 3.193 47.469 36.344 1 91.06 275 GLN B CA 1
ATOM 6846 C C . GLN B 1 275 ? 3.646 46.906 35.031 1 91.06 275 GLN B C 1
ATOM 6848 O O . GLN B 1 275 ? 4.793 46.469 34.875 1 91.06 275 GLN B O 1
ATOM 6853 N N . LEU B 1 276 ? 2.738 46.906 34.062 1 93.19 276 LEU B N 1
ATOM 6854 C CA . LEU B 1 276 ? 3.021 46.344 32.75 1 93.19 276 LEU B CA 1
ATOM 6855 C C . LEU B 1 276 ? 2.484 47.25 31.641 1 93.19 276 LEU B C 1
ATOM 6857 O O . LEU B 1 276 ? 1.466 47.906 31.812 1 93.19 276 LEU B O 1
ATOM 6861 N N . THR B 1 277 ? 3.205 47.25 30.594 1 93.12 277 THR B N 1
ATOM 6862 C CA . THR B 1 277 ? 2.738 48.062 29.469 1 93.12 277 THR B CA 1
ATOM 6863 C C . THR B 1 277 ? 1.732 47.281 28.625 1 93.12 277 THR B C 1
ATOM 6865 O O . THR B 1 277 ? 1.73 46.062 28.625 1 93.12 277 THR B O 1
ATOM 6868 N N . LEU B 1 278 ? 0.905 48 27.938 1 92.56 278 LEU B N 1
ATOM 6869 C CA . LEU B 1 278 ? -0.098 47.406 27.062 1 92.56 278 LEU B CA 1
ATOM 6870 C C . LEU B 1 278 ? 0.562 46.656 25.922 1 92.56 278 LEU B C 1
ATOM 6872 O O . LEU B 1 278 ? 0.087 45.562 25.547 1 92.56 278 LEU B O 1
ATOM 6876 N N . GLY B 1 279 ? 1.581 47.188 25.391 1 92.5 279 GLY B N 1
ATOM 6877 C CA . GLY B 1 279 ? 2.309 46.5 24.344 1 92.5 279 GLY B CA 1
ATOM 6878 C C . GLY B 1 279 ? 2.875 45.156 24.766 1 92.5 279 GLY B C 1
ATOM 6879 O O . GLY B 1 279 ? 2.857 44.219 23.984 1 92.5 279 GLY B O 1
ATOM 6880 N N . THR B 1 280 ? 3.355 45.125 25.984 1 93.94 280 THR B N 1
ATOM 6881 C CA . THR B 1 280 ? 3.895 43.875 26.5 1 93.94 280 THR B CA 1
ATOM 6882 C C . THR B 1 280 ? 2.793 42.812 26.641 1 93.94 280 THR B C 1
ATOM 6884 O O . THR B 1 280 ? 3.012 41.625 26.359 1 93.94 280 THR B O 1
ATOM 6887 N N . MET B 1 281 ? 1.682 43.25 27.062 1 92.88 281 MET B N 1
ATOM 6888 C CA . MET B 1 281 ? 0.554 42.312 27.188 1 92.88 281 MET B CA 1
ATOM 6889 C C . MET B 1 281 ? 0.191 41.719 25.844 1 92.88 281 MET B C 1
ATOM 6891 O O . MET B 1 281 ? 0.066 40.5 25.719 1 92.88 281 MET B O 1
ATOM 6895 N N . VAL B 1 282 ? 0.101 42.531 24.812 1 92.12 282 VAL B N 1
ATOM 6896 C CA . VAL B 1 282 ? -0.298 42.094 23.484 1 92.12 282 VAL B CA 1
ATOM 6897 C C . VAL B 1 282 ? 0.785 41.188 22.891 1 92.12 282 VAL B C 1
ATOM 6899 O O . VAL B 1 282 ? 0.482 40.188 22.25 1 92.12 282 VAL B O 1
ATOM 6902 N N . ALA B 1 283 ? 1.97 41.562 23.141 1 92.94 283 ALA B N 1
ATOM 6903 C CA . ALA B 1 283 ? 3.074 40.75 22.641 1 92.94 283 ALA B CA 1
ATOM 6904 C C . ALA B 1 283 ? 3.057 39.344 23.266 1 92.94 283 ALA B C 1
ATOM 6906 O O . ALA B 1 283 ? 3.324 38.344 22.594 1 92.94 283 ALA B O 1
ATOM 6907 N N . PHE B 1 284 ? 2.795 39.25 24.547 1 92.62 284 PHE B N 1
ATOM 6908 C CA . PHE B 1 284 ? 2.766 37.969 25.234 1 92.62 284 PHE B CA 1
ATOM 6909 C C . PHE B 1 284 ? 1.671 37.062 24.672 1 92.62 284 PHE B C 1
ATOM 6911 O O . PHE B 1 284 ? 1.854 35.844 24.547 1 92.62 284 PHE B O 1
ATOM 6918 N N . VAL B 1 285 ? 0.597 37.625 24.312 1 88.81 285 VAL B N 1
ATOM 6919 C CA . VAL B 1 285 ? -0.486 36.844 23.703 1 88.81 285 VAL B CA 1
ATOM 6920 C C . VAL B 1 285 ? -0.029 36.281 22.375 1 88.81 285 VAL B C 1
ATOM 6922 O O . VAL B 1 285 ? -0.317 35.125 22.062 1 88.81 285 VAL B O 1
ATOM 6925 N N . GLY B 1 286 ? 0.651 37.031 21.609 1 87.56 286 GLY B N 1
ATOM 6926 C CA . GLY B 1 286 ? 1.185 36.562 20.344 1 87.56 286 GLY B CA 1
ATOM 6927 C C . GLY B 1 286 ? 2.234 35.469 20.516 1 87.56 286 GLY B C 1
ATOM 6928 O O . GLY B 1 286 ? 2.287 34.531 19.719 1 87.56 286 GLY B O 1
ATOM 6929 N N . TYR B 1 287 ? 3.025 35.625 21.531 1 90.94 287 TYR B N 1
ATOM 6930 C CA . TYR B 1 287 ? 4.102 34.656 21.75 1 90.94 287 TYR B CA 1
ATOM 6931 C C . TYR B 1 287 ? 3.547 33.312 22.25 1 90.94 287 TYR B C 1
ATOM 6933 O O . TYR B 1 287 ? 4.219 32.281 22.172 1 90.94 287 TYR B O 1
ATOM 6941 N N . MET B 1 288 ? 2.352 33.344 22.766 1 87.56 288 MET B N 1
ATOM 6942 C CA . MET B 1 288 ? 1.745 32.094 23.219 1 87.56 288 MET B CA 1
ATOM 6943 C C . MET B 1 288 ? 1.586 31.125 22.047 1 87.56 288 MET B C 1
ATOM 6945 O O . MET B 1 288 ? 1.822 29.922 22.203 1 87.56 288 MET B O 1
ATOM 6949 N N . ASP B 1 289 ? 1.243 31.641 20.938 1 83.69 289 ASP B N 1
ATOM 6950 C CA . ASP B 1 289 ? 1.123 30.797 19.75 1 83.69 289 ASP B CA 1
ATOM 6951 C C . ASP B 1 289 ? 2.477 30.219 19.359 1 83.69 289 ASP B C 1
ATOM 6953 O O . ASP B 1 289 ? 2.553 29.078 18.891 1 83.69 289 ASP B O 1
ATOM 6957 N N . SER B 1 290 ? 3.518 30.984 19.5 1 86.62 290 SER B N 1
ATOM 6958 C CA . SER B 1 290 ? 4.867 30.547 19.172 1 86.62 290 SER B CA 1
ATOM 6959 C C . SER B 1 290 ? 5.359 29.484 20.141 1 86.62 290 SER B C 1
ATOM 6961 O O . SER B 1 290 ? 6.328 28.781 19.859 1 86.62 290 SER B O 1
ATOM 6963 N N . LEU B 1 291 ? 4.676 29.359 21.203 1 86.44 291 LEU B N 1
ATOM 6964 C CA . LEU B 1 291 ? 5.023 28.344 22.188 1 86.44 291 LEU B CA 1
ATOM 6965 C C . LEU B 1 291 ? 4.203 27.062 21.969 1 86.44 291 LEU B C 1
ATOM 6967 O O . LEU B 1 291 ? 4.75 25.969 21.969 1 86.44 291 LEU B O 1
ATOM 6971 N N . TYR B 1 292 ? 2.994 27.281 21.688 1 82.75 292 TYR B N 1
ATOM 6972 C CA . TYR B 1 292 ? 2.086 26.141 21.672 1 82.75 292 TYR B CA 1
ATOM 6973 C C . TYR B 1 292 ? 2.164 25.391 20.344 1 82.75 292 TYR B C 1
ATOM 6975 O O . TYR B 1 292 ? 2.08 24.156 20.312 1 82.75 292 TYR B O 1
ATOM 6983 N N . SER B 1 293 ? 2.277 26.109 19.281 1 83.62 293 SER B N 1
ATOM 6984 C CA . SER B 1 293 ? 2.283 25.453 17.969 1 83.62 293 SER B CA 1
ATOM 6985 C C . SER B 1 293 ? 3.428 24.453 17.844 1 83.62 293 SER B C 1
ATOM 6987 O O . SER B 1 293 ? 3.213 23.297 17.484 1 83.62 293 SER B O 1
ATOM 6989 N N . PRO B 1 294 ? 4.711 24.828 18.172 1 86.06 294 PRO B N 1
ATOM 6990 C CA . PRO B 1 294 ? 5.809 23.859 18.156 1 86.06 294 PRO B CA 1
ATOM 6991 C C . PRO B 1 294 ? 5.602 22.703 19.125 1 86.06 294 PRO B C 1
ATOM 6993 O O . PRO B 1 294 ? 6 21.578 18.844 1 86.06 294 PRO B O 1
ATOM 6996 N N . LEU B 1 295 ? 4.965 23 20.188 1 82.94 295 LEU B N 1
ATOM 6997 C CA . LEU B 1 295 ? 4.703 21.953 21.172 1 82.94 295 LEU B CA 1
ATOM 6998 C C . LEU B 1 295 ? 3.75 20.906 20.594 1 82.94 295 LEU B C 1
ATOM 7000 O O . LEU B 1 295 ? 3.932 19.703 20.828 1 82.94 295 LEU B O 1
ATOM 7004 N N . ARG B 1 296 ? 2.762 21.453 19.953 1 79.25 296 ARG B N 1
ATOM 7005 C CA . ARG B 1 296 ? 1.819 20.547 19.312 1 79.25 296 ARG B CA 1
ATOM 7006 C C . ARG B 1 296 ? 2.518 19.672 18.266 1 79.25 296 ARG B C 1
ATOM 7008 O O . ARG B 1 296 ? 2.258 18.469 18.172 1 79.25 296 ARG B O 1
ATOM 7015 N N . ARG B 1 297 ? 3.359 20.234 17.531 1 82.25 297 ARG B N 1
ATOM 7016 C CA . ARG B 1 297 ? 4.09 19.516 16.484 1 82.25 297 ARG B CA 1
ATOM 7017 C C . ARG B 1 297 ? 5.004 18.453 17.094 1 82.25 297 ARG B C 1
ATOM 7019 O O . ARG B 1 297 ? 5.145 17.359 16.547 1 82.25 297 ARG B O 1
ATOM 7026 N N . LEU B 1 298 ? 5.613 18.781 18.203 1 82.56 298 LEU B N 1
ATOM 7027 C CA . LEU B 1 298 ? 6.496 17.844 18.891 1 82.56 298 LEU B CA 1
ATOM 7028 C C . LEU B 1 298 ? 5.734 16.609 19.344 1 82.56 298 LEU B C 1
ATOM 7030 O O . LEU B 1 298 ? 6.25 15.484 19.266 1 82.56 298 LEU B O 1
ATOM 7034 N N . VAL B 1 299 ? 4.559 16.844 19.75 1 75.69 299 VAL B N 1
ATOM 7035 C CA . VAL B 1 299 ? 3.73 15.734 20.203 1 75.69 299 VAL B CA 1
ATOM 7036 C C . VAL B 1 299 ? 3.387 14.828 19.016 1 75.69 299 VAL B C 1
ATOM 7038 O O . VAL B 1 299 ? 3.467 13.602 19.125 1 75.69 299 VAL B O 1
ATOM 7041 N N . ASN B 1 300 ? 3.049 15.383 17.906 1 75.69 300 ASN B N 1
ATOM 7042 C CA . ASN B 1 300 ? 2.686 14.633 16.719 1 75.69 300 ASN B CA 1
ATOM 7043 C C . ASN B 1 300 ? 3.893 13.914 16.109 1 75.69 300 ASN B C 1
ATOM 7045 O O . ASN B 1 300 ? 3.746 12.875 15.469 1 75.69 300 ASN B O 1
ATOM 7049 N N . SER B 1 301 ? 5.051 14.508 16.266 1 84.12 301 SER B N 1
ATOM 7050 C CA . SER B 1 301 ? 6.273 13.922 15.734 1 84.12 301 SER B CA 1
ATOM 7051 C C . SER B 1 301 ? 6.551 12.555 16.359 1 84.12 301 SER B C 1
ATOM 7053 O O . SER B 1 301 ? 7.137 11.68 15.711 1 84.12 301 SER B O 1
ATOM 7055 N N . SER B 1 302 ? 6.121 12.336 17.562 1 77.69 302 SER B N 1
ATOM 7056 C CA . SER B 1 302 ? 6.375 11.078 18.25 1 77.69 302 SER B CA 1
ATOM 7057 C C . SER B 1 302 ? 5.77 9.898 17.516 1 77.69 302 SER B C 1
ATOM 7059 O O . SER B 1 302 ? 6.41 8.852 17.359 1 77.69 302 SER B O 1
ATOM 7061 N N . THR B 1 303 ? 4.625 10.039 17.031 1 71.5 303 THR B N 1
ATOM 7062 C CA . THR B 1 303 ? 3.957 8.969 16.297 1 71.5 303 THR B CA 1
ATOM 7063 C C . THR B 1 303 ? 4.652 8.711 14.969 1 71.5 303 THR B C 1
ATOM 7065 O O . THR B 1 303 ? 4.895 7.562 14.602 1 71.5 303 THR B O 1
ATOM 7068 N N . THR B 1 304 ? 4.969 9.773 14.312 1 81.12 304 THR B N 1
ATOM 7069 C CA . THR B 1 304 ? 5.648 9.672 13.031 1 81.12 304 THR B CA 1
ATOM 7070 C C . THR B 1 304 ? 7.004 8.992 13.188 1 81.12 304 THR B C 1
ATOM 7072 O O . THR B 1 304 ? 7.375 8.141 12.375 1 81.12 304 THR B O 1
ATOM 7075 N N . LEU B 1 305 ? 7.672 9.289 14.234 1 84.5 305 LEU B N 1
ATOM 7076 C CA . LEU B 1 305 ? 9.008 8.742 14.445 1 84.5 305 LEU B CA 1
ATOM 7077 C C . LEU B 1 305 ? 8.93 7.262 14.812 1 84.5 305 LEU B C 1
ATOM 7079 O O . LEU B 1 305 ? 9.766 6.469 14.375 1 84.5 305 LEU B O 1
ATOM 7083 N N . THR B 1 306 ? 7.984 6.926 15.602 1 78.62 306 THR B N 1
ATOM 7084 C CA . THR B 1 306 ? 7.828 5.52 15.961 1 78.62 306 THR B CA 1
ATOM 7085 C C . THR B 1 306 ? 7.602 4.664 14.719 1 78.62 306 THR B C 1
ATOM 7087 O O . THR B 1 306 ? 8.188 3.588 14.586 1 78.62 306 THR B O 1
ATOM 7090 N N . GLN B 1 307 ? 6.758 5.191 13.859 1 78.5 307 GLN B N 1
ATOM 7091 C CA . GLN B 1 307 ? 6.496 4.465 12.617 1 78.5 307 GLN B CA 1
ATOM 7092 C C . GLN B 1 307 ? 7.754 4.379 11.758 1 78.5 307 GLN B C 1
ATOM 7094 O O . GLN B 1 307 ? 8.023 3.342 11.148 1 78.5 307 GLN B O 1
ATOM 7099 N N . SER B 1 308 ? 8.531 5.457 11.672 1 87.06 308 SER B N 1
ATOM 7100 C CA . SER B 1 308 ? 9.766 5.477 10.898 1 87.06 308 SER B CA 1
ATOM 7101 C C . SER B 1 308 ? 10.789 4.504 11.461 1 87.06 308 SER B C 1
ATOM 7103 O O . SER B 1 308 ? 11.523 3.857 10.711 1 87.06 308 SER B O 1
ATOM 7105 N N . PHE B 1 309 ? 10.82 4.367 12.766 1 86.5 309 PHE B N 1
ATOM 7106 C CA . PHE B 1 309 ? 11.75 3.441 13.398 1 86.5 309 PHE B CA 1
ATOM 7107 C C . PHE B 1 309 ? 11.383 1.999 13.07 1 86.5 309 PHE B C 1
ATOM 7109 O O . PHE B 1 309 ? 12.266 1.176 12.805 1 86.5 309 PHE B O 1
ATOM 7116 N N . ALA B 1 310 ? 10.133 1.739 13.086 1 81.19 310 ALA B N 1
ATOM 7117 C CA . ALA B 1 310 ? 9.68 0.394 12.734 1 81.19 310 ALA B CA 1
ATOM 7118 C C . ALA B 1 310 ? 10.062 0.046 11.305 1 81.19 310 ALA B C 1
ATOM 7120 O O . ALA B 1 310 ? 10.523 -1.065 11.031 1 81.19 310 ALA B O 1
ATOM 7121 N N . SER B 1 311 ? 9.836 0.972 10.445 1 86.69 311 SER B N 1
ATOM 7122 C CA . SER B 1 311 ? 10.203 0.76 9.047 1 86.69 311 SER B CA 1
ATOM 7123 C C . SER B 1 311 ? 11.711 0.598 8.891 1 86.69 311 SER B C 1
ATOM 7125 O O . SER B 1 311 ? 12.172 -0.222 8.094 1 86.69 311 SER B O 1
ATOM 7127 N N . MET B 1 312 ? 12.438 1.348 9.648 1 89.69 312 MET B N 1
ATOM 7128 C CA . MET B 1 312 ? 13.898 1.246 9.602 1 89.69 312 MET B CA 1
ATOM 7129 C C . MET B 1 312 ? 14.359 -0.134 10.062 1 89.69 312 MET B C 1
ATOM 7131 O O . MET B 1 312 ? 15.266 -0.715 9.461 1 89.69 312 MET B O 1
ATOM 7135 N N . ASP B 1 313 ? 13.742 -0.573 11.016 1 87.56 313 ASP B N 1
ATOM 7136 C CA . ASP B 1 313 ? 14.094 -1.896 11.523 1 87.56 313 ASP B CA 1
ATOM 7137 C C . ASP B 1 313 ? 13.852 -2.971 10.469 1 87.56 313 ASP B C 1
ATOM 7139 O O . ASP B 1 313 ? 14.664 -3.887 10.312 1 87.56 313 ASP B O 1
ATOM 7143 N N . ARG B 1 314 ? 12.797 -2.801 9.781 1 85.31 314 ARG B N 1
ATOM 7144 C CA . ARG B 1 314 ? 12.492 -3.771 8.734 1 85.31 314 ARG B CA 1
ATOM 7145 C C . ARG B 1 314 ? 13.484 -3.674 7.586 1 85.31 314 ARG B C 1
ATOM 7147 O O . ARG B 1 314 ? 13.898 -4.691 7.023 1 85.31 314 ARG B O 1
ATOM 7154 N N . VAL B 1 315 ? 13.789 -2.537 7.23 1 91 315 VAL B N 1
ATOM 7155 C CA . VAL B 1 315 ? 14.758 -2.324 6.16 1 91 315 VAL B CA 1
ATOM 7156 C C . VAL B 1 315 ? 16.094 -2.943 6.547 1 91 315 VAL B C 1
ATOM 7158 O O . VAL B 1 315 ? 16.719 -3.629 5.738 1 91 315 VAL B O 1
ATOM 7161 N N . PHE B 1 316 ? 16.516 -2.797 7.738 1 91.12 316 PHE B N 1
ATOM 7162 C CA . PHE B 1 316 ? 17.828 -3.289 8.148 1 91.12 316 PHE B CA 1
ATOM 7163 C C . PHE B 1 316 ? 17.781 -4.789 8.422 1 91.12 316 PHE B C 1
ATOM 7165 O O . PHE B 1 316 ? 18.797 -5.477 8.312 1 91.12 316 PHE B O 1
ATOM 7172 N N . GLU B 1 317 ? 16.609 -5.238 8.766 1 88.88 317 GLU B N 1
ATOM 7173 C CA . GLU B 1 317 ? 16.453 -6.688 8.812 1 88.88 317 GLU B CA 1
ATOM 7174 C C . GLU B 1 317 ? 16.75 -7.32 7.461 1 88.88 317 GLU B C 1
ATOM 7176 O O . GLU B 1 317 ? 17.391 -8.375 7.387 1 88.88 317 GLU B O 1
ATOM 7181 N N . LEU B 1 318 ? 16.281 -6.664 6.484 1 90.25 318 LEU B N 1
ATOM 7182 C CA . LEU B 1 318 ? 16.562 -7.121 5.129 1 90.25 318 LEU B CA 1
ATOM 7183 C C . LEU B 1 318 ? 18.047 -7.008 4.82 1 90.25 318 LEU B C 1
ATOM 7185 O O . LEU B 1 318 ? 18.641 -7.926 4.25 1 90.25 318 LEU B O 1
ATOM 7189 N N . LEU B 1 319 ? 18.703 -5.98 5.219 1 91.88 319 LEU B N 1
ATOM 7190 C CA . LEU B 1 319 ? 20.109 -5.734 4.93 1 91.88 319 LEU B CA 1
ATOM 7191 C C . LEU B 1 319 ? 21 -6.641 5.766 1 91.88 319 LEU B C 1
ATOM 7193 O O . LEU B 1 319 ? 22.172 -6.871 5.418 1 91.88 319 LEU B O 1
ATOM 7197 N N . ASP B 1 320 ? 20.406 -7.145 6.805 1 90.25 320 ASP B N 1
ATOM 7198 C CA . ASP B 1 320 ? 21.172 -8.008 7.688 1 90.25 320 ASP B CA 1
ATOM 7199 C C . ASP B 1 320 ? 21.141 -9.453 7.211 1 90.25 320 ASP B C 1
ATOM 7201 O O . ASP B 1 320 ? 21.891 -10.297 7.703 1 90.25 320 ASP B O 1
ATOM 7205 N N . GLU B 1 321 ? 20.266 -9.672 6.27 1 88.06 321 GLU B N 1
ATOM 7206 C CA . GLU B 1 321 ? 20.281 -11.016 5.703 1 88.06 321 GLU B CA 1
ATOM 7207 C C . GLU B 1 321 ? 21.656 -11.375 5.152 1 88.06 321 GLU B C 1
ATOM 7209 O O . GLU B 1 321 ? 22.234 -10.609 4.383 1 88.06 321 GLU B O 1
ATOM 7214 N N . LYS B 1 322 ? 22.172 -12.469 5.598 1 85.62 322 LYS B N 1
ATOM 7215 C CA . LYS B 1 322 ? 23.531 -12.875 5.23 1 85.62 322 LYS B CA 1
ATOM 7216 C C . LYS B 1 322 ? 23.547 -13.508 3.844 1 85.62 322 LYS B C 1
ATOM 7218 O O . LYS B 1 322 ? 22.531 -14.031 3.373 1 85.62 322 LYS B O 1
ATOM 7223 N N . TYR B 1 323 ? 24.734 -13.375 3.33 1 85.56 323 TYR B N 1
ATOM 7224 C CA . TYR B 1 323 ? 24.984 -14.031 2.049 1 85.56 323 TYR B CA 1
ATOM 7225 C C . TYR B 1 323 ? 25.328 -15.5 2.246 1 85.56 323 TYR B C 1
ATOM 7227 O O . TYR B 1 323 ? 26.25 -15.828 2.98 1 85.56 323 TYR B O 1
ATOM 7235 N N . ASP B 1 324 ? 24.531 -16.297 1.638 1 80.25 324 ASP B N 1
ATOM 7236 C CA . ASP B 1 324 ? 24.797 -17.734 1.768 1 80.25 324 ASP B CA 1
ATOM 7237 C C . ASP B 1 324 ? 26.016 -18.141 0.958 1 80.25 324 ASP B C 1
ATOM 7239 O O . ASP B 1 324 ? 26.781 -19 1.381 1 80.25 324 ASP B O 1
ATOM 7243 N N . ILE B 1 325 ? 26.203 -17.5 -0.14 1 84.81 325 ILE B N 1
ATOM 7244 C CA . ILE B 1 325 ? 27.266 -17.891 -1.066 1 84.81 325 ILE B CA 1
ATOM 7245 C C . ILE B 1 325 ? 28.188 -16.688 -1.318 1 84.81 325 ILE B C 1
ATOM 7247 O O . ILE B 1 325 ? 27.734 -15.648 -1.795 1 84.81 325 ILE B O 1
ATOM 7251 N N . VAL B 1 326 ? 29.469 -16.875 -0.932 1 87.38 326 VAL B N 1
ATOM 7252 C CA . VAL B 1 326 ? 30.453 -15.82 -1.123 1 87.38 326 VAL B CA 1
ATOM 7253 C C . VAL B 1 326 ? 31.719 -16.391 -1.781 1 87.38 326 VAL B C 1
ATOM 7255 O O . VAL B 1 326 ? 32.031 -17.578 -1.592 1 87.38 326 VAL B O 1
ATOM 7258 N N . ASN B 1 327 ? 32.281 -15.562 -2.559 1 88.94 327 ASN B N 1
ATOM 7259 C CA . ASN B 1 327 ? 33.5 -15.969 -3.193 1 88.94 327 ASN B CA 1
ATOM 7260 C C . ASN B 1 327 ? 34.625 -16.125 -2.172 1 88.94 327 ASN B C 1
ATOM 7262 O O . ASN B 1 327 ? 34.719 -15.352 -1.222 1 88.94 327 ASN B O 1
ATOM 7266 N N . VAL B 1 328 ? 35.406 -17.172 -2.318 1 89.19 328 VAL B N 1
ATOM 7267 C CA . VAL B 1 328 ? 36.625 -17.312 -1.525 1 89.19 328 VAL B CA 1
ATOM 7268 C C . VAL B 1 328 ? 37.688 -16.344 -2.018 1 89.19 328 VAL B C 1
ATOM 7270 O O . VAL B 1 328 ? 37.625 -15.883 -3.162 1 89.19 328 VAL B O 1
ATOM 7273 N N . PRO B 1 329 ? 38.531 -16.016 -0.979 1 89.44 329 PRO B N 1
ATOM 7274 C CA . PRO B 1 329 ? 39.625 -15.164 -1.445 1 89.44 329 PRO B CA 1
ATOM 7275 C C . PRO B 1 329 ? 40.438 -15.797 -2.566 1 89.44 329 PRO B C 1
ATOM 7277 O O . PRO B 1 329 ? 40.75 -17 -2.51 1 89.44 329 PRO B O 1
ATOM 7280 N N . ASN B 1 330 ? 40.719 -15.211 -3.566 1 90.88 330 ASN B N 1
ATOM 7281 C CA . ASN B 1 330 ? 41.5 -15.68 -4.719 1 90.88 330 ASN B CA 1
ATOM 7282 C C . ASN B 1 330 ? 40.75 -16.75 -5.492 1 90.88 330 ASN B C 1
ATOM 7284 O O . ASN B 1 330 ? 41.281 -17.797 -5.809 1 90.88 330 ASN B O 1
ATOM 7288 N N . ALA B 1 331 ? 39.531 -16.531 -5.723 1 92.25 331 ALA B N 1
ATOM 7289 C CA . ALA B 1 331 ? 38.688 -17.453 -6.473 1 92.25 331 ALA B CA 1
ATOM 7290 C C . ALA B 1 331 ? 39.219 -17.672 -7.887 1 92.25 331 ALA B C 1
ATOM 7292 O O . ALA B 1 331 ? 39.781 -16.734 -8.5 1 92.25 331 ALA B O 1
ATOM 7293 N N . VAL B 1 332 ? 39.094 -18.828 -8.367 1 94.12 332 VAL B N 1
ATOM 7294 C CA . VAL B 1 332 ? 39.594 -19.234 -9.672 1 94.12 332 VAL B CA 1
ATOM 7295 C C . VAL B 1 332 ? 38.719 -18.672 -10.781 1 94.12 332 VAL B C 1
ATOM 7297 O O . VAL B 1 332 ? 37.5 -18.656 -10.656 1 94.12 332 VAL B O 1
ATOM 7300 N N . GLN B 1 333 ? 39.344 -18.062 -11.773 1 94 333 GLN B N 1
ATOM 7301 C CA . GLN B 1 333 ? 38.656 -17.594 -12.969 1 94 333 GLN B CA 1
ATOM 7302 C C . GLN B 1 333 ? 39.156 -18.328 -14.211 1 94 333 GLN B C 1
ATOM 7304 O O . GLN B 1 333 ? 40.344 -18.594 -14.336 1 94 333 GLN B O 1
ATOM 7309 N N . THR B 1 334 ? 38.281 -18.719 -14.922 1 92.12 334 THR B N 1
ATOM 7310 C CA . THR B 1 334 ? 38.656 -19.422 -16.125 1 92.12 334 THR B CA 1
ATOM 7311 C C . THR B 1 334 ? 38.062 -18.75 -17.359 1 92.12 334 THR B C 1
ATOM 7313 O O . THR B 1 334 ? 37.094 -18.031 -17.266 1 92.12 334 THR B O 1
ATOM 7316 N N . LYS B 1 335 ? 38.719 -18.859 -18.484 1 90.75 335 LYS B N 1
ATOM 7317 C CA . LYS B 1 335 ? 38.25 -18.266 -19.734 1 90.75 335 LYS B CA 1
ATOM 7318 C C . LYS B 1 335 ? 37.25 -19.203 -20.422 1 90.75 335 LYS B C 1
ATOM 7320 O O . LYS B 1 335 ? 36.344 -18.734 -21.125 1 90.75 335 LYS B O 1
ATOM 7325 N N . LYS B 1 336 ? 37.5 -20.484 -20.25 1 90.06 336 LYS B N 1
ATOM 7326 C CA . LYS B 1 336 ? 36.625 -21.484 -20.859 1 90.06 336 LYS B CA 1
ATOM 7327 C C . LYS B 1 336 ? 36.562 -22.75 -20 1 90.06 336 LYS B C 1
ATOM 7329 O O . LYS B 1 336 ? 37.531 -23.109 -19.328 1 90.06 336 LYS B O 1
ATOM 7334 N N . LEU B 1 337 ? 35.406 -23.359 -20.016 1 93.06 337 LEU B N 1
ATOM 7335 C CA . LEU B 1 337 ? 35.25 -24.641 -19.328 1 93.06 337 LEU B CA 1
ATOM 7336 C C . LEU B 1 337 ? 35.25 -25.797 -20.328 1 93.06 337 LEU B C 1
ATOM 7338 O O . LEU B 1 337 ? 34.688 -25.688 -21.406 1 93.06 337 LEU B O 1
ATOM 7342 N N . ASN B 1 338 ? 35.938 -26.844 -19.969 1 92.5 338 ASN B N 1
ATOM 7343 C CA . ASN B 1 338 ? 35.906 -28.062 -20.781 1 92.5 338 ASN B CA 1
ATOM 7344 C C . ASN B 1 338 ? 34.562 -28.781 -20.656 1 92.5 338 ASN B C 1
ATOM 7346 O O . ASN B 1 338 ? 34.094 -29.391 -21.609 1 92.5 338 ASN B O 1
ATOM 7350 N N . GLY B 1 339 ? 33.969 -28.688 -19.516 1 94.19 339 GLY B N 1
ATOM 7351 C CA . GLY B 1 339 ? 32.625 -29.203 -19.359 1 94.19 339 GLY B CA 1
ATOM 7352 C C . GLY B 1 339 ? 32.562 -30.516 -18.578 1 94.19 339 GLY B C 1
ATOM 7353 O O . GLY B 1 339 ? 31.578 -31.219 -18.625 1 94.19 339 GLY B O 1
ATOM 7354 N N . GLU B 1 340 ? 33.656 -30.938 -17.953 1 96.12 340 GLU B N 1
ATOM 7355 C CA . GLU B 1 340 ? 33.625 -32.125 -17.094 1 96.12 340 GLU B CA 1
ATOM 7356 C C . GLU B 1 340 ? 32.938 -31.797 -15.758 1 96.12 340 GLU B C 1
ATOM 7358 O O . GLU B 1 340 ? 33.281 -30.812 -15.102 1 96.12 340 GLU B O 1
ATOM 7363 N N . ILE B 1 341 ? 31.984 -32.594 -15.375 1 97.12 341 ILE B N 1
ATOM 7364 C CA . ILE B 1 341 ? 31.25 -32.375 -14.117 1 97.12 341 ILE B CA 1
ATOM 7365 C C . ILE B 1 341 ? 31.312 -33.656 -13.289 1 97.12 341 ILE B C 1
ATOM 7367 O O . ILE B 1 341 ? 30.969 -34.75 -13.781 1 97.12 341 ILE B O 1
ATOM 7371 N N . VAL B 1 342 ? 31.703 -33.531 -12.055 1 97.19 342 VAL B N 1
ATOM 7372 C CA . VAL B 1 342 ? 31.828 -34.688 -11.172 1 97.19 342 VAL B CA 1
ATOM 7373 C C . VAL B 1 342 ? 31.094 -34.406 -9.859 1 97.19 342 VAL B C 1
ATOM 7375 O O . VAL B 1 342 ? 31.359 -33.406 -9.188 1 97.19 342 VAL B O 1
ATOM 7378 N N . PHE B 1 343 ? 30.141 -35.188 -9.586 1 96.81 343 PHE B N 1
ATOM 7379 C CA . PHE B 1 343 ? 29.531 -35.219 -8.266 1 96.81 343 PHE B CA 1
ATOM 7380 C C . PHE B 1 343 ? 30.156 -36.281 -7.398 1 96.81 343 PHE B C 1
ATOM 7382 O O . PHE B 1 343 ? 30.125 -37.469 -7.746 1 96.81 343 PHE B O 1
ATOM 7389 N N . ASP B 1 344 ? 30.75 -35.844 -6.312 1 96.56 344 ASP B N 1
ATOM 7390 C CA . ASP B 1 344 ? 31.438 -36.781 -5.422 1 96.56 344 ASP B CA 1
ATOM 7391 C C . ASP B 1 344 ? 30.719 -36.875 -4.078 1 96.56 344 ASP B C 1
ATOM 7393 O O . ASP B 1 344 ? 30.938 -36.062 -3.18 1 96.56 344 ASP B O 1
ATOM 7397 N N . ASN B 1 345 ? 29.891 -38 -3.893 1 95.88 345 ASN B N 1
ATOM 7398 C CA . ASN B 1 345 ? 29.156 -38.281 -2.662 1 95.88 345 ASN B CA 1
ATOM 7399 C C . ASN B 1 345 ? 28.375 -37.062 -2.164 1 95.88 345 ASN B C 1
ATOM 7401 O O . ASN B 1 345 ? 28.531 -36.656 -1.014 1 95.88 345 ASN B O 1
ATOM 7405 N N . VAL B 1 346 ? 27.609 -36.594 -3.016 1 95.69 346 VAL B N 1
ATOM 7406 C CA . VAL B 1 346 ? 26.953 -35.312 -2.771 1 95.69 346 VAL B CA 1
ATOM 7407 C C . VAL B 1 346 ? 25.641 -35.562 -2.025 1 95.69 346 VAL B C 1
ATOM 7409 O O . VAL B 1 346 ? 24.828 -36.375 -2.43 1 95.69 346 VAL B O 1
ATOM 7412 N N . SER B 1 347 ? 25.422 -34.875 -0.905 1 95.81 347 SER B N 1
ATOM 7413 C CA . SER B 1 347 ? 24.156 -34.781 -0.178 1 95.81 347 SER B CA 1
ATOM 7414 C C . SER B 1 347 ? 23.703 -33.312 -0.098 1 95.81 347 SER B C 1
ATOM 7416 O O . SER B 1 347 ? 24.516 -32.406 -0.015 1 95.81 347 SER B O 1
ATOM 7418 N N . PHE B 1 348 ? 22.406 -33.125 -0.198 1 93.31 348 PHE B N 1
ATOM 7419 C CA . PHE B 1 348 ? 21.922 -31.75 -0.269 1 93.31 348 PHE B CA 1
ATOM 7420 C C . PHE B 1 348 ? 20.562 -31.609 0.415 1 93.31 348 PHE B C 1
ATOM 7422 O O . PHE B 1 348 ? 19.703 -32.469 0.279 1 93.31 348 PHE B O 1
ATOM 7429 N N . ARG B 1 349 ? 20.438 -30.625 1.152 1 89.44 349 ARG B N 1
ATOM 7430 C CA . ARG B 1 349 ? 19.172 -30.172 1.729 1 89.44 349 ARG B CA 1
ATOM 7431 C C . ARG B 1 349 ? 19.016 -28.672 1.585 1 89.44 349 ARG B C 1
ATOM 7433 O O . ARG B 1 349 ? 20 -27.922 1.66 1 89.44 349 ARG B O 1
ATOM 7440 N N . TYR B 1 350 ? 17.906 -28.203 1.29 1 79.5 350 TYR B N 1
ATOM 7441 C CA . TYR B 1 350 ? 17.672 -26.781 1.08 1 79.5 350 TYR B CA 1
ATOM 7442 C C . TYR B 1 350 ? 17.891 -25.984 2.369 1 79.5 350 TYR B C 1
ATOM 7444 O O . TYR B 1 350 ? 18.547 -24.938 2.363 1 79.5 350 TYR B O 1
ATOM 7452 N N . ASN B 1 351 ? 17.234 -26.453 3.385 1 78.25 351 ASN B N 1
ATOM 7453 C CA . ASN B 1 351 ? 17.406 -25.844 4.699 1 78.25 351 ASN B CA 1
ATOM 7454 C C . ASN B 1 351 ? 17.859 -26.859 5.738 1 78.25 351 ASN B C 1
ATOM 7456 O O . ASN B 1 351 ? 17.641 -28.062 5.578 1 78.25 351 ASN B O 1
ATOM 7460 N N . VAL B 1 352 ? 18.469 -26.328 6.758 1 76.25 352 VAL B N 1
ATOM 7461 C CA . VAL B 1 352 ? 19.047 -27.188 7.777 1 76.25 352 VAL B CA 1
ATOM 7462 C C . VAL B 1 352 ? 17.953 -28 8.461 1 76.25 352 VAL B C 1
ATOM 7464 O O . VAL B 1 352 ? 18.172 -29.172 8.812 1 76.25 352 VAL B O 1
ATOM 7467 N N . ASP B 1 353 ? 16.797 -27.406 8.484 1 70.25 353 ASP B N 1
ATOM 7468 C CA . ASP B 1 353 ? 15.719 -28.047 9.227 1 70.25 353 ASP B CA 1
ATOM 7469 C C . ASP B 1 353 ? 14.836 -28.875 8.297 1 70.25 353 ASP B C 1
ATOM 7471 O O . ASP B 1 353 ? 13.859 -29.5 8.742 1 70.25 353 ASP B O 1
ATOM 7475 N N . GLU B 1 354 ? 15.258 -28.984 7.047 1 74.31 354 GLU B N 1
ATOM 7476 C CA . GLU B 1 354 ? 14.453 -29.719 6.082 1 74.31 354 GLU B CA 1
ATOM 7477 C C . GLU B 1 354 ? 15.078 -31.078 5.754 1 74.31 354 GLU B C 1
ATOM 7479 O O . GLU B 1 354 ? 16.219 -31.328 6.125 1 74.31 354 GLU B O 1
ATOM 7484 N N . LYS B 1 355 ? 14.25 -31.875 5.184 1 78.12 355 LYS B N 1
ATOM 7485 C CA . LYS B 1 355 ? 14.719 -33.219 4.797 1 78.12 355 LYS B CA 1
ATOM 7486 C C . LYS B 1 355 ? 15.742 -33.125 3.672 1 78.12 355 LYS B C 1
ATOM 7488 O O . LYS B 1 355 ? 15.688 -32.219 2.838 1 78.12 355 LYS B O 1
ATOM 7493 N N . GLU B 1 356 ? 16.578 -34.062 3.756 1 87.81 356 GLU B N 1
ATOM 7494 C CA . GLU B 1 356 ? 17.594 -34.188 2.701 1 87.81 356 GLU B CA 1
ATOM 7495 C C . GLU B 1 356 ? 16.953 -34.594 1.378 1 87.81 356 GLU B C 1
ATOM 7497 O O . GLU B 1 356 ? 16.125 -35.531 1.344 1 87.81 356 GLU B O 1
ATOM 7502 N N . ILE B 1 357 ? 17.281 -33.906 0.361 1 86.75 357 ILE B N 1
ATOM 7503 C CA . ILE B 1 357 ? 16.688 -34.156 -0.951 1 86.75 357 ILE B CA 1
ATOM 7504 C C . ILE B 1 357 ? 17.594 -35.125 -1.739 1 86.75 357 ILE B C 1
ATOM 7506 O O . ILE B 1 357 ? 17.094 -36 -2.449 1 86.75 357 ILE B O 1
ATOM 7510 N N . LEU B 1 358 ? 18.891 -34.875 -1.693 1 92.69 358 LEU B N 1
ATOM 7511 C CA . LEU B 1 358 ? 19.875 -35.75 -2.33 1 92.69 358 LEU B CA 1
ATOM 7512 C C . LEU B 1 358 ? 20.672 -36.5 -1.286 1 92.69 358 LEU B C 1
ATOM 7514 O O . LEU B 1 358 ? 21.047 -35.938 -0.25 1 92.69 358 LEU B O 1
ATOM 7518 N N . HIS B 1 359 ? 20.922 -37.812 -1.62 1 94.31 359 HIS B N 1
ATOM 7519 C CA . HIS B 1 359 ? 21.609 -38.656 -0.657 1 94.31 359 HIS B CA 1
ATOM 7520 C C . HIS B 1 359 ? 22.844 -39.312 -1.271 1 94.31 359 HIS B C 1
ATOM 7522 O O . HIS B 1 359 ? 22.734 -40.281 -2.021 1 94.31 359 HIS B O 1
ATOM 7528 N N . ASN B 1 360 ? 23.953 -38.875 -0.816 1 93.19 360 ASN B N 1
ATOM 7529 C CA . ASN B 1 360 ? 25.25 -39.438 -1.16 1 93.19 360 ASN B CA 1
ATOM 7530 C C . ASN B 1 360 ? 25.312 -39.844 -2.631 1 93.19 360 ASN B C 1
ATOM 7532 O O . ASN B 1 360 ? 25.656 -41 -2.951 1 93.19 360 ASN B O 1
ATOM 7536 N N . LEU B 1 361 ? 25.047 -38.938 -3.438 1 93.62 361 LEU B N 1
ATOM 7537 C CA . LEU B 1 361 ? 24.969 -39.188 -4.871 1 93.62 361 LEU B CA 1
ATOM 7538 C C . LEU B 1 361 ? 26.312 -38.938 -5.547 1 93.62 361 LEU B C 1
ATOM 7540 O O . LEU B 1 361 ? 26.953 -37.906 -5.293 1 93.62 361 LEU B O 1
ATOM 7544 N N . SER B 1 362 ? 26.766 -39.906 -6.375 1 94.56 362 SER B N 1
ATOM 7545 C CA . SER B 1 362 ? 28 -39.781 -7.152 1 94.56 362 SER B CA 1
ATOM 7546 C C . SER B 1 362 ? 27.734 -40 -8.641 1 94.56 362 SER B C 1
ATOM 7548 O O . SER B 1 362 ? 27.047 -40.938 -9.023 1 94.56 362 SER B O 1
ATOM 7550 N N . LEU B 1 363 ? 28.203 -39 -9.398 1 93.88 363 LEU B N 1
ATOM 7551 C CA . LEU B 1 363 ? 28.016 -39.062 -10.844 1 93.88 363 LEU B CA 1
ATOM 7552 C C . LEU B 1 363 ? 29.109 -38.312 -11.57 1 93.88 363 LEU B C 1
ATOM 7554 O O . LEU B 1 363 ? 29.594 -37.281 -11.078 1 93.88 363 LEU B O 1
ATOM 7558 N N . THR B 1 364 ? 29.531 -38.844 -12.758 1 94.56 364 THR B N 1
ATOM 7559 C CA . THR B 1 364 ? 30.531 -38.188 -13.578 1 94.56 364 THR B CA 1
ATOM 7560 C C . THR B 1 364 ? 30.016 -37.969 -14.992 1 94.56 364 THR B C 1
ATOM 7562 O O . THR B 1 364 ? 29.484 -38.906 -15.609 1 94.56 364 THR B O 1
ATOM 7565 N N . MET B 1 365 ? 30.125 -36.781 -15.43 1 94.69 365 MET B N 1
ATOM 7566 C CA . MET B 1 365 ? 29.797 -36.406 -16.797 1 94.69 365 MET B CA 1
ATOM 7567 C C . MET B 1 365 ? 31.047 -35.969 -17.562 1 94.69 365 MET B C 1
ATOM 7569 O O . MET B 1 365 ? 31.766 -35.094 -17.125 1 94.69 365 MET B O 1
ATOM 7573 N N . GLN B 1 366 ? 31.234 -36.594 -18.719 1 94.5 366 GLN B N 1
ATOM 7574 C CA . GLN B 1 366 ? 32.406 -36.281 -19.531 1 94.5 366 GLN B CA 1
ATOM 7575 C C . GLN B 1 366 ? 32.125 -35.062 -20.406 1 94.5 366 GLN B C 1
ATOM 7577 O O . GLN B 1 366 ? 30.969 -34.75 -20.688 1 94.5 366 GLN B O 1
ATOM 7582 N N . PRO B 1 367 ? 33.25 -34.375 -20.828 1 95.12 367 PRO B N 1
ATOM 7583 C CA . PRO B 1 367 ? 33.062 -33.219 -21.719 1 95.12 367 PRO B CA 1
ATOM 7584 C C . PRO B 1 367 ? 32.312 -33.562 -23 1 95.12 367 PRO B C 1
ATOM 7586 O O . PRO B 1 367 ? 32.656 -34.562 -23.672 1 95.12 367 PRO B O 1
ATOM 7589 N N . GLY B 1 368 ? 31.266 -32.781 -23.281 1 92.38 368 GLY B N 1
ATOM 7590 C CA . GLY B 1 368 ? 30.5 -32.969 -24.5 1 92.38 368 GLY B CA 1
ATOM 7591 C C . GLY B 1 368 ? 29.406 -34.031 -24.375 1 92.38 368 GLY B C 1
ATOM 7592 O O . GLY B 1 368 ? 28.609 -34.219 -25.297 1 92.38 368 GLY B O 1
ATOM 7593 N N . GLU B 1 369 ? 29.328 -34.625 -23.234 1 92.88 369 GLU B N 1
ATOM 7594 C CA . GLU B 1 369 ? 28.344 -35.688 -23 1 92.88 369 GLU B CA 1
ATOM 7595 C C . GLU B 1 369 ? 26.969 -35.094 -22.75 1 92.88 369 GLU B C 1
ATOM 7597 O O . GLU B 1 369 ? 26.828 -34.062 -22.078 1 92.88 369 GLU B O 1
ATOM 7602 N N . LYS B 1 370 ? 25.984 -35.719 -23.328 1 92.75 370 LYS B N 1
ATOM 7603 C CA . LYS B 1 370 ? 24.594 -35.344 -23.078 1 92.75 370 LYS B CA 1
ATOM 7604 C C . LYS B 1 370 ? 23.953 -36.344 -22.109 1 92.75 370 LYS B C 1
ATOM 7606 O O . LYS B 1 370 ? 23.766 -37.5 -22.438 1 92.75 370 LYS B O 1
ATOM 7611 N N . VAL B 1 371 ? 23.609 -35.844 -20.922 1 90.94 371 VAL B N 1
ATOM 7612 C CA . VAL B 1 371 ? 23.062 -36.688 -19.859 1 90.94 371 VAL B CA 1
ATOM 7613 C C . VAL B 1 371 ? 21.625 -36.281 -19.562 1 90.94 371 VAL B C 1
ATOM 7615 O O . VAL B 1 371 ? 21.328 -35.094 -19.391 1 90.94 371 VAL B O 1
ATOM 7618 N N . ALA B 1 372 ? 20.719 -37.219 -19.516 1 88.75 372 ALA B N 1
ATOM 7619 C CA . ALA B 1 372 ? 19.328 -36.969 -19.156 1 88.75 372 ALA B CA 1
ATOM 7620 C C . ALA B 1 372 ? 19.016 -37.469 -17.75 1 88.75 372 ALA B C 1
ATOM 7622 O O . ALA B 1 372 ? 19.344 -38.594 -17.391 1 88.75 372 ALA B O 1
ATOM 7623 N N . LEU B 1 373 ? 18.531 -36.562 -16.984 1 87.62 373 LEU B N 1
ATOM 7624 C CA . LEU B 1 373 ? 18.031 -36.938 -15.672 1 87.62 373 LEU B CA 1
ATOM 7625 C C . LEU B 1 373 ? 16.531 -37.188 -15.711 1 87.62 373 LEU B C 1
ATOM 7627 O O . LEU B 1 373 ? 15.742 -36.312 -16.047 1 87.62 373 LEU B O 1
ATOM 7631 N N . VAL B 1 374 ? 16.188 -38.438 -15.367 1 80.19 374 VAL B N 1
ATOM 7632 C CA . VAL B 1 374 ? 14.781 -38.812 -15.406 1 80.19 374 VAL B CA 1
ATOM 7633 C C . VAL B 1 374 ? 14.344 -39.312 -14.039 1 80.19 374 VAL B C 1
ATOM 7635 O O . VAL B 1 374 ? 15.148 -39.875 -13.289 1 80.19 374 VAL B O 1
ATOM 7638 N N . GLY B 1 375 ? 13.195 -39.031 -13.68 1 72.69 375 GLY B N 1
ATOM 7639 C CA . GLY B 1 375 ? 12.641 -39.438 -12.398 1 72.69 375 GLY B CA 1
ATOM 7640 C C . GLY B 1 375 ? 11.367 -38.719 -12.039 1 72.69 375 GLY B C 1
ATOM 7641 O O . GLY B 1 375 ? 10.938 -37.812 -12.758 1 72.69 375 GLY B O 1
ATOM 7642 N N . ALA B 1 376 ? 10.836 -39.156 -10.961 1 63.91 376 ALA B N 1
ATOM 7643 C CA . ALA B 1 376 ? 9.586 -38.562 -10.508 1 63.91 376 ALA B CA 1
ATOM 7644 C C . ALA B 1 376 ? 9.797 -37.125 -10.031 1 63.91 376 ALA B C 1
ATOM 7646 O O . ALA B 1 376 ? 10.93 -36.719 -9.734 1 63.91 376 ALA B O 1
ATOM 7647 N N . SER B 1 377 ? 8.742 -36.281 -10.133 1 65.25 377 SER B N 1
ATOM 7648 C CA . SER B 1 377 ? 8.812 -34.938 -9.609 1 65.25 377 SER B CA 1
ATOM 7649 C C . SER B 1 377 ? 9.203 -34.938 -8.133 1 65.25 377 SER B C 1
ATOM 7651 O O . SER B 1 377 ? 8.719 -35.75 -7.359 1 65.25 377 SER B O 1
ATOM 7653 N N . GLY B 1 378 ? 10.102 -34.125 -7.781 1 66.69 378 GLY B N 1
ATOM 7654 C CA . GLY B 1 378 ? 10.57 -34.031 -6.406 1 66.69 378 GLY B CA 1
ATOM 7655 C C . GLY B 1 378 ? 11.711 -34.969 -6.102 1 66.69 378 GLY B C 1
ATOM 7656 O O . GLY B 1 378 ? 12.156 -35.062 -4.957 1 66.69 378 GLY B O 1
ATOM 7657 N N . GLY B 1 379 ? 12.078 -35.656 -7.137 1 70.56 379 GLY B N 1
ATOM 7658 C CA . GLY B 1 379 ? 13.133 -36.625 -6.922 1 70.56 379 GLY B CA 1
ATOM 7659 C C . GLY B 1 379 ? 14.5 -36 -6.742 1 70.56 379 GLY B C 1
ATOM 7660 O O . GLY B 1 379 ? 15.461 -36.688 -6.398 1 70.56 379 GLY B O 1
ATOM 7661 N N . GLY B 1 380 ? 14.609 -34.75 -6.957 1 81.75 380 GLY B N 1
ATOM 7662 C CA . GLY B 1 380 ? 15.875 -34.062 -6.719 1 81.75 380 GLY B CA 1
ATOM 7663 C C . GLY B 1 380 ? 16.594 -33.688 -8 1 81.75 380 GLY B C 1
ATOM 7664 O O . GLY B 1 380 ? 17.719 -33.188 -7.957 1 81.75 380 GLY B O 1
ATOM 7665 N N . LYS B 1 381 ? 16.016 -33.906 -9.125 1 85.56 381 LYS B N 1
ATOM 7666 C CA . LYS B 1 381 ? 16.641 -33.625 -10.414 1 85.56 381 LYS B CA 1
ATOM 7667 C C . LYS B 1 381 ? 17.062 -32.188 -10.539 1 85.56 381 LYS B C 1
ATOM 7669 O O . LYS B 1 381 ? 18.219 -31.875 -10.844 1 85.56 381 LYS B O 1
ATOM 7674 N N . SER B 1 382 ? 16.078 -31.266 -10.25 1 85 382 SER B N 1
ATOM 7675 C CA . SER B 1 382 ? 16.359 -29.844 -10.359 1 85 382 SER B CA 1
ATOM 7676 C C . SER B 1 382 ? 17.359 -29.391 -9.312 1 85 382 SER B C 1
ATOM 7678 O O . SER B 1 382 ? 18.188 -28.516 -9.57 1 85 382 SER B O 1
ATOM 7680 N N . SER B 1 383 ? 17.312 -29.969 -8.156 1 88.38 383 SER B N 1
ATOM 7681 C CA . SER B 1 383 ? 18.266 -29.656 -7.098 1 88.38 383 SER B CA 1
ATOM 7682 C C . SER B 1 383 ? 19.688 -30 -7.512 1 88.38 383 SER B C 1
ATOM 7684 O O . SER B 1 383 ? 20.625 -29.234 -7.27 1 88.38 383 SER B O 1
ATOM 7686 N N . LEU B 1 384 ? 19.734 -31.156 -8.133 1 91.62 384 LEU B N 1
ATOM 7687 C CA . LEU B 1 384 ? 21.047 -31.594 -8.594 1 91.62 384 LEU B CA 1
ATOM 7688 C C . LEU B 1 384 ? 21.625 -30.641 -9.633 1 91.62 384 LEU B C 1
ATOM 7690 O O . LEU B 1 384 ? 22.781 -30.25 -9.555 1 91.62 384 LEU B O 1
ATOM 7694 N N . ALA B 1 385 ? 20.828 -30.234 -10.531 1 90.75 385 ALA B N 1
ATOM 7695 C CA . ALA B 1 385 ? 21.266 -29.344 -11.602 1 90.75 385 ALA B CA 1
ATOM 7696 C C . ALA B 1 385 ? 21.641 -27.969 -11.047 1 90.75 385 ALA B C 1
ATOM 7698 O O . ALA B 1 385 ? 22.531 -27.297 -11.578 1 90.75 385 ALA B O 1
ATOM 7699 N N . SER B 1 386 ? 21.047 -27.531 -10.008 1 91.12 386 SER B N 1
ATOM 7700 C CA . SER B 1 386 ? 21.266 -26.188 -9.445 1 91.12 386 SER B CA 1
ATOM 7701 C C . SER B 1 386 ? 22.578 -26.109 -8.695 1 91.12 386 SER B C 1
ATOM 7703 O O . SER B 1 386 ? 23.078 -25.016 -8.406 1 91.12 386 SER B O 1
ATOM 7705 N N . LEU B 1 387 ? 23.172 -27.25 -8.406 1 93.81 387 LEU B N 1
ATOM 7706 C CA . LEU B 1 387 ? 24.438 -27.281 -7.676 1 93.81 387 LEU B CA 1
ATOM 7707 C C . LEU B 1 387 ? 25.609 -26.984 -8.602 1 93.81 387 LEU B C 1
ATOM 7709 O O . LEU B 1 387 ? 26.672 -26.547 -8.148 1 93.81 387 LEU B O 1
ATOM 7713 N N . ILE B 1 388 ? 25.406 -27.203 -9.883 1 94.69 388 ILE B N 1
ATOM 7714 C CA . ILE B 1 388 ? 26.469 -27.031 -10.852 1 94.69 388 ILE B CA 1
ATOM 7715 C C . ILE B 1 388 ? 26.828 -25.547 -10.953 1 94.69 388 ILE B C 1
ATOM 7717 O O . ILE B 1 388 ? 27.984 -25.172 -10.781 1 94.69 388 ILE B O 1
ATOM 7721 N N . PRO B 1 389 ? 25.844 -24.672 -11.164 1 93.88 389 PRO B N 1
ATOM 7722 C CA . PRO B 1 389 ? 26.156 -23.234 -11.141 1 93.88 389 PRO B CA 1
ATOM 7723 C C . PRO B 1 389 ? 26.312 -22.688 -9.719 1 93.88 389 PRO B C 1
ATOM 7725 O O . PRO B 1 389 ? 26.406 -21.469 -9.531 1 93.88 389 PRO B O 1
ATOM 7728 N N . ARG B 1 390 ? 26.234 -23.484 -8.758 1 93.25 390 ARG B N 1
ATOM 7729 C CA . ARG B 1 390 ? 26.375 -23.172 -7.344 1 93.25 390 ARG B CA 1
ATOM 7730 C C . ARG B 1 390 ? 25.312 -22.172 -6.891 1 93.25 390 ARG B C 1
ATOM 7732 O O . ARG B 1 390 ? 25.625 -21.141 -6.285 1 93.25 390 ARG B O 1
ATOM 7739 N N . PHE B 1 391 ? 24.172 -22.391 -7.289 1 89.38 391 PHE B N 1
ATOM 7740 C CA . PHE B 1 391 ? 23.062 -21.641 -6.723 1 89.38 391 PHE B CA 1
ATOM 7741 C C . PHE B 1 391 ? 22.875 -21.984 -5.25 1 89.38 391 PHE B C 1
ATOM 7743 O O . PHE B 1 391 ? 22.359 -21.172 -4.48 1 89.38 391 PHE B O 1
ATOM 7750 N N . TYR B 1 392 ? 23.297 -23.203 -4.957 1 88.88 392 TYR B N 1
ATOM 7751 C CA . TYR B 1 392 ? 23.328 -23.719 -3.594 1 88.88 392 TYR B CA 1
ATOM 7752 C C . TYR B 1 392 ? 24.641 -24.438 -3.307 1 88.88 392 TYR B C 1
ATOM 7754 O O . TYR B 1 392 ? 25.281 -24.953 -4.223 1 88.88 392 TYR B O 1
ATOM 7762 N N . ASP B 1 393 ? 24.922 -24.422 -2.07 1 91.06 393 ASP B N 1
ATOM 7763 C CA . ASP B 1 393 ? 26.078 -25.219 -1.66 1 91.06 393 ASP B CA 1
ATOM 7764 C C . ASP B 1 393 ? 25.641 -26.594 -1.165 1 91.06 393 ASP B C 1
ATOM 7766 O O . ASP B 1 393 ? 24.562 -26.734 -0.576 1 91.06 393 ASP B O 1
ATOM 7770 N N . VAL B 1 394 ? 26.438 -27.516 -1.474 1 93.56 394 VAL B N 1
ATOM 7771 C CA . VAL B 1 394 ? 26.156 -28.891 -1.067 1 93.56 394 VAL B CA 1
ATOM 7772 C C . VAL B 1 394 ? 26.234 -29 0.453 1 93.56 394 VAL B C 1
ATOM 7774 O O . VAL B 1 394 ? 26.969 -28.25 1.101 1 93.56 394 VAL B O 1
ATOM 7777 N N . SER B 1 395 ? 25.453 -29.891 1.046 1 92.94 395 SER B N 1
ATOM 7778 C CA . SER B 1 395 ? 25.516 -30.156 2.479 1 92.94 395 SER B CA 1
ATOM 7779 C C . SER B 1 395 ? 26.719 -31.047 2.82 1 92.94 395 SER B C 1
ATOM 7781 O O . SER B 1 395 ? 27.391 -30.828 3.828 1 92.94 395 SER B O 1
ATOM 7783 N N . GLU B 1 396 ? 26.891 -32.062 2.123 1 94.69 396 GLU B N 1
ATOM 7784 C CA . GLU B 1 396 ? 28.031 -32.969 2.207 1 94.69 396 GLU B CA 1
ATOM 7785 C C . GLU B 1 396 ? 28.531 -33.375 0.819 1 94.69 396 GLU B C 1
ATOM 7787 O O . GLU B 1 396 ? 27.766 -33.344 -0.147 1 94.69 396 GLU B O 1
ATOM 7792 N N . GLY B 1 397 ? 29.828 -33.594 0.748 1 95.94 397 GLY B N 1
ATOM 7793 C CA . GLY B 1 397 ? 30.406 -33.938 -0.536 1 95.94 397 GLY B CA 1
ATOM 7794 C C . GLY B 1 397 ? 30.922 -32.75 -1.31 1 95.94 397 GLY B C 1
ATOM 7795 O O . GLY B 1 397 ? 31.188 -31.688 -0.727 1 95.94 397 GLY B O 1
ATOM 7796 N N . THR B 1 398 ? 31.219 -33 -2.625 1 96.75 398 THR B N 1
ATOM 7797 C CA . THR B 1 398 ? 31.781 -31.922 -3.432 1 96.75 398 THR B CA 1
ATOM 7798 C C . THR B 1 398 ? 31.359 -32.062 -4.891 1 96.75 398 THR B C 1
ATOM 7800 O O . THR B 1 398 ? 31.188 -33.188 -5.395 1 96.75 398 THR B O 1
ATOM 7803 N N . VAL B 1 399 ? 31.125 -30.969 -5.484 1 96.88 399 VAL B N 1
ATOM 7804 C CA . VAL B 1 399 ? 30.875 -30.906 -6.918 1 96.88 399 VAL B CA 1
ATOM 7805 C C . VAL B 1 399 ? 32.062 -30.266 -7.633 1 96.88 399 VAL B C 1
ATOM 7807 O O . VAL B 1 399 ? 32.5 -29.172 -7.273 1 96.88 399 VAL B O 1
ATOM 7810 N N . TYR B 1 400 ? 32.562 -31.031 -8.609 1 97.06 400 TYR B N 1
ATOM 7811 C CA . TYR B 1 400 ? 33.688 -30.531 -9.375 1 97.06 400 TYR B CA 1
ATOM 7812 C C . TYR B 1 400 ? 33.281 -30.203 -10.805 1 97.06 400 TYR B C 1
ATOM 7814 O O . TYR B 1 400 ? 32.5 -30.922 -11.422 1 97.06 400 TYR B O 1
ATOM 7822 N N . VAL B 1 401 ? 33.875 -29.109 -11.242 1 96.5 401 VAL B N 1
ATOM 7823 C CA . VAL B 1 401 ? 33.781 -28.766 -12.664 1 96.5 401 VAL B CA 1
ATOM 7824 C C . VAL B 1 401 ? 35.219 -28.609 -13.227 1 96.5 401 VAL B C 1
ATOM 7826 O O . VAL B 1 401 ? 35.969 -27.75 -12.789 1 96.5 401 VAL B O 1
ATOM 7829 N N . ASP B 1 402 ? 35.562 -29.422 -14.133 1 96.38 402 ASP B N 1
ATOM 7830 C CA . ASP B 1 402 ? 36.875 -29.484 -14.711 1 96.38 402 ASP B CA 1
ATOM 7831 C C . ASP B 1 402 ? 37.938 -29.656 -13.633 1 96.38 402 ASP B C 1
ATOM 7833 O O . ASP B 1 402 ? 38.969 -28.953 -13.617 1 96.38 402 ASP B O 1
ATOM 7837 N N . GLY B 1 403 ? 37.625 -30.438 -12.688 1 94.44 403 GLY B N 1
ATOM 7838 C CA . GLY B 1 403 ? 38.594 -30.859 -11.68 1 94.44 403 GLY B CA 1
ATOM 7839 C C . GLY B 1 403 ? 38.656 -29.891 -10.508 1 94.44 403 GLY B C 1
ATOM 7840 O O . GLY B 1 403 ? 39.344 -30.156 -9.523 1 94.44 403 GLY B O 1
ATOM 7841 N N . ILE B 1 404 ? 38 -28.828 -10.586 1 95.75 404 ILE B N 1
ATOM 7842 C CA . ILE B 1 404 ? 38.062 -27.828 -9.523 1 95.75 404 ILE B CA 1
ATOM 7843 C C . ILE B 1 404 ? 36.719 -27.781 -8.789 1 95.75 404 ILE B C 1
ATOM 7845 O O . ILE B 1 404 ? 35.656 -27.797 -9.422 1 95.75 404 ILE B O 1
ATOM 7849 N N . ASP B 1 405 ? 36.812 -27.656 -7.488 1 96 405 ASP B N 1
ATOM 7850 C CA . ASP B 1 405 ? 35.625 -27.531 -6.672 1 96 405 ASP B CA 1
ATOM 7851 C C . ASP B 1 405 ? 34.844 -26.25 -7.031 1 96 405 ASP B C 1
ATOM 7853 O O . ASP B 1 405 ? 35.438 -25.172 -7.141 1 96 405 ASP B O 1
ATOM 7857 N N . VAL B 1 406 ? 33.594 -26.391 -7.18 1 95.25 406 VAL B N 1
ATOM 7858 C CA . VAL B 1 406 ? 32.75 -25.266 -7.59 1 95.25 406 VAL B CA 1
ATOM 7859 C C . VAL B 1 406 ? 32.875 -24.156 -6.547 1 95.25 406 VAL B C 1
ATOM 7861 O O . VAL B 1 406 ? 32.562 -22.984 -6.84 1 95.25 406 VAL B O 1
ATOM 7864 N N . ARG B 1 407 ? 33.25 -24.391 -5.254 1 94 407 ARG B N 1
ATOM 7865 C CA . ARG B 1 407 ? 33.344 -23.422 -4.168 1 94 407 ARG B CA 1
ATOM 7866 C C . ARG B 1 407 ? 34.594 -22.562 -4.332 1 94 407 ARG B C 1
ATOM 7868 O O . ARG B 1 407 ? 34.719 -21.484 -3.732 1 94 407 ARG B O 1
ATOM 7875 N N . LYS B 1 408 ? 35.375 -23.016 -5.215 1 95.12 408 LYS B N 1
ATOM 7876 C CA . LYS B 1 408 ? 36.625 -22.297 -5.414 1 95.12 408 LYS B CA 1
ATOM 7877 C C . LYS B 1 408 ? 36.562 -21.391 -6.648 1 95.12 408 LYS B C 1
ATOM 7879 O O . LYS B 1 408 ? 37.406 -20.531 -6.84 1 95.12 408 LYS B O 1
ATOM 7884 N N . TYR B 1 409 ? 35.594 -21.516 -7.461 1 94.12 409 TYR B N 1
ATOM 7885 C CA . TYR B 1 409 ? 35.406 -20.688 -8.641 1 94.12 409 TYR B CA 1
ATOM 7886 C C . TYR B 1 409 ? 34.812 -19.328 -8.258 1 94.12 409 TYR B C 1
ATOM 7888 O O . TYR B 1 409 ? 34.094 -19.219 -7.262 1 94.12 409 TYR B O 1
ATOM 7896 N N . ASN B 1 410 ? 35.219 -18.375 -9.023 1 94 410 ASN B N 1
ATOM 7897 C CA . ASN B 1 410 ? 34.438 -17.141 -8.969 1 94 410 ASN B CA 1
ATOM 7898 C C . ASN B 1 410 ? 33.031 -17.359 -9.477 1 94 410 ASN B C 1
ATOM 7900 O O . ASN B 1 410 ? 32.812 -17.844 -10.586 1 94 410 ASN B O 1
ATOM 7904 N N . MET B 1 411 ? 32.125 -16.938 -8.719 1 90.44 411 MET B N 1
ATOM 7905 C CA . MET B 1 411 ? 30.719 -17.25 -8.984 1 90.44 411 MET B CA 1
ATOM 7906 C C . MET B 1 411 ? 30.281 -16.688 -10.328 1 90.44 411 MET B C 1
ATOM 7908 O O . MET B 1 411 ? 29.625 -17.375 -11.125 1 90.44 411 MET B O 1
ATOM 7912 N N . ARG B 1 412 ? 30.578 -15.516 -10.578 1 89.75 412 ARG B N 1
ATOM 7913 C CA . ARG B 1 412 ? 30.203 -14.867 -11.828 1 89.75 412 ARG B CA 1
ATOM 7914 C C . ARG B 1 412 ? 30.859 -15.539 -13.023 1 89.75 412 ARG B C 1
ATOM 7916 O O . ARG B 1 412 ? 30.219 -15.75 -14.055 1 89.75 412 ARG B O 1
ATOM 7923 N N . ASN B 1 413 ? 32.062 -15.852 -12.805 1 92.56 413 ASN B N 1
ATOM 7924 C CA . ASN B 1 413 ? 32.812 -16.5 -13.867 1 92.56 413 ASN B CA 1
ATOM 7925 C C . ASN B 1 413 ? 32.281 -17.891 -14.18 1 92.56 413 ASN B C 1
ATOM 7927 O O . ASN B 1 413 ? 32.062 -18.234 -15.344 1 92.56 413 ASN B O 1
ATOM 7931 N N . LEU B 1 414 ? 32.031 -18.594 -13.188 1 94.06 414 LEU B N 1
ATOM 7932 C CA . LEU B 1 414 ? 31.484 -19.938 -13.359 1 94.06 414 LEU B CA 1
ATOM 7933 C C . LEU B 1 414 ? 30.141 -19.875 -14.07 1 94.06 414 LEU B C 1
ATOM 7935 O O . LEU B 1 414 ? 29.922 -20.594 -15.055 1 94.06 414 LEU B O 1
ATOM 7939 N N . ARG B 1 415 ? 29.297 -19.031 -13.633 1 92.56 415 ARG B N 1
ATOM 7940 C CA . ARG B 1 415 ? 27.938 -18.938 -14.156 1 92.56 415 ARG B CA 1
ATOM 7941 C C . ARG B 1 415 ? 27.938 -18.391 -15.57 1 92.56 415 ARG B C 1
ATOM 7943 O O . ARG B 1 415 ? 27.031 -18.688 -16.359 1 92.56 415 ARG B O 1
ATOM 7950 N N . SER B 1 416 ? 28.953 -17.625 -15.883 1 91.75 416 SER B N 1
ATOM 7951 C CA . SER B 1 416 ? 29.047 -17.062 -17.234 1 91.75 416 SER B CA 1
ATOM 7952 C C . SER B 1 416 ? 29.297 -18.172 -18.266 1 91.75 416 SER B C 1
ATOM 7954 O O . SER B 1 416 ? 28.969 -18 -19.438 1 91.75 416 SER B O 1
ATOM 7956 N N . HIS B 1 417 ? 29.734 -19.297 -17.797 1 94.06 417 HIS B N 1
ATOM 7957 C CA . HIS B 1 417 ? 30.062 -20.391 -18.719 1 94.06 417 HIS B CA 1
ATOM 7958 C C . HIS B 1 417 ? 28.969 -21.453 -18.688 1 94.06 417 HIS B C 1
ATOM 7960 O O . HIS B 1 417 ? 29.062 -22.469 -19.391 1 94.06 417 HIS B O 1
ATOM 7966 N N . ILE B 1 418 ? 28.016 -21.188 -17.938 1 94.56 418 ILE B N 1
ATOM 7967 C CA . ILE B 1 418 ? 26.922 -22.141 -17.812 1 94.56 418 ILE B CA 1
ATOM 7968 C C . ILE B 1 418 ? 25.625 -21.5 -18.328 1 94.56 418 ILE B C 1
ATOM 7970 O O . ILE B 1 418 ? 25.281 -20.391 -17.938 1 94.56 418 ILE B O 1
ATOM 7974 N N . GLY B 1 419 ? 24.969 -22.141 -19.266 1 93.25 419 GLY B N 1
ATOM 7975 C CA . GLY B 1 419 ? 23.672 -21.719 -19.734 1 93.25 419 GLY B CA 1
ATOM 7976 C C . GLY B 1 419 ? 22.531 -22.562 -19.188 1 93.25 419 GLY B C 1
ATOM 7977 O O . GLY B 1 419 ? 22.641 -23.781 -19.078 1 93.25 419 GLY B O 1
ATOM 7978 N N . ILE B 1 420 ? 21.516 -21.875 -18.734 1 91.06 420 ILE B N 1
ATOM 7979 C CA . ILE B 1 420 ? 20.406 -22.594 -18.125 1 91.06 420 ILE B CA 1
ATOM 7980 C C . ILE B 1 420 ? 19.094 -22.188 -18.812 1 91.06 420 ILE B C 1
ATOM 7982 O O . ILE B 1 420 ? 18.828 -21 -18.984 1 91.06 420 ILE B O 1
ATOM 7986 N N . VAL B 1 421 ? 18.391 -23.141 -19.281 1 87.81 421 VAL B N 1
ATOM 7987 C CA . VAL B 1 421 ? 17.016 -22.938 -19.734 1 87.81 421 VAL B CA 1
ATOM 7988 C C . VAL B 1 421 ? 16.047 -23.438 -18.656 1 87.81 421 VAL B C 1
ATOM 7990 O O . VAL B 1 421 ? 15.953 -24.641 -18.406 1 87.81 421 VAL B O 1
ATOM 7993 N N . LEU B 1 422 ? 15.383 -22.562 -18.094 1 82.88 422 LEU B N 1
ATOM 7994 C CA . LEU B 1 422 ? 14.516 -22.859 -16.953 1 82.88 422 LEU B CA 1
ATOM 7995 C C . LEU B 1 422 ? 13.156 -23.375 -17.422 1 82.88 422 LEU B C 1
ATOM 7997 O O . LEU B 1 422 ? 12.789 -23.188 -18.578 1 82.88 422 LEU B O 1
ATOM 8001 N N . GLN B 1 423 ? 12.539 -23.984 -16.375 1 71.12 423 GLN B N 1
ATOM 8002 C CA . GLN B 1 423 ? 11.188 -24.469 -16.625 1 71.12 423 GLN B CA 1
ATOM 8003 C C . GLN B 1 423 ? 10.219 -23.312 -16.859 1 71.12 423 GLN B C 1
ATOM 8005 O O . GLN B 1 423 ? 9.422 -23.344 -17.797 1 71.12 423 GLN B O 1
ATOM 8010 N N . ASP B 1 424 ? 10.383 -22.375 -15.922 1 72.38 424 ASP B N 1
ATOM 8011 C CA . ASP B 1 424 ? 9.555 -21.188 -16.062 1 72.38 424 ASP B CA 1
ATOM 8012 C C . ASP B 1 424 ? 10.219 -20.156 -16.953 1 72.38 424 ASP B C 1
ATOM 8014 O O . ASP B 1 424 ? 11.32 -19.688 -16.656 1 72.38 424 ASP B O 1
ATOM 8018 N N . ASN B 1 425 ? 9.82 -20.094 -18.234 1 75.81 425 ASN B N 1
ATOM 8019 C CA . ASN B 1 425 ? 10.422 -19.172 -19.188 1 75.81 425 ASN B CA 1
ATOM 8020 C C . ASN B 1 425 ? 9.961 -17.734 -18.953 1 75.81 425 ASN B C 1
ATOM 8022 O O . ASN B 1 425 ? 9.242 -17.156 -19.781 1 75.81 425 ASN B O 1
ATOM 8026 N N . LEU B 1 426 ? 10.555 -17.188 -17.906 1 81.06 426 LEU B N 1
ATOM 8027 C CA . LEU B 1 426 ? 10.172 -15.828 -17.578 1 81.06 426 LEU B CA 1
ATOM 8028 C C . LEU B 1 426 ? 10.812 -14.828 -18.531 1 81.06 426 LEU B C 1
ATOM 8030 O O . LEU B 1 426 ? 12.016 -14.898 -18.797 1 81.06 426 LEU B O 1
ATOM 8034 N N . LEU B 1 427 ? 9.977 -14.07 -19.188 1 86 427 LEU B N 1
ATOM 8035 C CA . LEU B 1 427 ? 10.43 -12.938 -19.984 1 86 427 LEU B CA 1
ATOM 8036 C C . LEU B 1 427 ? 10.109 -11.625 -19.297 1 86 427 LEU B C 1
ATOM 8038 O O . LEU B 1 427 ? 9.094 -11.508 -18.609 1 86 427 LEU B O 1
ATOM 8042 N N . PHE B 1 428 ? 10.992 -10.734 -19.422 1 87.12 428 PHE B N 1
ATOM 8043 C CA . PHE B 1 428 ? 10.789 -9.43 -18.812 1 87.12 428 PHE B CA 1
ATOM 8044 C C . PHE B 1 428 ? 9.898 -8.555 -19.672 1 87.12 428 PHE B C 1
ATOM 8046 O O . PHE B 1 428 ? 9.789 -8.773 -20.891 1 87.12 428 PHE B O 1
ATOM 8053 N N . SER B 1 429 ? 9.258 -7.574 -19.016 1 84 429 SER B N 1
ATOM 8054 C CA . SER B 1 429 ? 8.406 -6.633 -19.734 1 84 429 SER B CA 1
ATOM 8055 C C . SER B 1 429 ? 9.242 -5.648 -20.547 1 84 429 SER B C 1
ATOM 8057 O O . SER B 1 429 ? 9.398 -4.488 -20.156 1 84 429 SER B O 1
ATOM 8059 N N . ASP B 1 430 ? 9.75 -6.094 -21.562 1 87.38 430 ASP B N 1
ATOM 8060 C CA . ASP B 1 430 ? 10.602 -5.359 -22.5 1 87.38 430 ASP B CA 1
ATOM 8061 C C . ASP B 1 430 ? 10.445 -5.891 -23.922 1 87.38 430 ASP B C 1
ATOM 8063 O O . ASP B 1 430 ? 9.57 -6.715 -24.188 1 87.38 430 ASP B O 1
ATOM 8067 N N . THR B 1 431 ? 11.18 -5.387 -24.844 1 90.69 431 THR B N 1
ATOM 8068 C CA . THR B 1 431 ? 11.094 -5.844 -26.234 1 90.69 431 THR B CA 1
ATOM 8069 C C . THR B 1 431 ? 11.664 -7.254 -26.375 1 90.69 431 THR B C 1
ATOM 8071 O O . THR B 1 431 ? 12.414 -7.715 -25.5 1 90.69 431 THR B O 1
ATOM 8074 N N . ILE B 1 432 ? 11.25 -7.941 -27.453 1 93.06 432 ILE B N 1
ATOM 8075 C CA . ILE B 1 432 ? 11.773 -9.273 -27.719 1 93.06 432 ILE B CA 1
ATOM 8076 C C . ILE B 1 432 ? 13.289 -9.203 -27.891 1 93.06 432 ILE B C 1
ATOM 8078 O O . ILE B 1 432 ? 14.023 -10.047 -27.359 1 93.06 432 ILE B O 1
ATOM 8082 N N . GLY B 1 433 ? 13.695 -8.125 -28.562 1 93.81 433 GLY B N 1
ATOM 8083 C CA . GLY B 1 433 ? 15.125 -7.93 -28.75 1 93.81 433 GLY B CA 1
ATOM 8084 C C . GLY B 1 433 ? 15.883 -7.762 -27.438 1 93.81 433 GLY B C 1
ATOM 8085 O O . GLY B 1 433 ? 16.953 -8.344 -27.266 1 93.81 433 GLY B O 1
ATOM 8086 N N . ALA B 1 434 ? 15.383 -7.02 -26.547 1 91.56 434 ALA B N 1
ATOM 8087 C CA . ALA B 1 434 ? 16.016 -6.781 -25.25 1 91.56 434 ALA B CA 1
ATOM 8088 C C . ALA B 1 434 ? 16.062 -8.055 -24.422 1 91.56 434 ALA B C 1
ATOM 8090 O O . ALA B 1 434 ? 17.016 -8.281 -23.656 1 91.56 434 ALA B O 1
ATOM 8091 N N . ASN B 1 435 ? 15.016 -8.836 -24.547 1 92.94 435 ASN B N 1
ATOM 8092 C CA . ASN B 1 435 ? 14.984 -10.109 -23.828 1 92.94 435 ASN B CA 1
ATOM 8093 C C . ASN B 1 435 ? 16.062 -11.062 -24.328 1 92.94 435 ASN B C 1
ATOM 8095 O O . ASN B 1 435 ? 16.688 -11.766 -23.531 1 92.94 435 ASN B O 1
ATOM 8099 N N . ILE B 1 436 ? 16.234 -11.07 -25.609 1 94.81 436 ILE B N 1
ATOM 8100 C CA . ILE B 1 436 ? 17.281 -11.914 -26.172 1 94.81 436 ILE B CA 1
ATOM 8101 C C . ILE B 1 436 ? 18.656 -11.367 -25.766 1 94.81 436 ILE B C 1
ATOM 8103 O O . ILE B 1 436 ? 19.547 -12.133 -25.406 1 94.81 436 ILE B O 1
ATOM 8107 N N . LEU B 1 437 ? 18.734 -10.062 -25.781 1 93.81 437 LEU B N 1
ATOM 8108 C CA . LEU B 1 437 ? 20 -9.391 -25.469 1 93.81 437 LEU B CA 1
ATOM 8109 C C . LEU B 1 437 ? 20.406 -9.664 -24.016 1 93.81 437 LEU B C 1
ATOM 8111 O O . LEU B 1 437 ? 21.578 -9.492 -23.656 1 93.81 437 LEU B O 1
ATOM 8115 N N . TYR B 1 438 ? 19.484 -10.148 -23.25 1 90.56 438 TYR B N 1
ATOM 8116 C CA . TYR B 1 438 ? 19.766 -10.477 -21.859 1 90.56 438 TYR B CA 1
ATOM 8117 C C . TYR B 1 438 ? 20.781 -11.609 -21.75 1 90.56 438 TYR B C 1
ATOM 8119 O O . TYR B 1 438 ? 21.438 -11.773 -20.719 1 90.56 438 TYR B O 1
ATOM 8127 N N . GLY B 1 439 ? 20.922 -12.359 -22.781 1 92.12 439 GLY B N 1
ATOM 8128 C CA . GLY B 1 439 ? 21.953 -13.383 -22.812 1 92.12 439 GLY B CA 1
ATOM 8129 C C . GLY B 1 439 ? 23.359 -12.805 -22.828 1 92.12 439 GLY B C 1
ATOM 8130 O O . GLY B 1 439 ? 24.281 -13.383 -22.234 1 92.12 439 GLY B O 1
ATOM 8131 N N . ASN B 1 440 ? 23.547 -11.812 -23.531 1 93.62 440 ASN B N 1
ATOM 8132 C CA . ASN B 1 440 ? 24.781 -11.023 -23.641 1 93.62 440 ASN B CA 1
ATOM 8133 C C . ASN B 1 440 ? 24.469 -9.57 -24 1 93.62 440 ASN B C 1
ATOM 8135 O O . ASN B 1 440 ? 24.391 -9.211 -25.172 1 93.62 440 ASN B O 1
ATOM 8139 N N . PRO B 1 441 ? 24.516 -8.695 -22.984 1 92.12 441 PRO B N 1
ATOM 8140 C CA . PRO B 1 441 ? 24.094 -7.309 -23.188 1 92.12 441 PRO B CA 1
ATOM 8141 C C . PRO B 1 441 ? 25 -6.555 -24.156 1 92.12 441 PRO B C 1
ATOM 8143 O O . PRO B 1 441 ? 24.625 -5.508 -24.672 1 92.12 441 PRO B O 1
ATOM 8146 N N . LYS B 1 442 ? 26.156 -7.051 -24.453 1 91.81 442 LYS B N 1
ATOM 8147 C CA . LYS B 1 442 ? 27.109 -6.371 -25.328 1 91.81 442 LYS B CA 1
ATOM 8148 C C . LYS B 1 442 ? 27.031 -6.895 -26.75 1 91.81 442 LYS B C 1
ATOM 8150 O O . LYS B 1 442 ? 27.734 -6.395 -27.641 1 91.81 442 LYS B O 1
ATOM 8155 N N . ALA B 1 443 ? 26.141 -7.82 -26.969 1 94.31 443 ALA B N 1
ATOM 8156 C CA . ALA B 1 443 ? 26.062 -8.453 -28.281 1 94.31 443 ALA B CA 1
ATOM 8157 C C . ALA B 1 443 ? 25.531 -7.473 -29.328 1 94.31 443 ALA B C 1
ATOM 8159 O O . ALA B 1 443 ? 24.812 -6.523 -29 1 94.31 443 ALA B O 1
ATOM 8160 N N . THR B 1 444 ? 25.859 -7.695 -30.547 1 95.5 444 THR B N 1
ATOM 8161 C CA . THR B 1 444 ? 25.422 -6.871 -31.672 1 95.5 444 THR B CA 1
ATOM 8162 C C . THR B 1 444 ? 24.062 -7.34 -32.188 1 95.5 444 THR B C 1
ATOM 8164 O O . THR B 1 444 ? 23.609 -8.438 -31.844 1 95.5 444 THR B O 1
ATOM 8167 N N . GLU B 1 445 ? 23.5 -6.492 -32.969 1 94.88 445 GLU B N 1
ATOM 8168 C CA . GLU B 1 445 ? 22.203 -6.82 -33.531 1 94.88 445 GLU B CA 1
ATOM 8169 C C . GLU B 1 445 ? 22.281 -8.062 -34.438 1 94.88 445 GLU B C 1
ATOM 8171 O O . GLU B 1 445 ? 21.359 -8.867 -34.469 1 94.88 445 GLU B O 1
ATOM 8176 N N . LYS B 1 446 ? 23.391 -8.156 -35.062 1 95.81 446 LYS B N 1
ATOM 8177 C CA . LYS B 1 446 ? 23.594 -9.312 -35.906 1 95.81 446 LYS B CA 1
ATOM 8178 C C . LYS B 1 446 ? 23.625 -10.602 -35.094 1 95.81 446 LYS B C 1
ATOM 8180 O O . LYS B 1 446 ? 23.078 -11.625 -35.531 1 95.81 446 LYS B O 1
ATOM 8185 N N . GLU B 1 447 ? 24.25 -10.539 -34 1 96.44 447 GLU B N 1
ATOM 8186 C CA . GLU B 1 447 ? 24.344 -11.703 -33.125 1 96.44 447 GLU B CA 1
ATOM 8187 C C . GLU B 1 447 ? 22.969 -12.07 -32.531 1 96.44 447 GLU B C 1
ATOM 8189 O O . GLU B 1 447 ? 22.672 -13.25 -32.375 1 96.44 447 GLU B O 1
ATOM 8194 N N . VAL B 1 448 ? 22.203 -11.062 -32.281 1 96.62 448 VAL B N 1
ATOM 8195 C CA . VAL B 1 448 ? 20.875 -11.281 -31.734 1 96.62 448 VAL B CA 1
ATOM 8196 C C . VAL B 1 448 ? 20 -11.992 -32.781 1 96.62 448 VAL B C 1
ATOM 8198 O O . VAL B 1 448 ? 19.281 -12.938 -32.438 1 96.62 448 VAL B O 1
ATOM 8201 N N . ILE B 1 449 ? 20.125 -11.531 -33.969 1 96.88 449 ILE B N 1
ATOM 8202 C CA . ILE B 1 449 ? 19.344 -12.125 -35.062 1 96.88 449 ILE B CA 1
ATOM 8203 C C . ILE B 1 449 ? 19.797 -13.562 -35.312 1 96.88 449 ILE B C 1
ATOM 8205 O O . ILE B 1 449 ? 18.969 -14.453 -35.531 1 96.88 449 ILE B O 1
ATOM 8209 N N . ALA B 1 450 ? 21.094 -13.773 -35.219 1 96.38 450 ALA B N 1
ATOM 8210 C CA . ALA B 1 450 ? 21.641 -15.125 -35.406 1 96.38 450 ALA B CA 1
ATOM 8211 C C . ALA B 1 450 ? 21.109 -16.062 -34.312 1 96.38 450 ALA B C 1
ATOM 8213 O O . ALA B 1 450 ? 20.781 -17.219 -34.594 1 96.38 450 ALA B O 1
ATOM 8214 N N . ALA B 1 451 ? 21.094 -15.578 -33.094 1 96.38 451 ALA B N 1
ATOM 8215 C CA . ALA B 1 451 ? 20.594 -16.375 -31.984 1 96.38 451 ALA B CA 1
ATOM 8216 C C . ALA B 1 451 ? 19.109 -16.688 -32.156 1 96.38 451 ALA B C 1
ATOM 8218 O O . ALA B 1 451 ? 18.656 -17.797 -31.875 1 96.38 451 ALA B O 1
ATOM 8219 N N . ALA B 1 452 ? 18.359 -15.711 -32.656 1 96.81 452 ALA B N 1
ATOM 8220 C CA . ALA B 1 452 ? 16.938 -15.898 -32.875 1 96.81 452 ALA B CA 1
ATOM 8221 C C . ALA B 1 452 ? 16.688 -16.922 -34 1 96.81 452 ALA B C 1
ATOM 8223 O O . ALA B 1 452 ? 15.742 -17.703 -33.906 1 96.81 452 ALA B O 1
ATOM 8224 N N . LYS B 1 453 ? 17.5 -16.891 -34.969 1 96.5 453 LYS B N 1
ATOM 8225 C CA . LYS B 1 453 ? 17.391 -17.859 -36.062 1 96.5 453 LYS B CA 1
ATOM 8226 C C . LYS B 1 453 ? 17.703 -19.266 -35.562 1 96.5 453 LYS B C 1
ATOM 8228 O O . LYS B 1 453 ? 17 -20.219 -35.906 1 96.5 453 LYS B O 1
ATOM 8233 N N . ALA B 1 454 ? 18.703 -19.328 -34.781 1 94.75 454 ALA B N 1
ATOM 8234 C CA . ALA B 1 454 ? 19.094 -20.625 -34.219 1 94.75 454 ALA B CA 1
ATOM 8235 C C . ALA B 1 454 ? 17.984 -21.203 -33.344 1 94.75 454 ALA B C 1
ATOM 8237 O O . ALA B 1 454 ? 17.797 -22.406 -33.281 1 94.75 454 ALA B O 1
ATOM 8238 N N . ALA B 1 455 ? 17.312 -20.312 -32.688 1 94.31 455 ALA B N 1
ATOM 8239 C CA . ALA B 1 455 ? 16.219 -20.734 -31.797 1 94.31 455 ALA B CA 1
ATOM 8240 C C . ALA B 1 455 ? 14.914 -20.891 -32.562 1 94.31 455 ALA B C 1
ATOM 8242 O O . ALA B 1 455 ? 13.859 -21.125 -31.969 1 94.31 455 ALA B O 1
ATOM 8243 N N . GLN B 1 456 ? 14.953 -20.672 -33.844 1 92.94 456 GLN B N 1
ATOM 8244 C CA . GLN B 1 456 ? 13.812 -20.859 -34.75 1 92.94 456 GLN B CA 1
ATOM 8245 C C . GLN B 1 456 ? 12.672 -19.922 -34.375 1 92.94 456 GLN B C 1
ATOM 8247 O O . GLN B 1 456 ? 11.508 -20.312 -34.375 1 92.94 456 GLN B O 1
ATOM 8252 N N . ILE B 1 457 ? 12.992 -18.734 -33.969 1 92.75 457 ILE B N 1
ATOM 8253 C CA . ILE B 1 457 ? 11.93 -17.812 -33.594 1 92.75 457 ILE B CA 1
ATOM 8254 C C . ILE B 1 457 ? 12.016 -16.547 -34.438 1 92.75 457 ILE B C 1
ATOM 8256 O O . ILE B 1 457 ? 11.102 -15.719 -34.438 1 92.75 457 ILE B O 1
ATOM 8260 N N . HIS B 1 458 ? 13.047 -16.422 -35.25 1 95.25 458 HIS B N 1
ATOM 8261 C CA . HIS B 1 458 ? 13.297 -15.219 -36.062 1 95.25 458 HIS B CA 1
ATOM 8262 C C . HIS B 1 458 ? 12.117 -14.906 -36.969 1 95.25 458 HIS B C 1
ATOM 8264 O O . HIS B 1 458 ? 11.664 -13.758 -37.031 1 95.25 458 HIS B O 1
ATOM 8270 N N . ASP B 1 459 ? 11.656 -15.883 -37.656 1 91.88 459 ASP B N 1
ATOM 8271 C CA . ASP B 1 459 ? 10.586 -15.68 -38.625 1 91.88 459 ASP B CA 1
ATOM 8272 C C . ASP B 1 459 ? 9.32 -15.164 -37.938 1 91.88 459 ASP B C 1
ATOM 8274 O O . ASP B 1 459 ? 8.617 -14.312 -38.5 1 91.88 459 ASP B O 1
ATOM 8278 N N . PHE B 1 460 ? 9.07 -15.672 -36.844 1 89.06 460 PHE B N 1
ATOM 8279 C CA . PHE B 1 460 ? 7.91 -15.211 -36.094 1 89.06 460 PHE B CA 1
ATOM 8280 C C . PHE B 1 460 ? 8.062 -13.75 -35.688 1 89.06 460 PHE B C 1
ATOM 8282 O O . PHE B 1 460 ? 7.113 -12.977 -35.781 1 89.06 460 PHE B O 1
ATOM 8289 N N . ILE B 1 461 ? 9.281 -13.383 -35.25 1 93.62 461 ILE B N 1
ATOM 8290 C CA . ILE B 1 461 ? 9.555 -12.039 -34.75 1 93.62 461 ILE B CA 1
ATOM 8291 C C . ILE B 1 461 ? 9.383 -11.023 -35.875 1 93.62 461 ILE B C 1
ATOM 8293 O O . ILE B 1 461 ? 8.789 -9.961 -35.656 1 93.62 461 ILE B O 1
ATOM 8297 N N . ILE B 1 462 ? 9.852 -11.391 -37 1 92.44 462 ILE B N 1
ATOM 8298 C CA . ILE B 1 462 ? 9.812 -10.469 -38.125 1 92.44 462 ILE B CA 1
ATOM 8299 C C . ILE B 1 462 ? 8.375 -10.297 -38.594 1 92.44 462 ILE B C 1
ATOM 8301 O O . ILE B 1 462 ? 8.023 -9.25 -39.156 1 92.44 462 ILE B O 1
ATOM 8305 N N . ASP B 1 463 ? 7.543 -11.258 -38.375 1 88.69 463 ASP B N 1
ATOM 8306 C CA . ASP B 1 463 ? 6.145 -11.211 -38.781 1 88.69 463 ASP B CA 1
ATOM 8307 C C . ASP B 1 463 ? 5.332 -10.297 -37.844 1 88.69 463 ASP B C 1
ATOM 8309 O O . ASP B 1 463 ? 4.219 -9.891 -38.188 1 88.69 463 ASP B O 1
ATOM 8313 N N . LEU B 1 464 ? 5.895 -10.031 -36.781 1 89.12 464 LEU B N 1
ATOM 8314 C CA . LEU B 1 464 ? 5.215 -9.117 -35.875 1 89.12 464 LEU B CA 1
ATOM 8315 C C . LEU B 1 464 ? 5.316 -7.68 -36.375 1 89.12 464 LEU B C 1
ATOM 8317 O O . LEU B 1 464 ? 6.316 -7.301 -36.969 1 89.12 464 LEU B O 1
ATOM 8321 N N . PRO B 1 465 ? 4.367 -6.797 -36.062 1 86.69 465 PRO B N 1
ATOM 8322 C CA . PRO B 1 465 ? 4.359 -5.418 -36.562 1 86.69 465 PRO B CA 1
ATOM 8323 C C . PRO B 1 465 ? 5.605 -4.637 -36.156 1 86.69 465 PRO B C 1
ATOM 8325 O O . PRO B 1 465 ? 6.152 -3.873 -36.938 1 86.69 465 PRO B O 1
ATOM 8328 N N . ASP B 1 466 ? 6.141 -4.84 -35 1 91.06 466 ASP B N 1
ATOM 8329 C CA . ASP B 1 466 ? 7.293 -4.086 -34.531 1 91.06 466 ASP B CA 1
ATOM 8330 C C . ASP B 1 466 ? 8.547 -4.949 -34.5 1 91.06 466 ASP B C 1
ATOM 8332 O O . ASP B 1 466 ? 9.562 -4.562 -33.906 1 91.06 466 ASP B O 1
ATOM 8336 N N . GLY B 1 467 ? 8.406 -6.129 -35 1 92.31 467 GLY B N 1
ATOM 8337 C CA . GLY B 1 467 ? 9.562 -7.012 -35.062 1 92.31 467 GLY B CA 1
ATOM 8338 C C . GLY B 1 467 ? 10.211 -7.242 -33.719 1 92.31 467 GLY B C 1
ATOM 8339 O O . GLY B 1 467 ? 9.539 -7.574 -32.75 1 92.31 467 GLY B O 1
ATOM 8340 N N . TYR B 1 468 ? 11.531 -6.93 -33.719 1 93.94 468 TYR B N 1
ATOM 8341 C CA . TYR B 1 468 ? 12.312 -7.148 -32.5 1 93.94 468 TYR B CA 1
ATOM 8342 C C . TYR B 1 468 ? 11.969 -6.109 -31.438 1 93.94 468 TYR B C 1
ATOM 8344 O O . TYR B 1 468 ? 12.273 -6.297 -30.25 1 93.94 468 TYR B O 1
ATOM 8352 N N . ASN B 1 469 ? 11.305 -5.125 -31.828 1 91.44 469 ASN B N 1
ATOM 8353 C CA . ASN B 1 469 ? 10.953 -4.055 -30.906 1 91.44 469 ASN B CA 1
ATOM 8354 C C . ASN B 1 469 ? 9.578 -4.27 -30.297 1 91.44 469 ASN B C 1
ATOM 8356 O O . ASN B 1 469 ? 9.094 -3.439 -29.516 1 91.44 469 ASN B O 1
ATOM 8360 N N . THR B 1 470 ? 9.047 -5.398 -30.594 1 89.56 470 THR B N 1
ATOM 8361 C CA . THR B 1 470 ? 7.742 -5.707 -30.016 1 89.56 470 THR B CA 1
ATOM 8362 C C . THR B 1 470 ? 7.844 -5.875 -28.5 1 89.56 470 THR B C 1
ATOM 8364 O O . THR B 1 470 ? 8.695 -6.617 -28.016 1 89.56 470 THR B O 1
ATOM 8367 N N . VAL B 1 471 ? 7.062 -5.211 -27.766 1 85.62 471 VAL B N 1
ATOM 8368 C CA . VAL B 1 471 ? 7.094 -5.254 -26.312 1 85.62 471 VAL B CA 1
ATOM 8369 C C . VAL B 1 471 ? 6.32 -6.473 -25.812 1 85.62 471 VAL B C 1
ATOM 8371 O O . VAL B 1 471 ? 5.164 -6.676 -26.188 1 85.62 471 VAL B O 1
ATOM 8374 N N . VAL B 1 472 ? 7.004 -7.258 -24.969 1 80.69 472 VAL B N 1
ATOM 8375 C CA . VAL B 1 472 ? 6.387 -8.422 -24.328 1 80.69 472 VAL B CA 1
ATOM 8376 C C . VAL B 1 472 ? 5.711 -8 -23.031 1 80.69 472 VAL B C 1
ATOM 8378 O O . VAL B 1 472 ? 6.246 -7.18 -22.281 1 80.69 472 VAL B O 1
ATOM 8381 N N . GLY B 1 473 ? 4.465 -7.77 -22.953 1 64.31 473 GLY B N 1
ATOM 8382 C CA . GLY B 1 473 ? 3.752 -7.367 -21.75 1 64.31 473 GLY B CA 1
ATOM 8383 C C . GLY B 1 473 ? 4.195 -8.125 -20.5 1 64.31 473 GLY B C 1
ATOM 8384 O O . GLY B 1 473 ? 5.133 -8.922 -20.562 1 64.31 473 GLY B O 1
ATOM 8385 N N . GLU B 1 474 ? 3.582 -7.832 -19.344 1 57.5 474 GLU B N 1
ATOM 8386 C CA . GLU B 1 474 ? 3.93 -8.477 -18.078 1 57.5 474 GLU B CA 1
ATOM 8387 C C . GLU B 1 474 ? 3.844 -10 -18.188 1 57.5 474 GLU B C 1
ATOM 8389 O O . GLU B 1 474 ? 2.857 -10.531 -18.703 1 57.5 474 GLU B O 1
ATOM 8394 N N . ARG B 1 475 ? 4.871 -10.797 -17.844 1 51.66 475 ARG B N 1
ATOM 8395 C CA . ARG B 1 475 ? 5.109 -12.242 -17.812 1 51.66 475 ARG B CA 1
ATOM 8396 C C . ARG B 1 475 ? 4.953 -12.844 -19.219 1 51.66 475 ARG B C 1
ATOM 8398 O O . ARG B 1 475 ? 4.637 -14.023 -19.344 1 51.66 475 ARG B O 1
ATOM 8405 N N . GLY B 1 476 ? 5.16 -12.023 -20.297 1 50.28 476 GLY B N 1
ATOM 8406 C CA . GLY B 1 476 ? 5.164 -12.523 -21.656 1 50.28 476 GLY B CA 1
ATOM 8407 C C . GLY B 1 476 ? 3.789 -12.93 -22.156 1 50.28 476 GLY B C 1
ATOM 8408 O O . GLY B 1 476 ? 3.66 -13.867 -22.953 1 50.28 476 GLY B O 1
ATOM 8409 N N . VAL B 1 477 ? 2.74 -12.297 -21.609 1 52.5 477 VAL B N 1
ATOM 8410 C CA . VAL B 1 477 ? 1.366 -12.75 -21.797 1 52.5 477 VAL B CA 1
ATOM 8411 C C . VAL B 1 477 ? 0.979 -12.633 -23.266 1 52.5 477 VAL B C 1
ATOM 8413 O O . VAL B 1 477 ? 0.136 -13.391 -23.75 1 52.5 477 VAL B O 1
ATOM 8416 N N . LYS B 1 478 ? 1.857 -11.977 -24.047 1 62.16 478 LYS B N 1
ATOM 8417 C CA . LYS B 1 478 ? 1.48 -11.773 -25.453 1 62.16 478 LYS B CA 1
ATOM 8418 C C . LYS B 1 478 ? 2.01 -12.898 -26.328 1 62.16 478 LYS B C 1
ATOM 8420 O O . LYS B 1 478 ? 1.619 -13.023 -27.484 1 62.16 478 LYS B O 1
ATOM 8425 N N . LEU B 1 479 ? 2.986 -13.656 -25.781 1 73.25 479 LEU B N 1
ATOM 8426 C CA . LEU B 1 479 ? 3.588 -14.766 -26.516 1 73.25 479 LEU B CA 1
ATOM 8427 C C . LEU B 1 479 ? 3.041 -16.109 -26.016 1 73.25 479 LEU B C 1
ATOM 8429 O O . LEU B 1 479 ? 2.666 -16.234 -24.859 1 73.25 479 LEU B O 1
ATOM 8433 N N . SER B 1 480 ? 2.91 -16.953 -26.938 1 70.94 480 SER B N 1
ATOM 8434 C CA . SER B 1 480 ? 2.533 -18.297 -26.531 1 70.94 480 SER B CA 1
ATOM 8435 C C . SER B 1 480 ? 3.635 -18.953 -25.703 1 70.94 480 SER B C 1
ATOM 8437 O O . SER B 1 480 ? 4.758 -18.453 -25.641 1 70.94 480 SER B O 1
ATOM 8439 N N . GLY B 1 481 ? 3.322 -19.953 -24.922 1 74.94 481 GLY B N 1
ATOM 8440 C CA . GLY B 1 481 ? 4.293 -20.672 -24.109 1 74.94 481 GLY B CA 1
ATOM 8441 C C . GLY B 1 481 ? 5.504 -21.125 -24.906 1 74.94 481 GLY B C 1
ATOM 8442 O O . GLY B 1 481 ? 6.641 -20.969 -24.453 1 74.94 481 GLY B O 1
ATOM 8443 N N . GLY B 1 482 ? 5.219 -21.656 -26.125 1 78.31 482 GLY B N 1
ATOM 8444 C CA . GLY B 1 482 ? 6.309 -22.125 -26.969 1 78.31 482 GLY B CA 1
ATOM 8445 C C . GLY B 1 482 ? 7.184 -21.016 -27.484 1 78.31 482 GLY B C 1
ATOM 8446 O O . GLY B 1 482 ? 8.398 -21.172 -27.594 1 78.31 482 GLY B O 1
ATOM 8447 N N . GLN B 1 483 ? 6.535 -19.906 -27.844 1 82.44 483 GLN B N 1
ATOM 8448 C CA . GLN B 1 483 ? 7.285 -18.75 -28.328 1 82.44 483 GLN B CA 1
ATOM 8449 C C . GLN B 1 483 ? 8.164 -18.172 -27.219 1 82.44 483 GLN B C 1
ATOM 8451 O O . GLN B 1 483 ? 9.312 -17.797 -27.469 1 82.44 483 GLN B O 1
ATOM 8456 N N . ARG B 1 484 ? 7.684 -18.125 -26 1 86.88 484 ARG B N 1
ATOM 8457 C CA . ARG B 1 484 ? 8.453 -17.641 -24.859 1 86.88 484 ARG B CA 1
ATOM 8458 C C . ARG B 1 484 ? 9.68 -18.516 -24.609 1 86.88 484 ARG B C 1
ATOM 8460 O O . ARG B 1 484 ? 10.758 -18 -24.297 1 86.88 484 ARG B O 1
ATOM 8467 N N . GLN B 1 485 ? 9.414 -19.75 -24.75 1 87 485 GLN B N 1
ATOM 8468 C CA . GLN B 1 485 ? 10.516 -20.688 -24.547 1 87 485 GLN B CA 1
ATOM 8469 C C . GLN B 1 485 ? 11.602 -20.5 -25.594 1 87 485 GLN B C 1
ATOM 8471 O O . GLN B 1 485 ? 12.789 -20.578 -25.297 1 87 485 GLN B O 1
ATOM 8476 N N . ARG B 1 486 ? 11.188 -20.297 -26.812 1 89.69 486 ARG B N 1
ATOM 8477 C CA . ARG B 1 486 ? 12.156 -20.125 -27.891 1 89.69 486 ARG B CA 1
ATOM 8478 C C . ARG B 1 486 ? 12.953 -18.828 -27.703 1 89.69 486 ARG B C 1
ATOM 8480 O O . ARG B 1 486 ? 14.133 -18.766 -28.047 1 89.69 486 ARG B O 1
ATOM 8487 N N . VAL B 1 487 ? 12.32 -17.844 -27.203 1 91.44 487 VAL B N 1
ATOM 8488 C CA . VAL B 1 487 ? 13.031 -16.609 -26.891 1 91.44 487 VAL B CA 1
ATOM 8489 C C . VAL B 1 487 ? 14.039 -16.859 -25.781 1 91.44 487 VAL B C 1
ATOM 8491 O O . VAL B 1 487 ? 15.164 -16.359 -25.812 1 91.44 487 VAL B O 1
ATOM 8494 N N . ALA B 1 488 ? 13.617 -17.625 -24.797 1 91.44 488 ALA B N 1
ATOM 8495 C CA . ALA B 1 488 ? 14.516 -17.969 -23.703 1 91.44 488 ALA B CA 1
ATOM 8496 C C . ALA B 1 488 ? 15.719 -18.766 -24.219 1 91.44 488 ALA B C 1
ATOM 8498 O O . ALA B 1 488 ? 16.844 -18.578 -23.734 1 91.44 488 ALA B O 1
ATOM 8499 N N . ILE B 1 489 ? 15.398 -19.625 -25.156 1 92.06 489 ILE B N 1
ATOM 8500 C CA . ILE B 1 489 ? 16.469 -20.422 -25.75 1 92.06 489 ILE B CA 1
ATOM 8501 C C . ILE B 1 489 ? 17.422 -19.531 -26.516 1 92.06 489 ILE B C 1
ATOM 8503 O O . ILE B 1 489 ? 18.641 -19.719 -26.484 1 92.06 489 ILE B O 1
ATOM 8507 N N . ALA B 1 490 ? 16.875 -18.547 -27.219 1 94.75 490 ALA B N 1
ATOM 8508 C CA . ALA B 1 490 ? 17.703 -17.594 -27.953 1 94.75 490 ALA B CA 1
ATOM 8509 C C . ALA B 1 490 ? 18.688 -16.875 -27.016 1 94.75 490 ALA B C 1
ATOM 8511 O O . ALA B 1 490 ? 19.812 -16.594 -27.406 1 94.75 490 ALA B O 1
ATOM 8512 N N . ARG B 1 491 ? 18.297 -16.625 -25.859 1 94.25 491 ARG B N 1
ATOM 8513 C CA . ARG B 1 491 ? 19.156 -16.016 -24.844 1 94.25 491 ARG B CA 1
ATOM 8514 C C . ARG B 1 491 ? 20.391 -16.891 -24.594 1 94.25 491 ARG B C 1
ATOM 8516 O O . ARG B 1 491 ? 21.516 -16.359 -24.484 1 94.25 491 ARG B O 1
ATOM 8523 N N . VAL B 1 492 ? 20.078 -18.078 -24.5 1 93.62 492 VAL B N 1
ATOM 8524 C CA . VAL B 1 492 ? 21.156 -19.016 -24.156 1 93.62 492 VAL B CA 1
ATOM 8525 C C . VAL B 1 492 ? 22.094 -19.156 -25.344 1 93.62 492 VAL B C 1
ATOM 8527 O O . VAL B 1 492 ? 23.312 -19.297 -25.172 1 93.62 492 VAL B O 1
ATOM 8530 N N . PHE B 1 493 ? 21.547 -19.156 -26.594 1 94.94 493 PHE B N 1
ATOM 8531 C CA . PHE B 1 493 ? 22.391 -19.172 -27.781 1 94.94 493 PHE B CA 1
ATOM 8532 C C . PHE B 1 493 ? 23.359 -17.984 -27.781 1 94.94 493 PHE B C 1
ATOM 8534 O O . PHE B 1 493 ? 24.531 -18.141 -28.125 1 94.94 493 PHE B O 1
ATOM 8541 N N . LEU B 1 494 ? 22.766 -16.875 -27.438 1 94.88 494 LEU B N 1
ATOM 8542 C CA . LEU B 1 494 ? 23.562 -15.641 -27.453 1 94.88 494 LEU B CA 1
ATOM 8543 C C . LEU B 1 494 ? 24.672 -15.703 -26.406 1 94.88 494 LEU B C 1
ATOM 8545 O O . LEU B 1 494 ? 25.766 -15.172 -26.641 1 94.88 494 LEU B O 1
ATOM 8549 N N . LYS B 1 495 ? 24.438 -16.266 -25.281 1 93.44 495 LYS B N 1
ATOM 8550 C CA . LYS B 1 495 ? 25.422 -16.422 -24.203 1 93.44 495 LYS B CA 1
ATOM 8551 C C . LYS B 1 495 ? 26.547 -17.359 -24.625 1 93.44 495 LYS B C 1
ATOM 8553 O O . LYS B 1 495 ? 27.703 -17.156 -24.234 1 93.44 495 LYS B O 1
ATOM 8558 N N . ASN B 1 496 ? 26.266 -18.328 -25.438 1 90.94 496 ASN B N 1
ATOM 8559 C CA . ASN B 1 496 ? 27.219 -19.312 -25.938 1 90.94 496 ASN B CA 1
ATOM 8560 C C . ASN B 1 496 ? 28 -19.969 -24.797 1 90.94 496 ASN B C 1
ATOM 8562 O O . ASN B 1 496 ? 29.234 -19.891 -24.766 1 90.94 496 ASN B O 1
ATOM 8566 N N . PRO B 1 497 ? 27.375 -20.703 -23.891 1 94 497 PRO B N 1
ATOM 8567 C CA . PRO B 1 497 ? 28.016 -21.328 -22.734 1 94 497 PRO B CA 1
ATOM 8568 C C . PRO B 1 497 ? 28.734 -22.625 -23.094 1 94 497 PRO B C 1
ATOM 8570 O O . PRO B 1 497 ? 28.531 -23.172 -24.172 1 94 497 PRO B O 1
ATOM 8573 N N . SER B 1 498 ? 29.578 -23.109 -22.203 1 94.06 498 SER B N 1
ATOM 8574 C CA . SER B 1 498 ? 30.297 -24.359 -22.359 1 94.06 498 SER B CA 1
ATOM 8575 C C . SER B 1 498 ? 29.484 -25.531 -21.828 1 94.06 498 SER B C 1
ATOM 8577 O O . SER B 1 498 ? 29.625 -26.672 -22.312 1 94.06 498 SER B O 1
ATOM 8579 N N . VAL B 1 499 ? 28.703 -25.234 -20.875 1 95.25 499 VAL B N 1
ATOM 8580 C CA . VAL B 1 499 ? 27.859 -26.25 -20.25 1 95.25 499 VAL B CA 1
ATOM 8581 C C . VAL B 1 499 ? 26.406 -25.812 -20.328 1 95.25 499 VAL B C 1
ATOM 8583 O O . VAL B 1 499 ? 26.094 -24.625 -20.156 1 95.25 499 VAL B O 1
ATOM 8586 N N . LEU B 1 500 ? 25.547 -26.75 -20.641 1 94.38 500 LEU B N 1
ATOM 8587 C CA . LEU B 1 500 ? 24.141 -26.438 -20.812 1 94.38 500 LEU B CA 1
ATOM 8588 C C . LEU B 1 500 ? 23.266 -27.25 -19.859 1 94.38 500 LEU B C 1
ATOM 8590 O O . LEU B 1 500 ? 23.469 -28.469 -19.719 1 94.38 500 LEU B O 1
ATOM 8594 N N . ILE B 1 501 ? 22.391 -26.562 -19.172 1 93.38 501 ILE B N 1
ATOM 8595 C CA . ILE B 1 501 ? 21.391 -27.219 -18.328 1 93.38 501 ILE B CA 1
ATOM 8596 C C . ILE B 1 501 ? 20 -26.922 -18.859 1 93.38 501 ILE B C 1
ATOM 8598 O O . ILE B 1 501 ? 19.578 -25.766 -18.938 1 93.38 501 ILE B O 1
ATOM 8602 N N . LEU B 1 502 ? 19.266 -27.953 -19.219 1 89.5 502 LEU B N 1
ATOM 8603 C CA . LEU B 1 502 ? 17.906 -27.828 -19.734 1 89.5 502 LEU B CA 1
ATOM 8604 C C . LEU B 1 502 ? 16.906 -28.375 -18.734 1 89.5 502 LEU B C 1
ATOM 8606 O O . LEU B 1 502 ? 16.766 -29.594 -18.578 1 89.5 502 LEU B O 1
ATOM 8610 N N . ASP B 1 503 ? 16.156 -27.484 -18.047 1 83.25 503 ASP B N 1
ATOM 8611 C CA . ASP B 1 503 ? 15.188 -27.891 -17.031 1 83.25 503 ASP B CA 1
ATOM 8612 C C . ASP B 1 503 ? 13.773 -27.953 -17.609 1 83.25 503 ASP B C 1
ATOM 8614 O O . ASP B 1 503 ? 13.055 -26.953 -17.609 1 83.25 503 ASP B O 1
ATOM 8618 N N . GLU B 1 504 ? 13.227 -29.141 -17.828 1 67.44 504 GLU B N 1
ATOM 8619 C CA . GLU B 1 504 ? 11.898 -29.453 -18.359 1 67.44 504 GLU B CA 1
ATOM 8620 C C . GLU B 1 504 ? 11.539 -28.5 -19.5 1 67.44 504 GLU B C 1
ATOM 8622 O O . GLU B 1 504 ? 10.438 -27.953 -19.531 1 67.44 504 GLU B O 1
ATOM 8627 N N . ALA B 1 505 ? 12.227 -28.297 -20.438 1 55.69 505 ALA B N 1
ATOM 8628 C CA . ALA B 1 505 ? 12.102 -27.266 -21.469 1 55.69 505 ALA B CA 1
ATOM 8629 C C . ALA B 1 505 ? 11.016 -27.625 -22.469 1 55.69 505 ALA B C 1
ATOM 8631 O O . ALA B 1 505 ? 10.758 -26.859 -23.406 1 55.69 505 ALA B O 1
ATOM 8632 N N . THR B 1 506 ? 10.234 -28.797 -22.328 1 52.78 506 THR B N 1
ATOM 8633 C CA . THR B 1 506 ? 9.312 -29.172 -23.391 1 52.78 506 THR B CA 1
ATOM 8634 C C . THR B 1 506 ? 7.906 -29.375 -22.844 1 52.78 506 THR B C 1
ATOM 8636 O O . THR B 1 506 ? 7.02 -29.844 -23.547 1 52.78 506 THR B O 1
ATOM 8639 N N . SER B 1 507 ? 7.531 -29.172 -21.594 1 47.75 507 SER B N 1
ATOM 8640 C CA . SER B 1 507 ? 6.277 -29.672 -21.031 1 47.75 507 SER B CA 1
ATOM 8641 C C . SER B 1 507 ? 5.078 -29 -21.703 1 47.75 507 SER B C 1
ATOM 8643 O O . SER B 1 507 ? 4.027 -29.625 -21.859 1 47.75 507 SER B O 1
ATOM 8645 N N . ALA B 1 508 ? 4.949 -27.75 -21.766 1 47.03 508 ALA B N 1
ATOM 8646 C CA . ALA B 1 508 ? 3.686 -27.078 -22.062 1 47.03 508 ALA B CA 1
ATOM 8647 C C . ALA B 1 508 ? 3.537 -26.828 -23.562 1 47.03 508 ALA B C 1
ATOM 8649 O O . ALA B 1 508 ? 2.812 -25.922 -23.984 1 47.03 508 ALA B O 1
ATOM 8650 N N . LEU B 1 509 ? 4.125 -27.688 -24.484 1 50.25 509 LEU B N 1
ATOM 8651 C CA . LEU B 1 509 ? 4.266 -27.047 -25.781 1 50.25 509 LEU B CA 1
ATOM 8652 C C . LEU B 1 509 ? 3.365 -27.719 -26.812 1 50.25 509 LEU B C 1
ATOM 8654 O O . LEU B 1 509 ? 3.047 -28.906 -26.688 1 50.25 509 LEU B O 1
ATOM 8658 N N . ASP B 1 510 ? 2.5 -27.016 -27.453 1 52.81 510 ASP B N 1
ATOM 8659 C CA . ASP B 1 510 ? 1.84 -27.5 -28.672 1 52.81 510 ASP B CA 1
ATOM 8660 C C . ASP B 1 510 ? 2.822 -28.234 -29.578 1 52.81 510 ASP B C 1
ATOM 8662 O O . ASP B 1 510 ? 4.023 -27.953 -29.562 1 52.81 510 ASP B O 1
ATOM 8666 N N . LEU B 1 511 ? 2.338 -29.344 -30.203 1 52.53 511 LEU B N 1
ATOM 8667 C CA . LEU B 1 511 ? 3.135 -30.266 -31 1 52.53 511 LEU B CA 1
ATOM 8668 C C . LEU B 1 511 ? 4.02 -29.516 -31.984 1 52.53 511 LEU B C 1
ATOM 8670 O O . LEU B 1 511 ? 5.188 -29.859 -32.156 1 52.53 511 LEU B O 1
ATOM 8674 N N . GLU B 1 512 ? 3.463 -28.516 -32.688 1 56.69 512 GLU B N 1
ATOM 8675 C CA . GLU B 1 512 ? 4.254 -27.781 -33.688 1 56.69 512 GLU B CA 1
ATOM 8676 C C . GLU B 1 512 ? 5.41 -27.047 -33.031 1 56.69 512 GLU B C 1
ATOM 8678 O O . GLU B 1 512 ? 6.543 -27.094 -33.5 1 56.69 512 GLU B O 1
ATOM 8683 N N . ASN B 1 513 ? 5.117 -26.391 -32.031 1 72.25 513 ASN B N 1
ATOM 8684 C CA . ASN B 1 513 ? 6.16 -25.656 -31.328 1 72.25 513 ASN B CA 1
ATOM 8685 C C . ASN B 1 513 ? 7.184 -26.609 -30.703 1 72.25 513 ASN B C 1
ATOM 8687 O O . ASN B 1 513 ? 8.359 -26.266 -30.578 1 72.25 513 ASN B O 1
ATOM 8691 N N . GLU B 1 514 ? 6.652 -27.781 -30.547 1 73.19 514 GLU B N 1
ATOM 8692 C CA . GLU B 1 514 ? 7.547 -28.766 -29.938 1 73.19 514 GLU B CA 1
ATOM 8693 C C . GLU B 1 514 ? 8.688 -29.125 -30.875 1 73.19 514 GLU B C 1
ATOM 8695 O O . GLU B 1 514 ? 9.828 -29.312 -30.438 1 73.19 514 GLU B O 1
ATOM 8700 N N . ARG B 1 515 ? 8.328 -29.188 -32.125 1 74.38 515 ARG B N 1
ATOM 8701 C CA . ARG B 1 515 ? 9.359 -29.547 -33.094 1 74.38 515 ARG B CA 1
ATOM 8702 C C . ARG B 1 515 ? 10.422 -28.453 -33.188 1 74.38 515 ARG B C 1
ATOM 8704 O O . ARG B 1 515 ? 11.617 -28.75 -33.219 1 74.38 515 ARG B O 1
ATOM 8711 N N . TYR B 1 516 ? 9.984 -27.219 -33.312 1 81.94 516 TYR B N 1
ATOM 8712 C CA . TYR B 1 516 ? 10.914 -26.109 -33.406 1 81.94 516 TYR B CA 1
ATOM 8713 C C . TYR B 1 516 ? 11.805 -26.047 -32.156 1 81.94 516 TYR B C 1
ATOM 8715 O O . TYR B 1 516 ? 13.016 -25.812 -32.281 1 81.94 516 TYR B O 1
ATOM 8723 N N . ILE B 1 517 ? 11.258 -26.328 -31.094 1 84.94 517 ILE B N 1
ATOM 8724 C CA . ILE B 1 517 ? 11.984 -26.25 -29.828 1 84.94 517 ILE B CA 1
ATOM 8725 C C . ILE B 1 517 ? 13 -27.391 -29.75 1 84.94 517 ILE B C 1
ATOM 8727 O O . ILE B 1 517 ? 14.141 -27.172 -29.328 1 84.94 517 ILE B O 1
ATOM 8731 N N . GLN B 1 518 ? 12.523 -28.516 -30.172 1 80.12 518 GLN B N 1
ATOM 8732 C CA . GLN B 1 518 ? 13.422 -29.672 -30.156 1 80.12 518 GLN B CA 1
ATOM 8733 C C . GLN B 1 518 ? 14.617 -29.438 -31.078 1 80.12 518 GLN B C 1
ATOM 8735 O O . GLN B 1 518 ? 15.758 -29.766 -30.719 1 80.12 518 GLN B O 1
ATOM 8740 N N . GLU B 1 519 ? 14.391 -28.953 -32.219 1 84.06 519 GLU B N 1
ATOM 8741 C CA . GLU B 1 519 ? 15.469 -28.656 -33.156 1 84.06 519 GLU B CA 1
ATOM 8742 C C . GLU B 1 519 ? 16.422 -27.625 -32.594 1 84.06 519 GLU B C 1
ATOM 8744 O O . GLU B 1 519 ? 17.641 -27.75 -32.719 1 84.06 519 GLU B O 1
ATOM 8749 N N . ALA B 1 520 ? 15.875 -26.609 -32.062 1 88.38 520 ALA B N 1
ATOM 8750 C CA . ALA B 1 520 ? 16.688 -25.547 -31.453 1 88.38 520 ALA B CA 1
ATOM 8751 C C . ALA B 1 520 ? 17.562 -26.109 -30.328 1 88.38 520 ALA B C 1
ATOM 8753 O O . ALA B 1 520 ? 18.734 -25.766 -30.219 1 88.38 520 ALA B O 1
ATOM 8754 N N . LEU B 1 521 ? 17 -26.953 -29.516 1 87.12 521 LEU B N 1
ATOM 8755 C CA . LEU B 1 521 ? 17.719 -27.516 -28.391 1 87.12 521 LEU B CA 1
ATOM 8756 C C . LEU B 1 521 ? 18.828 -28.453 -28.844 1 87.12 521 LEU B C 1
ATOM 8758 O O . LEU B 1 521 ? 19.891 -28.516 -28.234 1 87.12 521 LEU B O 1
ATOM 8762 N N . GLN B 1 522 ? 18.5 -29.172 -29.891 1 85.56 522 GLN B N 1
ATOM 8763 C CA . GLN B 1 522 ? 19.516 -30.047 -30.438 1 85.56 522 GLN B CA 1
ATOM 8764 C C . GLN B 1 522 ? 20.719 -29.25 -30.969 1 85.56 522 GLN B C 1
ATOM 8766 O O . GLN B 1 522 ? 21.859 -29.656 -30.766 1 85.56 522 GLN B O 1
ATOM 8771 N N . THR B 1 523 ? 20.391 -28.219 -31.625 1 88.69 523 THR B N 1
ATOM 8772 C CA . THR B 1 523 ? 21.438 -27.359 -32.125 1 88.69 523 THR B CA 1
ATOM 8773 C C . THR B 1 523 ? 22.234 -26.734 -30.984 1 88.69 523 THR B C 1
ATOM 8775 O O . THR B 1 523 ? 23.469 -26.656 -31.047 1 88.69 523 THR B O 1
ATOM 8778 N N . LEU B 1 524 ? 21.562 -26.312 -30 1 89.94 524 LEU B N 1
ATOM 8779 C CA . LEU B 1 524 ? 22.172 -25.656 -28.844 1 89.94 524 LEU B CA 1
ATOM 8780 C C . LEU B 1 524 ? 23.078 -26.625 -28.094 1 89.94 524 LEU B C 1
ATOM 8782 O O . LEU B 1 524 ? 24.125 -26.219 -27.578 1 89.94 524 LEU B O 1
ATOM 8786 N N . ALA B 1 525 ? 22.641 -27.797 -28.031 1 89 525 ALA B N 1
ATOM 8787 C CA . ALA B 1 525 ? 23.359 -28.797 -27.234 1 89 525 ALA B CA 1
ATOM 8788 C C . ALA B 1 525 ? 24.516 -29.391 -28.016 1 89 525 ALA B C 1
ATOM 8790 O O . ALA B 1 525 ? 25.328 -30.141 -27.469 1 89 525 ALA B O 1
ATOM 8791 N N . ALA B 1 526 ? 24.562 -29.031 -29.266 1 86.5 526 ALA B N 1
ATOM 8792 C CA . ALA B 1 526 ? 25.594 -29.641 -30.094 1 86.5 526 ALA B CA 1
ATOM 8793 C C . ALA B 1 526 ? 26.984 -29.312 -29.562 1 86.5 526 ALA B C 1
ATOM 8795 O O . ALA B 1 526 ? 27.297 -28.156 -29.281 1 86.5 526 ALA B O 1
ATOM 8796 N N . ASP B 1 527 ? 27.828 -30.25 -29.281 1 83.81 527 ASP B N 1
ATOM 8797 C CA . ASP B 1 527 ? 29.234 -30.188 -28.922 1 83.81 527 ASP B CA 1
ATOM 8798 C C . ASP B 1 527 ? 29.438 -29.594 -27.531 1 83.81 527 ASP B C 1
ATOM 8800 O O . ASP B 1 527 ? 30.422 -28.906 -27.281 1 83.81 527 ASP B O 1
ATOM 8804 N N . ARG B 1 528 ? 28.422 -29.609 -26.688 1 91.88 528 ARG B N 1
ATOM 8805 C CA . ARG B 1 528 ? 28.484 -29.109 -25.328 1 91.88 528 ARG B CA 1
ATOM 8806 C C . ARG B 1 528 ? 28.047 -30.172 -24.328 1 91.88 528 ARG B C 1
ATOM 8808 O O . ARG B 1 528 ? 27.25 -31.047 -24.656 1 91.88 528 ARG B O 1
ATOM 8815 N N . THR B 1 529 ? 28.672 -30.094 -23.156 1 94.38 529 THR B N 1
ATOM 8816 C CA . THR B 1 529 ? 28.141 -30.906 -22.062 1 94.38 529 THR B CA 1
ATOM 8817 C C . THR B 1 529 ? 26.734 -30.438 -21.688 1 94.38 529 THR B C 1
ATOM 8819 O O . THR B 1 529 ? 26.516 -29.266 -21.375 1 94.38 529 THR B O 1
ATOM 8822 N N . THR B 1 530 ? 25.797 -31.312 -21.812 1 93.38 530 THR B N 1
ATOM 8823 C CA . THR B 1 530 ? 24.406 -30.906 -21.641 1 93.38 530 THR B CA 1
ATOM 8824 C C . THR B 1 530 ? 23.688 -31.828 -20.641 1 93.38 530 THR B C 1
ATOM 8826 O O . THR B 1 530 ? 23.766 -33.062 -20.766 1 93.38 530 THR B O 1
ATOM 8829 N N . ILE B 1 531 ? 23.125 -31.188 -19.656 1 92.5 531 ILE B N 1
ATOM 8830 C CA . ILE B 1 531 ? 22.281 -31.906 -18.703 1 92.5 531 ILE B CA 1
ATOM 8831 C C . ILE B 1 531 ? 20.812 -31.594 -19 1 92.5 531 ILE B C 1
ATOM 8833 O O . ILE B 1 531 ? 20.406 -30.422 -19 1 92.5 531 ILE B O 1
ATOM 8837 N N . ILE B 1 532 ? 20.016 -32.594 -19.203 1 88.81 532 ILE B N 1
ATOM 8838 C CA . ILE B 1 532 ? 18.609 -32.406 -19.562 1 88.81 532 ILE B CA 1
ATOM 8839 C C . ILE B 1 532 ? 17.734 -33.062 -18.484 1 88.81 532 ILE B C 1
ATOM 8841 O O . ILE B 1 532 ? 17.859 -34.25 -18.188 1 88.81 532 ILE B O 1
ATOM 8845 N N . ILE B 1 533 ? 17.016 -32.219 -17.891 1 86.38 533 ILE B N 1
ATOM 8846 C CA . ILE B 1 533 ? 16 -32.719 -16.984 1 86.38 533 ILE B CA 1
ATOM 8847 C C . ILE B 1 533 ? 14.688 -32.969 -17.734 1 86.38 533 ILE B C 1
ATOM 8849 O O . ILE B 1 533 ? 14.094 -32.031 -18.266 1 86.38 533 ILE B O 1
ATOM 8853 N N . ALA B 1 534 ? 14.266 -34.156 -17.969 1 71.25 534 ALA B N 1
ATOM 8854 C CA . ALA B 1 534 ? 13.094 -34.469 -18.781 1 71.25 534 ALA B CA 1
ATOM 8855 C C . ALA B 1 534 ? 12.062 -35.25 -18 1 71.25 534 ALA B C 1
ATOM 8857 O O . ALA B 1 534 ? 12.414 -36.094 -17.188 1 71.25 534 ALA B O 1
ATOM 8858 N N . HIS B 1 535 ? 10.938 -34.844 -18.203 1 59 535 HIS B N 1
ATOM 8859 C CA . HIS B 1 535 ? 9.844 -35.656 -17.688 1 59 535 HIS B CA 1
ATOM 8860 C C . HIS B 1 535 ? 9.359 -36.656 -18.734 1 59 535 HIS B C 1
ATOM 8862 O O . HIS B 1 535 ? 8.789 -37.688 -18.391 1 59 535 HIS B O 1
ATOM 8868 N N . ARG B 1 536 ? 9.625 -36.188 -20.031 1 56.72 536 ARG B N 1
ATOM 8869 C CA . ARG B 1 536 ? 9.133 -37.031 -21.125 1 56.72 536 ARG B CA 1
ATOM 8870 C C . ARG B 1 536 ? 10.297 -37.688 -21.875 1 56.72 536 ARG B C 1
ATOM 8872 O O . ARG B 1 536 ? 11.297 -37.031 -22.172 1 56.72 536 ARG B O 1
ATOM 8879 N N . LEU B 1 537 ? 10.172 -38.906 -22.203 1 52.09 537 LEU B N 1
ATOM 8880 C CA . LEU B 1 537 ? 11.211 -39.719 -22.828 1 52.09 537 LEU B CA 1
ATOM 8881 C C . LEU B 1 537 ? 11.438 -39.25 -24.266 1 52.09 537 LEU B C 1
ATOM 8883 O O . LEU B 1 537 ? 12.539 -39.406 -24.797 1 52.09 537 LEU B O 1
ATOM 8887 N N . ALA B 1 538 ? 10.352 -38.781 -24.875 1 51.47 538 ALA B N 1
ATOM 8888 C CA . ALA B 1 538 ? 10.5 -38.438 -26.297 1 51.47 538 ALA B CA 1
ATOM 8889 C C . ALA B 1 538 ? 11.633 -37.438 -26.516 1 51.47 538 ALA B C 1
ATOM 8891 O O . ALA B 1 538 ? 12.25 -37.438 -27.594 1 51.47 538 ALA B O 1
ATOM 8892 N N . THR B 1 539 ? 11.969 -36.75 -25.562 1 56.62 539 THR B N 1
ATOM 8893 C CA . THR B 1 539 ? 12.977 -35.719 -25.703 1 56.62 539 THR B CA 1
ATOM 8894 C C . THR B 1 539 ? 14.375 -36.281 -25.453 1 56.62 539 THR B C 1
ATOM 8896 O O . THR B 1 539 ? 15.375 -35.625 -25.703 1 56.62 539 THR B O 1
ATOM 8899 N N . ILE B 1 540 ? 14.328 -37.562 -25.047 1 59.97 540 ILE B N 1
ATOM 8900 C CA . ILE B 1 540 ? 15.57 -38.156 -24.547 1 59.97 540 ILE B CA 1
ATOM 8901 C C . ILE B 1 540 ? 16.203 -39.031 -25.625 1 59.97 540 ILE B C 1
ATOM 8903 O O . ILE B 1 540 ? 17.219 -39.688 -25.375 1 59.97 540 ILE B O 1
ATOM 8907 N N . THR B 1 541 ? 15.688 -39.031 -26.766 1 58.22 541 THR B N 1
ATOM 8908 C CA . THR B 1 541 ? 16.172 -40.062 -27.688 1 58.22 541 THR B CA 1
ATOM 8909 C C . THR B 1 541 ? 17.594 -39.75 -28.156 1 58.22 541 THR B C 1
ATOM 8911 O O . THR B 1 541 ? 18.328 -40.656 -28.547 1 58.22 541 THR B O 1
ATOM 8914 N N . HIS B 1 542 ? 18 -38.562 -28 1 73.19 542 HIS B N 1
ATOM 8915 C CA . HIS B 1 542 ? 19.328 -38.219 -28.531 1 73.19 542 HIS B CA 1
ATOM 8916 C C . HIS B 1 542 ? 20.297 -37.906 -27.406 1 73.19 542 HIS B C 1
ATOM 8918 O O . HIS B 1 542 ? 21.047 -36.906 -27.5 1 73.19 542 HIS B O 1
ATOM 8924 N N . VAL B 1 543 ? 20.219 -38.688 -26.328 1 84.38 543 VAL B N 1
ATOM 8925 C CA . VAL B 1 543 ? 21.125 -38.438 -25.219 1 84.38 543 VAL B CA 1
ATOM 8926 C C . VAL B 1 543 ? 22.125 -39.594 -25.094 1 84.38 543 VAL B C 1
ATOM 8928 O O . VAL B 1 543 ? 21.844 -40.719 -25.547 1 84.38 543 VAL B O 1
ATOM 8931 N N . ASP B 1 544 ? 23.25 -39.375 -24.562 1 87.12 544 ASP B N 1
ATOM 8932 C CA . ASP B 1 544 ? 24.297 -40.375 -24.406 1 87.12 544 ASP B CA 1
ATOM 8933 C C . ASP B 1 544 ? 24.031 -41.281 -23.203 1 87.12 544 ASP B C 1
ATOM 8935 O O . ASP B 1 544 ? 24.25 -42.5 -23.25 1 87.12 544 ASP B O 1
ATOM 8939 N N . THR B 1 545 ? 23.656 -40.688 -22.141 1 89.12 545 THR B N 1
ATOM 8940 C CA . THR B 1 545 ? 23.453 -41.406 -20.891 1 89.12 545 THR B CA 1
ATOM 8941 C C . THR B 1 545 ? 22.156 -40.969 -20.219 1 89.12 545 THR B C 1
ATOM 8943 O O . THR B 1 545 ? 21.828 -39.781 -20.203 1 89.12 545 THR B O 1
ATOM 8946 N N . ILE B 1 546 ? 21.422 -41.906 -19.734 1 87.12 546 ILE B N 1
ATOM 8947 C CA . ILE B 1 546 ? 20.188 -41.625 -19 1 87.12 546 ILE B CA 1
ATOM 8948 C C . ILE B 1 546 ? 20.375 -42.062 -17.547 1 87.12 546 ILE B C 1
ATOM 8950 O O . ILE B 1 546 ? 20.812 -43.156 -17.266 1 87.12 546 ILE B O 1
ATOM 8954 N N . ILE B 1 547 ? 20.109 -41.125 -16.672 1 87.56 547 ILE B N 1
ATOM 8955 C CA . ILE B 1 547 ? 20.203 -41.406 -15.25 1 87.56 547 ILE B CA 1
ATOM 8956 C C . ILE B 1 547 ? 18.828 -41.312 -14.609 1 87.56 547 ILE B C 1
ATOM 8958 O O . ILE B 1 547 ? 18.172 -40.281 -14.656 1 87.56 547 ILE B O 1
ATOM 8962 N N . TYR B 1 548 ? 18.422 -42.375 -14.047 1 84.75 548 TYR B N 1
ATOM 8963 C CA . TYR B 1 548 ? 17.156 -42.438 -13.344 1 84.75 548 TYR B CA 1
ATOM 8964 C C . TYR B 1 548 ? 17.344 -42.156 -11.859 1 84.75 548 TYR B C 1
ATOM 8966 O O . TYR B 1 548 ? 18.047 -42.875 -11.156 1 84.75 548 TYR B O 1
ATOM 8974 N N . ILE B 1 549 ? 16.734 -41.062 -11.445 1 84.31 549 ILE B N 1
ATOM 8975 C CA . ILE B 1 549 ? 16.859 -40.625 -10.047 1 84.31 549 ILE B CA 1
ATOM 8976 C C . ILE B 1 549 ? 15.523 -40.844 -9.328 1 84.31 549 ILE B C 1
ATOM 8978 O O . ILE B 1 549 ? 14.477 -40.406 -9.82 1 84.31 549 ILE B O 1
ATOM 8982 N N . GLU B 1 550 ? 15.547 -41.469 -8.188 1 82.19 550 GLU B N 1
ATOM 8983 C CA . GLU B 1 550 ? 14.375 -41.688 -7.34 1 82.19 550 GLU B CA 1
ATOM 8984 C C . GLU B 1 550 ? 14.695 -41.438 -5.871 1 82.19 550 GLU B C 1
ATOM 8986 O O . GLU B 1 550 ? 15.664 -41.969 -5.332 1 82.19 550 GLU B O 1
ATOM 8991 N N . ASP B 1 551 ? 13.938 -40.625 -5.262 1 81.25 551 ASP B N 1
ATOM 8992 C CA . ASP B 1 551 ? 14.062 -40.312 -3.844 1 81.25 551 ASP B CA 1
ATOM 8993 C C . ASP B 1 551 ? 15.477 -39.844 -3.502 1 81.25 551 ASP B C 1
ATOM 8995 O O . ASP B 1 551 ? 16.047 -40.281 -2.504 1 81.25 551 ASP B O 1
ATOM 8999 N N . GLY B 1 552 ? 16.109 -39.188 -4.387 1 87.44 552 GLY B N 1
ATOM 9000 C CA . GLY B 1 552 ? 17.391 -38.562 -4.117 1 87.44 552 GLY B CA 1
ATOM 9001 C C . GLY B 1 552 ? 18.578 -39.469 -4.383 1 87.44 552 GLY B C 1
ATOM 9002 O O . GLY B 1 552 ? 19.719 -39.125 -4.086 1 87.44 552 GLY B O 1
ATOM 9003 N N . GLU B 1 553 ? 18.281 -40.656 -4.93 1 90.94 553 GLU B N 1
ATOM 9004 C CA . GLU B 1 553 ? 19.344 -41.625 -5.219 1 90.94 553 GLU B CA 1
ATOM 9005 C C . GLU B 1 553 ? 19.297 -42.062 -6.676 1 90.94 553 GLU B C 1
ATOM 9007 O O . GLU B 1 553 ? 18.234 -42.094 -7.293 1 90.94 553 GLU B O 1
ATOM 9012 N N . ILE B 1 554 ? 20.438 -42.406 -7.207 1 89.75 554 ILE B N 1
ATOM 9013 C CA . ILE B 1 554 ? 20.5 -42.938 -8.562 1 89.75 554 ILE B CA 1
ATOM 9014 C C . ILE B 1 554 ? 20.141 -44.406 -8.539 1 89.75 554 ILE B C 1
ATOM 9016 O O . ILE B 1 554 ? 20.797 -45.219 -7.863 1 89.75 554 ILE B O 1
ATOM 9020 N N . LYS B 1 555 ? 19.234 -44.75 -9.289 1 85.56 555 LYS B N 1
ATOM 9021 C CA . LYS B 1 555 ? 18.766 -46.156 -9.297 1 85.56 555 LYS B CA 1
ATOM 9022 C C . LYS B 1 555 ? 19.312 -46.906 -10.5 1 85.56 555 LYS B C 1
ATOM 9024 O O . LYS B 1 555 ? 19.594 -48.094 -10.406 1 85.56 555 LYS B O 1
ATOM 9029 N N . GLU B 1 556 ? 19.219 -46.25 -11.633 1 84.12 556 GLU B N 1
ATOM 9030 C CA . GLU B 1 556 ? 19.703 -46.875 -12.867 1 84.12 556 GLU B CA 1
ATOM 9031 C C . GLU B 1 556 ? 20.422 -45.844 -13.75 1 84.12 556 GLU B C 1
ATOM 9033 O O . GLU B 1 556 ? 20.094 -44.656 -13.742 1 84.12 556 GLU B O 1
ATOM 9038 N N . THR B 1 557 ? 21.469 -46.312 -14.406 1 87.94 557 THR B N 1
ATOM 9039 C CA . THR B 1 557 ? 22.203 -45.531 -15.383 1 87.94 557 THR B CA 1
ATOM 9040 C C . THR B 1 557 ? 22.5 -46.344 -16.641 1 87.94 557 THR B C 1
ATOM 9042 O O . THR B 1 557 ? 22.812 -47.531 -16.562 1 87.94 557 THR B O 1
ATOM 9045 N N . GLY B 1 558 ? 22.281 -45.75 -17.781 1 83.88 558 GLY B N 1
ATOM 9046 C CA . GLY B 1 558 ? 22.594 -46.406 -19.016 1 83.88 558 GLY B CA 1
ATOM 9047 C C . GLY B 1 558 ? 22.109 -45.656 -20.25 1 83.88 558 GLY B C 1
ATOM 9048 O O . GLY B 1 558 ? 21.594 -44.562 -20.141 1 83.88 558 GLY B O 1
ATOM 9049 N N . SER B 1 559 ? 22.438 -46.156 -21.391 1 82.12 559 SER B N 1
ATOM 9050 C CA . SER B 1 559 ? 21.922 -45.594 -22.641 1 82.12 559 SER B CA 1
ATOM 9051 C C . SER B 1 559 ? 20.453 -45.969 -22.844 1 82.12 559 SER B C 1
ATOM 9053 O O . SER B 1 559 ? 19.922 -46.844 -22.141 1 82.12 559 SER B O 1
ATOM 9055 N N . HIS B 1 560 ? 19.859 -45.25 -23.734 1 75.88 560 HIS B N 1
ATOM 9056 C CA . HIS B 1 560 ? 18.453 -45.531 -24.031 1 75.88 560 HIS B CA 1
ATOM 9057 C C . HIS B 1 560 ? 18.25 -47 -24.391 1 75.88 560 HIS B C 1
ATOM 9059 O O . HIS B 1 560 ? 17.328 -47.656 -23.891 1 75.88 560 HIS B O 1
ATOM 9065 N N . GLU B 1 561 ? 19.141 -47.5 -25.188 1 72.25 561 GLU B N 1
ATOM 9066 C CA . GLU B 1 561 ? 19.047 -48.875 -25.656 1 72.25 561 GLU B CA 1
ATOM 9067 C C . GLU B 1 561 ? 19.25 -49.875 -24.5 1 72.25 561 GLU B C 1
ATOM 9069 O O . GLU B 1 561 ? 18.531 -50.875 -24.406 1 72.25 561 GLU B O 1
ATOM 9074 N N . GLU B 1 562 ? 20.172 -49.5 -23.703 1 77.69 562 GLU B N 1
ATOM 9075 C CA . GLU B 1 562 ? 20.5 -50.406 -22.578 1 77.69 562 GLU B CA 1
ATOM 9076 C C . GLU B 1 562 ? 19.359 -50.438 -21.562 1 77.69 562 GLU B C 1
ATOM 9078 O O . GLU B 1 562 ? 19.031 -51.5 -21.031 1 77.69 562 GLU B O 1
ATOM 9083 N N . LEU B 1 563 ? 18.781 -49.375 -21.344 1 75.5 563 LEU B N 1
ATOM 9084 C CA . LEU B 1 563 ? 17.75 -49.281 -20.312 1 75.5 563 LEU B CA 1
ATOM 9085 C C . LEU B 1 563 ? 16.453 -49.906 -20.797 1 75.5 563 LEU B C 1
ATOM 9087 O O . LEU B 1 563 ? 15.672 -50.438 -20 1 75.5 563 LEU B O 1
ATOM 9091 N N . MET B 1 564 ? 16.203 -49.812 -22.094 1 68.19 564 MET B N 1
ATOM 9092 C CA . MET B 1 564 ? 14.992 -50.406 -22.656 1 68.19 564 MET B CA 1
ATOM 9093 C C . MET B 1 564 ? 15.055 -51.906 -22.609 1 68.19 564 MET B C 1
ATOM 9095 O O . MET B 1 564 ? 14.016 -52.594 -22.641 1 68.19 564 MET B O 1
ATOM 9099 N N . GLN B 1 565 ? 16.172 -52.375 -22.547 1 65.12 565 GLN B N 1
ATOM 9100 C CA . GLN B 1 565 ? 16.328 -53.844 -22.484 1 65.12 565 GLN B CA 1
ATOM 9101 C C . GLN B 1 565 ? 16.141 -54.344 -21.047 1 65.12 565 GLN B C 1
ATOM 9103 O O . GLN B 1 565 ? 15.891 -55.531 -20.828 1 65.12 565 GLN B O 1
ATOM 9108 N N . LYS B 1 566 ? 16.25 -53.406 -20.219 1 67.88 566 LYS B N 1
ATOM 9109 C CA . LYS B 1 566 ? 16.109 -53.812 -18.828 1 67.88 566 LYS B CA 1
ATOM 9110 C C . LYS B 1 566 ? 14.648 -53.781 -18.391 1 67.88 566 LYS B C 1
ATOM 9112 O O . LYS B 1 566 ? 13.938 -52.812 -18.594 1 67.88 566 LYS B O 1
ATOM 9117 N N . GLU B 1 567 ? 13.938 -54.938 -18.125 1 56.16 567 GLU B N 1
ATOM 9118 C CA . GLU B 1 567 ? 12.531 -55.156 -17.812 1 56.16 567 GLU B CA 1
ATOM 9119 C C . GLU B 1 567 ? 12.047 -54.156 -16.766 1 56.16 567 GLU B C 1
ATOM 9121 O O . GLU B 1 567 ? 10.953 -53.594 -16.859 1 56.16 567 GLU B O 1
ATOM 9126 N N . ASP B 1 568 ? 12.828 -54.031 -15.766 1 54.59 568 ASP B N 1
ATOM 9127 C CA . ASP B 1 568 ? 12.406 -53.219 -14.625 1 54.59 568 ASP B CA 1
ATOM 9128 C C . ASP B 1 568 ? 12.258 -51.75 -15.023 1 54.59 568 ASP B C 1
ATOM 9130 O O . ASP B 1 568 ? 11.352 -51.062 -14.547 1 54.59 568 ASP B O 1
ATOM 9134 N N . PHE B 1 569 ? 13.039 -51.344 -15.828 1 53.22 569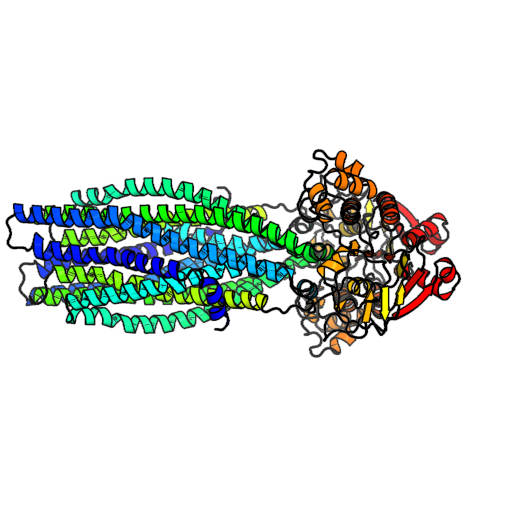 PHE B N 1
ATOM 9135 C CA . PHE B 1 569 ? 13.023 -49.938 -16.234 1 53.22 569 PHE B CA 1
ATOM 9136 C C . PHE B 1 569 ? 11.82 -49.625 -17.125 1 53.22 569 PHE B C 1
ATOM 9138 O O . PHE B 1 569 ? 11.203 -48.594 -17 1 53.22 569 PHE B O 1
ATOM 9145 N N . ILE B 1 570 ? 11.578 -50.562 -18 1 49.38 570 ILE B N 1
ATOM 9146 C CA . ILE B 1 570 ? 10.43 -50.406 -18.875 1 49.38 570 ILE B CA 1
ATOM 9147 C C . ILE B 1 570 ? 9.156 -50.25 -18.031 1 49.38 570 ILE B C 1
ATOM 9149 O O . ILE B 1 570 ? 8.297 -49.438 -18.344 1 49.38 570 ILE B O 1
ATOM 9153 N N . THR B 1 571 ? 9.156 -51.062 -17.094 1 49.25 571 THR B N 1
ATOM 9154 C CA . THR B 1 571 ? 7.988 -51.031 -16.219 1 49.25 571 THR B CA 1
ATOM 9155 C C . THR B 1 571 ? 7.895 -49.656 -15.523 1 49.25 571 THR B C 1
ATOM 9157 O O . THR B 1 571 ? 6.809 -49.094 -15.406 1 49.25 571 THR B O 1
ATOM 9160 N N . ILE B 1 572 ? 8.977 -49.312 -15.016 1 51.81 572 ILE B N 1
ATOM 9161 C CA . ILE B 1 572 ? 9.023 -48.031 -14.32 1 51.81 572 ILE B CA 1
ATOM 9162 C C . ILE B 1 572 ? 8.656 -46.906 -15.289 1 51.81 572 ILE B C 1
ATOM 9164 O O . ILE B 1 572 ? 7.91 -46 -14.93 1 51.81 572 ILE B O 1
ATOM 9168 N N . TYR B 1 573 ? 9.273 -47.188 -16.391 1 51.22 573 TYR B N 1
ATOM 9169 C CA . TYR B 1 573 ? 9.07 -46.219 -17.438 1 51.22 573 TYR B CA 1
ATOM 9170 C C . TYR B 1 573 ? 7.609 -46.156 -17.859 1 51.22 573 TYR B C 1
ATOM 9172 O O . TYR B 1 573 ? 7.062 -45.062 -18.078 1 51.22 573 TYR B O 1
ATOM 9180 N N . ILE B 1 574 ? 7.137 -47.344 -18.031 1 45.41 574 ILE B N 1
ATOM 9181 C CA . ILE B 1 574 ? 5.715 -47.438 -18.328 1 45.41 574 ILE B CA 1
ATOM 9182 C C . ILE B 1 574 ? 4.898 -46.844 -17.172 1 45.41 574 ILE B C 1
ATOM 9184 O O . ILE B 1 574 ? 3.918 -46.125 -17.406 1 45.41 574 ILE B O 1
ATOM 9188 N N . ASN B 1 575 ? 5.336 -47.156 -16.047 1 44.19 575 ASN B N 1
ATOM 9189 C CA . ASN B 1 575 ? 4.594 -46.688 -14.883 1 44.19 575 ASN B CA 1
ATOM 9190 C C . ASN B 1 575 ? 4.699 -45.156 -14.719 1 44.19 575 ASN B C 1
ATOM 9192 O O . ASN B 1 575 ? 3.768 -44.531 -14.234 1 44.19 575 ASN B O 1
ATOM 9196 N N . PHE B 1 576 ? 5.84 -44.625 -14.859 1 44.22 576 PHE B N 1
ATOM 9197 C CA . PHE B 1 576 ? 6.047 -43.188 -14.812 1 44.22 576 PHE B CA 1
ATOM 9198 C C . PHE B 1 576 ? 5.258 -42.5 -15.914 1 44.22 576 PHE B C 1
ATOM 9200 O O . PHE B 1 576 ? 4.836 -41.344 -15.758 1 44.22 576 PHE B O 1
ATOM 9207 N N . ASN B 1 577 ? 5.203 -43.188 -17.062 1 40.28 577 ASN B N 1
ATOM 9208 C CA . ASN B 1 577 ? 4.469 -42.625 -18.188 1 40.28 577 ASN B CA 1
ATOM 9209 C C . ASN B 1 577 ? 3.02 -43.094 -18.203 1 40.28 577 ASN B C 1
ATOM 9211 O O . ASN B 1 577 ? 2.25 -42.719 -19.094 1 40.28 577 ASN B O 1
ATOM 9215 N N . ILE B 1 578 ? 2.732 -44.156 -17.438 1 33.69 578 ILE B N 1
ATOM 9216 C CA . ILE B 1 578 ? 1.342 -44.562 -17.297 1 33.69 578 ILE B CA 1
ATOM 9217 C C . ILE B 1 578 ? 0.716 -43.875 -16.094 1 33.69 578 ILE B C 1
ATOM 9219 O O . ILE B 1 578 ? 1.264 -43.938 -14.984 1 33.69 578 ILE B O 1
#

InterPro domains:
  IPR003439 ABC transporter-like, ATP-binding domain [PF00005] (358-507)
  IPR003439 ABC transporter-like, ATP-binding domain [PS50893] (341-576)
  IPR003593 AAA+ ATPase domain [SM00382] (367-553)
  IPR011527 ABC transporter type 1, transmembrane domain [PF00664] (20-294)
  IPR011527 ABC transporter type 1, transmembrane domain [PS50929] (19-307)
  IPR017871 ABC transporter-like, conserved site [PS00211] (479-493)
  IPR027417 P-loop containing nucleoside triphosphate hydrolase [G3DSA:3.40.50.300] (331-575)
  IPR027417 P-loop containing nucleoside triphosphate hydrolase [SSF52540] (331-569)
  IPR036640 ABC transporter type 1, transmembrane domain superfamily [G3DSA:1.20.1560.10] (4-324)
  IPR036640 ABC transporter type 1, transmembrane domain superfamily [SSF90123] (5-324)
  IPR039421 Type 1 protein exporter [PTHR43394] (4-573)

Organism: Bacillus cereus (strain ATCC 14579 / DSM 31 / CCUG 7414 / JCM 2152 / NBRC 15305 / NCIMB 9373 / NCTC 2599 / NRRL B-3711) (NCBI:txid226900)

Solvent-accessible surface area (backbone atoms only — not comparable to full-atom values): 58670 Å² total; per-residue (Å²): 111,70,46,56,61,57,50,46,61,67,44,54,83,45,47,66,60,48,52,50,32,49,54,39,40,50,51,53,61,49,56,64,61,46,51,29,52,50,50,18,47,44,42,48,57,36,64,67,31,94,63,52,71,70,54,30,50,52,51,46,51,50,52,46,51,52,48,47,45,45,49,66,59,54,40,32,58,40,41,22,51,29,46,29,48,49,47,46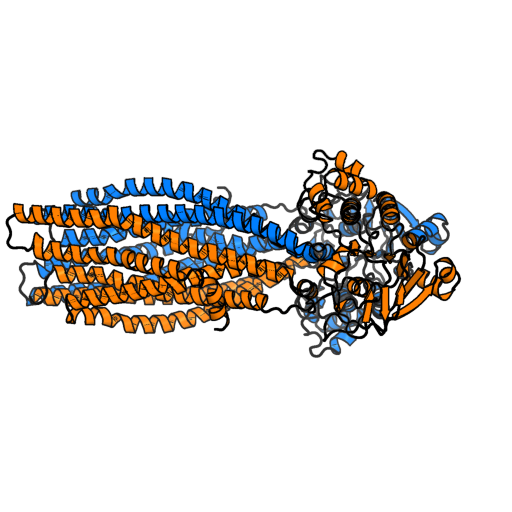,52,35,51,50,43,46,47,52,48,44,53,50,50,52,56,50,57,67,52,43,40,61,66,52,58,75,73,40,60,68,66,58,54,48,42,37,62,51,54,24,46,54,40,36,36,48,33,49,50,42,64,67,41,46,48,54,48,32,54,47,40,36,50,51,50,50,52,54,38,46,72,73,39,55,74,62,38,53,59,53,50,59,47,50,62,56,47,53,52,49,47,55,55,45,48,53,56,45,50,54,36,48,52,52,30,51,49,35,46,47,52,40,50,52,50,50,53,51,49,61,73,39,40,67,57,40,54,45,48,48,37,57,68,60,50,49,54,54,47,48,51,42,51,46,51,30,46,52,36,44,48,52,38,36,48,49,50,16,50,40,50,22,52,53,52,34,55,64,54,46,37,48,51,54,41,51,49,53,37,51,52,33,31,67,73,66,78,38,55,69,15,58,41,56,21,51,52,49,47,42,52,54,42,48,54,37,49,52,50,52,61,55,43,52,60,54,42,53,53,15,50,54,26,37,41,51,42,47,53,60,69,61,57,69,62,78,69,70,70,44,88,83,39,46,75,68,94,73,62,73,30,28,38,35,36,45,46,26,21,32,42,90,42,92,90,46,70,69,42,32,51,61,33,66,47,78,44,53,58,42,38,31,37,32,41,32,51,58,90,86,16,33,65,68,61,56,57,38,43,70,66,51,65,45,74,67,70,37,61,46,49,26,49,65,85,36,51,57,72,44,31,25,60,57,51,53,15,51,35,33,29,67,41,53,62,73,52,80,41,62,70,37,26,52,44,57,53,31,32,60,31,34,82,83,59,50,71,68,50,51,50,51,16,24,47,57,20,63,40,38,70,61,34,63,70,36,96,53,27,52,64,33,67,28,42,75,73,29,70,79,46,54,68,44,55,36,41,26,45,49,46,14,12,38,53,50,42,61,41,35,28,38,38,36,34,44,75,67,76,83,40,56,71,71,47,39,52,45,46,49,54,21,50,52,60,67,41,55,88,21,12,24,41,33,36,38,85,48,60,79,78,49,75,85,41,62,33,37,35,34,31,51,83,14,30,77,76,49,73,38,33,68,69,58,40,64,68,35,67,68,48,43,49,48,47,45,47,75,31,75,112,70,48,56,61,57,51,46,60,68,44,53,84,45,48,65,61,49,52,51,36,49,55,40,40,50,52,52,60,48,55,66,60,45,52,29,53,50,52,17,46,45,42,48,57,37,62,66,31,94,63,53,72,68,53,29,49,53,50,46,52,52,52,44,50,52,49,47,46,45,48,66,60,53,39,32,58,40,42,23,52,27,46,28,48,50,47,46,51,37,51,50,4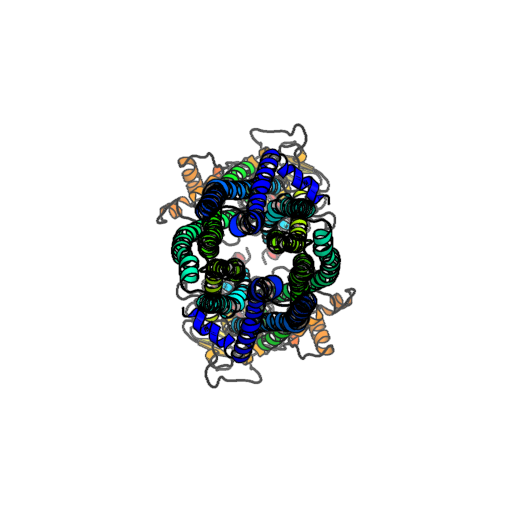4,46,49,54,49,45,53,50,50,51,57,51,59,68,52,43,40,61,66,52,58,76,73,40,59,67,67,58,54,49,42,38,60,51,54,26,45,54,40,36,36,47,34,49,51,41,63,69,40,46,49,54,47,33,52,48,38,35,51,51,49,51,54,54,39,46,72,72,39,54,72,62,37,54,58,52,51,58,47,50,64,57,49,52,53,50,47,54,53,46,49,53,54,45,51,53,36,48,52,51,30,51,49,36,46,48,51,41,50,51,50,51,53,51,48,62,74,40,40,67,57,40,54,45,48,46,36,57,67,60,50,49,53,55,47,48,51,41,51,47,52,28,47,53,35,44,48,54,38,37,47,50,50,16,49,38,51,22,52,54,53,34,52,63,55,47,38,49,50,52,41,51,50,53,36,50,52,33,32,68,73,67,78,39,55,68,16,56,42,57,20,52,53,48,47,43,52,54,43,47,53,37,51,53,50,53,59,56,45,52,60,54,42,53,54,16,49,52,26,36,43,51,42,46,53,60,70,61,55,69,62,78,69,71,70,43,89,83,39,48,75,66,94,73,62,72,29,28,38,36,36,44,45,26,21,30,41,92,44,91,90,45,70,70,41,32,51,60,32,66,48,77,42,54,57,44,39,33,37,31,41,32,52,57,90,85,15,34,64,70,61,56,60,38,43,69,66,51,66,46,74,67,69,36,61,47,48,26,49,66,85,38,50,56,72,44,30,26,60,55,50,53,15,52,35,34,28,69,41,53,62,72,52,80,41,61,71,36,25,52,45,56,52,29,33,59,31,34,80,83,60,50,72,67,50,51,50,51,16,24,48,56,21,64,39,37,71,61,35,62,70,35,95,52,27,52,64,33,67,28,43,75,73,27,69,78,46,53,68,45,56,36,40,26,44,49,45,12,12,40,53,49,41,60,42,33,27,38,37,36,34,43,75,66,77,81,40,56,71,71,47,39,51,44,47,50,53,22,49,52,61,66,43,55,88,21,14,25,41,33,39,38,85,50,62,80,77,49,74,86,40,62,33,36,36,34,31,51,82,15,31,77,76,48,74,36,33,67,71,58,40,63,69,34,67,68,47,42,50,47,48,47,48,75,32,75

Radius of gyration: 38.12 Å; Cα contacts (8 Å, |Δi|>4): 1767; chains: 2; bounding box: 80×120×80 Å

Foldseek 3Di:
DVLVVVLVVLLVVCVVLLVVLQVLLLVLLVLLLVVLVLLLCLQVPQVVNPDDPVVSVVVNCVSVVVNCCCVVPVNVVSVVSSVVSLVVSLVVSLVVLLVVLVVLVVQAFVLVVVVDDPVLSVCLSPVLSNLLSLCSNLVSHLLVSLVSLLVVLLVVLCVQPVVLSVLLCVLVVVLVVLLCVLVVVLVVLVVVLVVLVVVLVVLVVVCVVCVVVCVVVVCPVVSVVVSVVSVVSSVVSVVVSVVSVVVSCVVNVVSLVVSLVSSLVVQVVCVVVVNHPPSSSSSVSVSSCSNSVSVVSNSVSVVSVVSSVVSSVSNVVSVPDDRQADADVPFDADPAFQAKKWFAQFWADSDPPDDILAGGETDIDGWLAFEEEEEDPSLCQVVVVCPQLCSDDTPDGFMDTNRDTNNRHDSVRSVLQEAEQEPQLFADQFFLQVRLCLLPVPDDPVLLLVLLVLLVLQVVQCPDPCRRRDTQHHRSVVDDPLNSLSSSLSSRSSSLHQEYEYEQSQPPDDPVSNVSNLSSVCSSSGSHHYYYYHLDCVSVQPGAKYFYGGSNYTDDMDHPVVQVPPVVSVVVVVVSVD/DVLVVVLVVLLVVCVVLLVVLQVLLLVLLVLLLVVLVLLLCLQVPQVVNPDDPVVSVVVNCVSVVVNCCCVVPVNVVSVVSSVVSLVVSLVVSLVVLLVVLVVLVVQAFVLVVVVDDPVLSVCLSPVLSNLLSLCSNLVSHLLVSLVSLLVVLLVVLCVQPVVLSVLLCVLVVVLVVLLCVLVVVLVVLVVVLVVLVVVLVVLVVVCVVCVVVCVVVVCPVVSVVVSVVSVVSSVVSVVVSVVSVVVSCVVNVVSLVVSLVSSLVVQVVCVVVVNHPPSSSSSVSVSSCSNSVSVVSNSVSVVSVVSSVVSSVSNVVSVPDDRQADADVPFDADPAFQAKKWFAQFWADSDPPDDILAGGETDIDGWLAFEEEEEDPSLCQVVVVCPQLCSDDTPDTFMDTNRDTNSRHDSVRSVLQEAEQEPQLFADQFFLQVRLCLLPVPDDPVLLLVLLVLLVLQVVQCPDPVRRRDTQHHRSVVDDLLNSLSSSLSSRSSSLHQEYEYEQSQPPDDPVSNVSNLSSVCSSSGSHHYYHYHLDCVSVQPGAKYFYGGSNYTDDMDHPVVQVPPVVSVVVVVVSVD

pLDDT: mean 86.57, std 10.53, range [33.25, 97.19]

Sequence (1156 aa):
MQGIKRYLQFVKPYRWLIAITIIIGLVKFGIPLIMPWLLKYIIDDVIQGAGSLQDKTSQLITAIGIAFFIFAVLRPPIEYYRQYFAQRIANTILYDLRKHIFGHLQKLSLRYYSNTKTGEIISRVIHDVEQTKDFVITGLMNVWLDTATIAIAIIVMFSMNIKLTFVALLILPIYVIAVKYFFGRLRKLTKERSQALATMQGYLHERIQGMQVTRSFALEEYEGKQFEKRNNEFLTKALTHTSWTARTFSAVNTLTDLGPLLVIGFAAYEVIQGQLTLGTMVAFVGYMDSLYSPLRRLVNSSTTLTQSFASMDRVFELLDEKYDIVNVPNAVQTKKLNGEIVFDNVSFRYNVDEKEILHNLSLTMQPGEKVALVGASGGGKSSLASLIPRFYDVSEGTVYVDGIDVRKYNMRNLRSHIGIVLQDNLLFSDTIGANILYGNPKATEKEVIAAAKAAQIHDFIIDLPDGYNTVVGERGVKLSGGQRQRVAIARVFLKNPSVLILDEATSALDLENERYIQEALQTLAADRTTIIIAHRLATITHVDTIIYIEDGEIKETGSHEELMQKEDFITIYINFNIMQGIKRYLQFVKPYRWLIAITIIIGLVKFGIPLIMPWLLKYIIDDVIQGAGSLQDKTSQLITAIGIAFFIFAVLRPPIEYYRQYFAQRIANTILYDLRKHIFGHLQKLSLRYYSNTKTGEIISRVIHDVEQTKDFVITGLMNVWLDTATIAIAIIVMFSMNIKLTFVALLILPIYVIAVKYFFGRLRKLTKERSQALATMQGYLHERIQGMQVTRSFALEEYEGKQFEKRNNEFLTKALTHTSWTARTFSAVNTLTDLGPLLVIGFAAYEVIQGQLTLGTMVAFVGYMDSLYSPLRRLVNSSTTLTQSFASMDRVFELLDEKYDIVNVPNAVQTKKLNGEIVFDNVSFRYNVDEKEILHNLSLTMQPGEKVALVGASGGGKSSLASLIPRFYDVSEGTVYVDGIDVRKYNMRNLRSHIGIVLQDNLLFSDTIGANILYGNPKATEKEVIAAAKAAQIHDFIIDLPDGYNTVVGERGVKLSGGQRQRVAIARVFLKNPSVLILDEATSALDLENERYIQEALQTLAADRTTIIIAHRLATITHVDTIIYIEDGEIKETGSHEELMQKEDFITIYINFNI

Secondary structure (DSSP, 8-state):
-HHHHHHHHHHGGGHHHHHHHHHHHHHHHHGGGHHHHHHHHIIIIIISSSS-HHHHHHHHHHHHHHHHHIIIIIHHHHHHHHHHHHHHHHHHHHHHHHHHHHHHHHHS-HHHHHHS-HHHHHHIIIIIHHHTHHIIIIIIIIHHHHHHHHHHHHHHHHHH-HHHHHHHHTHHHHHHHHHHHHHHHHHHHHHHHHHHHHHHHHHHHHHHHTHHHHHHTT-HHHHHHHHHHHHHHHHHHHHHHHHHHHHHHHHHHHHHHHHHHHHHHHHHHHHHTTSS-HHHHHHHHHHHHHHHHHHHHHHHHHHHHHHHHHHHHHHHHHHTPPPS--PPTT-B--S-----EEEEEEEE-SSTTS--SEEEEEEEE-TT-EEEEEE-TTSSHHHHHHHTTTSS--SEEEEEETTEEGGGB-HHHHHHTEEEE-SS----SSBHHHHHHTT-TT--HHHHHHHHHHTT-HHHHHHSTTGGG-B--GGGTTS-HHHHHHHHHHHHHHH--SEEEEESTTTT--HHHHHHHHHHHHHHHTTSEEEEE-S-GGGGTT-SEEEEEETTEEEEEE-HHHHHHSHHHHHHHHHHH-/-HHHHHHHHHHGGGHHHHHHHHHHHHHHHHGGGHHHHHHHHIIIIIISSSS-HHHHHHHHHHHHHHHHHIIIIIHHHHHHHHHHHHHHHHHHHHHHHHHHHHHHHHHS-HHHHHHS-HHHHHHIIIIIHHHHHHIIIIIIIIHHHHHHHHHHHHHHHHHH-HHHHHHHHTHHHHHHHHHHHHHHHHHHHHHHHHHHHHHHHHHHHHHHHTHHHHHHTT-HHHHHHHHHHHHHHHHHHHHHHHHHHHHHHHHHHHHHHHHHHHHHHHHHHHHHTTSS-HHHHHHHHHHHHHHHHHHHHHHHHHHHHHHHHHHHHHHHHHHTPPPS--PPTT-B--S-----EEEEEEEE-SSTTS--SEEEEEEEE-TT-EEEEEE-TTSSHHHHHHHTTTSS--SEEEEEETTEEGGGB-HHHHHHTEEEE-SS----SSBHHHHHHTT-TT--HHHHHHHHHHTT-HHHHHHSTTGGG-B--GGGTTS-HHHHHHHHHHHHHHH--SEEEEESTTTT--HHHHHHHHHHHHHHHTTSEEEEE-S-GGGGTT-SEEEEEETTEEEEEE-HHHHHHSHHHHHHHHHHH-